Protein 2Y6S (pdb70)

Radius of gyration: 37.16 Å; Cα contacts (8 Å, |Δi|>4): 2306; chains: 6; bounding box: 77×84×99 Å

Nearest PDB structures (foldseek):
  2y6s-assembly2_L  TM=1.005E+00  e=1.956E-42  Mus musculus
  6pxg-assembly2_D  TM=9.757E-01  e=1.021E-35  Mus musculus
  7bsc-assembly1_L  TM=9.675E-01  e=2.766E-33  Homo sapiens
  6w9g-assembly1_L  TM=9.777E-01  e=1.432E-32  Homo sapiens
  6al4-assembly1_A  TM=9.762E-01  e=2.419E-31  Homo sapiens

Secondary structure (DSSP, 8-state):
----EEE-SEEEE-TTS-EEEEEE-SS--B-SSSB-EEEEEE-TTSPEEEEEETTTEEPTT--TTEEEEEETTEEEEEESS--GGG-SEEEEEE-SSSS-EE---EEEEE----B--EEEEE---HHHHTTTEEEEEEEEEEEBSS--EEEEEETTEEE-TTEEEEE-PPPTTT--EEEEEEEEEEHHHHTT--EEEEEEE-SS-SSPEEEEEES--/--EEEE---EEE-TT--EEEEEEEESS-GGGS-EEEEEE-TTS--EEEEEEETTTTEEEE-GGGTTT-EEEEEGGGTEEEEEE-S--GGG-EEEEEEETTSSB---EEEEE--PPPBPPEEEEE---EEEEEEEEEEEBSS--EEEEGGGTB-TTEEEPPPEEETTEEEEEEEEEEEGGGSSSS--EEEEEETTTTEEEEEE----/--EEEE---EEE-TT--EEEEEEEESS-GGGS-EEEEEE-TTS--EEEEEEETTTTEEEE-GGGTTT-EEEEEGGGTEEEEEE-S--GGG-EEEEEEETTSSB---EEEEE--PPPBPPEEEEE---EEEEEEEEEEEBSS--EEEEGGGTB-TTEEEPPPEEETTEEEEEEEEEEEGGGSSSS--EEEEEETTTTEEEEEE----/----EEE-SEEEE-TTS-EEEEEE-SS--B-SSSB-EEEEEE-TTSPEEEEEETTTEEPTT--TTEEEEEETTEEEEEESS--GGG-SEEEEEE-SSSS-EE---EEEEE----B--EEEEE---HHHHTTTEEEEEEEEEEEBSS--EEEEEETTEEE-TTEEEEE-PPPTTT--EEEEEEEEEEHHHHTT--EEEEEEE-SS-SSPEEEEEES--/------SS-SS-S--/------SS-SS-S--

Foldseek 3Di:
DKAKAKPDQEDADAQQAKDKIKIFISWFQQAPPFGFKFKWFDAPPDDIHGQDGSFFDGDPPHDPQWGKDDGGGIIMIMGGGDDPVRQAKMKMWGDSDPPTDIYPIYGYAYDDDFAAWDWDKDWFDPVVLVVWKTKIKIKTDFGPDPDKDKWKDFQHHTDDPQKDKDWDAQDPPRRGIIMMIMRIDTSVVRVVTFKIKMWMDDPVDPGTDMDIGTPVD/DWAWDKDEAAEEAAQFKDKIKIQTDDDQLQPFKKWKWWDAVPGDIHTAKIARPNVRDIDGDPVQPPFWDWAADSVRSMIIIMGGRDDQVSQTWMWIARHPPGIHPTYGYGYHPDDADAWDKAWAADVKDKTKIKTWFGDDDDKDKDKPNPPQDPFKAWDDWDDDPRGTITMIMGMGHVVCPPVPWIWMKMDDVSVPDIDIGIHHHD/DWAWDKDEAAEEAAQFKDKIKIQIDDDQLQPFKKWKWWDAVPGDIHTAKIARPVVRDIDGDPVQPPFWDWAADSVRSMIIIMGGRDDQVSQTWMWIARHPPGIHPTYGYGYHPDDADAWDKAWAADVKDKTKIKTWFGDDDDKDKDKPNPPQDPAKAWDDWDDDPRGTITMIMGMGHVVCPPVPWIWMKMDDVRVPDIDIGIHHHD/DKAKAKPDQEDADAQQAKDKIKIFISWFQQAPPFGFKFKWFDAPPDDIHGQGGSFFDGDPPHDPQWGKDDGGGIIMIMGGGDDPVRQAKMKMWGDSDPPTDIYPIYGYAYDDDFAAWDWDKDWFDPVVLVVWKTKIKIKTDFGPDPDKDKWKDFQHHTDDPQKDKDWDAQDPPRRGIIMMIMRIDTSVVRVVTFKIKMWMDDPVDPGTDMDIGTPVD/DPDDDPPPHDDDPPD/DPDDDPPPHDDDPPD

B-factor: mean 45.61, std 15.34, range [10.71, 119.76]

CATH classification: 2.60.40.10 (+1 more: 2.60.40.10)

Solvent-accessible surface area: 38256 Å² total; per-residue (Å²): 147,7,90,9,86,19,55,52,83,41,36,40,13,47,99,44,98,128,2,59,0,18,0,130,16,71,104,55,0,58,43,122,68,140,28,15,0,0,0,0,14,11,58,102,92,73,20,2,155,9,16,0,37,19,15,65,62,72,22,90,84,20,52,96,37,10,48,12,56,39,86,29,56,65,0,34,0,40,0,43,72,7,71,139,101,3,35,12,35,0,12,0,0,0,3,22,46,76,21,11,26,22,2,66,10,0,62,5,8,49,112,72,78,80,18,68,9,76,12,15,11,5,29,8,11,71,23,5,42,78,78,43,22,0,4,0,2,1,0,0,7,43,1,11,36,64,116,30,102,42,66,3,63,11,70,45,80,102,53,138,114,41,28,56,44,10,141,28,92,34,38,124,153,59,14,7,8,2,2,4,0,13,0,24,8,76,71,96,39,11,76,164,58,58,32,0,11,1,21,2,49,13,145,52,45,142,74,53,47,70,74,57,27,75,96,125,189,180,30,104,12,104,9,31,45,117,52,89,34,126,57,64,42,58,10,115,1,28,1,98,3,33,55,24,80,6,45,39,8,0,0,0,0,0,21,20,85,109,82,108,28,17,68,9,0,0,1,11,3,1,25,58,76,27,47,56,40,15,149,108,6,124,76,81,6,54,5,50,26,55,105,107,41,85,8,0,59,1,52,0,32,68,2,46,66,125,2,24,5,34,0,6,0,0,0,0,0,6,80,24,3,91,11,1,68,1,35,5,19,70,20,72,64,10,19,13,47,13,20,16,8,17,57,135,134,18,21,0,0,0,3,0,48,15,0,2,25,66,91,22,68,20,46,1,34,96,34,91,42,84,80,29,32,22,62,2,71,27,26,108,58,98,66,52,30,11,14,5,0,1,1,48,17,56,43,87,48,21,78,84,104,77,3,26,0,22,2,20,1,88,48,10,15,11,104,12,34,5,86,3,61,67,178,181,29,104,13,104,9,30,45,116,54,91,33,124,56,66,42,58,10,116,1,28,1,99,3,32,54,24,80,5,45,37,6,0,0,0,0,0,22,19,84,109,82,109,29,17,67,10,0,0,1,11,4,2,24,62,75,25,49,60,37,15,149,108,6,123,76,81,7,56,5,49,26,56,105,107,41,88,8,0,59,1,54,0,31,69,2,44,65,125,3,25,5,34,0,6,0,0,0,0,0,6,80,24,2,94,10,1,68,1,36,5,18,70,19,70,63,10,20,12,45,12,18,19,7,17,58,135,134,20,21,0,0,0,3,0,45,15,0,2,24,67,88,22,68,20,44,0,35,95,36,91,42,84,81,28,33,24,62,1,70,28,27,104,58,98,64,54,30,9,15,5,0,1,0,46,16,55,43,88,48,22,79,84,103,79,3,25,0,23,2,20,1,89,50,12,17,13,101,13,30,4,79,3,61,67,178,150,7,91,9,86,20,53,53,84,41,35,39,13,47,96,43,100,130,2,59,0,17,0,130,15,70,102,55,0,58,45,124,69,141,28,16,0,0,0,0,16,12,58,102,92,75,23,3,155,10,15,0,39,19,16,66,60,71,24,94,84,20,50,95,37,10,48,10,55,39,88,28,55,65,0,33,0,41,0,43,71,7,70,139,101,3,35,12,36,0,12,0,0,0,4,22,46,76,20,9,26,20,2,65,9,1,62,4,7,50,110,72,76,79,19,69,9,77,12,16,11,5,30,8,11,69,25,4,43,80,78,42,22,0,4,0,2,2,0,0,6,44,2,11,35,66,116,29,102,42,66,4,63,11,69,44,81,102,54,140,114,39,28,52,43,9,142,28,92,34,38,125,156,59,13,7,9,2,2,4,0,13,0,22,8,77,70,97,39,11,77,166,56,57,32,0,12,1,22,2,49,15,146,52,46,144,73,52,48,70,75,60,26,75,95,127,190,164,180,42,45,54,57,46,0,0,47,20,41,4,22,215,163,181,41,46,52,59,48,0,0,47,20,41,6,22,214

Structure (mmCIF, N/CA/C/O backbone):
data_2Y6S
#
_entry.id   2Y6S
#
_cell.length_a   89.554
_cell.length_b   68.376
_cell.length_c   92.827
_cell.angle_alpha   90.00
_cell.angle_beta   112.50
_cell.angle_gamma   90.00
#
_symmetry.space_group_name_H-M   'P 1 2 1'
#
loop_
_entity.id
_entity.type
_entity.pdbx_description
1 polymer 'LIGHT CHAIN'
2 polymer 'HEAVY CHAIN'
3 polymer 'ENVELOPE GLYCOPROTEIN'
4 water water
#
loop_
_atom_site.group_PDB
_atom_site.id
_atom_site.type_symbol
_atom_site.label_atom_id
_atom_site.label_alt_id
_atom_site.label_comp_id
_atom_site.label_asym_id
_atom_site.label_entity_id
_atom_site.label_seq_id
_atom_site.pdbx_PDB_ins_code
_atom_site.Cartn_x
_atom_site.Cartn_y
_atom_site.Cartn_z
_atom_site.occupancy
_atom_site.B_iso_or_equiv
_atom_site.auth_seq_id
_atom_site.auth_comp_id
_atom_site.auth_asym_id
_atom_site.auth_atom_id
_atom_site.pdbx_PDB_model_num
ATOM 1 N N . ASP A 1 1 ? 29.959 -19.328 33.317 1.00 71.28 1 ASP C N 1
ATOM 2 C CA . ASP A 1 1 ? 31.227 -19.360 32.598 1.00 60.06 1 ASP C CA 1
ATOM 3 C C . ASP A 1 1 ? 32.232 -18.409 33.232 1.00 51.46 1 ASP C C 1
ATOM 4 O O . ASP A 1 1 ? 31.870 -17.557 34.043 1.00 56.62 1 ASP C O 1
ATOM 9 N N . ILE A 1 2 ? 33.497 -18.559 32.857 1.00 40.85 2 ILE C N 1
ATOM 10 C CA . ILE A 1 2 ? 34.544 -17.676 33.352 1.00 39.60 2 ILE C CA 1
ATOM 11 C C . ILE A 1 2 ? 34.645 -16.428 32.485 1.00 43.18 2 ILE C C 1
ATOM 12 O O . ILE A 1 2 ? 34.872 -16.509 31.278 1.00 41.13 2 ILE C O 1
ATOM 17 N N . VAL A 1 3 ? 34.472 -15.272 33.113 1.00 40.82 3 VAL C N 1
ATOM 18 C CA . VAL A 1 3 ? 34.431 -14.009 32.393 1.00 35.62 3 VAL C CA 1
ATOM 19 C C . VAL A 1 3 ? 35.813 -13.417 32.155 1.00 36.28 3 VAL C C 1
ATOM 20 O O . VAL A 1 3 ? 36.572 -13.187 33.096 1.00 35.21 3 VAL C O 1
ATOM 24 N N . LEU A 1 4 ? 36.128 -13.172 30.887 1.00 40.02 4 LEU C N 1
ATOM 25 C CA . LEU A 1 4 ? 37.379 -12.525 30.516 1.00 36.06 4 LEU C CA 1
ATOM 26 C C . LEU A 1 4 ? 37.119 -11.072 30.138 1.00 40.91 4 LEU C C 1
ATOM 27 O O . LEU A 1 4 ? 36.525 -10.781 29.100 1.00 46.21 4 LEU C O 1
ATOM 32 N N . THR A 1 5 ? 37.557 -10.160 30.997 1.00 36.94 5 THR C N 1
ATOM 33 C CA . THR A 1 5 ? 37.333 -8.740 30.778 1.00 39.09 5 THR C CA 1
ATOM 34 C C . THR A 1 5 ? 38.570 -8.075 30.188 1.00 34.20 5 THR C C 1
ATOM 35 O O . THR A 1 5 ? 39.669 -8.180 30.733 1.00 38.30 5 THR C O 1
ATOM 39 N N . GLN A 1 6 ? 38.375 -7.384 29.071 1.00 39.24 6 GLN C N 1
ATOM 40 C CA . GLN A 1 6 ? 39.478 -6.870 28.272 1.00 35.20 6 GLN C CA 1
ATOM 41 C C . GLN A 1 6 ? 39.405 -5.355 28.113 1.00 36.29 6 GLN C C 1
ATOM 42 O O . GLN A 1 6 ? 38.430 -4.830 27.581 1.00 53.05 6 GLN C O 1
ATOM 48 N N . SER A 1 7 ? 40.441 -4.657 28.569 1.00 33.20 7 SER C N 1
ATOM 49 C CA . SER A 1 7 ? 40.475 -3.199 28.485 1.00 33.30 7 SER C CA 1
ATOM 50 C C . SER A 1 7 ? 41.793 -2.704 27.896 1.00 35.22 7 SER C C 1
ATOM 51 O O . SER A 1 7 ? 42.823 -3.363 28.037 1.00 37.45 7 SER C O 1
ATOM 54 N N . PRO A 1 8 ? 41.767 -1.538 27.232 1.00 34.62 8 PRO C N 1
ATOM 55 C CA . PRO A 1 8 ? 40.575 -0.721 26.981 1.00 28.63 8 PRO C CA 1
ATOM 56 C C . PRO A 1 8 ? 39.708 -1.311 25.881 1.00 32.52 8 PRO C C 1
ATOM 57 O O . PRO A 1 8 ? 40.190 -2.122 25.095 1.00 33.55 8 PRO C O 1
ATOM 61 N N . ALA A 1 9 ? 38.445 -0.901 25.824 1.00 38.40 9 ALA C N 1
ATOM 62 C CA . ALA A 1 9 ? 37.567 -1.301 24.735 1.00 29.56 9 ALA C CA 1
ATOM 63 C C . ALA A 1 9 ? 38.073 -0.687 23.434 1.00 30.31 9 ALA C C 1
ATOM 64 O O . ALA A 1 9 ? 37.794 -1.185 22.344 1.00 31.61 9 ALA C O 1
ATOM 66 N N . SER A 1 10 ? 38.824 0.401 23.566 1.00 31.47 10 SER C N 1
ATOM 67 C CA . SER A 1 10 ? 39.423 1.082 22.425 1.00 36.34 10 SER C CA 1
ATOM 68 C C . SER A 1 10 ? 40.707 1.798 22.843 1.00 43.63 10 SER C C 1
ATOM 69 O O . SER A 1 10 ? 40.734 2.512 23.847 1.00 33.94 10 SER C O 1
ATOM 72 N N . LEU A 1 11 ? 41.767 1.604 22.064 1.00 42.03 11 LEU C N 1
ATOM 73 C CA . LEU A 1 11 ? 43.082 2.138 22.406 1.00 47.42 11 LEU C CA 1
ATOM 74 C C . LEU A 1 11 ? 43.649 3.016 21.298 1.00 44.11 11 LEU C C 1
ATOM 75 O O . LEU A 1 11 ? 44.189 2.517 20.311 1.00 33.37 11 LEU C O 1
ATOM 80 N N . ALA A 1 12 ? 43.522 4.327 21.467 1.00 43.62 12 ALA C N 1
ATOM 81 C CA . ALA A 1 12 ? 44.076 5.272 20.511 1.00 38.74 12 ALA C CA 1
ATOM 82 C C . ALA A 1 12 ? 45.593 5.332 20.664 1.00 40.84 12 ALA C C 1
ATOM 83 O O . ALA A 1 12 ? 46.106 5.552 21.761 1.00 52.42 12 ALA C O 1
ATOM 85 N N . VAL A 1 13 ? 46.306 5.130 19.562 1.00 30.79 13 VAL C N 1
ATOM 86 C CA . VAL A 1 13 ? 47.765 5.133 19.583 1.00 22.90 13 VAL C CA 1
ATOM 87 C C . VAL A 1 13 ? 48.312 5.789 18.323 1.00 34.04 13 VAL C C 1
ATOM 88 O O . VAL A 1 13 ? 47.599 5.947 17.336 1.00 47.33 13 VAL C O 1
ATOM 92 N N . SER A 1 14 ? 49.580 6.174 18.359 1.00 31.39 14 SER C N 1
ATOM 93 C CA . SER A 1 14 ? 50.218 6.780 17.202 1.00 30.14 14 SER C CA 1
ATOM 94 C C . SER A 1 14 ? 51.240 5.813 16.617 1.00 36.26 14 SER C C 1
ATOM 95 O O . SER A 1 14 ? 51.966 5.145 17.355 1.00 33.77 14 SER C O 1
ATOM 98 N N . LEU A 1 15 ? 51.288 5.724 15.293 1.00 31.52 15 LEU C N 1
ATOM 99 C CA . LEU A 1 15 ? 52.265 4.861 14.642 1.00 33.30 15 LEU C CA 1
ATOM 100 C C . LEU A 1 15 ? 53.655 5.093 15.227 1.00 37.57 15 LEU C C 1
ATOM 101 O O . LEU A 1 15 ? 54.203 6.190 15.140 1.00 40.85 15 LEU C O 1
ATOM 106 N N . GLY A 1 16 ? 54.212 4.054 15.837 1.00 28.90 16 GLY C N 1
ATOM 107 C CA . GLY A 1 16 ? 55.518 4.155 16.456 1.00 25.81 16 GLY C CA 1
ATOM 108 C C . GLY A 1 16 ? 55.458 3.942 17.954 1.00 39.28 16 GLY C C 1
ATOM 109 O O . GLY A 1 16 ? 56.399 3.423 18.548 1.00 37.88 16 GLY C O 1
ATOM 110 N N . GLN A 1 17 ? 54.350 4.345 18.570 1.00 49.01 17 GLN C N 1
ATOM 111 C CA . GLN A 1 17 ? 54.180 4.170 20.008 1.00 38.46 17 GLN C CA 1
ATOM 112 C C . GLN A 1 17 ? 54.171 2.689 20.353 1.00 36.89 17 GLN C C 1
ATOM 113 O O . GLN A 1 17 ? 54.082 1.835 19.472 1.00 35.38 17 GLN C O 1
ATOM 119 N N . ARG A 1 18 ? 54.269 2.388 21.641 1.00 44.49 18 ARG C N 1
ATOM 120 C CA . ARG A 1 18 ? 54.092 1.024 22.104 1.00 44.35 18 ARG C CA 1
ATOM 121 C C . ARG A 1 18 ? 52.632 0.865 22.495 1.00 37.38 18 ARG C C 1
ATOM 122 O O . ARG A 1 18 ? 51.930 1.853 22.694 1.00 42.05 18 ARG C O 1
ATOM 130 N N . ALA A 1 19 ? 52.165 -0.372 22.591 1.00 44.09 19 ALA C N 1
ATOM 131 C CA . ALA A 1 19 ? 50.767 -0.609 22.921 1.00 36.34 19 ALA C CA 1
ATOM 132 C C . ALA A 1 19 ? 50.606 -1.748 23.917 1.00 34.21 19 ALA C C 1
ATOM 133 O O . ALA A 1 19 ? 51.097 -2.856 23.702 1.00 32.48 19 ALA C O 1
ATOM 135 N N . THR A 1 20 ? 49.919 -1.456 25.013 1.00 34.29 20 THR C N 1
ATOM 136 C CA . THR A 1 20 ? 49.622 -2.456 26.024 1.00 23.91 20 THR C CA 1
ATOM 137 C C . THR A 1 20 ? 48.124 -2.694 26.088 1.00 29.55 20 THR C C 1
ATOM 138 O O . THR A 1 20 ? 47.350 -1.789 26.402 1.00 35.06 20 THR C O 1
ATOM 142 N N . ILE A 1 21 ? 47.720 -3.915 25.771 1.00 29.24 21 ILE C N 1
ATOM 143 C CA . ILE A 1 21 ? 46.335 -4.322 25.926 1.00 32.74 21 ILE C CA 1
ATOM 144 C C . ILE A 1 21 ? 46.241 -5.242 27.137 1.00 35.09 21 ILE C C 1
ATOM 145 O O . ILE A 1 21 ? 47.190 -5.964 27.448 1.00 39.25 21 ILE C O 1
ATOM 150 N N . SER A 1 22 ? 45.106 -5.210 27.826 1.00 33.48 22 SER C N 1
ATOM 151 C CA . SER A 1 22 ? 44.946 -5.983 29.053 1.00 37.95 22 SER C CA 1
ATOM 152 C C . SER A 1 22 ? 43.794 -6.981 28.990 1.00 34.93 22 SER C C 1
ATOM 153 O O . SER A 1 22 ? 42.763 -6.728 28.369 1.00 34.18 22 SER C O 1
ATOM 156 N N . CYS A 1 23 ? 43.984 -8.118 29.648 1.00 34.48 23 CYS C N 1
ATOM 157 C CA . CYS A 1 23 ? 42.956 -9.143 29.740 1.00 24.00 23 CYS C CA 1
ATOM 158 C C . CYS A 1 23 ? 42.959 -9.700 31.155 1.00 30.47 23 CYS C C 1
ATOM 159 O O . CYS A 1 23 ? 43.995 -10.144 31.646 1.00 42.90 23 CYS C O 1
ATOM 162 N N . ARG A 1 24 ? 41.806 -9.670 31.816 1.00 31.24 24 ARG C N 1
ATOM 163 C CA . ARG A 1 24 ? 41.714 -10.173 33.184 1.00 39.91 24 ARG C CA 1
ATOM 164 C C . ARG A 1 24 ? 40.697 -11.304 33.326 1.00 34.47 24 ARG C C 1
ATOM 165 O O . ARG A 1 24 ? 39.555 -11.188 32.886 1.00 37.09 24 ARG C O 1
ATOM 173 N N . ALA A 1 25 ? 41.132 -12.398 33.946 1.00 38.82 25 ALA C N 1
ATOM 174 C CA . ALA A 1 25 ? 40.309 -13.594 34.099 1.00 35.00 25 ALA C CA 1
ATOM 175 C C . ALA A 1 25 ? 39.395 -13.509 35.317 1.00 41.92 25 ALA C C 1
ATOM 176 O O . ALA A 1 25 ? 39.665 -12.768 36.262 1.00 44.24 25 ALA C O 1
ATOM 178 N N . SER A 1 26 ? 38.312 -14.277 35.284 1.00 40.53 26 SER C N 1
ATOM 179 C CA . SER A 1 26 ? 37.402 -14.381 36.417 1.00 33.26 26 SER C CA 1
ATOM 180 C C . SER A 1 26 ? 37.976 -15.326 37.468 1.00 45.43 26 SER C C 1
ATOM 181 O O . SER A 1 26 ? 37.696 -15.190 38.659 1.00 46.80 26 SER C O 1
ATOM 184 N N . LYS A 1 27 ? 38.775 -16.288 37.014 1.00 42.08 27 LYS C N 1
ATOM 185 C CA . LYS A 1 27 ? 39.468 -17.211 37.907 1.00 41.55 27 LYS C CA 1
ATOM 186 C C . LYS A 1 27 ? 40.821 -17.566 37.302 1.00 41.15 27 LYS C C 1
ATOM 187 O O . LYS A 1 27 ? 41.046 -17.352 36.110 1.00 45.42 27 LYS C O 1
ATOM 193 N N . SER A 1 28 ? 41.726 -18.098 38.117 1.00 43.87 28 SER C N 1
ATOM 194 C CA . SER A 1 28 ? 43.050 -18.461 37.625 1.00 38.79 28 SER C CA 1
ATOM 195 C C . SER A 1 28 ? 42.930 -19.373 36.412 1.00 38.34 28 SER C C 1
ATOM 196 O O . SER A 1 28 ? 42.270 -20.415 36.470 1.00 38.61 28 SER C O 1
ATOM 199 N N . VAL A 1 29 ? 43.566 -18.973 35.315 1.00 23.58 29 VAL C N 1
ATOM 200 C CA . VAL A 1 29 ? 43.456 -19.711 34.061 1.00 35.85 29 VAL C CA 1
ATOM 201 C C . VAL A 1 29 ? 44.635 -20.656 33.824 1.00 38.72 29 VAL C C 1
ATOM 202 O O . VAL A 1 29 ? 45.083 -20.832 32.691 1.00 50.62 29 VAL C O 1
ATOM 206 N N . SER A 1 30 ? 45.135 -21.269 34.891 1.00 25.80 30 SER C N 1
ATOM 207 C CA . SER A 1 30 ? 46.179 -22.273 34.745 1.00 35.56 30 SER C CA 1
ATOM 208 C C . SER A 1 30 ? 45.599 -23.675 34.894 1.00 35.64 30 SER C C 1
ATOM 209 O O . SER A 1 30 ? 44.944 -23.975 35.893 1.00 25.72 30 SER C O 1
ATOM 212 N N . THR A 1 31 ? 45.821 -24.515 33.884 1.00 35.28 31 THR C N 1
ATOM 213 C CA . THR A 1 31 ? 45.433 -25.922 33.936 1.00 35.61 31 THR C CA 1
ATOM 214 C C . THR A 1 31 ? 46.519 -26.650 34.710 1.00 35.16 31 THR C C 1
ATOM 215 O O . THR A 1 31 ? 47.487 -26.034 35.154 1.00 32.94 31 THR C O 1
ATOM 219 N N . SER A 1 32 ? 46.365 -27.956 34.875 1.00 46.81 32 SER C N 1
ATOM 220 C CA . SER A 1 32 ? 47.430 -28.765 35.445 1.00 32.39 32 SER C CA 1
ATOM 221 C C . SER A 1 32 ? 48.579 -28.834 34.437 1.00 37.65 32 SER C C 1
ATOM 222 O O . SER A 1 32 ? 48.691 -29.785 33.664 1.00 34.78 32 SER C O 1
ATOM 225 N N . GLY A 1 33 ? 49.416 -27.802 34.444 1.00 37.33 33 GLY C N 1
ATOM 226 C CA . GLY A 1 33 ? 50.504 -27.676 33.493 1.00 33.84 33 GLY C CA 1
ATOM 227 C C . GLY A 1 33 ? 50.716 -26.226 33.078 1.00 64.47 33 GLY C C 1
ATOM 228 O O . GLY A 1 33 ? 51.338 -25.441 33.798 1.00 43.26 33 GLY C O 1
ATOM 229 N N . TYR A 1 34 ? 50.184 -25.864 31.916 1.00 54.95 34 TYR C N 1
ATOM 230 C CA . TYR A 1 34 ? 50.376 -24.525 31.369 1.00 47.27 34 TYR C CA 1
ATOM 231 C C . TYR A 1 34 ? 49.233 -23.562 31.715 1.00 35.58 34 TYR C C 1
ATOM 232 O O . TYR A 1 34 ? 48.319 -23.902 32.466 1.00 29.33 34 TYR C O 1
ATOM 241 N N . SER A 1 35 ? 49.305 -22.353 31.166 1.00 43.30 35 SER C N 1
ATOM 242 C CA . SER A 1 35 ? 48.231 -21.370 31.299 1.00 41.69 35 SER C CA 1
ATOM 243 C C . SER A 1 35 ? 47.685 -21.020 29.921 1.00 41.22 35 SER C C 1
ATOM 244 O O . SER A 1 35 ? 48.382 -20.436 29.088 1.00 32.51 35 SER C O 1
ATOM 247 N N . TYR A 1 36 ? 46.431 -21.377 29.682 1.00 41.58 36 TYR C N 1
ATOM 248 C CA . TYR A 1 36 ? 45.864 -21.248 28.347 1.00 42.16 36 TYR C CA 1
ATOM 249 C C . TYR A 1 36 ? 45.177 -19.906 28.091 1.00 38.47 36 TYR C C 1
ATOM 250 O O . TYR A 1 36 ? 43.980 -19.836 27.821 1.00 26.02 36 TYR C O 1
ATOM 259 N N . MET A 1 37 ? 45.971 -18.844 28.183 1.00 37.80 37 MET C N 1
ATOM 260 C CA . MET A 1 37 ? 45.556 -17.503 27.808 1.00 25.41 37 MET C CA 1
ATOM 261 C C . MET A 1 37 ? 46.167 -17.182 26.446 1.00 25.77 37 MET C C 1
ATOM 262 O O . MET A 1 37 ? 47.379 -17.295 26.260 1.00 27.23 37 MET C O 1
ATOM 267 N N . HIS A 1 38 ? 45.329 -16.797 25.490 1.00 26.39 38 HIS C N 1
ATOM 268 C CA . HIS A 1 38 ? 45.788 -16.584 24.122 1.00 25.30 38 HIS C CA 1
ATOM 269 C C . HIS A 1 38 ? 45.346 -15.231 23.577 1.00 25.01 38 HIS C C 1
ATOM 270 O O . HIS A 1 38 ? 44.276 -14.732 23.926 1.00 25.88 38 HIS C O 1
ATOM 277 N N . TRP A 1 39 ? 46.180 -14.640 22.726 1.00 23.09 39 TRP C N 1
ATOM 278 C CA . TRP A 1 39 ? 45.856 -13.373 22.077 1.00 22.24 39 TRP C CA 1
ATOM 279 C C . TRP A 1 39 ? 45.657 -13.569 20.579 1.00 27.16 39 TRP C C 1
ATOM 280 O O . TRP A 1 39 ? 46.484 -14.180 19.898 1.00 22.22 39 TRP C O 1
ATOM 291 N N . ASN A 1 40 ? 44.554 -13.039 20.068 1.00 24.59 40 ASN C N 1
ATOM 292 C CA . ASN A 1 40 ? 44.250 -13.145 18.653 1.00 22.59 40 ASN C CA 1
ATOM 293 C C . ASN A 1 40 ? 44.177 -11.751 18.032 1.00 25.01 40 ASN C C 1
ATOM 294 O O . ASN A 1 40 ? 43.949 -10.763 18.729 1.00 25.08 40 ASN C O 1
ATOM 299 N N . GLN A 1 41 ? 44.388 -11.677 16.724 1.00 25.21 41 GLN C N 1
ATOM 300 C CA . GLN A 1 41 ? 44.420 -10.404 16.016 1.00 24.45 41 GLN C CA 1
ATOM 301 C C . GLN A 1 41 ? 43.471 -10.476 14.830 1.00 24.45 41 GLN C C 1
ATOM 302 O O . GLN A 1 41 ? 43.671 -11.283 13.921 1.00 25.29 41 GLN C O 1
ATOM 308 N N . GLN A 1 42 ? 42.435 -9.645 14.834 1.00 20.02 42 GLN C N 1
ATOM 309 C CA . GLN A 1 42 ? 41.462 -9.688 13.751 1.00 36.98 42 GLN C CA 1
ATOM 310 C C . GLN A 1 42 ? 41.273 -8.346 13.065 1.00 37.79 42 GLN C C 1
ATOM 311 O O . GLN A 1 42 ? 41.086 -7.316 13.716 1.00 32.20 42 GLN C O 1
ATOM 317 N N . LYS A 1 43 ? 41.312 -8.377 11.739 1.00 36.99 43 LYS C N 1
ATOM 318 C CA . LYS A 1 43 ? 41.151 -7.178 10.935 1.00 36.45 43 LYS C CA 1
ATOM 319 C C . LYS A 1 43 ? 39.781 -7.184 10.263 1.00 36.49 43 LYS C C 1
ATOM 320 O O . LYS A 1 43 ? 39.127 -8.226 10.185 1.00 34.81 43 LYS C O 1
ATOM 326 N N . PRO A 1 44 ? 39.337 -6.015 9.783 1.00 45.09 44 PRO C N 1
ATOM 327 C CA . PRO A 1 44 ? 38.008 -5.899 9.176 1.00 36.36 44 PRO C CA 1
ATOM 328 C C . PRO A 1 44 ? 37.811 -6.873 8.021 1.00 34.20 44 PRO C C 1
ATOM 329 O O . PRO A 1 44 ? 38.601 -6.880 7.075 1.00 24.98 44 PRO C O 1
ATOM 333 N N . GLY A 1 45 ? 36.764 -7.689 8.109 1.00 31.72 45 GLY C N 1
ATOM 334 C CA . GLY A 1 45 ? 36.395 -8.587 7.030 1.00 28.38 45 GLY C CA 1
ATOM 335 C C . GLY A 1 45 ? 37.131 -9.911 7.041 1.00 42.54 45 GLY C C 1
ATOM 336 O O . GLY A 1 45 ? 36.732 -10.856 6.360 1.00 43.43 45 GLY C O 1
ATOM 337 N N . GLN A 1 46 ? 38.210 -9.985 7.812 1.00 44.80 46 GLN C N 1
ATOM 338 C CA . GLN A 1 46 ? 39.006 -11.202 7.885 1.00 33.22 46 GLN C CA 1
ATOM 339 C C . GLN A 1 46 ? 38.692 -11.982 9.152 1.00 34.35 46 GLN C C 1
ATOM 340 O O . GLN A 1 46 ? 38.073 -11.445 10.073 1.00 36.45 46 GLN C O 1
ATOM 346 N N . PRO A 1 47 ? 39.115 -13.258 9.200 1.00 39.85 47 PRO C N 1
ATOM 347 C CA . PRO A 1 47 ? 39.033 -14.054 10.429 1.00 29.87 47 PRO C CA 1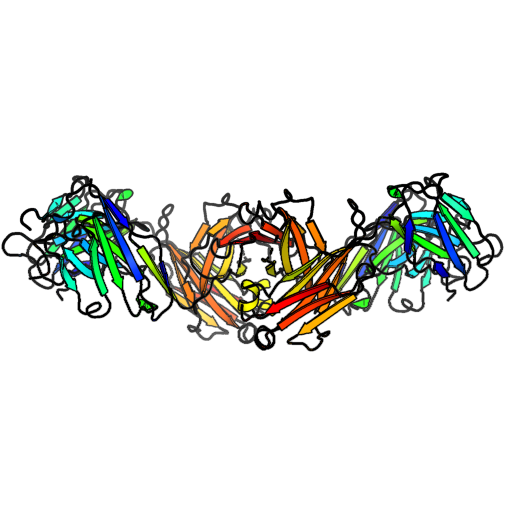
ATOM 348 C C . PRO A 1 47 ? 40.135 -13.641 11.394 1.00 33.86 47 PRO C C 1
ATOM 349 O O . PRO A 1 47 ? 41.086 -12.974 10.982 1.00 42.77 47 PRO C O 1
ATOM 353 N N . PRO A 1 48 ? 40.011 -14.021 12.671 1.00 36.62 48 PRO C N 1
ATOM 354 C CA . PRO A 1 48 ? 41.105 -13.719 13.595 1.00 30.20 48 PRO C CA 1
ATOM 355 C C . PRO A 1 48 ? 42.331 -14.568 13.278 1.00 22.60 48 PRO C C 1
ATOM 356 O O . PRO A 1 48 ? 42.204 -15.637 12.682 1.00 14.19 48 PRO C O 1
ATOM 360 N N . ARG A 1 49 ? 43.508 -14.082 13.656 1.00 28.10 49 ARG C N 1
ATOM 361 C CA . ARG A 1 49 ? 44.733 -14.857 13.509 1.00 25.68 49 ARG C CA 1
ATOM 362 C C . ARG A 1 49 ? 45.435 -14.947 14.857 1.00 27.90 49 ARG C C 1
ATOM 363 O O . ARG A 1 49 ? 45.409 -13.996 15.636 1.00 26.71 49 ARG C O 1
ATOM 371 N N . LEU A 1 50 ? 46.042 -16.097 15.137 1.00 21.44 50 LEU C N 1
ATOM 372 C CA . LEU A 1 50 ? 46.741 -16.305 16.399 1.00 17.90 50 LEU C CA 1
ATOM 373 C C . LEU A 1 50 ? 48.061 -15.549 16.420 1.00 22.00 50 LEU C C 1
ATOM 374 O O . LEU A 1 50 ? 48.824 -15.595 15.454 1.00 22.31 50 LEU C O 1
ATOM 379 N N . LEU A 1 51 ? 48.319 -14.852 17.524 1.00 23.02 51 LEU C N 1
ATOM 380 C CA . LEU A 1 51 ? 49.585 -14.153 17.723 1.00 24.43 51 LEU C CA 1
ATOM 381 C C . LEU A 1 51 ? 50.353 -14.790 18.869 1.00 26.34 51 LEU C C 1
ATOM 382 O O . LEU A 1 51 ? 51.545 -15.072 18.754 1.00 30.76 51 LEU C O 1
ATOM 387 N N . ILE A 1 52 ? 49.656 -15.000 19.980 1.00 20.76 52 ILE C N 1
ATOM 388 C CA . ILE A 1 52 ? 50.269 -15.518 21.193 1.00 23.24 52 ILE C CA 1
ATOM 389 C C . ILE A 1 52 ? 49.417 -16.618 21.803 1.00 21.90 52 ILE C C 1
ATOM 390 O O . ILE A 1 52 ? 48.207 -16.460 21.963 1.00 22.28 52 ILE C O 1
ATOM 395 N N . TYR A 1 53 ? 50.053 -17.732 22.150 1.00 22.02 53 TYR C N 1
ATOM 396 C CA . TYR A 1 53 ? 49.365 -18.806 22.853 1.00 30.74 53 TYR C CA 1
ATOM 397 C C . TYR A 1 53 ? 50.082 -19.132 24.153 1.00 26.93 53 TYR C C 1
ATOM 398 O O . TYR A 1 53 ? 51.271 -18.858 24.301 1.00 27.58 53 TYR C O 1
ATOM 407 N N . LEU A 1 54 ? 49.350 -19.716 25.093 1.00 26.96 54 LEU C N 1
ATOM 408 C CA . LEU A 1 54 ? 49.924 -20.093 26.375 1.00 33.60 54 LEU C CA 1
ATOM 409 C C . LEU A 1 54 ? 50.650 -18.899 26.994 1.00 34.01 54 LEU C C 1
ATOM 410 O O . LEU A 1 54 ? 51.765 -19.022 27.505 1.00 26.92 54 LEU C O 1
ATOM 415 N N . VAL A 1 55 ? 49.999 -17.740 26.916 1.00 22.35 55 VAL C N 1
ATOM 416 C CA . VAL A 1 55 ? 50.440 -16.522 27.594 1.00 26.27 55 VAL C CA 1
ATOM 417 C C . VAL A 1 55 ? 51.557 -15.742 26.886 1.00 33.60 55 VAL C C 1
ATOM 418 O O . VAL A 1 55 ? 51.450 -14.527 26.705 1.00 26.92 55 VAL C O 1
ATOM 422 N N . SER A 1 56 ? 52.623 -16.427 26.488 1.00 26.57 56 SER C N 1
ATOM 423 C CA . SER A 1 56 ? 53.810 -15.727 26.017 1.00 19.87 56 SER C CA 1
ATOM 424 C C . SER A 1 56 ? 54.380 -16.254 24.711 1.00 30.73 56 SER C C 1
ATOM 425 O O . SER A 1 56 ? 55.327 -15.679 24.174 1.00 37.66 56 SER C O 1
ATOM 428 N N . ASN A 1 57 ? 53.813 -17.342 24.200 1.00 30.60 57 ASN C N 1
ATOM 429 C CA . ASN A 1 57 ? 54.381 -18.004 23.028 1.00 24.74 57 ASN C CA 1
ATOM 430 C C . ASN A 1 57 ? 53.974 -17.394 21.695 1.00 27.13 57 ASN C C 1
ATOM 431 O O . ASN A 1 57 ? 52.798 -17.368 21.341 1.00 37.81 57 ASN C O 1
ATOM 436 N N . LEU A 1 58 ? 54.968 -16.909 20.962 1.00 36.44 58 LEU C N 1
ATOM 437 C CA . LEU A 1 58 ? 54.762 -16.346 19.634 1.00 28.26 58 LEU C CA 1
ATOM 438 C C . LEU A 1 58 ? 54.357 -17.446 18.653 1.00 32.29 58 LEU C C 1
ATOM 439 O O . LEU A 1 58 ? 55.114 -18.390 18.427 1.00 38.45 58 LEU C O 1
ATOM 444 N N . GLU A 1 59 ? 53.163 -17.331 18.079 1.00 30.76 59 GLU C N 1
ATOM 445 C CA . GLU A 1 59 ? 52.743 -18.227 17.005 1.00 35.46 59 GLU C CA 1
ATOM 446 C C . GLU A 1 59 ? 53.706 -18.087 15.823 1.00 35.82 59 GLU C C 1
ATOM 447 O O . GLU A 1 59 ? 54.334 -17.045 15.647 1.00 44.35 59 GLU C O 1
ATOM 453 N N . SER A 1 60 ? 53.833 -19.139 15.021 1.00 36.21 60 SER C N 1
ATOM 454 C CA . SER A 1 60 ? 54.715 -19.099 13.860 1.00 38.87 60 SER C CA 1
ATOM 455 C C . SER A 1 60 ? 54.324 -17.968 12.916 1.00 42.28 60 SER C C 1
ATOM 456 O O . SER A 1 60 ? 53.162 -17.846 12.527 1.00 40.50 60 SER C O 1
ATOM 459 N N . GLY A 1 61 ? 55.296 -17.136 12.556 1.00 38.97 61 GLY C N 1
ATOM 460 C CA . GLY A 1 61 ? 55.062 -16.075 11.595 1.00 41.45 61 GLY C CA 1
ATOM 461 C C . GLY A 1 61 ? 54.982 -14.679 12.182 1.00 50.48 61 GLY C C 1
ATOM 462 O O . GLY A 1 61 ? 55.359 -13.707 11.528 1.00 57.47 61 GLY C O 1
ATOM 463 N N . VAL A 1 62 ? 54.489 -14.570 13.411 1.00 37.23 62 VAL C N 1
ATOM 464 C CA . VAL A 1 62 ? 54.350 -13.264 14.047 1.00 35.47 62 VAL C CA 1
ATOM 465 C C . VAL A 1 62 ? 55.689 -12.745 14.567 1.00 31.03 62 VAL C C 1
ATOM 466 O O . VAL A 1 62 ? 56.470 -13.499 15.147 1.00 34.80 62 VAL C O 1
ATOM 470 N N . PRO A 1 63 ? 55.951 -11.448 14.349 1.00 29.47 63 PRO C N 1
ATOM 471 C CA . PRO A 1 63 ? 57.229 -10.782 14.629 1.00 31.65 63 PRO C CA 1
ATOM 472 C C . PRO A 1 63 ? 57.507 -10.581 16.115 1.00 41.72 63 PRO C C 1
ATOM 473 O O . PRO A 1 63 ? 56.581 -10.592 16.927 1.00 42.21 63 PRO C O 1
ATOM 477 N N . ALA A 1 64 ? 58.781 -10.387 16.454 1.00 43.61 64 ALA C N 1
ATOM 478 C CA . ALA A 1 64 ? 59.201 -10.184 17.837 1.00 51.65 64 ALA C CA 1
ATOM 479 C C . ALA A 1 64 ? 58.551 -8.932 18.418 1.00 40.37 64 ALA C C 1
ATOM 480 O O . ALA A 1 64 ? 58.585 -8.697 19.628 1.00 39.53 64 ALA C O 1
ATOM 482 N N . ARG A 1 65 ? 57.963 -8.134 17.535 1.00 40.98 65 ARG C N 1
ATOM 483 C CA . ARG A 1 65 ? 57.264 -6.916 17.915 1.00 34.40 65 ARG C CA 1
ATOM 484 C C . ARG A 1 65 ? 56.200 -7.205 18.975 1.00 39.61 65 ARG C C 1
ATOM 485 O O . ARG A 1 65 ? 55.970 -6.404 19.881 1.00 39.42 65 ARG C O 1
ATOM 493 N N . PHE A 1 66 ? 55.557 -8.362 18.860 1.00 31.62 66 PHE C N 1
ATOM 494 C CA . PHE A 1 66 ? 54.503 -8.744 19.789 1.00 27.14 66 PHE C CA 1
ATOM 495 C C . PHE A 1 66 ? 55.052 -9.529 20.975 1.00 35.16 66 PHE C C 1
ATOM 496 O O . PHE A 1 66 ? 55.935 -10.372 20.825 1.00 46.97 66 PHE C O 1
ATOM 504 N N . SER A 1 67 ? 54.519 -9.241 22.155 1.00 39.77 67 SER C N 1
ATOM 505 C CA . SER A 1 67 ? 54.987 -9.860 23.387 1.00 32.16 67 SER C CA 1
ATOM 506 C C . SER A 1 67 ? 53.811 -10.152 24.312 1.00 27.91 67 SER C C 1
ATOM 507 O O . SER A 1 67 ? 52.846 -9.391 24.360 1.00 29.13 67 SER C O 1
ATOM 510 N N . GLY A 1 68 ? 53.890 -11.258 25.042 1.00 27.32 68 GLY C N 1
ATOM 511 C CA . GLY A 1 68 ? 52.837 -11.623 25.971 1.00 25.96 68 GLY C CA 1
ATOM 512 C C . GLY A 1 68 ? 53.370 -11.839 27.373 1.00 28.44 68 GLY C C 1
ATOM 513 O O . GLY A 1 68 ? 54.440 -12.420 27.557 1.00 31.45 68 GLY C O 1
ATOM 514 N N . SER A 1 69 ? 52.625 -11.366 28.367 1.00 30.55 69 SER C N 1
ATOM 515 C CA . SER A 1 69 ? 53.036 -11.511 29.759 1.00 25.72 69 SER C CA 1
ATOM 516 C C . SER A 1 69 ? 51.829 -11.719 30.659 1.00 22.16 69 SER C C 1
ATOM 517 O O . SER A 1 69 ? 50.688 -11.728 30.198 1.00 30.08 69 SER C O 1
ATOM 520 N N . GLY A 1 70 ? 52.082 -11.886 31.950 1.00 18.79 70 GLY C N 1
ATOM 521 C CA . GLY A 1 70 ? 51.006 -12.049 32.906 1.00 16.94 70 GLY C CA 1
ATOM 522 C C . GLY A 1 70 ? 50.991 -13.419 33.549 1.00 27.73 70 GLY C C 1
ATOM 523 O O . GLY A 1 70 ? 51.746 -14.315 33.165 1.00 26.15 70 GLY C O 1
ATOM 524 N N . SER A 1 71 ? 50.119 -13.580 34.535 1.00 29.79 71 SER C N 1
ATOM 525 C CA . SER A 1 71 ? 50.026 -14.827 35.272 1.00 31.36 71 SER C CA 1
ATOM 526 C C . SER A 1 71 ? 48.736 -14.863 36.077 1.00 28.73 71 SER C C 1
ATOM 527 O O . SER A 1 71 ? 48.229 -13.825 36.504 1.00 26.30 71 SER C O 1
ATOM 530 N N . GLY A 1 72 ? 48.210 -16.066 36.275 1.00 28.78 72 GLY C N 1
ATOM 531 C CA . GLY A 1 72 ? 47.022 -16.257 37.082 1.00 28.87 72 GLY C CA 1
ATOM 532 C C . GLY A 1 72 ? 45.771 -15.703 36.434 1.00 35.86 72 GLY C C 1
ATOM 533 O O . GLY A 1 72 ? 45.057 -16.417 35.729 1.00 36.95 72 GLY C O 1
ATOM 534 N N . THR A 1 73 ? 45.504 -14.425 36.672 1.00 25.78 73 THR C N 1
ATOM 535 C CA . THR A 1 73 ? 44.271 -13.817 36.195 1.00 32.40 73 THR C CA 1
ATOM 536 C C . THR A 1 73 ? 44.530 -12.493 35.496 1.00 32.31 73 THR C C 1
ATOM 537 O O . THR A 1 73 ? 43.601 -11.849 35.013 1.00 37.94 73 THR C O 1
ATOM 541 N N . ASP A 1 74 ? 45.795 -12.094 35.438 1.00 32.12 74 ASP C N 1
ATOM 542 C CA . ASP A 1 74 ? 46.162 -10.808 34.858 1.00 33.76 74 ASP C CA 1
ATOM 543 C C . ASP A 1 74 ? 47.177 -10.986 33.735 1.00 30.65 74 ASP C C 1
ATOM 544 O O . ASP A 1 74 ? 48.298 -11.436 33.967 1.00 30.02 74 ASP C O 1
ATOM 549 N N . PHE A 1 75 ? 46.775 -10.625 32.519 1.00 29.97 75 PHE C N 1
ATOM 550 C CA . PHE A 1 75 ? 47.622 -10.806 31.347 1.00 23.54 75 PHE C CA 1
ATOM 551 C C . PHE A 1 75 ? 47.701 -9.541 30.500 1.00 34.27 75 PHE C C 1
ATOM 552 O O . PHE A 1 75 ? 46.793 -8.708 30.516 1.00 40.42 75 PHE C O 1
ATOM 560 N N . THR A 1 76 ? 48.796 -9.405 29.762 1.00 26.31 76 THR C N 1
ATOM 561 C CA . THR A 1 76 ? 49.062 -8.193 29.009 1.00 28.08 76 THR C CA 1
ATOM 562 C C . THR A 1 76 ? 49.666 -8.504 27.650 1.00 33.48 76 THR C C 1
ATOM 563 O O . THR A 1 76 ? 50.665 -9.220 27.548 1.00 29.15 76 THR C O 1
ATOM 567 N N . LEU A 1 77 ? 49.052 -7.959 26.608 1.00 25.75 77 LEU C N 1
ATOM 568 C CA . LEU A 1 77 ? 49.617 -8.026 25.273 1.00 21.62 77 LEU C CA 1
ATOM 569 C C . LEU A 1 77 ? 50.423 -6.756 25.026 1.00 28.45 77 LEU C C 1
ATOM 570 O O . LEU A 1 77 ? 49.958 -5.651 25.302 1.00 28.56 77 LEU C O 1
ATOM 575 N N . ASN A 1 78 ? 51.635 -6.920 24.507 1.00 31.04 78 ASN C N 1
ATOM 576 C CA . ASN A 1 78 ? 52.558 -5.806 24.354 1.00 26.33 78 ASN C CA 1
ATOM 577 C C . ASN A 1 78 ? 53.063 -5.671 22.923 1.00 31.29 78 ASN C C 1
ATOM 578 O O . ASN A 1 78 ? 53.793 -6.530 22.428 1.00 42.83 78 ASN C O 1
ATOM 583 N N . ILE A 1 79 ? 52.675 -4.588 22.261 1.00 34.74 79 ILE C N 1
ATOM 584 C CA . ILE A 1 79 ? 53.110 -4.339 20.892 1.00 34.15 79 ILE C CA 1
ATOM 585 C C . ILE A 1 79 ? 54.103 -3.184 20.838 1.00 43.38 79 ILE C C 1
ATOM 586 O O . ILE A 1 79 ? 53.733 -2.027 21.026 1.00 56.03 79 ILE C O 1
ATOM 591 N N . ALA A 1 80 ? 55.365 -3.500 20.576 1.00 41.37 80 ALA C N 1
ATOM 592 C CA . ALA A 1 80 ? 56.412 -2.490 20.564 1.00 45.02 80 ALA C CA 1
ATOM 593 C C . ALA A 1 80 ? 57.308 -2.635 19.342 1.00 71.18 80 ALA C C 1
ATOM 594 O O . ALA A 1 80 ? 58.081 -3.588 19.255 1.00 73.50 80 ALA C O 1
ATOM 596 N N . PRO A 1 81 ? 57.212 -1.690 18.390 1.00 74.35 81 PRO C N 1
ATOM 597 C CA . PRO A 1 81 ? 56.248 -0.589 18.341 1.00 40.03 81 PRO C CA 1
ATOM 598 C C . PRO A 1 81 ? 55.143 -0.877 17.329 1.00 48.42 81 PRO C C 1
ATOM 599 O O . PRO A 1 81 ? 55.228 -1.864 16.602 1.00 48.90 81 PRO C O 1
ATOM 603 N N . VAL A 1 82 ? 54.136 -0.012 17.269 1.00 33.99 82 VAL C N 1
ATOM 604 C CA . VAL A 1 82 ? 52.954 -0.259 16.445 1.00 30.31 82 VAL C CA 1
ATOM 605 C C . VAL A 1 82 ? 53.127 0.103 14.968 1.00 32.53 82 VAL C C 1
ATOM 606 O O . VAL A 1 82 ? 53.653 1.165 14.635 1.00 28.47 82 VAL C O 1
ATOM 610 N N . GLU A 1 83 ? 52.662 -0.787 14.091 1.00 38.73 83 GLU C N 1
ATOM 611 C CA . GLU A 1 83 ? 52.726 -0.577 12.647 1.00 29.77 83 GLU C CA 1
ATOM 612 C C . GLU A 1 83 ? 51.341 -0.497 12.016 1.00 35.48 83 GLU C C 1
ATOM 613 O O . GLU A 1 83 ? 50.333 -0.767 12.666 1.00 35.05 83 GLU C O 1
ATOM 619 N N . GLU A 1 84 ? 51.306 -0.143 10.736 1.00 41.07 84 GLU C N 1
ATOM 620 C CA . GLU A 1 84 ? 50.059 -0.064 9.983 1.00 46.30 84 GLU C CA 1
ATOM 621 C C . GLU A 1 84 ? 49.267 -1.370 10.051 1.00 43.89 84 GLU C C 1
ATOM 622 O O . GLU A 1 84 ? 48.070 -1.371 10.338 1.00 35.35 84 GLU C O 1
ATOM 628 N N . GLU A 1 85 ? 49.946 -2.480 9.779 1.00 42.06 85 GLU C N 1
ATOM 629 C CA . GLU A 1 85 ? 49.298 -3.782 9.712 1.00 42.56 85 GLU C CA 1
ATOM 630 C C . GLU A 1 85 ? 48.878 -4.281 11.090 1.00 41.06 85 GLU C C 1
ATOM 631 O O . GLU A 1 85 ? 48.256 -5.335 11.215 1.00 36.25 85 GLU C O 1
ATOM 637 N N . ASP A 1 86 ? 49.225 -3.523 12.123 1.00 48.68 86 ASP C N 1
ATOM 638 C CA . ASP A 1 86 ? 48.856 -3.877 13.487 1.00 30.33 86 ASP C CA 1
ATOM 639 C C . ASP A 1 86 ? 47.509 -3.270 13.852 1.00 30.12 86 ASP C C 1
ATOM 640 O O . ASP A 1 86 ? 46.821 -3.759 14.744 1.00 31.13 86 ASP C O 1
ATOM 645 N N . ALA A 1 87 ? 47.141 -2.199 13.153 1.00 45.27 87 ALA C N 1
ATOM 646 C CA . ALA A 1 87 ? 45.894 -1.493 13.417 1.00 44.83 87 ALA C CA 1
ATOM 647 C C . ALA A 1 87 ? 44.689 -2.394 13.150 1.00 38.34 87 ALA C C 1
ATOM 648 O O . ALA A 1 87 ? 44.442 -2.782 12.011 1.00 44.75 87 ALA C O 1
ATOM 650 N N . ALA A 1 88 ? 43.952 -2.726 14.209 1.00 40.39 88 ALA C N 1
ATOM 651 C CA . ALA A 1 88 ? 42.770 -3.585 14.111 1.00 30.75 88 ALA C CA 1
ATOM 652 C C . ALA A 1 88 ? 42.163 -3.879 15.486 1.00 29.35 88 ALA C C 1
ATOM 653 O O . ALA A 1 88 ? 42.311 -3.089 16.416 1.00 35.21 88 ALA C O 1
ATOM 655 N N . THR A 1 89 ? 41.480 -5.015 15.612 1.00 27.76 89 THR C N 1
ATOM 656 C CA . THR A 1 89 ? 40.858 -5.385 16.883 1.00 29.44 89 THR C CA 1
ATOM 657 C C . THR A 1 89 ? 41.447 -6.655 17.493 1.00 29.23 89 THR C C 1
ATOM 658 O O . THR A 1 89 ? 41.498 -7.701 16.849 1.00 21.09 89 THR C O 1
ATOM 662 N N . TYR A 1 90 ? 41.875 -6.546 18.747 1.00 31.31 90 TYR C N 1
ATOM 663 C CA . TYR A 1 90 ? 42.564 -7.623 19.443 1.00 19.94 90 TYR C CA 1
ATOM 664 C C . TYR A 1 90 ? 41.670 -8.344 20.446 1.00 28.93 90 TYR C C 1
ATOM 665 O O . TYR A 1 90 ? 40.960 -7.710 21.224 1.00 30.58 90 TYR C O 1
ATOM 674 N N . TYR A 1 91 ? 41.722 -9.672 20.429 1.00 25.92 91 TYR C N 1
ATOM 675 C CA . TYR A 1 91 ? 40.965 -10.487 21.370 1.00 23.56 91 TYR C CA 1
ATOM 676 C C . TYR A 1 91 ? 41.878 -11.340 22.232 1.00 24.76 91 TYR C C 1
ATOM 677 O O . TYR A 1 91 ? 42.900 -11.841 21.766 1.00 23.36 91 TYR C O 1
ATOM 686 N N . CYS A 1 92 ? 41.502 -11.510 23.493 1.00 25.72 92 CYS C N 1
ATOM 687 C CA . CYS A 1 92 ? 42.125 -12.528 24.320 1.00 26.87 92 CYS C CA 1
ATOM 688 C C . CYS A 1 92 ? 41.134 -13.672 24.477 1.00 33.52 92 CYS C C 1
ATOM 689 O O . CYS A 1 92 ? 39.976 -13.562 24.077 1.00 21.91 92 CYS C O 1
ATOM 692 N N . GLN A 1 93 ? 41.590 -14.775 25.054 1.00 41.66 93 GLN C N 1
ATOM 693 C CA . GLN A 1 93 ? 40.768 -15.969 25.119 1.00 26.49 93 GLN C CA 1
ATOM 694 C C . GLN A 1 93 ? 41.384 -16.989 26.063 1.00 25.39 93 GLN C C 1
ATOM 695 O O . GLN A 1 93 ? 42.602 -17.145 26.111 1.00 25.05 93 GLN C O 1
ATOM 701 N N . HIS A 1 94 ? 40.538 -17.671 26.825 1.00 28.00 94 HIS C N 1
ATOM 702 C CA . HIS A 1 94 ? 41.013 -18.663 27.779 1.00 29.90 94 HIS C CA 1
ATOM 703 C C . HIS A 1 94 ? 40.621 -20.059 27.318 1.00 25.90 94 HIS C C 1
ATOM 704 O O . HIS A 1 94 ? 39.569 -20.242 26.702 1.00 18.53 94 HIS C O 1
ATOM 711 N N . ILE A 1 95 ? 41.463 -21.039 27.638 1.00 31.12 95 ILE C N 1
ATOM 712 C CA . ILE A 1 95 ? 41.208 -22.434 27.298 1.00 27.31 95 ILE C CA 1
ATOM 713 C C . ILE A 1 95 ? 41.514 -23.355 28.479 1.00 29.06 95 ILE C C 1
ATOM 714 O O . ILE A 1 95 ? 41.379 -24.574 28.377 1.00 28.63 95 ILE C O 1
ATOM 719 N N . ALA A 1 96 ? 41.934 -22.774 29.600 1.00 32.66 96 ALA C N 1
ATOM 720 C CA . ALA A 1 96 ? 42.177 -23.565 30.801 1.00 40.53 96 ALA C CA 1
ATOM 721 C C . ALA A 1 96 ? 40.853 -24.151 31.276 1.00 36.33 96 ALA C C 1
ATOM 722 O O . ALA A 1 96 ? 40.658 -25.368 31.256 1.00 27.85 96 ALA C O 1
ATOM 724 N N . GLU A 1 97 ? 39.936 -23.278 31.684 1.00 38.88 97 GLU C N 1
ATOM 725 C CA . GLU A 1 97 ? 38.597 -23.707 32.074 1.00 28.27 97 GLU C CA 1
ATOM 726 C C . GLU A 1 97 ? 37.726 -24.005 30.857 1.00 32.27 97 GLU C C 1
ATOM 727 O O . GLU A 1 97 ? 38.138 -23.819 29.712 1.00 46.22 97 GLU C O 1
ATOM 733 N N . LEU A 1 98 ? 36.508 -24.455 31.118 1.00 41.57 98 LEU C N 1
ATOM 734 C CA . LEU A 1 98 ? 35.570 -24.792 30.062 1.00 29.73 98 LEU C CA 1
ATOM 735 C C . LEU A 1 98 ? 34.165 -24.674 30.634 1.00 40.28 98 LEU C C 1
ATOM 736 O O . LEU A 1 98 ? 33.923 -25.100 31.764 1.00 39.10 98 LEU C O 1
ATOM 741 N N . THR A 1 99 ? 33.233 -24.102 29.876 1.00 32.69 99 THR C N 1
ATOM 742 C CA . THR A 1 99 ? 33.430 -23.684 28.489 1.00 37.47 99 THR C CA 1
ATOM 743 C C . THR A 1 99 ? 34.540 -22.659 28.244 1.00 40.21 99 THR C C 1
ATOM 744 O O . THR A 1 99 ? 34.933 -21.914 29.140 1.00 33.29 99 THR C O 1
ATOM 748 N N . ARG A 1 100 ? 35.026 -22.628 27.007 1.00 34.61 100 ARG C N 1
ATOM 749 C CA . ARG A 1 100 ? 36.077 -21.703 26.603 1.00 32.67 100 ARG C CA 1
ATOM 750 C C . ARG A 1 100 ? 35.487 -20.378 26.129 1.00 26.26 100 ARG C C 1
ATOM 751 O O . ARG A 1 100 ? 34.558 -20.353 25.330 1.00 22.64 100 ARG C O 1
ATOM 759 N N . THR A 1 101 ? 36.032 -19.275 26.626 1.00 24.88 101 THR C N 1
ATOM 760 C CA . THR A 1 101 ? 35.435 -17.967 26.385 1.00 28.87 101 THR C CA 1
ATOM 761 C C . THR A 1 101 ? 36.431 -16.917 25.873 1.00 38.92 101 THR C C 1
ATOM 762 O O . THR A 1 101 ? 37.646 -17.070 26.018 1.00 33.56 101 THR C O 1
ATOM 766 N N . PHE A 1 102 ? 35.901 -15.857 25.266 1.00 36.43 102 PHE C N 1
ATOM 767 C CA . PHE A 1 102 ? 36.719 -14.785 24.702 1.00 29.45 102 PHE C CA 1
ATOM 768 C C . PHE A 1 102 ? 36.484 -13.464 25.421 1.00 34.49 102 PHE C C 1
ATOM 769 O O . PHE A 1 102 ? 35.465 -13.277 26.084 1.00 41.53 102 PHE C O 1
ATOM 777 N N . GLY A 1 103 ? 37.431 -12.544 25.271 1.00 27.25 103 GLY C N 1
ATOM 778 C CA . GLY A 1 103 ? 37.279 -11.202 25.796 1.00 29.34 103 GLY C CA 1
ATOM 779 C C . GLY A 1 103 ? 36.485 -10.341 24.831 1.00 34.54 103 GLY C C 1
ATOM 780 O O . GLY A 1 103 ? 36.340 -10.683 23.656 1.00 37.49 103 GLY C O 1
ATOM 781 N N . GLY A 1 104 ? 35.968 -9.222 25.325 1.00 34.63 104 GLY C N 1
ATOM 782 C CA . GLY A 1 104 ? 35.146 -8.339 24.517 1.00 45.75 104 GLY C CA 1
ATOM 783 C C . GLY A 1 104 ? 35.881 -7.750 23.328 1.00 42.64 104 GLY C C 1
ATOM 784 O O . GLY A 1 104 ? 35.263 -7.276 22.374 1.00 38.67 104 GLY C O 1
ATOM 785 N N . GLY A 1 105 ? 37.206 -7.775 23.387 1.00 36.53 105 GLY C N 1
ATOM 786 C CA . GLY A 1 105 ? 38.020 -7.255 22.307 1.00 29.48 105 GLY C CA 1
ATOM 787 C C . GLY A 1 105 ? 38.497 -5.841 22.570 1.00 41.95 105 GLY C C 1
ATOM 788 O O . GLY A 1 105 ? 37.906 -5.113 23.369 1.00 53.44 105 GLY C O 1
ATOM 789 N N . THR A 1 106 ? 39.578 -5.460 21.897 1.00 31.75 106 THR C N 1
ATOM 790 C CA . THR A 1 106 ? 40.126 -4.116 21.998 1.00 24.27 106 THR C CA 1
ATOM 791 C C . THR A 1 106 ? 40.359 -3.563 20.600 1.00 29.95 106 THR C C 1
ATOM 792 O O . THR A 1 106 ? 40.921 -4.239 19.742 1.00 32.79 106 THR C O 1
ATOM 796 N N . LYS A 1 107 ? 39.920 -2.332 20.370 1.00 28.51 107 LYS C N 1
ATOM 797 C CA . LYS A 1 107 ? 40.091 -1.704 19.071 1.00 32.31 107 LYS C CA 1
ATOM 798 C C . LYS A 1 107 ? 41.336 -0.828 19.077 1.00 33.70 107 LYS C C 1
ATOM 799 O O . LYS A 1 107 ? 41.383 0.196 19.756 1.00 45.83 107 LYS C O 1
ATOM 805 N N . LEU A 1 108 ? 42.348 -1.246 18.326 1.00 28.48 108 LEU C N 1
ATOM 806 C CA . LEU A 1 108 ? 43.582 -0.482 18.196 1.00 29.19 108 LEU C CA 1
ATOM 807 C C . LEU A 1 108 ? 43.448 0.531 17.066 1.00 38.54 108 LEU C C 1
ATOM 808 O O . LEU A 1 108 ? 43.313 0.156 15.901 1.00 34.78 108 LEU C O 1
ATOM 813 N N . GLU A 1 109 ? 43.487 1.814 17.412 1.00 37.97 109 GLU C N 1
ATOM 814 C CA . GLU A 1 109 ? 43.217 2.870 16.441 1.00 28.08 109 GLU C CA 1
ATOM 815 C C . GLU A 1 109 ? 44.264 3.980 16.463 1.00 35.44 109 GLU C C 1
ATOM 816 O O . GLU A 1 109 ? 45.001 4.135 17.436 1.00 45.33 109 GLU C O 1
ATOM 822 N N . ILE A 1 110 ? 44.318 4.752 15.382 1.00 32.02 110 ILE C N 1
ATOM 823 C CA . ILE A 1 110 ? 45.293 5.829 15.252 1.00 41.01 110 ILE C CA 1
ATOM 824 C C . ILE A 1 110 ? 44.891 7.085 16.021 1.00 35.70 110 ILE C C 1
ATOM 825 O O . ILE A 1 110 ? 43.731 7.484 16.018 1.00 46.54 110 ILE C O 1
ATOM 830 N N . LYS A 1 111 ? 45.864 7.701 16.683 1.00 43.72 111 LYS C N 1
ATOM 831 C CA . LYS A 1 111 ? 45.639 8.941 17.409 1.00 47.56 111 LYS C CA 1
ATOM 832 C C . LYS A 1 111 ? 45.841 10.123 16.471 1.00 54.37 111 LYS C C 1
ATOM 833 O O . LYS A 1 111 ? 46.747 10.117 15.635 1.00 51.70 111 LYS C O 1
ATOM 839 N N . ARG A 1 112 ? 44.992 11.135 16.608 1.00 59.32 112 ARG C N 1
ATOM 840 C CA . ARG A 1 112 ? 45.102 12.339 15.794 1.00 57.90 112 ARG C CA 1
ATOM 841 C C . ARG A 1 112 ? 44.447 13.515 16.503 1.00 63.91 112 ARG C C 1
ATOM 842 O O . ARG A 1 112 ? 43.707 13.333 17.473 1.00 54.31 112 ARG C O 1
ATOM 850 N N . ALA A 1 113 ? 44.720 14.720 16.015 1.00 60.65 113 ALA C N 1
ATOM 851 C CA . ALA A 1 113 ? 44.102 15.917 16.567 1.00 59.77 113 ALA C CA 1
ATOM 852 C C . ALA A 1 113 ? 42.584 15.803 16.487 1.00 66.70 113 ALA C C 1
ATOM 853 O O . ALA A 1 113 ? 42.051 15.155 15.584 1.00 55.46 113 ALA C O 1
ATOM 855 N N . ASP A 1 114 ? 41.891 16.422 17.438 1.00 62.89 114 ASP C N 1
ATOM 856 C CA . ASP A 1 114 ? 40.432 16.401 17.452 1.00 56.77 114 ASP C CA 1
ATOM 857 C C . ASP A 1 114 ? 39.878 17.105 16.216 1.00 59.47 114 ASP C C 1
ATOM 858 O O . ASP A 1 114 ? 40.502 18.021 15.681 1.00 52.48 114 ASP C O 1
ATOM 863 N N . ALA A 1 115 ? 38.710 16.667 15.760 1.00 65.14 115 ALA C N 1
ATOM 864 C CA . ALA A 1 115 ? 38.108 17.226 14.555 1.00 62.97 115 ALA C CA 1
ATOM 865 C C . ALA A 1 115 ? 36.616 17.477 14.740 1.00 57.62 115 ALA C C 1
ATOM 866 O O . ALA A 1 115 ? 35.936 16.742 15.457 1.00 61.83 115 ALA C O 1
ATOM 868 N N . ALA A 1 116 ? 36.112 18.519 14.087 1.00 60.20 116 ALA C N 1
ATOM 869 C CA . ALA A 1 116 ? 34.697 18.866 14.174 1.00 50.91 116 ALA C CA 1
ATOM 870 C C . ALA A 1 116 ? 33.903 18.210 13.052 1.00 44.44 116 ALA C C 1
ATOM 871 O O . ALA A 1 116 ? 34.298 18.263 11.886 1.00 39.68 116 ALA C O 1
ATOM 873 N N . PRO A 1 117 ? 32.773 17.586 13.406 1.00 42.70 117 PRO C N 1
ATOM 874 C CA . PRO A 1 117 ? 31.910 16.914 12.430 1.00 42.23 117 PRO C CA 1
ATOM 875 C C . PRO A 1 117 ? 31.313 17.889 11.417 1.00 55.33 117 PRO C C 1
ATOM 876 O O . PRO A 1 117 ? 30.958 19.014 11.776 1.00 46.92 117 PRO C O 1
ATOM 880 N N . THR A 1 118 ? 31.216 17.459 10.163 1.00 53.13 118 THR C N 1
ATOM 881 C CA . THR A 1 118 ? 30.559 18.256 9.137 1.00 46.55 118 THR C CA 1
ATOM 882 C C . THR A 1 118 ? 29.139 17.737 8.916 1.00 48.82 118 THR C C 1
ATOM 883 O O . THR A 1 118 ? 28.917 16.781 8.168 1.00 36.74 118 THR C O 1
ATOM 887 N N . VAL A 1 119 ? 28.181 18.375 9.582 1.00 48.91 119 VAL C N 1
ATOM 888 C CA . VAL A 1 119 ? 26.791 17.943 9.541 1.00 48.89 119 VAL C CA 1
ATOM 889 C C . VAL A 1 119 ? 26.092 18.399 8.265 1.00 52.58 119 VAL C C 1
ATOM 890 O O . VAL A 1 119 ? 26.201 19.558 7.863 1.00 46.99 119 VAL C O 1
ATOM 894 N N . SER A 1 120 ? 25.376 17.476 7.632 1.00 52.45 120 SER C N 1
ATOM 895 C CA . SER A 1 120 ? 24.651 17.778 6.407 1.00 44.27 120 SER C CA 1
ATOM 896 C C . SER A 1 120 ? 23.310 17.051 6.370 1.00 45.48 120 SER C C 1
ATOM 897 O O . SER A 1 120 ? 23.251 15.830 6.494 1.00 44.58 120 SER C O 1
ATOM 900 N N . ILE A 1 121 ? 22.235 17.812 6.196 1.00 42.62 121 ILE C N 1
ATOM 901 C CA . ILE A 1 121 ? 20.890 17.254 6.214 1.00 45.32 121 ILE C CA 1
ATOM 902 C C . ILE A 1 121 ? 20.270 17.275 4.823 1.00 51.48 121 ILE C C 1
ATOM 903 O O . ILE A 1 121 ? 20.581 18.142 4.005 1.00 47.24 121 ILE C O 1
ATOM 908 N N . PHE A 1 122 ? 19.392 16.314 4.560 1.00 55.26 122 PHE C N 1
ATOM 909 C CA . PHE A 1 122 ? 18.762 16.199 3.251 1.00 48.12 122 PHE C CA 1
ATOM 910 C C . PHE A 1 122 ? 17.302 15.772 3.357 1.00 45.76 122 PHE C C 1
ATOM 911 O O . PHE A 1 122 ? 16.987 14.753 3.975 1.00 42.21 122 PHE C O 1
ATOM 919 N N . PRO A 1 123 ? 16.405 16.562 2.752 1.00 52.28 123 PRO C N 1
ATOM 920 C CA . PRO A 1 123 ? 14.969 16.273 2.731 1.00 48.61 123 PRO C CA 1
ATOM 921 C C . PRO A 1 123 ? 14.682 15.056 1.867 1.00 53.62 123 PRO C C 1
ATOM 922 O O . PRO A 1 123 ? 15.475 14.754 0.972 1.00 42.38 123 PRO C O 1
ATOM 926 N N . PRO A 1 124 ? 13.565 14.361 2.134 1.00 43.85 124 PRO C N 1
ATOM 927 C CA . PRO A 1 124 ? 13.161 13.224 1.307 1.00 38.18 124 PRO C CA 1
ATOM 928 C C . PRO A 1 124 ? 13.294 13.582 -0.165 1.00 49.67 124 PRO C C 1
ATOM 929 O O . PRO A 1 124 ? 12.814 14.635 -0.586 1.00 55.45 124 PRO C O 1
ATOM 933 N N . SER A 1 125 ? 13.955 12.726 -0.934 1.00 52.55 125 SER C N 1
ATOM 934 C CA . SER A 1 125 ? 14.130 12.980 -2.356 1.00 38.30 125 SER C CA 1
ATOM 935 C C . SER A 1 125 ? 12.776 13.071 -3.046 1.00 57.00 125 SER C C 1
ATOM 936 O O . SER A 1 125 ? 11.813 12.414 -2.643 1.00 56.82 125 SER C O 1
ATOM 939 N N . SER A 1 126 ? 12.705 13.894 -4.084 1.00 57.01 126 SER C N 1
ATOM 940 C CA . SER A 1 126 ? 11.484 14.036 -4.859 1.00 42.70 126 SER C CA 1
ATOM 941 C C . SER A 1 126 ? 10.991 12.660 -5.288 1.00 54.34 126 SER C C 1
ATOM 942 O O . SER A 1 126 ? 9.806 12.345 -5.171 1.00 59.07 126 SER C O 1
ATOM 945 N N . GLU A 1 127 ? 11.919 11.841 -5.772 1.00 46.02 127 GLU C N 1
ATOM 946 C CA . GLU A 1 127 ? 11.597 10.521 -6.303 1.00 64.05 127 GLU C CA 1
ATOM 947 C C . GLU A 1 127 ? 10.980 9.586 -5.266 1.00 58.36 127 GLU C C 1
ATOM 948 O O . GLU A 1 127 ? 10.171 8.722 -5.606 1.00 50.01 127 GLU C O 1
ATOM 954 N N . GLN A 1 128 ? 11.371 9.755 -4.007 1.00 57.82 128 GLN C N 1
ATOM 955 C CA . GLN A 1 128 ? 10.900 8.879 -2.941 1.00 53.58 128 GLN C CA 1
ATOM 956 C C . GLN A 1 128 ? 9.509 9.279 -2.462 1.00 52.74 128 GLN C C 1
ATOM 957 O O . GLN A 1 128 ? 8.699 8.427 -2.096 1.00 41.49 128 GLN C O 1
ATOM 963 N N . LEU A 1 129 ? 9.245 10.582 -2.462 1.00 56.56 129 LEU C N 1
ATOM 964 C CA . LEU A 1 129 ? 7.946 11.106 -2.056 1.00 60.02 129 LEU C CA 1
ATOM 965 C C . LEU A 1 129 ? 6.837 10.570 -2.951 1.00 68.89 129 LEU C C 1
ATOM 966 O O . LEU A 1 129 ? 5.796 10.127 -2.466 1.00 80.20 129 LEU C O 1
ATOM 971 N N . THR A 1 130 ? 7.070 10.611 -4.259 1.00 65.52 130 THR C N 1
ATOM 972 C CA . THR A 1 130 ? 6.110 10.108 -5.234 1.00 71.20 130 THR C CA 1
ATOM 973 C C . THR A 1 130 ? 6.022 8.582 -5.195 1.00 68.39 130 THR C C 1
ATOM 974 O O . THR A 1 130 ? 5.185 7.978 -5.869 1.00 71.34 130 THR C O 1
ATOM 978 N N . SER A 1 131 ? 6.891 7.966 -4.400 1.00 72.33 131 SER C N 1
ATOM 979 C CA . SER A 1 131 ? 6.909 6.515 -4.251 1.00 71.71 131 SER C CA 1
ATOM 980 C C . SER A 1 131 ? 5.982 6.075 -3.119 1.00 74.36 131 SER C C 1
ATOM 981 O O . SER A 1 131 ? 5.248 5.096 -3.252 1.00 85.42 131 SER C O 1
ATOM 984 N N . GLY A 1 132 ? 6.016 6.806 -2.008 1.00 55.50 132 GLY C N 1
ATOM 985 C CA . GLY A 1 132 ? 5.183 6.489 -0.863 1.00 58.66 132 GLY C CA 1
ATOM 986 C C . GLY A 1 132 ? 5.853 6.754 0.473 1.00 72.71 132 GLY C C 1
ATOM 987 O O . GLY A 1 132 ? 5.185 7.048 1.465 1.00 51.16 132 GLY C O 1
ATOM 988 N N . GLY A 1 133 ? 7.177 6.649 0.505 1.00 74.47 133 GLY C N 1
ATOM 989 C CA . GLY A 1 133 ? 7.923 6.871 1.730 1.00 60.72 133 GLY C CA 1
ATOM 990 C C . GLY A 1 133 ? 8.620 8.219 1.757 1.00 47.21 133 GLY C C 1
ATOM 991 O O . GLY A 1 133 ? 8.577 8.972 0.786 1.00 51.62 133 GLY C O 1
ATOM 992 N N . ALA A 1 134 ? 9.264 8.523 2.878 1.00 48.34 134 ALA C N 1
ATOM 993 C CA . ALA A 1 134 ? 10.001 9.773 3.020 1.00 44.67 134 ALA C CA 1
ATOM 994 C C . ALA A 1 134 ? 11.147 9.610 4.012 1.00 43.95 134 ALA C C 1
ATOM 995 O O . ALA A 1 134 ? 10.922 9.335 5.190 1.00 52.86 134 ALA C O 1
ATOM 997 N N . SER A 1 135 ? 12.375 9.776 3.531 1.00 42.83 135 SER C N 1
ATOM 998 C CA . SER A 1 135 ? 13.551 9.648 4.387 1.00 48.05 135 SER C CA 1
ATOM 999 C C . SER A 1 135 ? 14.344 10.952 4.467 1.00 36.78 135 SER C C 1
ATOM 1000 O O . SER A 1 135 ? 14.632 11.583 3.450 1.00 37.10 135 SER C O 1
ATOM 1003 N N . VAL A 1 136 ? 14.685 11.350 5.686 1.00 31.18 136 VAL C N 1
ATOM 1004 C CA . VAL A 1 136 ? 15.508 12.528 5.907 1.00 43.14 136 VAL C CA 1
ATOM 1005 C C . VAL A 1 136 ? 16.891 12.084 6.381 1.00 49.33 136 VAL C C 1
ATOM 1006 O O . VAL A 1 136 ? 17.019 11.406 7.402 1.00 41.01 136 VAL C O 1
ATOM 1010 N N . VAL A 1 137 ? 17.923 12.463 5.635 1.00 48.26 137 VAL C N 1
ATOM 1011 C CA . VAL A 1 137 ? 19.275 11.987 5.918 1.00 48.79 137 VAL C CA 1
ATOM 1012 C C . VAL A 1 137 ? 20.178 13.057 6.531 1.00 48.13 137 VAL C C 1
ATOM 1013 O O . VAL A 1 137 ? 20.330 14.153 5.987 1.00 34.82 137 VAL C O 1
ATOM 1017 N N . CYS A 1 138 ? 20.780 12.717 7.668 1.00 57.16 138 CYS C N 1
ATOM 1018 C CA . CYS A 1 138 ? 21.707 13.604 8.360 1.00 48.86 138 CYS C CA 1
ATOM 1019 C C . CYS A 1 138 ? 23.109 12.994 8.350 1.00 56.39 138 CYS C C 1
ATOM 1020 O O . CYS A 1 138 ? 23.336 11.928 8.928 1.00 52.21 138 CYS C O 1
ATOM 1023 N N . PHE A 1 139 ? 24.043 13.667 7.684 1.00 54.45 139 PHE C N 1
ATOM 1024 C CA . PHE A 1 139 ? 25.414 13.179 7.578 1.00 46.29 139 PHE C CA 1
ATOM 1025 C C . PHE A 1 139 ? 26.345 13.870 8.565 1.00 54.48 139 PHE C C 1
ATOM 1026 O O . PHE A 1 139 ? 26.441 15.097 8.590 1.00 47.99 139 PHE C O 1
ATOM 1034 N N . LEU A 1 140 ? 27.027 13.067 9.376 1.00 59.15 140 LEU C N 1
ATOM 1035 C CA . LEU A 1 140 ? 28.029 13.565 10.310 1.00 33.68 140 LEU C CA 1
ATOM 1036 C C . LEU A 1 140 ? 29.397 13.040 9.887 1.00 44.05 140 LEU C C 1
ATOM 1037 O O . LEU A 1 140 ? 29.764 11.907 10.213 1.00 33.69 140 LEU C O 1
ATOM 1042 N N . ASN A 1 141 ? 30.150 13.869 9.167 1.00 43.24 141 ASN C N 1
ATOM 1043 C CA . ASN A 1 141 ? 31.395 13.431 8.540 1.00 44.65 141 ASN C CA 1
ATOM 1044 C C . ASN A 1 141 ? 32.681 13.978 9.158 1.00 49.34 141 ASN C C 1
ATOM 1045 O O . ASN A 1 141 ? 32.726 15.118 9.622 1.00 44.81 141 ASN C O 1
ATOM 1050 N N . ASN A 1 142 ? 33.717 13.138 9.148 1.00 51.12 142 ASN C N 1
ATOM 1051 C CA . ASN A 1 142 ? 35.094 13.535 9.458 1.00 52.02 142 ASN C CA 1
ATOM 1052 C C . ASN A 1 142 ? 35.319 14.204 10.814 1.00 50.28 142 ASN C C 1
ATOM 1053 O O . ASN A 1 142 ? 35.835 15.319 10.887 1.00 48.58 142 ASN C O 1
ATOM 1058 N N . PHE A 1 143 ? 34.952 13.503 11.882 1.00 54.77 143 PHE C N 1
ATOM 1059 C CA . PHE A 1 143 ? 35.120 14.016 13.237 1.00 51.08 143 PHE C CA 1
ATOM 1060 C C . PHE A 1 143 ? 36.003 13.102 14.080 1.00 53.46 143 PHE C C 1
ATOM 1061 O O . PHE A 1 143 ? 36.178 11.926 13.765 1.00 44.61 143 PHE C O 1
ATOM 1069 N N . TYR A 1 144 ? 36.555 13.653 15.155 1.00 58.92 144 TYR C N 1
ATOM 1070 C CA . TYR A 1 144 ? 37.396 12.887 16.067 1.00 57.65 144 TYR C CA 1
ATOM 1071 C C . TYR A 1 144 ? 37.343 13.504 17.456 1.00 49.78 144 TYR C C 1
ATOM 1072 O O . TYR A 1 144 ? 37.442 14.722 17.596 1.00 57.11 144 TYR C O 1
ATOM 1081 N N . PRO A 1 145 ? 37.207 12.665 18.494 1.00 61.15 145 PRO C N 1
ATOM 1082 C CA . PRO A 1 145 ? 37.137 11.201 18.422 1.00 61.31 145 PRO C CA 1
ATOM 1083 C C . PRO A 1 145 ? 35.780 10.682 17.959 1.00 50.42 145 PRO C C 1
ATOM 1084 O O . PRO A 1 145 ? 34.877 11.468 17.674 1.00 45.82 145 PRO C O 1
ATOM 1088 N N . LYS A 1 146 ? 35.647 9.359 17.917 1.00 61.59 146 LYS C N 1
ATOM 1089 C CA . LYS A 1 146 ? 34.484 8.695 17.332 1.00 62.93 146 LYS C CA 1
ATOM 1090 C C . LYS A 1 146 ? 33.180 8.870 18.112 1.00 64.94 146 LYS C C 1
ATOM 1091 O O . LYS A 1 146 ? 32.099 8.886 17.522 1.00 55.87 146 LYS C O 1
ATOM 1097 N N . ASP A 1 147 ? 33.280 8.986 19.432 1.00 62.50 147 ASP C N 1
ATOM 1098 C CA . ASP A 1 147 ? 32.097 9.155 20.269 1.00 49.88 147 ASP C CA 1
ATOM 1099 C C . ASP A 1 147 ? 31.297 10.380 19.847 1.00 55.02 147 ASP C C 1
ATOM 1100 O O . ASP A 1 147 ? 31.855 11.463 19.667 1.00 58.41 147 ASP C O 1
ATOM 1105 N N . ILE A 1 148 ? 29.988 10.201 19.689 1.00 60.04 148 ILE C N 1
ATOM 1106 C CA . ILE A 1 148 ? 29.113 11.288 19.260 1.00 55.69 148 ILE C CA 1
ATOM 1107 C C . ILE A 1 148 ? 27.643 10.939 19.493 1.00 52.45 148 ILE C C 1
ATOM 1108 O O . ILE A 1 148 ? 27.281 9.764 19.564 1.00 48.42 148 ILE C O 1
ATOM 1113 N N . ASN A 1 149 ? 26.803 11.964 19.623 1.00 48.44 149 ASN C N 1
ATOM 1114 C CA . ASN A 1 149 ? 25.370 11.764 19.811 1.00 49.40 149 ASN C CA 1
ATOM 1115 C C . ASN A 1 149 ? 24.535 12.431 18.720 1.00 46.93 149 ASN C C 1
ATOM 1116 O O . ASN A 1 149 ? 24.908 13.476 18.189 1.00 46.78 149 ASN C O 1
ATOM 1121 N N . VAL A 1 150 ? 23.401 11.818 18.397 1.00 64.42 150 VAL C N 1
ATOM 1122 C CA . VAL A 1 150 ? 22.500 12.335 17.373 1.00 45.86 150 VAL C CA 1
ATOM 1123 C C . VAL A 1 150 ? 21.125 12.605 17.970 1.00 42.56 150 VAL C C 1
ATOM 1124 O O . VAL A 1 150 ? 20.622 11.815 18.769 1.00 45.26 150 VAL C O 1
ATOM 1128 N N . LYS A 1 151 ? 20.519 13.721 17.579 1.00 55.94 151 LYS C N 1
ATOM 1129 C CA . LYS A 1 151 ? 19.223 14.114 18.120 1.00 48.70 151 LYS C CA 1
ATOM 1130 C C . LYS A 1 151 ? 18.333 14.719 17.040 1.00 41.10 151 LYS C C 1
ATOM 1131 O O . LYS A 1 151 ? 18.582 15.828 16.570 1.00 59.16 151 LYS C O 1
ATOM 1137 N N . TRP A 1 152 ? 17.298 13.985 16.644 1.00 46.58 152 TRP C N 1
ATOM 1138 C CA . TRP A 1 152 ? 16.340 14.492 15.668 1.00 48.61 152 TRP C CA 1
ATOM 1139 C C . TRP A 1 152 ? 15.221 15.281 16.345 1.00 47.27 152 TRP C C 1
ATOM 1140 O O . TRP A 1 152 ? 14.657 14.846 17.349 1.00 48.62 152 TRP C O 1
ATOM 1151 N N . LYS A 1 153 ? 14.910 16.447 15.788 1.00 44.87 153 LYS C N 1
ATOM 1152 C CA . LYS A 1 153 ? 13.743 17.210 16.204 1.00 37.46 153 LYS C CA 1
ATOM 1153 C C . LYS A 1 153 ? 12.784 17.346 15.031 1.00 41.14 153 LYS C C 1
ATOM 1154 O O . LYS A 1 153 ? 13.212 17.507 13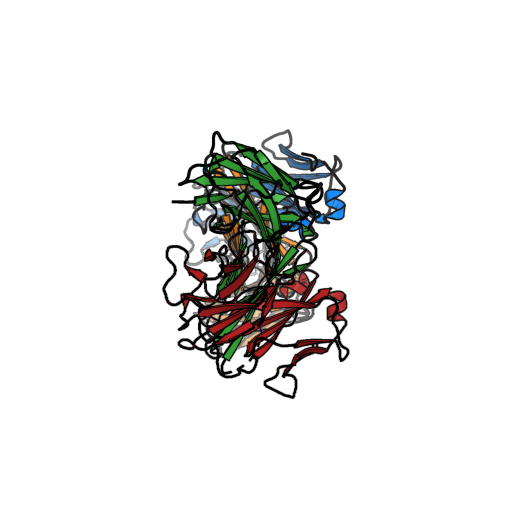.890 1.00 44.87 153 LYS C O 1
ATOM 1160 N N . ILE A 1 154 ? 11.487 17.275 15.314 1.00 40.48 154 ILE C N 1
ATOM 1161 C CA . ILE A 1 154 ? 10.467 17.551 14.310 1.00 36.10 154 ILE C CA 1
ATOM 1162 C C . ILE A 1 154 ? 9.538 18.637 14.831 1.00 34.36 154 ILE C C 1
ATOM 1163 O O . ILE A 1 154 ? 8.923 18.477 15.884 1.00 35.48 154 ILE C O 1
ATOM 1168 N N . ASP A 1 155 ? 9.447 19.741 14.094 1.00 40.94 155 ASP C N 1
ATOM 1169 C CA . ASP A 1 155 ? 8.649 20.890 14.513 1.00 36.47 155 ASP C CA 1
ATOM 1170 C C . ASP A 1 155 ? 8.961 21.287 15.953 1.00 47.05 155 ASP C C 1
ATOM 1171 O O . ASP A 1 155 ? 8.070 21.681 16.705 1.00 45.58 155 ASP C O 1
ATOM 1176 N N . GLY A 1 156 ? 10.230 21.174 16.333 1.00 45.90 156 GLY C N 1
ATOM 1177 C CA . GLY A 1 156 ? 10.661 21.560 17.663 1.00 48.49 156 GLY C CA 1
ATOM 1178 C C . GLY A 1 156 ? 10.876 20.392 18.610 1.00 44.03 156 GLY C C 1
ATOM 1179 O O . GLY A 1 156 ? 11.937 20.268 19.220 1.00 56.61 156 GLY C O 1
ATOM 1180 N N . SER A 1 157 ? 9.866 19.536 18.736 1.00 50.13 157 SER C N 1
ATOM 1181 C CA . SER A 1 157 ? 9.929 18.410 19.665 1.00 55.65 157 SER C CA 1
ATOM 1182 C C . SER A 1 157 ? 10.823 17.292 19.142 1.00 57.03 157 SER C C 1
ATOM 1183 O O . SER A 1 157 ? 11.003 17.139 17.934 1.00 57.99 157 SER C O 1
ATOM 1186 N N . GLU A 1 158 ? 11.373 16.508 20.063 1.00 47.96 158 GLU C N 1
ATOM 1187 C CA . GLU A 1 158 ? 12.330 15.460 19.723 1.00 49.18 158 GLU C CA 1
ATOM 1188 C C . GLU A 1 158 ? 11.664 14.227 19.118 1.00 55.38 158 GLU C C 1
ATOM 1189 O O . GLU A 1 158 ? 10.583 13.823 19.543 1.00 57.98 158 GLU C O 1
ATOM 1195 N N . ARG A 1 159 ? 12.320 13.636 18.123 1.00 52.40 159 ARG C N 1
ATOM 1196 C CA . ARG A 1 159 ? 11.863 12.386 17.523 1.00 48.55 159 ARG C CA 1
ATOM 1197 C C . ARG A 1 159 ? 12.971 11.348 17.597 1.00 59.92 159 ARG C C 1
ATOM 1198 O O . ARG A 1 159 ? 14.120 11.631 17.257 1.00 50.62 159 ARG C O 1
ATOM 1206 N N . GLN A 1 160 ? 12.623 10.147 18.046 1.00 62.57 160 GLN C N 1
ATOM 1207 C CA . GLN A 1 160 ? 13.595 9.067 18.166 1.00 66.12 160 GLN C CA 1
ATOM 1208 C C . GLN A 1 160 ? 13.094 7.789 17.498 1.00 70.63 160 GLN C C 1
ATOM 1209 O O . GLN A 1 160 ? 13.879 6.905 17.154 1.00 65.84 160 GLN C O 1
ATOM 1215 N N . ASN A 1 161 ? 11.782 7.701 17.314 1.00 59.43 161 ASN C N 1
ATOM 1216 C CA . ASN A 1 161 ? 11.193 6.583 16.592 1.00 61.31 161 ASN C CA 1
ATOM 1217 C C . ASN A 1 161 ? 11.376 6.748 15.090 1.00 47.24 161 ASN C C 1
ATOM 1218 O O . ASN A 1 161 ? 10.963 7.754 14.513 1.00 45.21 161 ASN C O 1
ATOM 1223 N N . GLY A 1 162 ? 11.997 5.759 14.458 1.00 34.44 162 GLY C N 1
ATOM 1224 C CA . GLY A 1 162 ? 12.173 5.780 13.018 1.00 39.93 162 GLY C CA 1
ATOM 1225 C C . GLY A 1 162 ? 13.511 6.351 12.594 1.00 52.96 162 GLY C C 1
ATOM 1226 O O . GLY A 1 162 ? 13.743 6.605 11.411 1.00 43.39 162 GLY C O 1
ATOM 1227 N N . VAL A 1 163 ? 14.393 6.560 13.565 1.00 48.71 163 VAL C N 1
ATOM 1228 C CA . VAL A 1 163 ? 15.737 7.035 13.278 1.00 48.45 163 VAL C CA 1
ATOM 1229 C C . VAL A 1 163 ? 16.721 5.875 13.282 1.00 50.23 163 VAL C C 1
ATOM 1230 O O . VAL A 1 163 ? 16.933 5.232 14.312 1.00 52.04 163 VAL C O 1
ATOM 1234 N N . LEU A 1 164 ? 17.310 5.601 12.124 1.00 42.29 164 LEU C N 1
ATOM 1235 C CA . LEU A 1 164 ? 18.334 4.568 12.021 1.00 59.30 164 LEU C CA 1
ATOM 1236 C C . LEU A 1 164 ? 19.714 5.213 11.931 1.00 53.25 164 LEU C C 1
ATOM 1237 O O . LEU A 1 164 ? 19.853 6.332 11.436 1.00 51.90 164 LEU C O 1
ATOM 1242 N N . ASN A 1 165 ? 20.729 4.512 12.425 1.00 46.44 165 ASN C N 1
ATOM 1243 C CA . ASN A 1 165 ? 22.090 5.036 12.402 1.00 48.66 165 ASN C CA 1
ATOM 1244 C C . ASN A 1 165 ? 23.119 4.035 11.884 1.00 52.32 165 ASN C C 1
ATOM 1245 O O . ASN A 1 165 ? 22.964 2.822 12.039 1.00 52.73 165 ASN C O 1
ATOM 1250 N N . SER A 1 166 ? 24.171 4.564 11.268 1.00 60.70 166 SER C N 1
ATOM 1251 C CA . SER A 1 166 ? 25.241 3.752 10.704 1.00 52.85 166 SER C CA 1
ATOM 1252 C C . SER A 1 166 ? 26.567 4.491 10.831 1.00 45.92 166 SER C C 1
ATOM 1253 O O . SER A 1 166 ? 26.680 5.650 10.430 1.00 45.69 166 SER C O 1
ATOM 1256 N N . TRP A 1 167 ? 27.568 3.822 11.392 1.00 42.27 167 TRP C N 1
ATOM 1257 C CA . TRP A 1 167 ? 28.868 4.448 11.612 1.00 53.27 167 TRP C CA 1
ATOM 1258 C C . TRP A 1 167 ? 29.946 3.826 10.731 1.00 47.61 167 TRP C C 1
ATOM 1259 O O . TRP A 1 167 ? 29.773 2.727 10.204 1.00 46.36 167 TRP C O 1
ATOM 1270 N N . THR A 1 168 ? 31.056 4.539 10.570 1.00 43.50 168 THR C N 1
ATOM 1271 C CA . THR A 1 168 ? 32.181 4.034 9.794 1.00 45.90 168 THR C CA 1
ATOM 1272 C C . THR A 1 168 ? 33.392 3.820 10.688 1.00 49.40 168 THR C C 1
ATOM 1273 O O . THR A 1 168 ? 33.559 4.507 11.696 1.00 57.81 168 THR C O 1
ATOM 1277 N N . ASP A 1 169 ? 34.236 2.866 10.315 1.00 46.22 169 ASP C N 1
ATOM 1278 C CA . ASP A 1 169 ? 35.488 2.654 11.024 1.00 53.66 169 ASP C CA 1
ATOM 1279 C C . ASP A 1 169 ? 36.414 3.835 10.759 1.00 60.81 169 ASP C C 1
ATOM 1280 O O . ASP A 1 169 ? 36.141 4.663 9.889 1.00 58.44 169 ASP C O 1
ATOM 1285 N N . GLN A 1 170 ? 37.505 3.916 11.513 1.00 54.07 170 GLN C N 1
ATOM 1286 C CA . GLN A 1 170 ? 38.448 5.013 11.361 1.00 43.18 170 GLN C CA 1
ATOM 1287 C C . GLN A 1 170 ? 38.930 5.101 9.919 1.00 46.02 170 GLN C C 1
ATOM 1288 O O . GLN A 1 170 ? 39.355 4.102 9.337 1.00 46.23 170 GLN C O 1
ATOM 1294 N N . ASP A 1 171 ? 38.854 6.299 9.345 1.00 49.11 171 ASP C N 1
ATOM 1295 C CA . ASP A 1 171 ? 39.280 6.524 7.968 1.00 52.49 171 ASP C CA 1
ATOM 1296 C C . ASP A 1 171 ? 40.773 6.246 7.815 1.00 48.30 171 ASP C C 1
ATOM 1297 O O . ASP A 1 171 ? 41.583 6.691 8.626 1.00 54.57 171 ASP C O 1
ATOM 1302 N N . SER A 1 172 ? 41.131 5.507 6.772 1.00 45.84 172 SER C N 1
ATOM 1303 C CA . SER A 1 172 ? 42.516 5.091 6.576 1.00 57.87 172 SER C CA 1
ATOM 1304 C C . SER A 1 172 ? 43.380 6.198 5.974 1.00 65.15 172 SER C C 1
ATOM 1305 O O . SER A 1 172 ? 44.584 6.020 5.789 1.00 66.38 172 SER C O 1
ATOM 1308 N N . LYS A 1 173 ? 42.765 7.339 5.676 1.00 54.94 173 LYS C N 1
ATOM 1309 C CA . LYS A 1 173 ? 43.491 8.458 5.087 1.00 48.59 173 LYS C CA 1
ATOM 1310 C C . LYS A 1 173 ? 43.785 9.551 6.113 1.00 58.35 173 LYS C C 1
ATOM 1311 O O . LYS A 1 173 ? 44.941 9.919 6.324 1.00 45.88 173 LYS C O 1
ATOM 1317 N N . ASP A 1 174 ? 42.740 10.070 6.750 1.00 54.47 174 ASP C N 1
ATOM 1318 C CA . ASP A 1 174 ? 42.914 11.144 7.725 1.00 46.49 174 ASP C CA 1
ATOM 1319 C C . ASP A 1 174 ? 42.536 10.721 9.143 1.00 49.40 174 ASP C C 1
ATOM 1320 O O . ASP A 1 174 ? 42.478 11.548 10.051 1.00 47.23 174 ASP C O 1
ATOM 1325 N N . SER A 1 175 ? 42.267 9.431 9.321 1.00 45.37 175 SER C N 1
ATOM 1326 C CA . SER A 1 175 ? 42.039 8.864 10.648 1.00 51.97 175 SER C CA 1
ATOM 1327 C C . SER A 1 175 ? 40.835 9.454 11.384 1.00 44.63 175 SER C C 1
ATOM 1328 O O . SER A 1 175 ? 40.732 9.335 12.605 1.00 51.66 175 SER C O 1
ATOM 1331 N N . THR A 1 176 ? 39.922 10.081 10.648 1.00 46.35 176 THR C N 1
ATOM 1332 C CA . THR A 1 176 ? 38.715 10.634 11.258 1.00 47.64 176 THR C CA 1
ATOM 1333 C C . THR A 1 176 ? 37.582 9.614 11.238 1.00 46.62 176 THR C C 1
ATOM 1334 O O . THR A 1 176 ? 37.722 8.534 10.668 1.00 52.95 176 THR C O 1
ATOM 1338 N N . TYR A 1 177 ? 36.463 9.960 11.866 1.00 49.27 177 TYR C N 1
ATOM 1339 C CA . TYR A 1 177 ? 35.297 9.082 11.900 1.00 48.18 177 TYR C CA 1
ATOM 1340 C C . TYR A 1 177 ? 34.076 9.777 11.304 1.00 45.92 177 TYR C C 1
ATOM 1341 O O . TYR A 1 177 ? 34.048 11.002 11.186 1.00 38.72 177 TYR C O 1
ATOM 1350 N N . SER A 1 178 ? 33.070 8.989 10.932 1.00 53.65 178 SER C N 1
ATOM 1351 C CA . SER A 1 178 ? 31.823 9.533 10.398 1.00 46.01 178 SER C CA 1
ATOM 1352 C C . SER A 1 178 ? 30.640 8.617 10.697 1.00 59.67 178 SER C C 1
ATOM 1353 O O . SER A 1 178 ? 30.815 7.430 10.991 1.00 47.11 178 SER C O 1
ATOM 1356 N N . MET A 1 179 ? 29.436 9.179 10.623 1.00 55.50 179 MET C N 1
ATOM 1357 C CA . MET A 1 179 ? 28.213 8.400 10.771 1.00 36.87 179 MET C CA 1
ATOM 1358 C C . MET A 1 179 ? 27.069 9.019 9.980 1.00 44.46 179 MET C C 1
ATOM 1359 O O . MET A 1 179 ? 27.126 10.181 9.574 1.00 34.42 179 MET C O 1
ATOM 1364 N N . SER A 1 180 ? 26.031 8.223 9.758 1.00 55.88 180 SER C N 1
ATOM 1365 C CA . SER A 1 180 ? 24.837 8.689 9.075 1.00 42.34 180 SER C CA 1
ATOM 1366 C C . SER A 1 180 ? 23.634 8.471 9.977 1.00 48.60 180 SER C C 1
ATOM 1367 O O . SER A 1 180 ? 23.636 7.573 10.822 1.00 52.44 180 SER C O 1
ATOM 1370 N N . SER A 1 181 ? 22.613 9.303 9.811 1.00 40.72 181 SER C N 1
ATOM 1371 C CA . SER A 1 181 ? 21.364 9.112 10.532 1.00 40.06 181 SER C CA 1
ATOM 1372 C C . SER A 1 181 ? 20.177 9.382 9.623 1.00 44.54 181 SER C C 1
ATOM 1373 O O . SER A 1 181 ? 20.028 10.478 9.079 1.00 42.58 181 SER C O 1
ATOM 1376 N N . THR A 1 182 ? 19.334 8.371 9.458 1.00 47.97 182 THR C N 1
ATOM 1377 C CA . THR A 1 182 ? 18.172 8.490 8.594 1.00 44.97 182 THR C CA 1
ATOM 1378 C C . THR A 1 182 ? 16.881 8.464 9.402 1.00 50.07 182 THR C C 1
ATOM 1379 O O . THR A 1 182 ? 16.613 7.513 10.143 1.00 45.60 182 THR C O 1
ATOM 1383 N N . LEU A 1 183 ? 16.094 9.525 9.258 1.00 42.39 183 LEU C N 1
ATOM 1384 C CA . LEU A 1 183 ? 14.772 9.601 9.857 1.00 35.49 183 LEU C CA 1
ATOM 1385 C C . LEU A 1 183 ? 13.742 9.210 8.805 1.00 46.03 183 LEU C C 1
ATOM 1386 O O . LEU A 1 183 ? 13.542 9.923 7.820 1.00 34.81 183 LEU C O 1
ATOM 1391 N N . THR A 1 184 ? 13.097 8.066 9.007 1.00 47.26 184 THR C N 1
ATOM 1392 C CA . THR A 1 184 ? 12.144 7.562 8.027 1.00 39.55 184 THR C CA 1
ATOM 1393 C C . THR A 1 184 ? 10.704 7.734 8.493 1.00 39.79 184 THR C C 1
ATOM 1394 O O . THR A 1 184 ? 10.355 7.380 9.620 1.00 45.28 184 THR C O 1
ATOM 1398 N N . LEU A 1 185 ? 9.876 8.288 7.613 1.00 41.62 185 LEU C N 1
ATOM 1399 C CA . LEU A 1 185 ? 8.456 8.455 7.882 1.00 45.68 185 LEU C CA 1
ATOM 1400 C C . LEU A 1 185 ? 7.672 8.105 6.626 1.00 45.14 185 LEU C C 1
ATOM 1401 O O . LEU A 1 185 ? 8.254 7.764 5.596 1.00 40.77 185 LEU C O 1
ATOM 1406 N N . THR A 1 186 ? 6.350 8.189 6.713 1.00 50.38 186 THR C N 1
ATOM 1407 C CA . THR A 1 186 ? 5.512 8.041 5.532 1.00 50.69 186 THR C CA 1
ATOM 1408 C C . THR A 1 186 ? 5.343 9.410 4.888 1.00 55.19 186 THR C C 1
ATOM 1409 O O . THR A 1 186 ? 5.454 10.435 5.560 1.00 50.90 186 THR C O 1
ATOM 1413 N N . LYS A 1 187 ? 5.084 9.425 3.585 1.00 60.05 187 LYS C N 1
ATOM 1414 C CA . LYS A 1 187 ? 4.848 10.676 2.878 1.00 55.88 187 LYS C CA 1
ATOM 1415 C C . LYS A 1 187 ? 3.813 11.506 3.625 1.00 55.07 187 LYS C C 1
ATOM 1416 O O . LYS A 1 187 ? 3.951 12.723 3.744 1.00 47.08 187 LYS C O 1
ATOM 1422 N N . ASP A 1 188 ? 2.788 10.833 4.143 1.00 59.22 188 ASP C N 1
ATOM 1423 C CA . ASP A 1 188 ? 1.668 11.507 4.797 1.00 62.74 188 ASP C CA 1
ATOM 1424 C C . ASP A 1 188 ? 2.042 12.204 6.105 1.00 52.82 188 ASP C C 1
ATOM 1425 O O . ASP A 1 188 ? 1.703 13.371 6.306 1.00 56.26 188 ASP C O 1
ATOM 1430 N N . GLU A 1 189 ? 2.735 11.501 6.995 1.00 47.16 189 GLU C N 1
ATOM 1431 C CA . GLU A 1 189 ? 3.117 12.106 8.267 1.00 57.23 189 GLU C CA 1
ATOM 1432 C C . GLU A 1 189 ? 4.302 13.051 8.096 1.00 52.22 189 GLU C C 1
ATOM 1433 O O . GLU A 1 189 ? 4.517 13.945 8.914 1.00 59.63 189 GLU C O 1
ATOM 1439 N N . TYR A 1 190 ? 5.066 12.851 7.028 1.00 41.07 190 TYR C N 1
ATOM 1440 C CA . TYR A 1 190 ? 6.186 13.732 6.729 1.00 45.85 190 TYR C CA 1
ATOM 1441 C C . TYR A 1 190 ? 5.710 15.119 6.303 1.00 52.81 190 TYR C C 1
ATOM 1442 O O . TYR A 1 190 ? 6.131 16.134 6.859 1.00 45.57 190 TYR C O 1
ATOM 1451 N N . GLU A 1 191 ? 4.834 15.158 5.305 1.00 56.05 191 GLU C N 1
ATOM 1452 C CA . GLU A 1 191 ? 4.291 16.423 4.831 1.00 54.80 191 GLU C CA 1
ATOM 1453 C C . GLU A 1 191 ? 3.216 16.933 5.790 1.00 54.00 191 GLU C C 1
ATOM 1454 O O . GLU A 1 191 ? 2.364 17.742 5.419 1.00 51.07 191 GLU C O 1
ATOM 1460 N N . ARG A 1 192 ? 3.267 16.445 7.026 1.00 54.56 192 ARG C N 1
ATOM 1461 C CA . ARG A 1 192 ? 2.359 16.892 8.074 1.00 46.81 192 ARG C CA 1
ATOM 1462 C C . ARG A 1 192 ? 3.069 17.885 8.982 1.00 52.06 192 ARG C C 1
ATOM 1463 O O . ARG A 1 192 ? 2.433 18.578 9.779 1.00 38.01 192 ARG C O 1
ATOM 1471 N N . HIS A 1 193 ? 4.392 17.945 8.861 1.00 53.84 193 HIS C N 1
ATOM 1472 C CA . HIS A 1 193 ? 5.199 18.815 9.706 1.00 46.62 193 HIS C CA 1
ATOM 1473 C C . HIS A 1 193 ? 6.086 19.736 8.878 1.00 49.38 193 HIS C C 1
ATOM 1474 O O . HIS A 1 193 ? 6.192 19.581 7.662 1.00 42.00 193 HIS C O 1
ATOM 1481 N N . ASN A 1 194 ? 6.727 20.688 9.548 1.00 58.78 194 ASN C N 1
ATOM 1482 C CA . ASN A 1 194 ? 7.517 21.706 8.866 1.00 62.59 194 ASN C CA 1
ATOM 1483 C C . ASN A 1 194 ? 9.013 21.636 9.190 1.00 62.37 194 ASN C C 1
ATOM 1484 O O . ASN A 1 194 ? 9.831 21.310 8.327 1.00 55.47 194 ASN C O 1
ATOM 1489 N N . SER A 1 195 ? 9.362 21.942 10.437 1.00 53.37 195 SER C N 1
ATOM 1490 C CA . SER A 1 195 ? 10.762 22.008 10.852 1.00 56.89 195 SER C CA 1
ATOM 1491 C C . SER A 1 195 ? 11.393 20.635 11.067 1.00 58.74 195 SER C C 1
ATOM 1492 O O . SER A 1 195 ? 10.956 19.868 11.925 1.00 55.71 195 SER C O 1
ATOM 1495 N N . TYR A 1 196 ? 12.429 20.336 10.291 1.00 53.67 196 TYR C N 1
ATOM 1496 C CA . TYR A 1 196 ? 13.178 19.095 10.462 1.00 49.67 196 TYR C CA 1
ATOM 1497 C C . TYR A 1 196 ? 14.625 19.382 10.853 1.00 43.09 196 TYR C C 1
ATOM 1498 O O . TYR A 1 196 ? 15.380 19.980 10.086 1.00 49.96 196 TYR C O 1
ATOM 1507 N N . THR A 1 197 ? 15.001 18.950 12.053 1.00 36.95 197 THR C N 1
ATOM 1508 C CA . THR A 1 197 ? 16.301 19.286 12.624 1.00 56.75 197 THR C CA 1
ATOM 1509 C C . THR A 1 197 ? 17.076 18.046 13.073 1.00 57.97 197 THR C C 1
ATOM 1510 O O . THR A 1 197 ? 16.487 17.044 13.485 1.00 45.90 197 THR C O 1
ATOM 1514 N N . CYS A 1 198 ? 18.400 18.117 12.975 1.00 46.68 198 CYS C N 1
ATOM 1515 C CA . CYS A 1 198 ? 19.265 17.129 13.606 1.00 47.62 198 CYS C CA 1
ATOM 1516 C C . CYS A 1 198 ? 20.422 17.823 14.326 1.00 53.06 198 CYS C C 1
ATOM 1517 O O . CYS A 1 198 ? 21.110 18.670 13.754 1.00 44.87 198 CYS C O 1
ATOM 1520 N N . GLU A 1 199 ? 20.613 17.472 15.593 1.00 47.40 199 GLU C N 1
ATOM 1521 C CA . GLU A 1 199 ? 21.667 18.067 16.404 1.00 52.74 199 GLU C CA 1
ATOM 1522 C C . GLU A 1 199 ? 22.756 17.050 16.728 1.00 52.64 199 GLU C C 1
ATOM 1523 O O . GLU A 1 199 ? 22.526 16.086 17.462 1.00 41.68 199 GLU C O 1
ATOM 1529 N N . ALA A 1 200 ? 23.942 17.270 16.174 1.00 44.42 200 ALA C N 1
ATOM 1530 C CA . ALA A 1 200 ? 25.094 16.436 16.481 1.00 34.83 200 ALA C CA 1
ATOM 1531 C C . ALA A 1 200 ? 25.900 17.066 17.608 1.00 50.75 200 ALA C C 1
ATOM 1532 O O . ALA A 1 200 ? 26.526 18.110 17.424 1.00 64.94 200 ALA C O 1
ATOM 1534 N N . THR A 1 201 ? 25.872 16.440 18.779 1.00 48.86 201 THR C N 1
ATOM 1535 C CA . THR A 1 201 ? 26.684 16.898 19.897 1.00 59.78 201 THR C CA 1
ATOM 1536 C C . THR A 1 201 ? 28.016 16.166 19.885 1.00 61.45 201 THR C C 1
ATOM 1537 O O . THR A 1 201 ? 28.062 14.947 19.710 1.00 46.28 201 THR C O 1
ATOM 1541 N N . HIS A 1 202 ? 29.099 16.912 20.062 1.00 74.07 202 HIS C N 1
ATOM 1542 C CA . HIS A 1 202 ? 30.425 16.315 20.105 1.00 68.97 202 HIS C CA 1
ATOM 1543 C C . HIS A 1 202 ? 31.269 16.980 21.184 1.00 70.23 202 HIS C C 1
ATOM 1544 O O . HIS A 1 202 ? 30.963 18.087 21.628 1.00 78.51 202 HIS C O 1
ATOM 1551 N N . LYS A 1 203 ? 32.326 16.295 21.608 1.00 61.17 203 LYS C N 1
ATOM 1552 C CA . LYS A 1 203 ? 33.241 16.836 22.603 1.00 62.39 203 LYS C CA 1
ATOM 1553 C C . LYS A 1 203 ? 33.890 18.115 22.083 1.00 68.78 203 LYS C C 1
ATOM 1554 O O . LYS A 1 203 ? 34.192 19.031 22.851 1.00 64.05 203 LYS C O 1
ATOM 1560 N N . THR A 1 204 ? 34.092 18.169 20.770 1.00 62.83 204 THR C N 1
ATOM 1561 C CA . THR A 1 204 ? 34.702 19.326 20.126 1.00 47.17 204 THR C CA 1
ATOM 1562 C C . THR A 1 204 ? 34.030 20.634 20.535 1.00 60.42 204 THR C C 1
ATOM 1563 O O . THR A 1 204 ? 34.684 21.542 21.050 1.00 82.09 204 THR C O 1
ATOM 1567 N N . SER A 1 205 ? 32.725 20.726 20.308 1.00 63.68 205 SER C N 1
ATOM 1568 C CA . SER A 1 205 ? 31.981 21.942 20.623 1.00 71.57 205 SER C CA 1
ATOM 1569 C C . SER A 1 205 ? 31.010 21.723 21.780 1.00 70.26 205 SER C C 1
ATOM 1570 O O . SER A 1 205 ? 30.359 20.681 21.871 1.00 72.30 205 SER C O 1
ATOM 1573 N N . THR A 1 206 ? 30.922 22.711 22.665 1.00 86.41 206 THR C N 1
ATOM 1574 C CA . THR A 1 206 ? 29.974 22.665 23.773 1.00 88.29 206 THR C CA 1
ATOM 1575 C C . THR A 1 206 ? 28.555 22.956 23.277 1.00 88.32 206 THR C C 1
ATOM 1576 O O . THR A 1 206 ? 27.573 22.542 23.896 1.00 72.18 206 THR C O 1
ATOM 1580 N N . SER A 1 207 ? 28.458 23.667 22.156 1.00 70.09 207 SER C N 1
ATOM 1581 C CA . SER A 1 207 ? 27.177 23.900 21.498 1.00 79.90 207 SER C CA 1
ATOM 1582 C C . SER A 1 207 ? 26.972 22.895 20.371 1.00 74.02 207 SER C C 1
ATOM 1583 O O . SER A 1 207 ? 27.784 22.815 19.450 1.00 72.62 207 SER C O 1
ATOM 1586 N N . PRO A 1 208 ? 25.873 22.129 20.440 1.00 75.70 208 PRO C N 1
ATOM 1587 C CA . PRO A 1 208 ? 25.586 21.064 19.472 1.00 64.98 208 PRO C CA 1
ATOM 1588 C C . PRO A 1 208 ? 25.454 21.599 18.052 1.00 63.53 208 PRO C C 1
ATOM 1589 O O . PRO A 1 208 ? 24.661 22.511 17.812 1.00 56.04 208 PRO C O 1
ATOM 1593 N N . ILE A 1 209 ? 26.227 21.043 17.125 1.00 54.24 209 ILE C N 1
ATOM 1594 C CA . ILE A 1 209 ? 26.117 21.439 15.730 1.00 34.79 209 ILE C CA 1
ATOM 1595 C C . ILE A 1 209 ? 24.716 21.106 15.250 1.00 37.13 209 ILE C C 1
ATOM 1596 O O . ILE A 1 209 ? 24.291 19.956 15.310 1.00 39.61 209 ILE C O 1
ATOM 1601 N N . VAL A 1 210 ? 23.996 22.119 14.784 1.00 47.77 210 VAL C N 1
ATOM 1602 C CA . VAL A 1 210 ? 22.598 21.947 14.420 1.00 36.19 210 VAL C CA 1
ATOM 1603 C C . VAL A 1 210 ? 22.338 22.274 12.960 1.00 44.87 210 VAL C C 1
ATOM 1604 O O . VAL A 1 210 ? 22.594 23.388 12.504 1.00 72.80 210 VAL C O 1
ATOM 1608 N N . LYS A 1 211 ? 21.827 21.292 12.229 1.00 46.05 211 LYS C N 1
ATOM 1609 C CA . LYS A 1 211 ? 21.374 21.517 10.867 1.00 56.24 211 LYS C CA 1
ATOM 1610 C C . LYS A 1 211 ? 19.874 21.271 10.787 1.00 51.27 211 LYS C C 1
ATOM 1611 O O . LYS A 1 211 ? 19.376 20.242 11.244 1.00 51.92 211 LYS C O 1
ATOM 1617 N N . SER A 1 212 ? 19.156 22.228 10.211 1.00 46.06 212 SER C N 1
ATOM 1618 C CA . SER A 1 212 ? 17.705 22.152 10.140 1.00 48.76 212 SER C CA 1
ATOM 1619 C C . SER A 1 212 ? 17.187 22.683 8.810 1.00 49.35 212 SER C C 1
ATOM 1620 O O . SER A 1 212 ? 17.902 23.378 8.089 1.00 40.32 212 SER C O 1
ATOM 1623 N N . PHE A 1 213 ? 15.941 22.348 8.488 1.00 45.39 213 PHE C N 1
ATOM 1624 C CA . PHE A 1 213 ? 15.321 22.844 7.269 1.00 37.70 213 PHE C CA 1
ATOM 1625 C C . PHE A 1 213 ? 13.801 22.809 7.349 1.00 51.88 213 PHE C C 1
ATOM 1626 O O . PHE A 1 213 ? 13.220 22.012 8.089 1.00 44.70 213 PHE C O 1
ATOM 1634 N N . ASN A 1 214 ? 13.168 23.682 6.570 1.00 69.56 214 ASN C N 1
ATOM 1635 C CA . ASN A 1 214 ? 11.716 23.763 6.497 1.00 59.69 214 ASN C CA 1
ATOM 1636 C C . ASN A 1 214 ? 11.221 23.351 5.115 1.00 60.98 214 ASN C C 1
ATOM 1637 O O . ASN A 1 214 ? 11.867 23.641 4.107 1.00 61.84 214 ASN C O 1
ATOM 1642 N N . ARG A 1 215 ? 10.077 22.676 5.069 1.00 63.36 215 ARG C N 1
ATOM 1643 C CA . ARG A 1 215 ? 9.485 22.275 3.797 1.00 60.10 215 ARG C CA 1
ATOM 1644 C C . ARG A 1 215 ? 8.840 23.480 3.123 1.00 77.91 215 ARG C C 1
ATOM 1645 O O . ARG A 1 215 ? 8.458 23.424 1.953 1.00 75.32 215 ARG C O 1
ATOM 1653 N N . ASN A 1 216 ? 8.726 24.569 3.876 1.00 85.14 216 ASN C N 1
ATOM 1654 C CA . ASN A 1 216 ? 8.149 25.810 3.374 1.00 94.39 216 ASN C CA 1
ATOM 1655 C C . ASN A 1 216 ? 9.044 26.456 2.317 1.00 111.74 216 ASN C C 1
ATOM 1656 O O . ASN A 1 216 ? 8.572 26.867 1.255 1.00 115.86 216 ASN C O 1
ATOM 1661 N N . GLU A 1 217 ? 10.338 26.540 2.614 1.00 101.55 217 GLU C N 1
ATOM 1662 C CA . GLU A 1 217 ? 11.302 27.113 1.682 1.00 95.54 217 GLU C CA 1
ATOM 1663 C C . GLU A 1 217 ? 11.428 26.268 0.417 1.00 97.03 217 GLU C C 1
ATOM 1664 O O . GLU A 1 217 ? 11.639 25.057 0.485 1.00 94.52 217 GLU C O 1
ATOM 1670 N N . GLN B 2 1 ? 50.664 -26.774 4.694 1.00 73.08 1 GLN D N 1
ATOM 1671 C CA . GLN B 2 1 ? 50.355 -25.904 5.822 1.00 63.85 1 GLN D CA 1
ATOM 1672 C C . GLN B 2 1 ? 48.862 -25.921 6.125 1.00 59.09 1 GLN D C 1
ATOM 1673 O O . GLN B 2 1 ? 48.034 -26.016 5.215 1.00 42.62 1 GLN D O 1
ATOM 1679 N N . VAL B 2 2 ? 48.525 -25.830 7.408 1.00 56.19 2 VAL D N 1
ATOM 1680 C CA . VAL B 2 2 ? 47.133 -25.843 7.828 1.00 44.09 2 VAL D CA 1
ATOM 1681 C C . VAL B 2 2 ? 46.315 -24.881 6.983 1.00 40.83 2 VAL D C 1
ATOM 1682 O O . VAL B 2 2 ? 46.732 -23.752 6.723 1.00 31.91 2 VAL D O 1
ATOM 1686 N N . GLN B 2 3 ? 45.149 -25.345 6.554 1.00 46.85 3 GLN D N 1
ATOM 1687 C CA . GLN B 2 3 ? 44.297 -24.585 5.657 1.00 41.12 3 GLN D CA 1
ATOM 1688 C C . GLN B 2 3 ? 42.857 -25.039 5.838 1.00 42.76 3 GLN D C 1
ATOM 1689 O O . GLN B 2 3 ? 42.580 -26.239 5.854 1.00 48.33 3 GLN D O 1
ATOM 1695 N N . LEU B 2 4 ? 41.943 -24.084 5.981 1.00 39.41 4 LEU D N 1
ATOM 1696 C CA . LEU B 2 4 ? 40.544 -24.406 6.251 1.00 30.90 4 LEU D CA 1
ATOM 1697 C C . LEU B 2 4 ? 39.600 -23.831 5.203 1.00 48.87 4 LEU D C 1
ATOM 1698 O O . LEU B 2 4 ? 39.373 -22.621 5.155 1.00 56.85 4 LEU D O 1
ATOM 1703 N N . GLN B 2 5 ? 39.050 -24.712 4.372 1.00 47.59 5 GLN D N 1
ATOM 1704 C CA . GLN B 2 5 ? 38.116 -24.318 3.323 1.00 49.23 5 GLN D CA 1
ATOM 1705 C C . GLN B 2 5 ? 36.669 -24.463 3.790 1.00 38.09 5 GLN D C 1
ATOM 1706 O O . GLN B 2 5 ? 36.151 -25.573 3.888 1.00 41.85 5 GLN D O 1
ATOM 1712 N N . GLN B 2 6 ? 36.021 -23.339 4.079 1.00 37.79 6 GLN D N 1
ATOM 1713 C CA . GLN B 2 6 ? 34.647 -23.354 4.571 1.00 44.10 6 GLN D CA 1
ATOM 1714 C C . GLN B 2 6 ? 33.633 -23.096 3.465 1.00 51.92 6 GLN D C 1
ATOM 1715 O O . GLN B 2 6 ? 33.871 -22.285 2.568 1.00 52.83 6 GLN D O 1
ATOM 1721 N N . SER B 2 7 ? 32.495 -23.780 3.545 1.00 48.76 7 SER D N 1
ATOM 1722 C CA . SER B 2 7 ? 31.418 -23.590 2.581 1.00 50.47 7 SER D CA 1
ATOM 1723 C C . SER B 2 7 ? 31.084 -22.108 2.387 1.00 57.34 7 SER D C 1
ATOM 1724 O O . SER B 2 7 ? 31.347 -21.277 3.264 1.00 29.06 7 SER D O 1
ATOM 1727 N N . GLY B 2 8 ? 30.512 -21.791 1.227 1.00 48.98 8 GLY D N 1
ATOM 1728 C CA . GLY B 2 8 ? 30.184 -20.422 0.876 1.00 35.92 8 GLY D CA 1
ATOM 1729 C C . GLY B 2 8 ? 29.061 -19.865 1.723 1.00 38.83 8 GLY D C 1
ATOM 1730 O O . GLY B 2 8 ? 28.545 -20.557 2.602 1.00 48.81 8 GLY D O 1
ATOM 1731 N N . PRO B 2 9 ? 28.672 -18.607 1.462 1.00 37.71 9 PRO D N 1
ATOM 1732 C CA . PRO B 2 9 ? 27.593 -17.957 2.215 1.00 37.24 9 PRO D CA 1
ATOM 1733 C C . PRO B 2 9 ? 26.284 -18.732 2.101 1.00 50.04 9 PRO D C 1
ATOM 1734 O O . PRO B 2 9 ? 26.000 -19.332 1.060 1.00 38.74 9 PRO D O 1
ATOM 1738 N N . GLU B 2 10 ? 25.500 -18.715 3.172 1.00 51.68 10 GLU D N 1
ATOM 1739 C CA . GLU B 2 10 ? 24.268 -19.487 3.229 1.00 45.16 10 GLU D CA 1
ATOM 1740 C C . GLU B 2 10 ? 23.072 -18.575 3.474 1.00 47.04 10 GLU D C 1
ATOM 1741 O O . GLU B 2 10 ? 23.085 -17.746 4.390 1.00 37.26 10 GLU D O 1
ATOM 1747 N N . LEU B 2 11 ? 22.044 -18.729 2.646 1.00 49.73 11 LEU D N 1
ATOM 1748 C CA . LEU B 2 11 ? 20.802 -17.987 2.822 1.00 54.21 11 LEU D CA 1
ATOM 1749 C C . LEU B 2 11 ? 19.630 -18.944 2.990 1.00 61.43 11 LEU D C 1
ATOM 1750 O O . LEU B 2 11 ? 19.272 -19.679 2.069 1.00 54.81 11 LEU D O 1
ATOM 1755 N N . VAL B 2 12 ? 19.043 -18.930 4.180 1.00 62.13 12 VAL D N 1
ATOM 1756 C CA . VAL B 2 12 ? 17.919 -19.798 4.492 1.00 56.10 12 VAL D CA 1
ATOM 1757 C C . VAL B 2 12 ? 16.887 -19.049 5.329 1.00 49.70 12 VAL D C 1
ATOM 1758 O O . VAL B 2 12 ? 17.167 -17.973 5.863 1.00 40.69 12 VAL D O 1
ATOM 1762 N N . LYS B 2 13 ? 15.693 -19.623 5.437 1.00 45.30 13 LYS D N 1
ATOM 1763 C CA . LYS B 2 13 ? 14.603 -18.985 6.164 1.00 54.35 13 LYS D CA 1
ATOM 1764 C C . LYS B 2 13 ? 14.482 -19.535 7.581 1.00 50.88 13 LYS D C 1
ATOM 1765 O O . LYS B 2 13 ? 14.911 -20.659 7.852 1.00 47.34 13 LYS D O 1
ATOM 1771 N N . PRO B 2 14 ? 13.901 -18.738 8.494 1.00 48.14 14 PRO D N 1
ATOM 1772 C CA . PRO B 2 14 ? 13.667 -19.189 9.869 1.00 49.20 14 PRO D CA 1
ATOM 1773 C C . PRO B 2 14 ? 13.036 -20.579 9.902 1.00 47.49 14 PRO D C 1
ATOM 1774 O O . PRO B 2 14 ? 12.370 -20.974 8.942 1.00 46.76 14 PRO D O 1
ATOM 1778 N N . GLY B 2 15 ? 13.258 -21.310 10.990 1.00 37.98 15 GLY D N 1
ATOM 1779 C CA . GLY B 2 15 ? 12.654 -22.619 11.174 1.00 55.66 15 GLY D CA 1
ATOM 1780 C C . GLY B 2 15 ? 13.359 -23.750 10.446 1.00 64.43 15 GLY D C 1
ATOM 1781 O O . GLY B 2 15 ? 13.064 -24.925 10.674 1.00 60.96 15 GLY D O 1
ATOM 1782 N N . ALA B 2 16 ? 14.291 -23.398 9.565 1.00 59.70 16 ALA D N 1
ATOM 1783 C CA . ALA B 2 16 ? 15.022 -24.394 8.791 1.00 43.15 16 ALA D CA 1
ATOM 1784 C C . ALA B 2 16 ? 16.354 -24.734 9.451 1.00 47.66 16 ALA D C 1
ATOM 1785 O O . ALA B 2 16 ? 16.614 -24.342 10.590 1.00 38.78 16 ALA D O 1
ATOM 1787 N N . SER B 2 17 ? 17.193 -25.470 8.730 1.00 38.28 17 SER D N 1
ATOM 1788 C CA . SER B 2 17 ? 18.509 -25.835 9.235 1.00 55.84 17 SER D CA 1
ATOM 1789 C C . SER B 2 17 ? 19.558 -25.759 8.132 1.00 52.68 17 SER D C 1
ATOM 1790 O O . SER B 2 17 ? 19.232 -25.813 6.945 1.00 37.19 17 SER D O 1
ATOM 1793 N N . VAL B 2 18 ? 20.818 -25.638 8.536 1.00 48.97 18 VAL D N 1
ATOM 1794 C CA . VAL B 2 18 ? 21.924 -25.560 7.592 1.00 46.51 18 VAL D CA 1
ATOM 1795 C C . VAL B 2 18 ? 23.052 -26.507 7.998 1.00 43.01 18 VAL D C 1
ATOM 1796 O O . VAL B 2 18 ? 23.220 -26.817 9.179 1.00 43.76 18 VAL D O 1
ATOM 1800 N N . LYS B 2 19 ? 23.815 -26.973 7.015 1.00 33.13 19 LYS D N 1
ATOM 1801 C CA . LYS B 2 19 ? 24.970 -27.817 7.281 1.00 29.76 19 LYS D CA 1
ATOM 1802 C C . LYS B 2 19 ? 26.219 -27.217 6.641 1.00 34.30 19 LYS D C 1
ATOM 1803 O O . LYS B 2 19 ? 26.509 -27.469 5.471 1.00 33.99 19 LYS D O 1
ATOM 1809 N N . MET B 2 20 ? 26.951 -26.417 7.413 1.00 40.94 20 MET D N 1
ATOM 1810 C CA . MET B 2 20 ? 28.140 -25.738 6.909 1.00 28.84 20 MET D CA 1
ATOM 1811 C C . MET B 2 20 ? 29.329 -26.680 6.907 1.00 39.69 20 MET D C 1
ATOM 1812 O O . MET B 2 20 ? 29.409 -27.590 7.731 1.00 42.06 20 MET D O 1
ATOM 1817 N N . SER B 2 21 ? 30.258 -26.456 5.985 1.00 36.30 21 SER D N 1
ATOM 1818 C CA . SER B 2 21 ? 31.394 -27.357 5.836 1.00 43.22 21 SER D CA 1
ATOM 1819 C C . SER B 2 21 ? 32.731 -26.658 6.058 1.00 56.29 21 SER D C 1
ATOM 1820 O O . SER B 2 21 ? 32.848 -25.441 5.916 1.00 49.33 21 SER D O 1
ATOM 1823 N N . CYS B 2 22 ? 33.736 -27.456 6.403 1.00 38.73 22 CYS D N 1
ATOM 1824 C CA . CYS B 2 22 ? 35.069 -26.964 6.698 1.00 37.37 22 CYS D CA 1
ATOM 1825 C C . CYS B 2 22 ? 36.075 -28.027 6.266 1.00 45.70 22 CYS D C 1
ATOM 1826 O O . CYS B 2 22 ? 36.217 -29.061 6.919 1.00 39.04 22 CYS D O 1
ATOM 1829 N N . LYS B 2 23 ? 36.760 -27.782 5.155 1.00 41.77 23 LYS D N 1
ATOM 1830 C CA . LYS B 2 23 ? 37.691 -28.767 4.619 1.00 46.21 23 LYS D CA 1
ATOM 1831 C C . LYS B 2 23 ? 39.121 -28.472 5.056 1.00 42.36 23 LYS D C 1
ATOM 1832 O O . LYS B 2 23 ? 39.688 -27.433 4.715 1.00 36.84 23 LYS D O 1
ATOM 1838 N N . ALA B 2 24 ? 39.694 -29.401 5.812 1.00 32.89 24 ALA D N 1
ATOM 1839 C CA . ALA B 2 24 ? 41.029 -29.234 6.370 1.00 41.78 24 ALA D CA 1
ATOM 1840 C C . ALA B 2 24 ? 42.120 -29.709 5.418 1.00 39.03 24 ALA D C 1
ATOM 1841 O O . ALA B 2 24 ? 42.037 -30.797 4.850 1.00 43.41 24 ALA D O 1
ATOM 1843 N N . SER B 2 25 ? 43.150 -28.886 5.259 1.00 40.56 25 SER D N 1
ATOM 1844 C CA . SER B 2 25 ? 44.252 -29.205 4.367 1.00 45.76 25 SER D CA 1
ATOM 1845 C C . SER B 2 25 ? 45.577 -28.928 5.065 1.00 52.21 25 SER D C 1
ATOM 1846 O O . SER B 2 25 ? 45.662 -28.050 5.924 1.00 54.22 25 SER D O 1
ATOM 1849 N N . GLY B 2 26 ? 46.607 -29.685 4.700 1.00 53.09 26 GLY D N 1
ATOM 1850 C CA . GLY B 2 26 ? 47.956 -29.402 5.154 1.00 54.90 26 GLY D CA 1
ATOM 1851 C C . GLY B 2 26 ? 48.379 -30.104 6.431 1.00 52.90 26 GLY D C 1
ATOM 1852 O O . GLY B 2 26 ? 49.514 -29.944 6.882 1.00 52.79 26 GLY D O 1
ATOM 1853 N N . TYR B 2 27 ? 47.478 -30.881 7.020 1.00 46.09 27 TYR D N 1
ATOM 1854 C CA . TYR B 2 27 ? 47.803 -31.586 8.255 1.00 44.97 27 TYR D CA 1
ATOM 1855 C C . TYR B 2 27 ? 47.050 -32.907 8.387 1.00 46.47 27 TYR D C 1
ATOM 1856 O O . TYR B 2 27 ? 46.088 -33.165 7.660 1.00 46.60 27 TYR D O 1
ATOM 1865 N N . THR B 2 28 ? 47.498 -33.739 9.322 1.00 33.99 28 THR D N 1
ATOM 1866 C CA . THR B 2 28 ? 46.826 -34.997 9.626 1.00 33.36 28 THR D CA 1
ATOM 1867 C C . THR B 2 28 ? 45.512 -34.731 10.354 1.00 44.95 28 THR D C 1
ATOM 1868 O O . THR B 2 28 ? 45.504 -34.386 11.534 1.00 48.31 28 THR D O 1
ATOM 1872 N N . PHE B 2 29 ? 44.408 -34.903 9.635 1.00 43.60 29 PHE D N 1
ATOM 1873 C CA . PHE B 2 29 ? 43.068 -34.582 10.126 1.00 42.17 29 PHE D CA 1
ATOM 1874 C C . PHE B 2 29 ? 42.828 -34.890 11.610 1.00 38.35 29 PHE D C 1
ATOM 1875 O O . PHE B 2 29 ? 42.158 -34.127 12.307 1.00 37.99 29 PHE D O 1
ATOM 1883 N N . THR B 2 30 ? 43.382 -36.000 12.088 1.00 44.92 30 THR D N 1
ATOM 1884 C CA . THR B 2 30 ? 43.093 -36.492 13.437 1.00 46.59 30 THR D CA 1
ATOM 1885 C C . THR B 2 30 ? 43.984 -35.893 14.523 1.00 42.67 30 THR D C 1
ATOM 1886 O O . THR B 2 30 ? 43.918 -36.298 15.684 1.00 40.23 30 THR D O 1
ATOM 1890 N N . ASP B 2 31 ? 44.818 -34.932 14.141 1.00 47.53 31 ASP D N 1
ATOM 1891 C CA . ASP B 2 31 ? 45.721 -34.281 15.083 1.00 41.58 31 ASP D CA 1
ATOM 1892 C C . ASP B 2 31 ? 45.096 -33.020 15.683 1.00 44.80 31 ASP D C 1
ATOM 1893 O O . ASP B 2 31 ? 45.433 -32.613 16.798 1.00 42.90 31 ASP D O 1
ATOM 1898 N N . TYR B 2 32 ? 44.183 -32.409 14.934 1.00 36.97 32 TYR D N 1
ATOM 1899 C CA . TYR B 2 32 ? 43.623 -31.116 15.301 1.00 34.82 32 TYR D CA 1
ATOM 1900 C C . TYR B 2 32 ? 42.150 -31.207 15.661 1.00 36.04 32 TYR D C 1
ATOM 1901 O O . TYR B 2 32 ? 41.342 -31.726 14.890 1.00 42.81 32 TYR D O 1
ATOM 1910 N N . VAL B 2 33 ? 41.810 -30.698 16.840 1.00 36.32 33 VAL D N 1
ATOM 1911 C CA . VAL B 2 33 ? 40.420 -30.489 17.208 1.00 25.17 33 VAL D CA 1
ATOM 1912 C C . VAL B 2 33 ? 39.842 -29.456 16.257 1.00 27.62 33 VAL D C 1
ATOM 1913 O O . VAL B 2 33 ? 40.548 -28.545 15.825 1.00 36.95 33 VAL D O 1
ATOM 1917 N N . ILE B 2 34 ? 38.566 -29.596 15.918 1.00 30.58 34 ILE D N 1
ATOM 1918 C CA . ILE B 2 34 ? 37.898 -28.586 15.109 1.00 29.69 34 ILE D CA 1
ATOM 1919 C C . ILE B 2 34 ? 37.032 -27.718 16.004 1.00 27.28 34 ILE D C 1
ATOM 1920 O O . ILE B 2 34 ? 36.075 -28.200 16.604 1.00 32.64 34 ILE D O 1
ATOM 1925 N N . SER B 2 35 ? 37.377 -26.438 16.101 1.00 22.03 35 SER D N 1
ATOM 1926 C CA . SER B 2 35 ? 36.615 -25.506 16.920 1.00 22.76 35 SER D CA 1
ATOM 1927 C C . SER B 2 35 ? 35.591 -24.766 16.071 1.00 28.58 35 SER D C 1
ATOM 1928 O O . SER B 2 35 ? 35.838 -24.472 14.903 1.00 29.87 35 SER D O 1
ATOM 1931 N N . TRP B 2 36 ? 34.438 -24.472 16.660 1.00 33.45 36 TRP D N 1
ATOM 1932 C CA . TRP B 2 36 ? 33.408 -23.698 15.976 1.00 28.37 36 TRP D CA 1
ATOM 1933 C C . TRP B 2 36 ? 33.077 -22.440 16.758 1.00 19.79 36 TRP D C 1
ATOM 1934 O O . TRP B 2 36 ? 32.506 -22.508 17.843 1.00 30.67 36 TRP D O 1
ATOM 1945 N N . VAL B 2 37 ? 33.446 -21.292 16.206 1.00 27.75 37 VAL D N 1
ATOM 1946 C CA . VAL B 2 37 ? 33.202 -20.017 16.869 1.00 31.09 37 VAL D CA 1
ATOM 1947 C C . VAL B 2 37 ? 32.199 -19.188 16.084 1.00 32.02 37 VAL D C 1
ATOM 1948 O O . VAL B 2 37 ? 32.196 -19.197 14.851 1.00 33.33 37 VAL D O 1
ATOM 1952 N N . LYS B 2 38 ? 31.344 -18.477 16.810 1.00 31.82 38 LYS D N 1
ATOM 1953 C CA . LYS B 2 38 ? 30.347 -17.612 16.202 1.00 28.54 38 LYS D CA 1
ATOM 1954 C C . LYS B 2 38 ? 30.687 -16.157 16.443 1.00 28.41 38 LYS D C 1
ATOM 1955 O O . LYS B 2 38 ? 31.028 -15.767 17.561 1.00 32.18 38 LYS D O 1
ATOM 1961 N N . GLN B 2 39 ? 30.593 -15.353 15.389 1.00 35.91 39 GLN D N 1
ATOM 1962 C CA . GLN B 2 39 ? 30.758 -13.914 15.525 1.00 46.98 39 GLN D CA 1
ATOM 1963 C C . GLN B 2 39 ? 29.630 -13.170 14.831 1.00 39.36 39 GLN D C 1
ATOM 1964 O O . GLN B 2 39 ? 29.566 -13.121 13.601 1.00 45.61 39 GLN D O 1
ATOM 1970 N N . ARG B 2 40 ? 28.739 -12.595 15.629 1.00 42.89 40 ARG D N 1
ATOM 1971 C CA . ARG B 2 40 ? 27.643 -11.805 15.093 1.00 52.59 40 ARG D CA 1
ATOM 1972 C C . ARG B 2 40 ? 28.213 -10.473 14.635 1.00 54.13 40 ARG D C 1
ATOM 1973 O O . ARG B 2 40 ? 28.898 -9.794 15.396 1.00 54.10 40 ARG D O 1
ATOM 1981 N N . THR B 2 41 ? 27.943 -10.116 13.383 1.00 56.48 41 THR D N 1
ATOM 1982 C CA . THR B 2 41 ? 28.514 -8.918 12.771 1.00 49.72 41 THR D CA 1
ATOM 1983 C C . THR B 2 41 ? 28.694 -7.757 13.752 1.00 51.56 41 THR D C 1
ATOM 1984 O O . THR B 2 41 ? 27.740 -7.306 14.389 1.00 46.55 41 THR D O 1
ATOM 1988 N N . GLY B 2 42 ? 29.932 -7.285 13.873 1.00 62.23 42 GLY D N 1
ATOM 1989 C CA . GLY B 2 42 ? 30.248 -6.174 14.752 1.00 53.44 42 GLY D CA 1
ATOM 1990 C C . GLY B 2 42 ? 30.441 -6.567 16.207 1.00 63.43 42 GLY D C 1
ATOM 1991 O O . GLY B 2 42 ? 30.961 -5.782 17.002 1.00 50.95 42 GLY D O 1
ATOM 1992 N N . GLN B 2 43 ? 30.026 -7.781 16.558 1.00 63.71 43 GLN D N 1
ATOM 1993 C CA . GLN B 2 43 ? 30.107 -8.249 17.940 1.00 60.65 43 GLN D CA 1
ATOM 1994 C C . GLN B 2 43 ? 31.386 -9.038 18.210 1.00 61.13 43 GLN D C 1
ATOM 1995 O O . GLN B 2 43 ? 32.277 -9.113 17.361 1.00 48.71 43 GLN D O 1
ATOM 2001 N N . GLY B 2 44 ? 31.466 -9.627 19.400 1.00 52.03 44 GLY D N 1
ATOM 2002 C CA . GLY B 2 44 ? 32.635 -10.383 19.807 1.00 28.51 44 GLY D CA 1
ATOM 2003 C C . GLY B 2 44 ? 32.609 -11.823 19.332 1.00 38.13 44 GLY D C 1
ATOM 2004 O O . GLY B 2 44 ? 31.856 -12.178 18.426 1.00 49.46 44 GLY D O 1
ATOM 2005 N N . LEU B 2 45 ? 33.436 -12.659 19.950 1.00 27.92 45 LEU D N 1
ATOM 2006 C CA . LEU B 2 45 ? 33.545 -14.055 19.552 1.00 24.55 45 LEU D CA 1
ATOM 2007 C C . LEU B 2 45 ? 32.858 -14.959 20.561 1.00 32.33 45 LEU D C 1
ATOM 2008 O O . LEU B 2 45 ? 32.983 -14.759 21.768 1.00 27.31 45 LEU D O 1
ATOM 2013 N N . GLU B 2 46 ? 32.133 -15.955 20.060 1.00 29.09 46 GLU D N 1
ATOM 2014 C CA . GLU B 2 46 ? 31.424 -16.891 20.924 1.00 23.47 46 GLU D CA 1
ATOM 2015 C C . GLU B 2 46 ? 31.748 -18.335 20.570 1.00 39.83 46 GLU D C 1
ATOM 2016 O O . GLU B 2 46 ? 31.454 -18.794 19.467 1.00 38.82 46 GLU D O 1
ATOM 2022 N N . TRP B 2 47 ? 32.347 -19.053 21.513 1.00 31.28 47 TRP D N 1
ATOM 2023 C CA . TRP B 2 47 ? 32.640 -20.459 21.299 1.00 22.25 47 TRP D CA 1
ATOM 2024 C C . TRP B 2 47 ? 31.344 -21.269 21.303 1.00 30.10 47 TRP D C 1
ATOM 2025 O O . TRP B 2 47 ? 30.496 -21.104 22.179 1.00 33.84 47 TRP D O 1
ATOM 2036 N N . ILE B 2 48 ? 31.197 -22.136 20.308 1.00 31.26 48 ILE D N 1
ATOM 2037 C CA . ILE B 2 48 ? 30.007 -22.963 20.164 1.00 24.15 48 ILE D CA 1
ATOM 2038 C C . ILE B 2 48 ? 30.264 -24.376 20.669 1.00 31.04 48 ILE D C 1
ATOM 2039 O O . ILE B 2 48 ? 29.489 -24.919 21.456 1.00 37.45 48 ILE D O 1
ATOM 2044 N N . GLY B 2 49 ? 31.357 -24.968 20.203 1.00 29.71 49 GLY D N 1
ATOM 2045 C CA . GLY B 2 49 ? 31.721 -26.319 20.581 1.00 20.98 49 GLY D CA 1
ATOM 2046 C C . GLY B 2 49 ? 32.867 -26.823 19.731 1.00 25.19 49 GLY D C 1
ATOM 2047 O O . GLY B 2 49 ? 33.562 -26.038 19.084 1.00 26.87 49 GLY D O 1
ATOM 2048 N N . GLU B 2 50 ? 33.071 -28.134 19.724 1.00 23.03 50 GLU D N 1
ATOM 2049 C CA . GLU B 2 50 ? 34.161 -28.709 18.949 1.00 33.47 50 GLU D CA 1
ATOM 2050 C C . GLU B 2 50 ? 33.928 -30.171 18.583 1.00 35.27 50 GLU D C 1
ATOM 2051 O O . GLU B 2 50 ? 33.250 -30.908 19.298 1.00 33.43 50 GLU D O 1
ATOM 2057 N N . PHE B 2 51 ? 34.507 -30.578 17.461 1.00 29.06 51 PHE D N 1
ATOM 2058 C CA . PHE B 2 51 ? 34.497 -31.969 17.045 1.00 35.24 51 PHE D CA 1
ATOM 2059 C C . PHE B 2 51 ? 35.932 -32.453 16.877 1.00 35.37 51 PHE D C 1
ATOM 2060 O O . PHE B 2 51 ? 36.683 -31.915 16.063 1.00 41.19 51 PHE D O 1
ATOM 2068 N N . TYR B 2 52 ? 36.317 -33.464 17.647 1.00 35.11 52 TYR D N 1
ATOM 2069 C CA . TYR B 2 52 ? 37.649 -34.044 17.507 1.00 47.58 52 TYR D CA 1
ATOM 2070 C C . TYR B 2 52 ? 37.627 -35.332 16.685 1.00 35.00 52 TYR D C 1
ATOM 2071 O O . TYR B 2 52 ? 37.222 -36.384 17.178 1.00 33.72 52 TYR D O 1
ATOM 2080 N N . PRO B 2 53 ? 38.074 -35.246 15.425 1.00 31.03 53 PRO D N 1
ATOM 2081 C CA . PRO B 2 53 ? 38.081 -36.358 14.470 1.00 40.01 53 PRO D CA 1
ATOM 2082 C C . PRO B 2 53 ? 38.838 -37.578 14.984 1.00 44.15 53 PRO D C 1
ATOM 2083 O O . PRO B 2 53 ? 38.627 -38.680 14.480 1.00 56.08 53 PRO D O 1
ATOM 2087 N N . GLY B 2 54 ? 39.710 -37.382 15.967 1.00 41.30 54 GLY D N 1
ATOM 2088 C CA . GLY B 2 54 ? 40.501 -38.476 16.503 1.00 36.78 54 GLY D CA 1
ATOM 2089 C C . GLY B 2 54 ? 39.656 -39.546 17.166 1.00 49.90 54 GLY D C 1
ATOM 2090 O O . GLY B 2 54 ? 39.929 -40.741 17.038 1.00 46.83 54 GLY D O 1
ATOM 2091 N N . THR B 2 55 ? 38.624 -39.115 17.882 1.00 47.98 55 THR D N 1
ATOM 2092 C CA . THR B 2 55 ? 37.754 -40.035 18.599 1.00 50.38 55 THR D CA 1
ATOM 2093 C C . THR B 2 55 ? 36.299 -39.622 18.426 1.00 49.48 55 THR D C 1
ATOM 2094 O O . THR B 2 55 ? 35.426 -40.058 19.179 1.00 48.28 55 THR D O 1
ATOM 2098 N N . ASP B 2 56 ? 36.051 -38.775 17.432 1.00 43.22 56 ASP D N 1
ATOM 2099 C CA . ASP B 2 56 ? 34.714 -38.248 17.172 1.00 49.42 56 ASP D CA 1
ATOM 2100 C C . ASP B 2 56 ? 34.124 -37.578 18.411 1.00 51.01 56 ASP D C 1
ATOM 2101 O O . ASP B 2 56 ? 32.926 -37.293 18.462 1.00 46.65 56 ASP D O 1
ATOM 2106 N N . SER B 2 57 ? 34.967 -37.324 19.408 1.00 42.18 57 SER D N 1
ATOM 2107 C CA . SER B 2 57 ? 34.514 -36.681 20.636 1.00 44.29 57 SER D CA 1
ATOM 2108 C C . SER B 2 57 ? 34.008 -35.268 20.356 1.00 41.02 57 SER D C 1
ATOM 2109 O O . SER B 2 57 ? 34.614 -34.520 19.585 1.00 44.40 57 SER D O 1
ATOM 2112 N N . THR B 2 58 ? 32.895 -34.905 20.984 1.00 29.86 58 THR D N 1
ATOM 2113 C CA . THR B 2 58 ? 32.288 -33.603 20.742 1.00 37.36 58 THR D CA 1
ATOM 2114 C C . THR B 2 58 ? 31.909 -32.890 22.033 1.00 37.18 58 THR D C 1
ATOM 2115 O O . THR B 2 58 ? 31.729 -33.520 23.076 1.00 40.92 58 THR D O 1
ATOM 2119 N N . TYR B 2 59 ? 31.783 -31.569 21.949 1.00 31.47 59 TYR D N 1
ATOM 2120 C CA . TYR B 2 59 ? 31.286 -30.768 23.059 1.00 43.60 59 TYR D CA 1
ATOM 2121 C C . TYR B 2 59 ? 30.362 -29.660 22.557 1.00 31.88 59 TYR D C 1
ATOM 2122 O O . TYR B 2 59 ? 30.689 -28.948 21.610 1.00 34.55 59 TYR D O 1
ATOM 2131 N N . TYR B 2 60 ? 29.207 -29.523 23.200 1.00 47.53 60 TYR D N 1
ATOM 2132 C CA . TYR B 2 60 ? 28.235 -28.498 22.834 1.00 37.45 60 TYR D CA 1
ATOM 2133 C C . TYR B 2 60 ? 28.016 -27.534 23.988 1.00 34.02 60 TYR D C 1
ATOM 2134 O O . TYR B 2 60 ? 27.832 -27.957 25.128 1.00 52.32 60 TYR D O 1
ATOM 2143 N N . THR B 2 61 ? 28.041 -26.238 23.696 1.00 31.25 61 THR D N 1
ATOM 2144 C CA . THR B 2 61 ? 27.698 -25.243 24.701 1.00 37.06 61 THR D CA 1
ATOM 2145 C C . THR B 2 61 ? 26.188 -25.236 24.889 1.00 43.09 61 THR D C 1
ATOM 2146 O O . THR B 2 61 ? 25.449 -25.709 24.028 1.00 51.34 61 THR D O 1
ATOM 2150 N N . GLU B 2 62 ? 25.736 -24.702 26.018 1.00 51.47 62 GLU D N 1
ATOM 2151 C CA . GLU B 2 62 ? 24.326 -24.766 26.388 1.00 56.31 62 GLU D CA 1
ATOM 2152 C C . GLU B 2 62 ? 23.407 -24.206 25.302 1.00 56.94 62 GLU D C 1
ATOM 2153 O O . GLU B 2 62 ? 22.313 -24.726 25.076 1.00 58.48 62 GLU D O 1
ATOM 2159 N N . ASN B 2 63 ? 23.858 -23.152 24.629 1.00 53.45 63 ASN D N 1
ATOM 2160 C CA . ASN B 2 63 ? 23.030 -22.458 23.645 1.00 46.15 63 ASN D CA 1
ATOM 2161 C C . ASN B 2 63 ? 22.866 -23.208 22.324 1.00 45.36 63 ASN D C 1
ATOM 2162 O O . ASN B 2 63 ? 22.005 -22.868 21.513 1.00 48.13 63 ASN D O 1
ATOM 2167 N N . PHE B 2 64 ? 23.691 -24.227 22.111 1.00 40.18 64 PHE D N 1
ATOM 2168 C CA . PHE B 2 64 ? 23.617 -25.022 20.893 1.00 44.36 64 PHE D CA 1
ATOM 2169 C C . PHE B 2 64 ? 23.420 -26.494 21.227 1.00 54.60 64 PHE D C 1
ATOM 2170 O O . PHE B 2 64 ? 23.571 -27.359 20.362 1.00 53.58 64 PHE D O 1
ATOM 2178 N N . LYS B 2 65 ? 23.080 -26.772 22.482 1.00 52.77 65 LYS D N 1
ATOM 2179 C CA . LYS B 2 65 ? 22.964 -28.148 22.960 1.00 60.75 65 LYS D CA 1
ATOM 2180 C C . LYS B 2 65 ? 21.962 -28.956 22.140 1.00 57.70 65 LYS D C 1
ATOM 2181 O O . LYS B 2 65 ? 22.197 -30.126 21.833 1.00 50.37 65 LYS D O 1
ATOM 2187 N N . GLY B 2 66 ? 20.848 -28.324 21.783 1.00 47.63 66 GLY D N 1
ATOM 2188 C CA . GLY B 2 66 ? 19.807 -28.995 21.027 1.00 54.65 66 GLY D CA 1
ATOM 2189 C C . GLY B 2 66 ? 19.892 -28.741 19.535 1.00 48.28 66 GLY D C 1
ATOM 2190 O O . GLY B 2 66 ? 19.688 -29.648 18.728 1.00 47.83 66 GLY D O 1
ATOM 2191 N N . ARG B 2 67 ? 20.203 -27.501 19.172 1.00 64.51 67 ARG D N 1
ATOM 2192 C CA . ARG B 2 67 ? 20.253 -27.087 17.773 1.00 63.51 67 ARG D CA 1
ATOM 2193 C C . ARG B 2 67 ? 21.378 -27.746 16.972 1.00 52.97 67 ARG D C 1
ATOM 2194 O O . ARG B 2 67 ? 21.144 -28.340 15.917 1.00 57.03 67 ARG D O 1
ATOM 2202 N N . ALA B 2 68 ? 22.601 -27.626 17.475 1.00 40.43 68 ALA D N 1
ATOM 2203 C CA . ALA B 2 68 ? 23.782 -27.939 16.681 1.00 41.88 68 ALA D CA 1
ATOM 2204 C C . ALA B 2 68 ? 24.072 -29.429 16.546 1.00 47.02 68 ALA D C 1
ATOM 2205 O O . ALA B 2 68 ? 23.601 -30.247 17.337 1.00 49.92 68 ALA D O 1
ATOM 2207 N N . THR B 2 69 ? 24.857 -29.765 15.527 1.00 40.36 69 THR D N 1
ATOM 2208 C CA . THR B 2 69 ? 25.294 -31.134 15.299 1.00 41.24 69 THR D CA 1
ATOM 2209 C C . THR B 2 69 ? 26.631 -31.143 14.554 1.00 43.40 69 THR D C 1
ATOM 2210 O O . THR B 2 69 ? 26.681 -30.985 13.334 1.00 42.48 69 THR D O 1
ATOM 2214 N N . LEU B 2 70 ? 27.712 -31.325 15.303 1.00 31.03 70 LEU D N 1
ATOM 2215 C CA . LEU B 2 70 ? 29.049 -31.329 14.730 1.00 38.83 70 LEU D CA 1
ATOM 2216 C C . LEU B 2 70 ? 29.423 -32.715 14.221 1.00 40.88 70 LEU D C 1
ATOM 2217 O O . LEU B 2 70 ? 29.263 -33.708 14.929 1.00 42.09 70 LEU D O 1
ATOM 2222 N N . THR B 2 71 ? 29.925 -32.772 12.992 1.00 39.05 71 THR D N 1
ATOM 2223 C CA . THR B 2 71 ? 30.297 -34.036 12.367 1.00 34.44 71 THR D CA 1
ATOM 2224 C C . THR B 2 71 ? 31.582 -33.894 11.559 1.00 35.63 71 THR D C 1
ATOM 2225 O O . THR B 2 71 ? 32.141 -32.801 11.458 1.00 35.00 71 THR D O 1
ATOM 2229 N N . ALA B 2 72 ? 32.049 -35.000 10.988 1.00 42.36 72 ALA D N 1
ATOM 2230 C CA . ALA B 2 72 ? 33.243 -34.974 10.146 1.00 47.71 72 ALA D CA 1
ATOM 2231 C C . ALA B 2 72 ? 33.393 -36.236 9.302 1.00 56.79 72 ALA D C 1
ATOM 2232 O O . ALA B 2 72 ? 33.083 -37.340 9.751 1.00 64.26 72 ALA D O 1
ATOM 2234 N N . ASP B 2 73 ? 33.871 -36.059 8.075 1.00 52.80 73 ASP D N 1
ATOM 2235 C CA . ASP B 2 73 ? 34.156 -37.179 7.191 1.00 42.73 73 ASP D CA 1
ATOM 2236 C C . ASP B 2 73 ? 35.659 -37.335 7.025 1.00 46.42 73 ASP D C 1
ATOM 2237 O O . ASP B 2 73 ? 36.269 -36.666 6.192 1.00 50.67 73 ASP D O 1
ATOM 2242 N N . LYS B 2 74 ? 36.250 -38.219 7.822 1.00 56.04 74 LYS D N 1
ATOM 2243 C CA . LYS B 2 74 ? 37.686 -38.468 7.758 1.00 58.76 74 LYS D CA 1
ATOM 2244 C C . LYS B 2 74 ? 38.142 -38.780 6.334 1.00 63.31 74 LYS D C 1
ATOM 2245 O O . LYS B 2 74 ? 39.300 -38.553 5.981 1.00 71.02 74 LYS D O 1
ATOM 2251 N N . SER B 2 75 ? 37.224 -39.296 5.523 1.00 61.15 75 SER D N 1
ATOM 2252 C CA . SER B 2 75 ? 37.526 -39.631 4.135 1.00 57.59 75 SER D CA 1
ATOM 2253 C C . SER B 2 75 ? 37.965 -38.401 3.344 1.00 66.87 75 SER D C 1
ATOM 2254 O O . SER B 2 75 ? 38.957 -38.443 2.616 1.00 63.27 75 SER D O 1
ATOM 2257 N N . SER B 2 76 ? 37.223 -37.308 3.490 1.00 48.95 76 SER D N 1
ATOM 2258 C CA . SER B 2 76 ? 37.531 -36.080 2.766 1.00 57.09 76 SER D CA 1
ATOM 2259 C C . SER B 2 76 ? 38.061 -35.001 3.704 1.00 65.73 76 SER D C 1
ATOM 2260 O O . SER B 2 76 ? 38.035 -33.811 3.377 1.00 64.07 76 SER D O 1
ATOM 2263 N N . LYS B 2 77 ? 38.543 -35.431 4.867 1.00 52.84 77 LYS D N 1
ATOM 2264 C CA . LYS B 2 77 ? 39.119 -34.527 5.857 1.00 40.90 77 LYS D CA 1
ATOM 2265 C C . LYS B 2 77 ? 38.296 -33.254 6.039 1.00 47.68 77 LYS D C 1
ATOM 2266 O O . LYS B 2 77 ? 38.850 -32.172 6.231 1.00 49.54 77 LYS D O 1
ATOM 2272 N N . THR B 2 78 ? 36.975 -33.385 5.977 1.00 44.33 78 THR D N 1
ATOM 2273 C CA . THR B 2 78 ? 36.098 -32.235 6.140 1.00 42.48 78 THR D CA 1
ATOM 2274 C C . THR B 2 78 ? 35.212 -32.383 7.368 1.00 44.98 78 THR D C 1
ATOM 2275 O O . THR B 2 78 ? 34.740 -33.476 7.676 1.00 45.57 78 THR D O 1
ATOM 2279 N N . ALA B 2 79 ? 34.998 -31.272 8.065 1.00 44.86 79 ALA D N 1
ATOM 2280 C CA . ALA B 2 79 ? 34.151 -31.254 9.249 1.00 40.99 79 ALA D CA 1
ATOM 2281 C C . ALA B 2 79 ? 32.936 -30.374 9.002 1.00 36.29 79 ALA D C 1
ATOM 2282 O O . ALA B 2 79 ? 33.041 -29.317 8.385 1.00 40.12 79 ALA D O 1
ATOM 2284 N N . TYR B 2 80 ? 31.783 -30.812 9.489 1.00 35.43 80 TYR D N 1
ATOM 2285 C CA . TYR B 2 80 ? 30.549 -30.075 9.275 1.00 41.40 80 TYR D CA 1
ATOM 2286 C C . TYR B 2 80 ? 29.963 -29.577 10.590 1.00 38.92 80 TYR D C 1
ATOM 2287 O O . TYR B 2 80 ? 30.140 -30.202 11.636 1.00 35.29 80 TYR D O 1
ATOM 2296 N N . MET B 2 81 ? 29.271 -28.443 10.533 1.00 33.80 81 MET D N 1
ATOM 2297 C CA . MET B 2 81 ? 28.427 -28.018 11.640 1.00 26.18 81 MET D CA 1
ATOM 2298 C C . MET B 2 81 ? 27.007 -27.817 11.155 1.00 40.70 81 MET D C 1
ATOM 2299 O O . MET B 2 81 ? 26.764 -27.076 10.199 1.00 42.23 81 MET D O 1
ATOM 2304 N N . GLN B 2 82 ? 26.068 -28.480 11.819 1.00 46.30 82 GLN D N 1
ATOM 2305 C CA . GLN B 2 82 ? 24.662 -28.346 11.477 1.00 45.10 82 GLN D CA 1
ATOM 2306 C C . GLN B 2 82 ? 23.926 -27.564 12.553 1.00 45.95 82 GLN D C 1
ATOM 2307 O O . GLN B 2 82 ? 23.963 -27.928 13.727 1.00 52.20 82 GLN D O 1
ATOM 2313 N N . LEU B 2 83 ? 23.269 -26.482 12.152 1.00 36.90 83 LEU D N 1
ATOM 2314 C CA . LEU B 2 83 ? 22.436 -25.724 13.073 1.00 38.91 83 LEU D CA 1
ATOM 2315 C C . LEU B 2 83 ? 20.976 -25.859 12.664 1.00 46.67 83 LEU D C 1
ATOM 2316 O O . LEU B 2 83 ? 20.631 -25.638 11.504 1.00 42.63 83 LEU D O 1
ATOM 2321 N N . SER B 2 84 ? 20.126 -26.227 13.619 1.00 57.43 84 SER D N 1
ATOM 2322 C CA . SER B 2 84 ? 18.709 -26.474 13.345 1.00 58.45 84 SER D CA 1
ATOM 2323 C C . SER B 2 84 ? 17.805 -25.367 13.889 1.00 47.41 84 SER D C 1
ATOM 2324 O O . SER B 2 84 ? 18.231 -24.543 14.702 1.00 50.12 84 SER D O 1
ATOM 2327 N N . SER B 2 85 ? 16.555 -25.361 13.437 1.00 43.15 85 SER D N 1
ATOM 2328 C CA . SER B 2 85 ? 15.561 -24.405 13.917 1.00 55.47 85 SER D CA 1
ATOM 2329 C C . SER B 2 85 ? 16.123 -22.988 13.955 1.00 44.91 85 SER D C 1
ATOM 2330 O O . SER B 2 85 ? 16.145 -22.339 15.003 1.00 34.41 85 SER D O 1
ATOM 2333 N N . LEU B 2 86 ? 16.572 -22.518 12.797 1.00 41.05 86 LEU D N 1
ATOM 2334 C CA . LEU B 2 86 ? 17.263 -21.240 12.693 1.00 48.90 86 LEU D CA 1
ATOM 2335 C C . LEU B 2 86 ? 16.342 -20.045 12.935 1.00 45.30 86 LEU D C 1
ATOM 2336 O O . LEU B 2 86 ? 15.134 -20.125 12.718 1.00 42.66 86 LEU D O 1
ATOM 2341 N N . THR B 2 87 ? 16.923 -18.941 13.398 1.00 42.13 87 THR D N 1
ATOM 2342 C CA . THR B 2 87 ? 16.185 -17.697 13.579 1.00 37.14 87 THR D CA 1
ATOM 2343 C C . THR B 2 87 ? 17.016 -16.543 13.044 1.00 49.29 87 THR D C 1
ATOM 2344 O O . THR B 2 87 ? 18.157 -16.733 12.630 1.00 55.55 87 THR D O 1
ATOM 2348 N N . SER B 2 88 ? 16.446 -15.343 13.058 1.00 61.97 88 SER D N 1
ATOM 2349 C CA . SER B 2 88 ? 17.162 -14.168 12.580 1.00 52.03 88 SER D CA 1
ATOM 2350 C C . SER B 2 88 ? 18.395 -13.927 13.438 1.00 50.39 88 SER D C 1
ATOM 2351 O O . SER B 2 88 ? 19.378 -13.346 12.982 1.00 77.23 88 SER D O 1
ATOM 2354 N N . GLU B 2 89 ? 18.334 -14.375 14.687 1.00 47.91 89 GLU D N 1
ATOM 2355 C CA . GLU B 2 89 ? 19.419 -14.148 15.635 1.00 60.24 89 GLU D CA 1
ATOM 2356 C C . GLU B 2 89 ? 20.564 -15.146 15.456 1.00 45.88 89 GLU D C 1
ATOM 2357 O O . GLU B 2 89 ? 21.586 -15.064 16.137 1.00 41.33 89 GLU D O 1
ATOM 2363 N N . ASP B 2 90 ? 20.387 -16.081 14.530 1.00 44.16 90 ASP D N 1
ATOM 2364 C CA . ASP B 2 90 ? 21.457 -16.990 14.142 1.00 39.19 90 ASP D CA 1
ATOM 2365 C C . ASP B 2 90 ? 22.277 -16.407 12.995 1.00 41.54 90 ASP D C 1
ATOM 2366 O O . ASP B 2 90 ? 23.266 -16.996 12.567 1.00 35.21 90 ASP D O 1
ATOM 2371 N N . SER B 2 91 ? 21.856 -15.250 12.494 1.00 54.11 91 SER D N 1
ATOM 2372 C CA . SER B 2 91 ? 22.553 -14.604 11.388 1.00 45.02 91 SER D CA 1
ATOM 2373 C C . SER B 2 91 ? 23.876 -14.032 11.864 1.00 46.25 91 SER D C 1
ATOM 2374 O O . SER B 2 91 ? 23.912 -13.018 12.562 1.00 59.48 91 SER D O 1
ATOM 2377 N N . ALA B 2 92 ? 24.962 -14.693 11.484 1.00 42.68 92 ALA D N 1
ATOM 2378 C CA . ALA B 2 92 ? 26.293 -14.281 11.897 1.00 37.86 92 ALA D CA 1
ATOM 2379 C C . ALA B 2 92 ? 27.335 -14.953 11.016 1.00 42.08 92 ALA D C 1
ATOM 2380 O O . ALA B 2 92 ? 26.997 -15.659 10.065 1.00 33.28 92 ALA D O 1
ATOM 2382 N N . VAL B 2 93 ? 28.605 -14.727 11.328 1.00 38.54 93 VAL D N 1
ATOM 2383 C CA . VAL B 2 93 ? 29.671 -15.428 10.634 1.00 35.22 93 VAL D CA 1
ATOM 2384 C C . VAL B 2 93 ? 30.124 -16.587 11.505 1.00 29.91 93 VAL D C 1
ATOM 2385 O O . VAL B 2 93 ? 30.298 -16.436 12.714 1.00 38.28 93 VAL D O 1
ATOM 2389 N N . TYR B 2 94 ? 30.303 -17.748 10.891 1.00 23.80 94 TYR D N 1
ATOM 2390 C CA . TYR B 2 94 ? 30.667 -18.943 11.635 1.00 29.39 94 TYR D CA 1
ATOM 2391 C C . TYR B 2 94 ? 32.019 -19.474 11.193 1.00 28.84 94 TYR D C 1
ATOM 2392 O O . TYR B 2 94 ? 32.170 -19.993 10.089 1.00 21.65 94 TYR D O 1
ATOM 2401 N N . PHE B 2 95 ? 33.006 -19.326 12.066 1.00 29.75 95 PHE D N 1
ATOM 2402 C CA . PHE B 2 95 ? 34.344 -19.797 11.772 1.00 27.54 95 PHE D CA 1
ATOM 2403 C C . PHE B 2 95 ? 34.506 -21.224 12.245 1.00 29.00 95 PHE D C 1
ATOM 2404 O O . PHE B 2 95 ? 33.935 -21.620 13.259 1.00 42.73 95 PHE D O 1
ATOM 2412 N N . CYS B 2 96 ? 35.280 -21.998 11.499 1.00 25.35 96 CYS D N 1
ATOM 2413 C CA . CYS B 2 96 ? 35.810 -23.243 12.021 1.00 41.00 96 CYS D CA 1
ATOM 2414 C C . CYS B 2 96 ? 37.317 -23.063 12.134 1.00 36.25 96 CYS D C 1
ATOM 2415 O O . CYS B 2 96 ? 37.958 -22.530 11.228 1.00 39.75 96 CYS D O 1
ATOM 2418 N N . ALA B 2 97 ? 37.879 -23.480 13.259 1.00 25.15 97 ALA D N 1
ATOM 2419 C CA . ALA B 2 97 ? 39.299 -23.292 13.494 1.00 32.07 97 ALA D CA 1
ATOM 2420 C C . ALA B 2 97 ? 39.953 -24.575 13.994 1.00 34.35 97 ALA D C 1
ATOM 2421 O O . ALA B 2 97 ? 39.343 -25.349 14.729 1.00 31.56 97 ALA D O 1
ATOM 2423 N N . THR B 2 98 ? 41.192 -24.805 13.576 1.00 28.17 98 THR D N 1
ATOM 2424 C CA . THR B 2 98 ? 41.961 -25.916 14.109 1.00 30.77 98 THR D CA 1
ATOM 2425 C C . THR B 2 98 ? 42.373 -25.570 15.526 1.00 32.98 98 THR D C 1
ATOM 2426 O O . THR B 2 98 ? 43.493 -25.123 15.766 1.00 33.45 98 THR D O 1
ATOM 2430 N N . ALA B 2 99 ? 41.444 -25.760 16.457 1.00 37.24 99 ALA D N 1
ATOM 2431 C CA . ALA B 2 99 ? 41.694 -25.505 17.867 1.00 34.16 99 ALA D CA 1
ATOM 2432 C C . ALA B 2 99 ? 42.327 -24.139 18.087 1.00 36.12 99 ALA D C 1
ATOM 2433 O O . ALA B 2 99 ? 43.366 -24.033 18.732 1.00 42.23 99 ALA D O 1
ATOM 2435 N N . PHE B 2 100 ? 41.706 -23.101 17.536 1.00 28.95 100 PHE D N 1
ATOM 2436 C CA . PHE B 2 100 ? 42.160 -21.719 17.734 1.00 22.10 100 PHE D CA 1
ATOM 2437 C C . PHE B 2 100 ? 43.541 -21.405 17.168 1.00 21.58 100 PHE D C 1
ATOM 2438 O O . PHE B 2 100 ? 43.990 -20.262 17.243 1.00 22.13 100 PHE D O 1
ATOM 2446 N N . ASP B 2 101 ? 44.206 -22.407 16.597 1.00 23.74 101 ASP D N 1
ATOM 2447 C CA . ASP B 2 101 ? 45.496 -22.189 15.946 1.00 29.12 101 ASP D CA 1
ATOM 2448 C C . ASP B 2 101 ? 45.323 -21.507 14.592 1.00 24.75 101 ASP D C 1
ATOM 2449 O O . ASP B 2 101 ? 46.000 -20.526 14.291 1.00 37.12 101 ASP D O 1
ATOM 2454 N N . TYR B 2 102 ? 44.414 -22.034 13.780 1.00 24.38 102 TYR D N 1
ATOM 2455 C CA . TYR B 2 102 ? 44.125 -21.464 12.469 1.00 26.61 102 TYR D CA 1
ATOM 2456 C C . TYR B 2 102 ? 42.621 -21.351 12.285 1.00 27.11 102 TYR D C 1
ATOM 2457 O O . TYR B 2 102 ? 41.874 -22.198 12.767 1.00 24.42 102 TYR D O 1
ATOM 2466 N N . TRP B 2 103 ? 42.176 -20.313 11.584 1.00 27.33 103 TRP D N 1
ATOM 2467 C CA . TRP B 2 103 ? 40.746 -20.100 11.378 1.00 29.14 103 TRP D CA 1
ATOM 2468 C C . TRP B 2 103 ? 40.415 -19.982 9.898 1.00 39.47 103 TRP D C 1
ATOM 2469 O O . TRP B 2 103 ? 41.114 -19.297 9.153 1.00 48.37 103 TRP D O 1
ATOM 2480 N N . GLY B 2 104 ? 39.339 -20.639 9.475 1.00 37.81 104 GLY D N 1
ATOM 2481 C CA . GLY B 2 104 ? 38.849 -20.483 8.120 1.00 30.34 104 GLY D CA 1
ATOM 2482 C C . GLY B 2 104 ? 38.334 -19.071 7.907 1.00 41.91 104 GLY D C 1
ATOM 2483 O O . GLY B 2 104 ? 38.183 -18.306 8.864 1.00 32.11 104 GLY D O 1
ATOM 2484 N N . GLN B 2 105 ? 38.066 -18.718 6.653 1.00 39.77 105 GLN D N 1
ATOM 2485 C CA . GLN B 2 105 ? 37.529 -17.399 6.340 1.00 36.78 105 GLN D CA 1
ATOM 2486 C C . GLN B 2 105 ? 36.147 -17.245 6.959 1.00 34.11 105 GLN D C 1
ATOM 2487 O O . GLN B 2 105 ? 35.626 -16.136 7.080 1.00 27.03 105 GLN D O 1
ATOM 2493 N N . GLY B 2 106 ? 35.557 -18.370 7.352 1.00 39.83 106 GLY D N 1
ATOM 2494 C CA . GLY B 2 106 ? 34.248 -18.367 7.975 1.00 43.86 106 GLY D CA 1
ATOM 2495 C C . GLY B 2 106 ? 33.118 -18.436 6.966 1.00 43.01 106 GLY D C 1
ATOM 2496 O O . GLY B 2 106 ? 33.326 -18.256 5.764 1.00 27.77 106 GLY D O 1
ATOM 2497 N N . THR B 2 107 ? 31.915 -18.701 7.463 1.00 44.76 107 THR D N 1
ATOM 2498 C CA . THR B 2 107 ? 30.736 -18.782 6.616 1.00 26.79 107 THR D CA 1
ATOM 2499 C C . THR B 2 107 ? 29.653 -17.849 7.130 1.00 28.61 107 THR D C 1
ATOM 2500 O O . THR B 2 107 ? 29.087 -18.068 8.198 1.00 34.40 107 THR D O 1
ATOM 2504 N N . THR B 2 108 ? 29.376 -16.798 6.370 1.00 34.80 108 THR D N 1
ATOM 2505 C CA . THR B 2 108 ? 28.314 -15.877 6.733 1.00 41.07 108 THR D CA 1
ATOM 2506 C C . THR B 2 108 ? 26.971 -16.574 6.551 1.00 49.72 108 THR D C 1
ATOM 2507 O O . THR B 2 108 ? 26.650 -17.045 5.458 1.00 42.64 108 THR D O 1
ATOM 2511 N N . LEU B 2 109 ? 26.197 -16.653 7.628 1.00 51.36 109 LEU D N 1
ATOM 2512 C CA . LEU B 2 109 ? 24.856 -17.218 7.555 1.00 42.81 109 LEU D CA 1
ATOM 2513 C C . LEU B 2 109 ?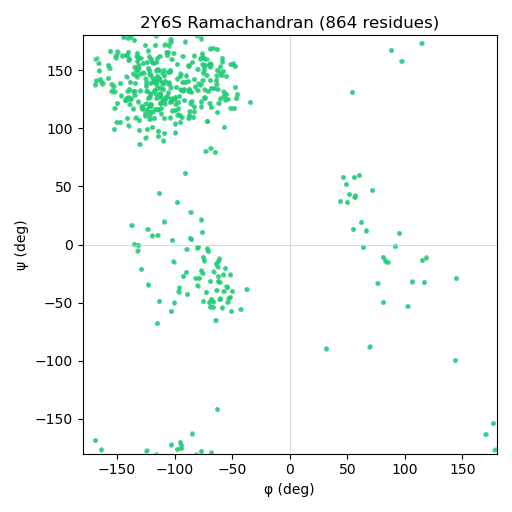 23.819 -16.115 7.682 1.00 46.86 109 LEU D C 1
ATOM 2514 O O . LEU B 2 109 ? 23.850 -15.322 8.627 1.00 38.61 109 LEU D O 1
ATOM 2519 N N . THR B 2 110 ? 22.905 -16.066 6.719 1.00 43.64 110 THR D N 1
ATOM 2520 C CA . THR B 2 110 ? 21.844 -15.072 6.734 1.00 40.72 110 THR D CA 1
ATOM 2521 C C . THR B 2 110 ? 20.480 -15.743 6.774 1.00 45.88 110 THR D C 1
ATOM 2522 O O . THR B 2 110 ? 19.981 -16.234 5.761 1.00 49.58 110 THR D O 1
ATOM 2526 N N . VAL B 2 111 ? 19.892 -15.773 7.963 1.00 51.67 111 VAL D N 1
ATOM 2527 C CA . VAL B 2 111 ? 18.565 -16.332 8.152 1.00 43.64 111 VAL D CA 1
ATOM 2528 C C . VAL B 2 111 ? 17.535 -15.223 8.003 1.00 52.13 111 VAL D C 1
ATOM 2529 O O . VAL B 2 111 ? 17.602 -14.206 8.695 1.00 46.54 111 VAL D O 1
ATOM 2533 N N . SER B 2 112 ? 16.588 -15.418 7.092 1.00 48.09 112 SER D N 1
ATOM 2534 C CA . SER B 2 112 ? 15.570 -14.411 6.835 1.00 51.81 112 SER D CA 1
ATOM 2535 C C . SER B 2 112 ? 14.436 -14.961 5.986 1.00 52.22 112 SER D C 1
ATOM 2536 O O . SER B 2 112 ? 14.592 -15.970 5.296 1.00 48.24 112 SER D O 1
ATOM 2539 N N . SER B 2 113 ? 13.297 -14.280 6.041 1.00 58.68 113 SER D N 1
ATOM 2540 C CA . SER B 2 113 ? 12.127 -14.669 5.270 1.00 49.84 113 SER D CA 1
ATOM 2541 C C . SER B 2 113 ? 11.974 -13.767 4.054 1.00 35.18 113 SER D C 1
ATOM 2542 O O . SER B 2 113 ? 11.009 -13.880 3.303 1.00 42.91 113 SER D O 1
ATOM 2545 N N . ALA B 2 114 ? 12.931 -12.867 3.864 1.00 51.93 114 ALA D N 1
ATOM 2546 C CA . ALA B 2 114 ? 12.868 -11.918 2.760 1.00 52.04 114 ALA D CA 1
ATOM 2547 C C . ALA B 2 114 ? 13.211 -12.570 1.426 1.00 45.80 114 ALA D C 1
ATOM 2548 O O . ALA B 2 114 ? 14.009 -13.509 1.363 1.00 33.56 114 ALA D O 1
ATOM 2550 N N . ALA B 2 115 ? 12.588 -12.067 0.365 1.00 43.11 115 ALA D N 1
ATOM 2551 C CA . ALA B 2 115 ? 12.885 -12.508 -0.988 1.00 47.15 115 ALA D CA 1
ATOM 2552 C C . ALA B 2 115 ? 13.746 -11.449 -1.663 1.00 40.81 115 ALA D C 1
ATOM 2553 O O . ALA B 2 115 ? 13.772 -10.298 -1.225 1.00 38.63 115 ALA D O 1
ATOM 2555 N N . THR B 2 116 ? 14.453 -11.838 -2.719 1.00 37.09 116 THR D N 1
ATOM 2556 C CA . THR B 2 116 ? 15.331 -10.913 -3.427 1.00 38.49 116 THR D CA 1
ATOM 2557 C C . THR B 2 116 ? 14.592 -9.636 -3.802 1.00 39.14 116 THR D C 1
ATOM 2558 O O . THR B 2 116 ? 13.633 -9.668 -4.572 1.00 45.42 116 THR D O 1
ATOM 2562 N N . THR B 2 117 ? 15.047 -8.515 -3.253 1.00 34.71 117 THR D N 1
ATOM 2563 C CA . THR B 2 117 ? 14.397 -7.231 -3.474 1.00 35.79 117 THR D CA 1
ATOM 2564 C C . THR B 2 117 ? 15.396 -6.180 -3.937 1.00 42.68 117 THR D C 1
ATOM 2565 O O . THR B 2 117 ? 16.336 -5.856 -3.215 1.00 38.89 117 THR D O 1
ATOM 2569 N N . PRO B 2 118 ? 15.187 -5.635 -5.145 1.00 50.91 118 PRO D N 1
ATOM 2570 C CA . PRO B 2 118 ? 16.047 -4.579 -5.688 1.00 45.44 118 PRO D CA 1
ATOM 2571 C C . PRO B 2 118 ? 15.871 -3.271 -4.927 1.00 37.98 118 PRO D C 1
ATOM 2572 O O . PRO B 2 118 ? 14.753 -2.922 -4.547 1.00 27.42 118 PRO D O 1
ATOM 2576 N N . PRO B 2 119 ? 16.976 -2.547 -4.717 1.00 38.62 119 PRO D N 1
ATOM 2577 C CA . PRO B 2 119 ? 16.997 -1.310 -3.934 1.00 43.61 119 PRO D CA 1
ATOM 2578 C C . PRO B 2 119 ? 16.409 -0.138 -4.697 1.00 33.77 119 PRO D C 1
ATOM 2579 O O . PRO B 2 119 ? 16.403 -0.137 -5.925 1.00 41.79 119 PRO D O 1
ATOM 2583 N N . SER B 2 120 ? 15.916 0.853 -3.967 1.00 37.66 120 SER D N 1
ATOM 2584 C CA . SER B 2 120 ? 15.493 2.097 -4.580 1.00 28.26 120 SER D CA 1
ATOM 2585 C C . SER B 2 120 ? 16.574 3.126 -4.322 1.00 33.83 120 SER D C 1
ATOM 2586 O O . SER B 2 120 ? 16.937 3.373 -3.174 1.00 39.16 120 SER D O 1
ATOM 2589 N N . VAL B 2 121 ? 17.098 3.716 -5.389 1.00 47.36 121 VAL D N 1
ATOM 2590 C CA . VAL B 2 121 ? 18.156 4.710 -5.257 1.00 50.29 121 VAL D CA 1
ATOM 2591 C C . VAL B 2 121 ? 17.607 6.125 -5.341 1.00 34.12 121 VAL D C 1
ATOM 2592 O O . VAL B 2 121 ? 17.005 6.508 -6.342 1.00 53.73 121 VAL D O 1
ATOM 2596 N N . TYR B 2 122 ? 17.819 6.900 -4.285 1.00 33.83 122 TYR D N 1
ATOM 2597 C CA . TYR B 2 122 ? 17.385 8.289 -4.265 1.00 32.96 122 TYR D CA 1
ATOM 2598 C C . TYR B 2 122 ? 18.592 9.201 -4.114 1.00 31.15 122 TYR D C 1
ATOM 2599 O O . TYR B 2 122 ? 19.512 8.890 -3.365 1.00 30.78 122 TYR D O 1
ATOM 2608 N N . PRO B 2 123 ? 18.596 10.331 -4.837 1.00 44.38 123 PRO D N 1
ATOM 2609 C CA . PRO B 2 123 ? 19.686 11.307 -4.766 1.00 35.90 123 PRO D CA 1
ATOM 2610 C C . PRO B 2 123 ? 19.521 12.245 -3.586 1.00 30.07 123 PRO D C 1
ATOM 2611 O O . PRO B 2 123 ? 18.402 12.639 -3.270 1.00 42.15 123 PRO D O 1
ATOM 2615 N N . LEU B 2 124 ? 20.629 12.599 -2.947 1.00 41.54 124 LEU D N 1
ATOM 2616 C CA . LEU B 2 124 ? 20.610 13.561 -1.852 1.00 40.74 124 LEU D CA 1
ATOM 2617 C C . LEU B 2 124 ? 21.267 14.860 -2.295 1.00 29.77 124 LEU D C 1
ATOM 2618 O O . LEU B 2 124 ? 22.474 15.035 -2.150 1.00 31.32 124 LEU D O 1
ATOM 2623 N N . ALA B 2 125 ? 20.461 15.762 -2.845 1.00 48.88 125 ALA D N 1
ATOM 2624 C CA . ALA B 2 125 ? 20.951 17.050 -3.327 1.00 57.39 125 ALA D CA 1
ATOM 2625 C C . ALA B 2 125 ? 20.935 18.085 -2.208 1.00 54.62 125 ALA D C 1
ATOM 2626 O O . ALA B 2 125 ? 20.136 17.978 -1.277 1.00 53.88 125 ALA D O 1
ATOM 2628 N N . PRO B 2 126 ? 21.820 19.095 -2.297 1.00 51.57 126 PRO D N 1
ATOM 2629 C CA . PRO B 2 126 ? 21.904 20.155 -1.286 1.00 51.90 126 PRO D CA 1
ATOM 2630 C C . PRO B 2 126 ? 20.615 20.964 -1.221 1.00 63.46 126 PRO D C 1
ATOM 2631 O O . PRO B 2 126 ? 20.129 21.393 -2.270 1.00 70.47 126 PRO D O 1
ATOM 2635 N N . SER B 2 134 ? 35.332 26.654 0.140 1.00 72.52 134 SER D N 1
ATOM 2636 C CA . SER B 2 134 ? 34.001 26.125 0.412 1.00 66.58 134 SER D CA 1
ATOM 2637 C C . SER B 2 134 ? 33.779 24.821 -0.352 1.00 63.90 134 SER D C 1
ATOM 2638 O O . SER B 2 134 ? 34.042 24.740 -1.551 1.00 62.35 134 SER D O 1
ATOM 2641 N N . MET B 2 135 ? 33.304 23.800 0.353 1.00 79.99 135 MET D N 1
ATOM 2642 C CA . MET B 2 135 ? 33.047 22.501 -0.257 1.00 69.73 135 MET D CA 1
ATOM 2643 C C . MET B 2 135 ? 31.550 22.237 -0.380 1.00 63.89 135 MET D C 1
ATOM 2644 O O . MET B 2 135 ? 30.733 23.001 0.132 1.00 64.02 135 MET D O 1
ATOM 2649 N N . VAL B 2 136 ? 31.195 21.156 -1.066 1.00 56.77 136 VAL D N 1
ATOM 2650 C CA . VAL B 2 136 ? 29.797 20.753 -1.165 1.00 72.54 136 VAL D CA 1
ATOM 2651 C C . VAL B 2 136 ? 29.651 19.255 -0.929 1.00 56.66 136 VAL D C 1
ATOM 2652 O O . VAL B 2 136 ? 30.462 18.459 -1.402 1.00 57.06 136 VAL D O 1
ATOM 2656 N N . THR B 2 137 ? 28.616 18.881 -0.186 1.00 59.81 137 THR D N 1
ATOM 2657 C CA . THR B 2 137 ? 28.372 17.485 0.144 1.00 58.14 137 THR D CA 1
ATOM 2658 C C . THR B 2 137 ? 27.110 16.965 -0.532 1.00 51.20 137 THR D C 1
ATOM 2659 O O . THR B 2 137 ? 26.018 17.506 -0.345 1.00 51.24 137 THR D O 1
ATOM 2663 N N . LEU B 2 138 ? 27.274 15.914 -1.325 1.00 40.30 138 LEU D N 1
ATOM 2664 C CA . LEU B 2 138 ? 26.150 15.245 -1.953 1.00 34.23 138 LEU D CA 1
ATOM 2665 C C . LEU B 2 138 ? 26.078 13.821 -1.421 1.00 46.22 138 LEU D C 1
ATOM 2666 O O . LEU B 2 138 ? 26.902 13.416 -0.600 1.00 57.18 138 LEU D O 1
ATOM 2671 N N . GLY B 2 139 ? 25.097 13.058 -1.886 1.00 32.50 139 GLY D N 1
ATOM 2672 C CA . GLY B 2 139 ? 24.970 11.675 -1.474 1.00 29.61 139 GLY D CA 1
ATOM 2673 C C . GLY B 2 139 ? 23.766 11.020 -2.109 1.00 41.00 139 GLY D C 1
ATOM 2674 O O . GLY B 2 139 ? 23.082 11.635 -2.926 1.00 43.39 139 GLY D O 1
ATOM 2675 N N . CYS B 2 140 ? 23.508 9.769 -1.743 1.00 31.20 140 CYS D N 1
ATOM 2676 C CA . CYS B 2 140 ? 22.310 9.084 -2.213 1.00 48.02 140 CYS D CA 1
ATOM 2677 C C . CYS B 2 140 ? 21.898 7.922 -1.312 1.00 43.16 140 CYS D C 1
ATOM 2678 O O . CYS B 2 140 ? 22.740 7.217 -0.759 1.00 45.56 140 CYS D O 1
ATOM 2681 N N . LEU B 2 141 ? 20.591 7.744 -1.158 1.00 28.25 141 LEU D N 1
ATOM 2682 C CA . LEU B 2 141 ? 20.061 6.681 -0.319 1.00 35.88 141 LEU D CA 1
ATOM 2683 C C . LEU B 2 141 ? 19.731 5.434 -1.129 1.00 39.45 141 LEU D C 1
ATOM 2684 O O . LEU B 2 141 ? 19.098 5.509 -2.183 1.00 41.72 141 LEU D O 1
ATOM 2689 N N . VAL B 2 142 ? 20.163 4.285 -0.624 1.00 40.28 142 VAL D N 1
ATOM 2690 C CA . VAL B 2 142 ? 19.859 3.006 -1.248 1.00 43.26 142 VAL D CA 1
ATOM 2691 C C . VAL B 2 142 ? 18.968 2.195 -0.310 1.00 50.76 142 VAL D C 1
ATOM 2692 O O . VAL B 2 142 ? 19.459 1.477 0.566 1.00 42.83 142 VAL D O 1
ATOM 2696 N N . LYS B 2 143 ? 17.657 2.315 -0.505 1.00 49.28 143 LYS D N 1
ATOM 2697 C CA . LYS B 2 143 ? 16.681 1.822 0.463 1.00 36.65 143 LYS D CA 1
ATOM 2698 C C . LYS B 2 143 ? 15.920 0.583 -0.004 1.00 33.68 143 LYS D C 1
ATOM 2699 O O . LYS B 2 143 ? 15.566 0.461 -1.178 1.00 37.67 143 LYS D O 1
ATOM 2705 N N . GLY B 2 144 ? 15.684 -0.335 0.928 1.00 34.13 144 GLY D N 1
ATOM 2706 C CA . GLY B 2 144 ? 14.810 -1.474 0.699 1.00 45.91 144 GLY D CA 1
ATOM 2707 C C . GLY B 2 144 ? 15.317 -2.564 -0.227 1.00 41.03 144 GLY D C 1
ATOM 2708 O O . GLY B 2 144 ? 14.586 -3.036 -1.100 1.00 46.83 144 GLY D O 1
ATOM 2709 N N . TYR B 2 145 ? 16.561 -2.987 -0.038 1.00 34.93 145 TYR D N 1
ATOM 2710 C CA . TYR B 2 145 ? 17.098 -4.062 -0.861 1.00 45.58 145 TYR D CA 1
ATOM 2711 C C . TYR B 2 145 ? 17.430 -5.300 -0.044 1.00 31.26 145 TYR D C 1
ATOM 2712 O O . TYR B 2 145 ? 17.648 -5.227 1.163 1.00 30.20 145 TYR D O 1
ATOM 2721 N N . PHE B 2 146 ? 17.459 -6.439 -0.722 1.00 29.31 146 PHE D N 1
ATOM 2722 C CA . PHE B 2 146 ? 17.848 -7.695 -0.104 1.00 38.26 146 PHE D CA 1
ATOM 2723 C C . PHE B 2 146 ? 18.203 -8.706 -1.185 1.00 42.36 146 PHE D C 1
ATOM 2724 O O . PHE B 2 146 ? 17.525 -8.793 -2.208 1.00 40.80 146 PHE D O 1
ATOM 2732 N N . PRO B 2 147 ? 19.273 -9.477 -0.958 1.00 45.71 147 PRO D N 1
ATOM 2733 C CA . PRO B 2 147 ? 20.090 -9.362 0.250 1.00 40.54 147 PRO D CA 1
ATOM 2734 C C . PRO B 2 147 ? 21.333 -8.515 0.011 1.00 43.95 147 PRO D C 1
ATOM 2735 O O . PRO B 2 147 ? 21.507 -7.961 -1.075 1.00 44.17 147 PRO D O 1
ATOM 2739 N N . GLU B 2 148 ? 22.186 -8.420 1.025 1.00 35.60 148 GLU D N 1
ATOM 2740 C CA . GLU B 2 148 ? 23.498 -7.814 0.864 1.00 32.39 148 GLU D CA 1
ATOM 2741 C C . GLU B 2 148 ? 24.281 -8.573 -0.204 1.00 47.17 148 GLU D C 1
ATOM 2742 O O . GLU B 2 148 ? 23.957 -9.717 -0.525 1.00 46.26 148 GLU D O 1
ATOM 2748 N N . PRO B 2 149 ? 25.320 -7.938 -0.762 1.00 41.96 149 PRO D N 1
ATOM 2749 C CA . PRO B 2 149 ? 25.696 -6.556 -0.468 1.00 38.94 149 PRO D CA 1
ATOM 2750 C C . PRO B 2 149 ? 25.269 -5.610 -1.584 1.00 54.82 149 PRO D C 1
ATOM 2751 O O . PRO B 2 149 ? 24.563 -6.008 -2.517 1.00 43.71 149 PRO D O 1
ATOM 2755 N N . VAL B 2 150 ? 25.711 -4.362 -1.486 1.00 52.41 150 VAL D N 1
ATOM 2756 C CA . VAL B 2 150 ? 25.431 -3.365 -2.507 1.00 38.17 150 VAL D CA 1
ATOM 2757 C C . VAL B 2 150 ? 26.706 -2.588 -2.822 1.00 36.11 150 VAL D C 1
ATOM 2758 O O . VAL B 2 150 ? 27.591 -2.464 -1.976 1.00 40.18 150 VAL D O 1
ATOM 2762 N N . THR B 2 151 ? 26.801 -2.073 -4.042 1.00 46.15 151 THR D N 1
ATOM 2763 C CA . THR B 2 151 ? 27.983 -1.333 -4.467 1.00 36.56 151 THR D CA 1
ATOM 2764 C C . THR B 2 151 ? 27.658 0.126 -4.747 1.00 36.89 151 THR D C 1
ATOM 2765 O O . THR B 2 151 ? 26.666 0.434 -5.405 1.00 46.48 151 THR D O 1
ATOM 2769 N N . VAL B 2 152 ? 28.502 1.021 -4.247 1.00 34.80 152 VAL D N 1
ATOM 2770 C CA . VAL B 2 152 ? 28.316 2.449 -4.470 1.00 34.51 152 VAL D CA 1
ATOM 2771 C C . VAL B 2 152 ? 29.628 3.140 -4.833 1.00 39.74 152 VAL D C 1
ATOM 2772 O O . VAL B 2 152 ? 30.568 3.166 -4.037 1.00 30.51 152 VAL D O 1
ATOM 2776 N N . THR B 2 153 ? 29.682 3.692 -6.041 1.00 44.27 153 THR D N 1
ATOM 2777 C CA . THR B 2 153 ? 30.828 4.478 -6.483 1.00 36.37 153 THR D CA 1
ATOM 2778 C C . THR B 2 153 ? 30.367 5.868 -6.897 1.00 33.11 153 THR D C 1
ATOM 2779 O O . THR B 2 153 ? 29.175 6.109 -7.053 1.00 39.43 153 THR D O 1
ATOM 2783 N N . TRP B 2 154 ? 31.313 6.784 -7.070 1.00 35.82 154 TRP D N 1
ATOM 2784 C CA . TRP B 2 154 ? 30.991 8.119 -7.559 1.00 33.75 154 TRP D CA 1
ATOM 2785 C C . TRP B 2 154 ? 31.766 8.419 -8.835 1.00 33.29 154 TRP D C 1
ATOM 2786 O O . TRP B 2 154 ? 32.989 8.289 -8.877 1.00 37.58 154 TRP D O 1
ATOM 2797 N N . ASN B 2 155 ? 31.043 8.818 -9.874 1.00 34.07 155 ASN D N 1
ATOM 2798 C CA . ASN B 2 155 ? 31.645 9.031 -11.182 1.00 34.66 155 ASN D CA 1
ATOM 2799 C C . ASN B 2 155 ? 32.358 7.772 -11.657 1.00 34.05 155 ASN D C 1
ATOM 2800 O O . ASN B 2 155 ? 33.449 7.832 -12.221 1.00 36.35 155 ASN D O 1
ATOM 2805 N N . SER B 2 156 ? 31.722 6.630 -11.411 1.00 41.15 156 SER D N 1
ATOM 2806 C CA . SER B 2 156 ? 32.244 5.329 -11.817 1.00 27.32 156 SER D CA 1
ATOM 2807 C C . SER B 2 156 ? 33.519 4.968 -11.079 1.00 23.65 156 SER D C 1
ATOM 2808 O O . SER B 2 156 ? 34.205 4.022 -11.449 1.00 32.03 156 SER D O 1
ATOM 2811 N N . GLY B 2 157 ? 33.833 5.722 -10.033 1.00 30.82 157 GLY D N 1
ATOM 2812 C CA . GLY B 2 157 ? 35.029 5.474 -9.251 1.00 29.45 157 GLY D CA 1
ATOM 2813 C C . GLY B 2 157 ? 36.035 6.603 -9.353 1.00 35.24 157 GLY D C 1
ATOM 2814 O O . GLY B 2 157 ? 36.986 6.670 -8.571 1.00 35.06 157 GLY D O 1
ATOM 2815 N N . SER B 2 158 ? 35.825 7.491 -10.322 1.00 33.02 158 SER D N 1
ATOM 2816 C CA . SER B 2 158 ? 36.691 8.650 -10.511 1.00 38.90 158 SER D CA 1
ATOM 2817 C C . SER B 2 158 ? 36.827 9.442 -9.214 1.00 43.48 158 SER D C 1
ATOM 2818 O O . SER B 2 158 ? 37.929 9.834 -8.821 1.00 43.49 158 SER D O 1
ATOM 2821 N N . LEU B 2 159 ? 35.701 9.674 -8.549 1.00 31.57 159 LEU D N 1
ATOM 2822 C CA . LEU B 2 159 ? 35.717 10.304 -7.236 1.00 41.99 159 LEU D CA 1
ATOM 2823 C C . LEU B 2 159 ? 35.962 9.264 -6.152 1.00 35.29 159 LEU D C 1
ATOM 2824 O O . LEU B 2 159 ? 35.110 8.425 -5.875 1.00 39.59 159 LEU D O 1
ATOM 2829 N N . SER B 2 160 ? 37.138 9.320 -5.545 1.00 43.28 160 SER D N 1
ATOM 2830 C CA . SER B 2 160 ? 37.500 8.359 -4.516 1.00 49.27 160 SER D CA 1
ATOM 2831 C C . SER B 2 160 ? 37.861 9.076 -3.225 1.00 49.66 160 SER D C 1
ATOM 2832 O O . SER B 2 160 ? 37.592 8.582 -2.130 1.00 51.35 160 SER D O 1
ATOM 2835 N N . SER B 2 161 ? 38.471 10.248 -3.366 1.00 54.31 161 SER D N 1
ATOM 2836 C CA . SER B 2 161 ? 38.891 11.037 -2.217 1.00 56.17 161 SER D CA 1
ATOM 2837 C C . SER B 2 161 ? 37.763 11.949 -1.749 1.00 59.40 161 SER D C 1
ATOM 2838 O O . SER B 2 161 ? 37.422 12.924 -2.419 1.00 77.17 161 SER D O 1
ATOM 2841 N N . GLY B 2 162 ? 37.186 11.628 -0.596 1.00 43.67 162 GLY D N 1
ATOM 2842 C CA . GLY B 2 162 ? 36.106 12.423 -0.043 1.00 40.77 162 GLY D CA 1
ATOM 2843 C C . GLY B 2 162 ? 34.827 11.625 0.089 1.00 39.05 162 GLY D C 1
ATOM 2844 O O . GLY B 2 162 ? 33.870 12.061 0.724 1.00 46.55 162 GLY D O 1
ATOM 2845 N N . VAL B 2 163 ? 34.817 10.445 -0.517 1.00 41.17 163 VAL D N 1
ATOM 2846 C CA . VAL B 2 163 ? 33.655 9.573 -0.471 1.00 32.47 163 VAL D CA 1
ATOM 2847 C C . VAL B 2 163 ? 33.510 8.941 0.909 1.00 37.75 163 VAL D C 1
ATOM 2848 O O . VAL B 2 163 ? 34.487 8.793 1.642 1.00 41.79 163 VAL D O 1
ATOM 2852 N N . HIS B 2 164 ? 32.279 8.580 1.254 1.00 37.90 164 HIS D N 1
ATOM 2853 C CA . HIS B 2 164 ? 31.974 7.928 2.520 1.00 36.06 164 HIS D CA 1
ATOM 2854 C C . HIS B 2 164 ? 30.759 7.015 2.362 1.00 38.01 164 HIS D C 1
ATOM 2855 O O . HIS B 2 164 ? 29.627 7.486 2.269 1.00 42.68 164 HIS D O 1
ATOM 2862 N N . THR B 2 165 ? 30.993 5.710 2.323 1.00 25.79 165 THR D N 1
ATOM 2863 C CA . THR B 2 165 ? 29.896 4.758 2.217 1.00 22.93 165 THR D CA 1
ATOM 2864 C C . THR B 2 165 ? 29.638 4.087 3.562 1.00 29.33 165 THR D C 1
ATOM 2865 O O . THR B 2 165 ? 30.534 3.479 4.148 1.00 48.04 165 THR D O 1
ATOM 2869 N N . PHE B 2 166 ? 28.406 4.208 4.047 1.00 25.43 166 PHE D N 1
ATOM 2870 C CA . PHE B 2 166 ? 28.048 3.728 5.375 1.00 20.85 166 PHE D CA 1
ATOM 2871 C C . PHE B 2 166 ? 27.456 2.323 5.344 1.00 38.66 166 PHE D C 1
ATOM 2872 O O . PHE B 2 166 ? 26.787 1.945 4.381 1.00 34.63 166 PHE D O 1
ATOM 2880 N N . PRO B 2 167 ? 27.716 1.540 6.401 1.00 55.00 167 PRO D N 1
ATOM 2881 C CA . PRO B 2 167 ? 27.185 0.178 6.525 1.00 55.72 167 PRO D CA 1
ATOM 2882 C C . PRO B 2 167 ? 25.668 0.154 6.395 1.00 46.12 167 PRO D C 1
ATOM 2883 O O . PRO B 2 167 ? 24.992 1.087 6.836 1.00 42.11 167 PRO D O 1
ATOM 2887 N N . ALA B 2 168 ? 25.142 -0.904 5.789 1.00 34.00 168 ALA D N 1
ATOM 2888 C CA . ALA B 2 168 ? 23.704 -1.050 5.643 1.00 39.40 168 ALA D CA 1
ATOM 2889 C C . ALA B 2 168 ? 23.065 -1.376 6.986 1.00 48.72 168 ALA D C 1
ATOM 2890 O O . ALA B 2 168 ? 23.667 -2.053 7.822 1.00 38.89 168 ALA D O 1
ATOM 2892 N N . VAL B 2 169 ? 21.851 -0.876 7.194 1.00 36.21 169 VAL D N 1
ATOM 2893 C CA . VAL B 2 169 ? 21.074 -1.240 8.371 1.00 31.98 169 VAL D CA 1
ATOM 2894 C C . VAL B 2 169 ? 19.968 -2.195 7.942 1.00 35.64 169 VAL D C 1
ATOM 2895 O O . VAL B 2 169 ? 19.694 -2.340 6.752 1.00 38.48 169 VAL D O 1
ATOM 2899 N N . LEU B 2 170 ? 19.346 -2.858 8.909 1.00 38.89 170 LEU D N 1
ATOM 2900 C CA . LEU B 2 170 ? 18.271 -3.793 8.605 1.00 44.16 170 LEU D CA 1
ATOM 2901 C C . LEU B 2 170 ? 16.944 -3.248 9.120 1.00 44.13 170 LEU D C 1
ATOM 2902 O O . LEU B 2 170 ? 16.765 -3.054 10.322 1.00 52.55 170 LEU D O 1
ATOM 2907 N N . GLN B 2 171 ? 16.020 -2.998 8.197 1.00 56.13 171 GLN D N 1
ATOM 2908 C CA . GLN B 2 171 ? 14.729 -2.410 8.527 1.00 66.96 171 GLN D CA 1
ATOM 2909 C C . GLN B 2 171 ? 13.597 -3.210 7.892 1.00 62.18 171 GLN D C 1
ATOM 2910 O O . GLN B 2 171 ? 13.294 -3.046 6.708 1.00 53.18 171 GLN D O 1
ATOM 2916 N N . SER B 2 172 ? 12.982 -4.078 8.687 1.00 61.16 172 SER D N 1
ATOM 2917 C CA . SER B 2 172 ? 11.885 -4.917 8.215 1.00 69.61 172 SER D CA 1
ATOM 2918 C C . SER B 2 172 ? 12.312 -5.822 7.057 1.00 60.69 172 SER D C 1
ATOM 2919 O O . SER B 2 172 ? 11.761 -5.739 5.958 1.00 54.15 172 SER D O 1
ATOM 2922 N N . ASP B 2 173 ? 13.298 -6.677 7.319 1.00 53.69 173 ASP D N 1
ATOM 2923 C CA . ASP B 2 173 ? 13.796 -7.646 6.342 1.00 49.55 173 ASP D CA 1
ATOM 2924 C C . ASP B 2 173 ? 14.682 -7.020 5.266 1.00 61.55 173 ASP D C 1
ATOM 2925 O O . ASP B 2 173 ? 15.623 -7.652 4.778 1.00 65.13 173 ASP D O 1
ATOM 2930 N N . LEU B 2 174 ? 14.381 -5.778 4.903 1.00 66.85 174 LEU D N 1
ATOM 2931 C CA . LEU B 2 174 ? 15.068 -5.114 3.800 1.00 54.41 174 LEU D CA 1
ATOM 2932 C C . LEU B 2 174 ? 16.216 -4.225 4.275 1.00 50.67 174 LEU D C 1
ATOM 2933 O O . LEU B 2 174 ? 16.040 -3.377 5.153 1.00 56.14 174 LEU D O 1
ATOM 2938 N N . TYR B 2 175 ? 17.392 -4.428 3.687 1.00 51.20 175 TYR D N 1
ATOM 2939 C CA . TYR B 2 175 ? 18.570 -3.627 4.009 1.00 41.85 175 TYR D CA 1
ATOM 2940 C C . TYR B 2 175 ? 18.482 -2.231 3.403 1.00 41.22 175 TYR D C 1
ATOM 2941 O O . TYR B 2 175 ? 17.871 -2.033 2.351 1.00 39.83 175 TYR D O 1
ATOM 2950 N N . THR B 2 176 ? 19.116 -1.271 4.065 1.00 36.83 176 THR D N 1
ATOM 2951 C CA . THR B 2 176 ? 19.105 0.113 3.613 1.00 43.30 176 THR D CA 1
ATOM 2952 C C . THR B 2 176 ? 20.385 0.837 4.021 1.00 47.69 176 THR D C 1
ATOM 2953 O O . THR B 2 176 ? 20.708 0.919 5.206 1.00 54.76 176 THR D O 1
ATOM 2957 N N . LEU B 2 177 ? 21.116 1.358 3.040 1.00 55.44 177 LEU D N 1
ATOM 2958 C CA . LEU B 2 177 ? 22.312 2.147 3.330 1.00 56.00 177 LEU D CA 1
ATOM 2959 C C . LEU B 2 177 ? 22.342 3.446 2.531 1.00 36.92 177 LEU D C 1
ATOM 2960 O O . LEU B 2 177 ? 21.599 3.610 1.564 1.00 38.66 177 LEU D O 1
ATOM 2965 N N . SER B 2 178 ? 23.205 4.367 2.946 1.00 31.02 178 SER D N 1
ATOM 2966 C CA . SER B 2 178 ? 23.409 5.609 2.214 1.00 34.71 178 SER D CA 1
ATOM 2967 C C . SER B 2 178 ? 24.883 5.762 1.870 1.00 40.75 178 SER D C 1
ATOM 2968 O O . SER B 2 178 ? 25.692 4.882 2.161 1.00 42.48 178 SER D O 1
ATOM 2971 N N . SER B 2 179 ? 25.229 6.884 1.250 1.00 48.69 179 SER D N 1
ATOM 2972 C CA . SER B 2 179 ? 26.616 7.179 0.908 1.00 44.20 179 SER D CA 1
ATOM 2973 C C . SER B 2 179 ? 26.764 8.657 0.584 1.00 41.74 179 SER D C 1
ATOM 2974 O O . SER B 2 179 ? 25.900 9.247 -0.062 1.00 40.40 179 SER D O 1
ATOM 2977 N N . SER B 2 180 ? 27.865 9.250 1.035 1.00 42.37 180 SER D N 1
ATOM 2978 C CA . SER B 2 180 ? 28.091 10.676 0.857 1.00 28.48 180 SER D CA 1
ATOM 2979 C C . SER B 2 180 ? 29.385 10.934 0.105 1.00 44.24 180 SER D C 1
ATOM 2980 O O . SER B 2 180 ? 30.331 10.154 0.187 1.00 47.76 180 SER D O 1
ATOM 2983 N N . VAL B 2 181 ? 29.417 12.039 -0.628 1.00 49.05 181 VAL D N 1
ATOM 2984 C CA . VAL B 2 181 ? 30.633 12.485 -1.291 1.00 41.23 181 VAL D CA 1
ATOM 2985 C C . VAL B 2 181 ? 30.753 13.993 -1.150 1.00 45.53 181 VAL D C 1
ATOM 2986 O O . VAL B 2 181 ? 29.763 14.717 -1.246 1.00 46.63 181 VAL D O 1
ATOM 2990 N N . THR B 2 182 ? 31.967 14.463 -0.906 1.00 51.90 182 THR D N 1
ATOM 2991 C CA . THR B 2 182 ? 32.200 15.888 -0.748 1.00 44.88 182 THR D CA 1
ATOM 2992 C C . THR B 2 182 ? 33.206 16.369 -1.791 1.00 41.50 182 THR D C 1
ATOM 2993 O O . THR B 2 182 ? 34.343 15.900 -1.847 1.00 41.45 182 THR D O 1
ATOM 2997 N N . VAL B 2 183 ? 32.763 17.297 -2.631 1.00 47.86 183 VAL D N 1
ATOM 2998 C CA . VAL B 2 183 ? 33.577 17.810 -3.724 1.00 61.28 183 VAL D CA 1
ATOM 2999 C C . VAL B 2 183 ? 33.611 19.339 -3.641 1.00 67.26 183 VAL D C 1
ATOM 3000 O O . VAL B 2 183 ? 32.726 19.944 -3.033 1.00 52.76 183 VAL D O 1
ATOM 3004 N N . PRO B 2 184 ? 34.654 19.967 -4.213 1.00 63.58 184 PRO D N 1
ATOM 3005 C CA . PRO B 2 184 ? 34.690 21.428 -4.325 1.00 56.68 184 PRO D CA 1
ATOM 3006 C C . PRO B 2 184 ? 33.376 21.991 -4.857 1.00 59.70 184 PRO D C 1
ATOM 3007 O O . PRO B 2 184 ? 32.909 21.570 -5.916 1.00 50.88 184 PRO D O 1
ATOM 3011 N N . SER B 2 185 ? 32.793 22.936 -4.125 1.00 69.34 185 SER D N 1
ATOM 3012 C CA . SER B 2 185 ? 31.530 23.550 -4.527 1.00 70.57 185 SER D CA 1
ATOM 3013 C C . SER B 2 185 ? 31.656 24.294 -5.856 1.00 74.18 185 SER D C 1
ATOM 3014 O O . SER B 2 185 ? 30.653 24.645 -6.479 1.00 74.47 185 SER D O 1
ATOM 3017 N N . SER B 2 186 ? 32.892 24.532 -6.282 1.00 69.38 186 SER D N 1
ATOM 3018 C CA . SER B 2 186 ? 33.153 25.169 -7.567 1.00 53.06 186 SER D CA 1
ATOM 3019 C C . SER B 2 186 ? 32.850 24.199 -8.699 1.00 66.82 186 SER D C 1
ATOM 3020 O O . SER B 2 186 ? 32.277 24.575 -9.722 1.00 71.49 186 SER D O 1
ATOM 3023 N N . THR B 2 187 ? 33.234 22.944 -8.502 1.00 76.28 187 THR D N 1
ATOM 3024 C CA . THR B 2 187 ? 33.059 21.916 -9.519 1.00 69.63 187 THR D CA 1
ATOM 3025 C C . THR B 2 187 ? 31.680 21.264 -9.456 1.00 57.43 187 THR D C 1
ATOM 3026 O O . THR B 2 187 ? 31.518 20.106 -9.840 1.00 66.29 187 THR D O 1
ATOM 3030 N N . TRP B 2 188 ? 30.689 22.006 -8.972 1.00 62.14 188 TRP D N 1
ATOM 3031 C CA . TRP B 2 188 ? 29.327 21.488 -8.895 1.00 56.93 188 TRP D CA 1
ATOM 3032 C C . TRP B 2 188 ? 28.310 22.573 -8.558 1.00 62.08 188 TRP D C 1
ATOM 3033 O O . TRP B 2 188 ? 28.549 23.406 -7.686 1.00 66.25 188 TRP D O 1
ATOM 3044 N N . PRO B 2 189 ? 27.157 22.553 -9.242 1.00 61.79 189 PRO D N 1
ATOM 3045 C CA . PRO B 2 189 ? 26.808 21.554 -10.257 1.00 55.85 189 PRO D CA 1
ATOM 3046 C C . PRO B 2 189 ? 27.528 21.807 -11.573 1.00 62.22 189 PRO D C 1
ATOM 3047 O O . PRO B 2 189 ? 27.196 21.187 -12.586 1.00 51.45 189 PRO D O 1
ATOM 3051 N N . SER B 2 190 ? 28.496 22.718 -11.551 1.00 54.69 190 SER D N 1
ATOM 3052 C CA . SER B 2 190 ? 29.309 23.007 -12.722 1.00 51.25 190 SER D CA 1
ATOM 3053 C C . SER B 2 190 ? 29.703 21.714 -13.431 1.00 61.51 190 SER D C 1
ATOM 3054 O O . SER B 2 190 ? 29.442 21.543 -14.622 1.00 65.68 190 SER D O 1
ATOM 3057 N N . GLU B 2 191 ? 30.325 20.802 -12.689 1.00 70.29 191 GLU D N 1
ATOM 3058 C CA . GLU B 2 191 ? 30.714 19.504 -13.234 1.00 57.70 191 GLU D CA 1
ATOM 3059 C C . GLU B 2 191 ? 29.778 18.406 -12.755 1.00 56.29 191 GLU D C 1
ATOM 3060 O O . GLU B 2 191 ? 29.242 18.474 -11.648 1.00 61.54 191 GLU D O 1
ATOM 3066 N N . THR B 2 192 ? 29.584 17.393 -13.594 1.00 56.16 192 THR D N 1
ATOM 3067 C CA . THR B 2 192 ? 28.687 16.290 -13.266 1.00 57.02 192 THR D CA 1
ATOM 3068 C C . THR B 2 192 ? 29.178 15.457 -12.086 1.00 38.53 192 THR D C 1
ATOM 3069 O O . THR B 2 192 ? 30.356 15.107 -11.998 1.00 44.59 192 THR D O 1
ATOM 3073 N N . VAL B 2 193 ? 28.263 15.152 -11.176 1.00 34.19 193 VAL D N 1
ATOM 3074 C CA . VAL B 2 193 ? 28.538 14.217 -10.098 1.00 34.06 193 VAL D CA 1
ATOM 3075 C C . VAL B 2 193 ? 27.389 13.228 -10.032 1.00 43.97 193 VAL D C 1
ATOM 3076 O O . VAL B 2 193 ? 26.230 13.618 -9.893 1.00 45.87 193 VAL D O 1
ATOM 3080 N N . THR B 2 194 ? 27.713 11.948 -10.144 1.00 43.85 194 THR D N 1
ATOM 3081 C CA . THR B 2 194 ? 26.696 10.909 -10.160 1.00 42.99 194 THR D CA 1
ATOM 3082 C C . THR B 2 194 ? 27.140 9.690 -9.354 1.00 36.89 194 THR D C 1
ATOM 3083 O O . THR B 2 194 ? 28.277 9.241 -9.478 1.00 39.85 194 THR D O 1
ATOM 3087 N N . CYS B 2 195 ? 26.250 9.166 -8.517 1.00 33.97 195 CYS D N 1
ATOM 3088 C CA . CYS B 2 195 ? 26.562 7.951 -7.776 1.00 43.76 195 CYS D CA 1
ATOM 3089 C C . CYS B 2 195 ? 26.071 6.717 -8.521 1.00 35.17 195 CYS D C 1
ATOM 3090 O O . CYS B 2 195 ? 24.997 6.721 -9.119 1.00 28.42 195 CYS D O 1
ATOM 3093 N N . ASN B 2 196 ? 26.885 5.670 -8.498 1.00 37.31 196 ASN D N 1
ATOM 3094 C CA . ASN B 2 196 ? 26.570 4.443 -9.206 1.00 39.79 196 ASN D CA 1
ATOM 3095 C C . ASN B 2 196 ? 26.260 3.347 -8.207 1.00 38.70 196 ASN D C 1
ATOM 3096 O O . ASN B 2 196 ? 27.069 3.049 -7.328 1.00 40.70 196 ASN D O 1
ATOM 3101 N N . VAL B 2 197 ? 25.083 2.752 -8.342 1.00 34.15 197 VAL D N 1
ATOM 3102 C CA . VAL B 2 197 ? 24.643 1.732 -7.408 1.00 34.64 197 VAL D CA 1
ATOM 3103 C C . VAL B 2 197 ? 24.484 0.392 -8.106 1.00 32.07 197 VAL D C 1
ATOM 3104 O O . VAL B 2 197 ? 23.973 0.320 -9.222 1.00 39.44 197 VAL D O 1
ATOM 3108 N N . ALA B 2 198 ? 24.928 -0.669 -7.442 1.00 36.62 198 ALA D N 1
ATOM 3109 C CA . ALA B 2 198 ? 24.821 -2.013 -7.992 1.00 41.59 198 ALA D CA 1
ATOM 3110 C C . ALA B 2 198 ? 24.356 -3.010 -6.934 1.00 43.17 198 ALA D C 1
ATOM 3111 O O . ALA B 2 198 ? 24.872 -3.034 -5.817 1.00 43.34 198 ALA D O 1
ATOM 3113 N N . HIS B 2 199 ? 23.371 -3.824 -7.296 1.00 38.73 199 HIS D N 1
ATOM 3114 C CA . HIS B 2 199 ? 22.897 -4.893 -6.427 1.00 31.09 199 HIS D CA 1
ATOM 3115 C C . HIS B 2 199 ? 22.835 -6.179 -7.234 1.00 38.88 199 HIS D C 1
ATOM 3116 O O . HIS B 2 199 ? 21.791 -6.518 -7.790 1.00 50.16 199 HIS D O 1
ATOM 3123 N N . PRO B 2 200 ? 23.962 -6.901 -7.299 1.00 41.78 200 PRO D N 1
ATOM 3124 C CA . PRO B 2 200 ? 24.121 -8.078 -8.163 1.00 46.83 200 PRO D CA 1
ATOM 3125 C C . PRO B 2 200 ? 23.091 -9.182 -7.905 1.00 46.75 200 PRO D C 1
ATOM 3126 O O . PRO B 2 200 ? 22.796 -9.957 -8.815 1.00 40.14 200 PRO D O 1
ATOM 3130 N N . ALA B 2 201 ? 22.551 -9.247 -6.691 1.00 51.02 201 ALA D N 1
ATOM 3131 C CA . ALA B 2 201 ? 21.560 -10.267 -6.354 1.00 36.21 201 ALA D CA 1
ATOM 3132 C C . ALA B 2 201 ? 20.338 -10.183 -7.267 1.00 47.35 201 ALA D C 1
ATOM 3133 O O . ALA B 2 201 ? 19.953 -11.170 -7.898 1.00 36.71 201 ALA D O 1
ATOM 3135 N N . SER B 2 202 ? 19.734 -9.000 -7.335 1.00 46.81 202 SER D N 1
ATOM 3136 C CA . SER B 2 202 ? 18.573 -8.785 -8.194 1.00 57.16 202 SER D CA 1
ATOM 3137 C C . SER B 2 202 ? 18.996 -8.429 -9.617 1.00 45.01 202 SER D C 1
ATOM 3138 O O . SER B 2 202 ? 18.159 -8.125 -10.464 1.00 37.70 202 SER D O 1
ATOM 3141 N N . SER B 2 203 ? 20.300 -8.469 -9.870 1.00 48.43 203 SER D N 1
ATOM 3142 C CA . SER B 2 203 ? 20.841 -8.132 -11.182 1.00 46.73 203 SER D CA 1
ATOM 3143 C C . SER B 2 203 ? 20.422 -6.726 -11.597 1.00 36.92 203 SER D C 1
ATOM 3144 O O . SER B 2 203 ? 20.066 -6.484 -12.750 1.00 43.52 203 SER D O 1
ATOM 3147 N N . THR B 2 204 ? 20.474 -5.800 -10.646 1.00 32.56 204 THR D N 1
ATOM 3148 C CA . THR B 2 204 ? 20.060 -4.426 -10.888 1.00 29.62 204 THR D CA 1
ATOM 3149 C C . THR B 2 204 ? 21.243 -3.459 -10.811 1.00 47.91 204 THR D C 1
ATOM 3150 O O . THR B 2 204 ? 22.213 -3.695 -10.087 1.00 45.20 204 THR D O 1
ATOM 3154 N N . LYS B 2 205 ? 21.155 -2.371 -11.569 1.00 45.28 205 LYS D N 1
ATOM 3155 C CA . LYS B 2 205 ? 22.173 -1.335 -11.547 1.00 34.24 205 LYS D CA 1
ATOM 3156 C C . LYS B 2 205 ? 21.523 0.020 -11.792 1.00 29.53 205 LYS D C 1
ATOM 3157 O O . LYS B 2 205 ? 20.641 0.151 -12.637 1.00 25.46 205 LYS D O 1
ATOM 3163 N N . VAL B 2 206 ? 21.961 1.031 -11.051 1.00 34.49 206 VAL D N 1
ATOM 3164 C CA . VAL B 2 206 ? 21.362 2.353 -11.163 1.00 30.58 206 VAL D CA 1
ATOM 3165 C C . VAL B 2 206 ? 22.384 3.475 -11.047 1.00 33.44 206 VAL D C 1
ATOM 3166 O O . VAL B 2 206 ? 23.140 3.543 -10.079 1.00 54.11 206 VAL D O 1
ATOM 3170 N N . ASP B 2 207 ? 22.402 4.352 -12.043 1.00 38.06 207 ASP D N 1
ATOM 3171 C CA . ASP B 2 207 ? 23.200 5.569 -11.977 1.00 41.10 207 ASP D CA 1
ATOM 3172 C C . ASP B 2 207 ? 22.255 6.730 -11.721 1.00 39.35 207 ASP D C 1
ATOM 3173 O O . ASP B 2 207 ? 21.163 6.782 -12.284 1.00 44.66 207 ASP D O 1
ATOM 3178 N N . LYS B 2 208 ? 22.668 7.657 -10.866 1.00 30.42 208 LYS D N 1
ATOM 3179 C CA . LYS B 2 208 ? 21.807 8.769 -10.490 1.00 32.90 208 LYS D CA 1
ATOM 3180 C C . LYS B 2 208 ? 22.609 10.056 -10.402 1.00 39.85 208 LYS D C 1
ATOM 3181 O O . LYS B 2 208 ? 23.320 10.280 -9.423 1.00 37.57 208 LYS D O 1
ATOM 3187 N N . LYS B 2 209 ? 22.499 10.902 -11.422 1.00 38.16 209 LYS D N 1
ATOM 3188 C CA . LYS B 2 209 ? 23.216 12.171 -11.413 1.00 40.51 209 LYS D CA 1
ATOM 3189 C C . LYS B 2 209 ? 22.642 13.098 -10.354 1.00 47.56 209 LYS D C 1
ATOM 3190 O O . LYS B 2 209 ? 21.427 13.240 -10.226 1.00 47.22 209 LYS D O 1
ATOM 3196 N N . ILE B 2 210 ? 23.527 13.722 -9.588 1.00 42.36 210 ILE D N 1
ATOM 3197 C CA . ILE B 2 210 ? 23.106 14.620 -8.530 1.00 38.74 210 ILE D CA 1
ATOM 3198 C C . ILE B 2 210 ? 22.917 16.024 -9.079 1.00 53.48 210 ILE D C 1
ATOM 3199 O O . ILE B 2 210 ? 23.877 16.691 -9.469 1.00 44.52 210 ILE D O 1
ATOM 3204 N N . VAL B 2 211 ? 21.664 16.459 -9.113 1.00 58.93 211 VAL D N 1
ATOM 3205 C CA . VAL B 2 211 ? 21.315 17.766 -9.643 1.00 55.17 211 VAL D CA 1
ATOM 3206 C C . VAL B 2 211 ? 20.746 18.646 -8.539 1.00 61.35 211 VAL D C 1
ATOM 3207 O O . VAL B 2 211 ? 20.062 18.153 -7.641 1.00 55.31 211 VAL D O 1
ATOM 3211 N N . PRO B 2 212 ? 21.037 19.954 -8.597 1.00 62.36 212 PRO D N 1
ATOM 3212 C CA . PRO B 2 212 ? 20.503 20.923 -7.633 1.00 67.66 212 PRO D CA 1
ATOM 3213 C C . PRO B 2 212 ? 18.985 20.816 -7.509 1.00 68.42 212 PRO D C 1
ATOM 3214 O O . PRO B 2 212 ? 18.320 20.348 -8.436 1.00 48.04 212 PRO D O 1
ATOM 3218 N N . ARG B 2 213 ? 18.447 21.245 -6.371 1.00 71.44 213 ARG D N 1
ATOM 3219 C CA . ARG B 2 213 ? 17.008 21.193 -6.137 1.00 72.31 213 ARG D CA 1
ATOM 3220 C C . ARG B 2 213 ? 16.260 22.109 -7.102 1.00 61.06 213 ARG D C 1
ATOM 3221 O O . ARG B 2 213 ? 15.060 22.342 -6.952 1.00 54.12 213 ARG D O 1
ATOM 3229 N N . GLN C 2 1 ? 16.936 30.829 -48.141 1.00 65.62 1 GLN H N 1
ATOM 3230 C CA . GLN C 2 1 ? 15.788 29.954 -48.335 1.00 60.16 1 GLN H CA 1
ATOM 3231 C C . GLN C 2 1 ? 14.884 29.975 -47.112 1.00 55.14 1 GLN H C 1
ATOM 3232 O O . GLN C 2 1 ? 15.356 30.072 -45.979 1.00 41.69 1 GLN H O 1
ATOM 3238 N N . VAL C 2 2 ? 13.580 29.883 -47.350 1.00 54.78 2 VAL H N 1
ATOM 3239 C CA . VAL C 2 2 ? 12.610 29.901 -46.267 1.00 43.16 2 VAL H CA 1
ATOM 3240 C C . VAL C 2 2 ? 13.026 28.947 -45.158 1.00 42.47 2 VAL H C 1
ATOM 3241 O O . VAL C 2 2 ? 13.434 27.814 -45.413 1.00 36.54 2 VAL H O 1
ATOM 3245 N N . GLN C 2 3 ? 12.920 29.421 -43.924 1.00 42.77 3 GLN H N 1
ATOM 3246 C CA . GLN C 2 3 ? 13.368 28.667 -42.768 1.00 40.40 3 GLN H CA 1
ATOM 3247 C C . GLN C 2 3 ? 12.584 29.124 -41.546 1.00 44.30 3 GLN H C 1
ATOM 3248 O O . GLN C 2 3 ? 12.447 30.323 -41.307 1.00 42.19 3 GLN H O 1
ATOM 3254 N N . LEU C 2 4 ? 12.060 28.171 -40.780 1.00 39.73 4 LEU H N 1
ATOM 3255 C CA . LEU C 2 4 ? 11.226 28.496 -39.628 1.00 31.22 4 LEU H CA 1
ATOM 3256 C C . LEU C 2 4 ? 11.778 27.929 -38.324 1.00 50.37 4 LEU H C 1
ATOM 3257 O O . LEU C 2 4 ? 11.730 26.720 -38.091 1.00 54.42 4 LEU H O 1
ATOM 3262 N N . GLN C 2 5 ? 12.294 28.815 -37.476 1.00 43.36 5 GLN H N 1
ATOM 3263 C CA . GLN C 2 5 ? 12.847 28.425 -36.182 1.00 50.47 5 GLN H CA 1
ATOM 3264 C C . GLN C 2 5 ? 11.809 28.574 -35.072 1.00 38.62 5 GLN H C 1
ATOM 3265 O O . GLN C 2 5 ? 11.499 29.686 -34.648 1.00 37.78 5 GLN H O 1
ATOM 3271 N N . GLN C 2 6 ? 11.276 27.450 -34.603 1.00 34.19 6 GLN H N 1
ATOM 3272 C CA . GLN C 2 6 ? 10.247 27.468 -33.567 1.00 43.60 6 GLN H CA 1
ATOM 3273 C C . GLN C 2 6 ? 10.811 27.218 -32.172 1.00 45.79 6 GLN H C 1
ATOM 3274 O O . GLN C 2 6 ? 11.718 26.406 -31.994 1.00 46.18 6 GLN H O 1
ATOM 3280 N N . SER C 2 7 ? 10.253 27.911 -31.184 1.00 47.00 7 SER H N 1
ATOM 3281 C CA . SER C 2 7 ? 10.670 27.735 -29.796 1.00 49.52 7 SER H CA 1
ATOM 3282 C C . SER C 2 7 ? 10.707 26.257 -29.403 1.00 54.58 7 SER H C 1
ATOM 3283 O O . SER C 2 7 ? 10.021 25.424 -30.005 1.00 29.53 7 SER H O 1
ATOM 3286 N N . GLY C 2 8 ? 11.520 25.941 -28.397 1.00 51.18 8 GLY H N 1
ATOM 3287 C CA . GLY C 2 8 ? 11.694 24.571 -27.949 1.00 34.50 8 GLY H CA 1
ATOM 3288 C C . GLY C 2 8 ? 10.449 24.020 -27.285 1.00 38.06 8 GLY H C 1
ATOM 3289 O O . GLY C 2 8 ? 9.436 24.714 -27.197 1.00 48.01 8 GLY H O 1
ATOM 3290 N N . PRO C 2 9 ? 10.517 22.765 -26.811 1.00 37.56 9 PRO H N 1
ATOM 3291 C CA . PRO C 2 9 ? 9.376 22.118 -26.154 1.00 30.79 9 PRO H CA 1
ATOM 3292 C C . PRO C 2 9 ? 8.923 22.895 -24.921 1.00 49.87 9 PRO H C 1
ATOM 3293 O O . PRO C 2 9 ? 9.743 23.495 -24.224 1.00 44.84 9 PRO H O 1
ATOM 3297 N N . GLU C 2 10 ? 7.620 22.883 -24.666 1.00 54.95 10 GLU H N 1
ATOM 3298 C CA . GLU C 2 10 ? 7.047 23.661 -23.580 1.00 40.57 10 GLU H CA 1
ATOM 3299 C C . GLU C 2 10 ? 6.316 22.757 -22.598 1.00 42.03 10 GLU H C 1
ATOM 3300 O O . GLU C 2 10 ? 5.500 21.923 -22.993 1.00 33.97 10 GLU H O 1
ATOM 3306 N N . LEU C 2 11 ? 6.622 22.919 -21.317 1.00 47.75 11 LEU H N 1
ATOM 3307 C CA . LEU C 2 11 ? 5.937 22.176 -20.269 1.00 53.98 11 LEU H CA 1
ATOM 3308 C C . LEU C 2 11 ? 5.288 23.139 -19.285 1.00 62.08 11 LEU H C 1
ATOM 3309 O O . LEU C 2 11 ? 5.972 23.880 -18.572 1.00 59.64 11 LEU H O 1
ATOM 3314 N N . VAL C 2 12 ? 3.961 23.125 -19.259 1.00 60.25 12 VAL H N 1
ATOM 3315 C CA . VAL C 2 12 ? 3.199 23.997 -18.378 1.00 60.08 12 VAL H CA 1
ATOM 3316 C C . VAL C 2 12 ? 2.002 23.253 -17.796 1.00 47.89 12 VAL H C 1
ATOM 3317 O O . VAL C 2 12 ? 1.637 22.176 -18.271 1.00 42.62 12 VAL H O 1
ATOM 3321 N N . LYS C 2 13 ? 1.399 23.832 -16.763 1.00 42.78 13 LYS H N 1
ATOM 3322 C CA . LYS C 2 13 ? 0.279 23.198 -16.079 1.00 58.92 13 LYS H CA 1
ATOM 3323 C C . LYS C 2 13 ? -1.059 23.742 -16.575 1.00 47.88 13 LYS H C 1
ATOM 3324 O O . LYS C 2 13 ? -1.126 24.858 -17.090 1.00 49.18 13 LYS H O 1
ATOM 3330 N N . PRO C 2 14 ? -2.131 22.945 -16.428 1.00 46.39 14 PRO H N 1
ATOM 3331 C CA . PRO C 2 14 ? -3.477 23.392 -16.801 1.00 54.10 14 PRO H CA 1
ATOM 3332 C C . PRO C 2 14 ? -3.778 24.782 -16.251 1.00 45.80 14 PRO H C 1
ATOM 3333 O O . PRO C 2 14 ? -3.200 25.178 -15.238 1.00 46.05 14 PRO H O 1
ATOM 3337 N N . GLY C 2 15 ? -4.665 25.511 -16.921 1.00 35.54 15 GLY H N 1
ATOM 3338 C CA . GLY C 2 15 ? -5.084 26.822 -16.459 1.00 56.86 15 GLY H CA 1
ATOM 3339 C C . GLY C 2 15 ? -4.124 27.951 -16.789 1.00 61.35 15 GLY H C 1
ATOM 3340 O O . GLY C 2 15 ? -4.456 29.125 -16.618 1.00 57.12 15 GLY H O 1
ATOM 3341 N N . ALA C 2 16 ? -2.931 27.600 -17.259 1.00 58.46 16 ALA H N 1
ATOM 3342 C CA . ALA C 2 16 ? -1.922 28.596 -17.603 1.00 46.92 16 ALA H CA 1
ATOM 3343 C C . ALA C 2 16 ? -1.954 28.932 -19.092 1.00 49.70 16 ALA H C 1
ATOM 3344 O O . ALA C 2 16 ? -2.874 28.539 -19.810 1.00 36.65 16 ALA H O 1
ATOM 3346 N N . SER C 2 17 ? -0.945 29.666 -19.549 1.00 40.57 17 SER H N 1
ATOM 3347 C CA . SER C 2 17 ? -0.842 30.020 -20.959 1.00 52.68 17 SER H CA 1
ATOM 3348 C C . SER C 2 17 ? 0.601 29.937 -21.441 1.00 49.96 17 SER H C 1
ATOM 3349 O O . SER C 2 17 ? 1.539 29.992 -20.644 1.00 37.11 17 SER H O 1
ATOM 3352 N N . VAL C 2 18 ? 0.770 29.810 -22.753 1.00 49.62 18 VAL H N 1
ATOM 3353 C CA . VAL C 2 18 ? 2.095 29.730 -23.352 1.00 47.92 18 VAL H CA 1
ATOM 3354 C C . VAL C 2 18 ? 2.208 30.669 -24.551 1.00 41.30 18 VAL H C 1
ATOM 3355 O O . VAL C 2 18 ? 1.211 30.972 -25.206 1.00 44.60 18 VAL H O 1
ATOM 3359 N N . LYS C 2 19 ? 3.421 31.135 -24.828 1.00 34.12 19 LYS H N 1
ATOM 3360 C CA . LYS C 2 19 ? 3.671 31.977 -25.989 1.00 29.08 19 LYS H CA 1
ATOM 3361 C C . LYS C 2 19 ? 4.782 31.377 -26.844 1.00 32.04 19 LYS H C 1
ATOM 3362 O O . LYS C 2 19 ? 5.962 31.641 -26.619 1.00 36.05 19 LYS H O 1
ATOM 3368 N N . MET C 2 20 ? 4.397 30.563 -27.822 1.00 41.96 20 MET H N 1
ATOM 3369 C CA . MET C 2 20 ? 5.361 29.886 -28.683 1.00 32.48 20 MET H CA 1
ATOM 3370 C C . MET C 2 20 ? 5.870 30.825 -29.760 1.00 35.52 20 MET H C 1
ATOM 3371 O O . MET C 2 20 ? 5.162 31.736 -30.185 1.00 43.79 20 MET H O 1
ATOM 3376 N N . SER C 2 21 ? 7.098 30.597 -30.209 1.00 38.13 21 SER H N 1
ATOM 3377 C CA . SER C 2 21 ? 7.716 31.490 -31.179 1.00 44.98 21 SER H CA 1
ATOM 3378 C C . SER C 2 21 ? 8.079 30.784 -32.481 1.00 49.80 21 SER H C 1
ATOM 3379 O O . SER C 2 21 ? 8.254 29.565 -32.521 1.00 42.35 21 SER H O 1
ATOM 3382 N N . CYS C 2 22 ? 8.194 31.576 -33.541 1.00 36.85 22 CYS H N 1
ATOM 3383 C CA . CYS C 2 22 ? 8.495 31.077 -34.871 1.00 35.17 22 CYS H CA 1
ATOM 3384 C C . CYS C 2 22 ? 9.314 32.137 -35.602 1.00 43.33 22 CYS H C 1
ATOM 3385 O O . CYS C 2 22 ? 8.783 33.170 -36.012 1.00 36.29 22 CYS H O 1
ATOM 3388 N N . LYS C 2 23 ? 10.611 31.891 -35.748 1.00 40.60 23 LYS H N 1
ATOM 3389 C CA . LYS C 2 23 ? 11.492 32.874 -36.367 1.00 44.76 23 LYS H CA 1
ATOM 3390 C C . LYS C 2 23 ? 11.711 32.572 -37.844 1.00 38.52 23 LYS H C 1
ATOM 3391 O O . LYS C 2 23 ? 12.265 31.534 -38.204 1.00 38.09 23 LYS H O 1
ATOM 3397 N N . ALA C 2 24 ? 11.270 33.495 -38.692 1.00 33.60 24 ALA H N 1
ATOM 3398 C CA . ALA C 2 24 ? 11.335 33.317 -40.137 1.00 46.65 24 ALA H CA 1
ATOM 3399 C C . ALA C 2 24 ? 12.666 33.788 -40.717 1.00 42.91 24 ALA H C 1
ATOM 3400 O O . ALA C 2 24 ? 13.147 34.878 -40.401 1.00 44.41 24 ALA H O 1
ATOM 3402 N N . SER C 2 25 ? 13.250 32.960 -41.576 1.00 36.84 25 SER H N 1
ATOM 3403 C CA . SER C 2 25 ? 14.519 33.283 -42.202 1.00 38.49 25 SER H CA 1
ATOM 3404 C C . SER C 2 25 ? 14.449 32.991 -43.693 1.00 46.40 25 SER H C 1
ATOM 3405 O O . SER C 2 25 ? 13.704 32.113 -44.125 1.00 49.85 25 SER H O 1
ATOM 3408 N N . GLY C 2 26 ? 15.218 33.738 -44.477 1.00 50.34 26 GLY H N 1
ATOM 3409 C CA . GLY C 2 26 ? 15.372 33.447 -45.890 1.00 52.17 26 GLY H CA 1
ATOM 3410 C C . GLY C 2 26 ? 14.399 34.146 -46.819 1.00 50.56 26 GLY H C 1
ATOM 3411 O O . GLY C 2 26 ? 14.475 33.977 -48.037 1.00 54.56 26 GLY H O 1
ATOM 3412 N N . TYR C 2 27 ? 13.486 34.933 -46.259 1.00 41.18 27 TYR H N 1
ATOM 3413 C CA . TYR C 2 27 ? 12.505 35.633 -47.083 1.00 41.56 27 TYR H CA 1
ATOM 3414 C C . TYR C 2 27 ? 12.068 36.958 -46.465 1.00 44.33 27 TYR H C 1
ATOM 3415 O O . TYR C 2 27 ? 12.326 37.223 -45.290 1.00 44.96 27 TYR H O 1
ATOM 3424 N N . THR C 2 28 ? 11.406 37.782 -47.272 1.00 34.29 28 THR H N 1
ATOM 3425 C CA . THR C 2 28 ? 10.847 39.044 -46.801 1.00 35.49 28 THR H CA 1
ATOM 3426 C C . THR C 2 28 ? 9.630 38.780 -45.917 1.00 45.04 28 THR H C 1
ATOM 3427 O O . THR C 2 28 ? 8.560 38.421 -46.406 1.00 47.70 28 THR H O 1
ATOM 3431 N N . PHE C 2 29 ? 9.811 38.964 -44.614 1.00 39.10 29 PHE H N 1
ATOM 3432 C CA . PHE C 2 29 ? 8.798 38.645 -43.609 1.00 43.78 29 PHE H CA 1
ATOM 3433 C C . PHE C 2 29 ? 7.350 38.949 -44.028 1.00 37.87 29 PHE H C 1
ATOM 3434 O O . PHE C 2 29 ? 6.435 38.188 -43.715 1.00 34.13 29 PHE H O 1
ATOM 3442 N N . THR C 2 30 ? 7.151 40.054 -44.740 1.00 45.28 30 THR H N 1
ATOM 3443 C CA . THR C 2 30 ? 5.809 40.544 -45.052 1.00 42.22 30 THR H CA 1
ATOM 3444 C C . THR C 2 30 ? 5.209 39.936 -46.318 1.00 40.81 30 THR H C 1
ATOM 3445 O O . THR C 2 30 ? 4.133 40.340 -46.761 1.00 50.06 30 THR H O 1
ATOM 3449 N N . ASP C 2 31 ? 5.907 38.969 -46.899 1.00 45.82 31 ASP H N 1
ATOM 3450 C CA . ASP C 2 31 ? 5.444 38.311 -48.117 1.00 42.15 31 ASP H CA 1
ATOM 3451 C C . ASP C 2 31 ? 4.639 37.053 -47.805 1.00 43.25 31 ASP H C 1
ATOM 3452 O O . ASP C 2 31 ? 3.772 36.643 -48.580 1.00 42.67 31 ASP H O 1
ATOM 3457 N N . TYR C 2 32 ? 4.932 36.447 -46.661 1.00 37.05 32 TYR H N 1
ATOM 3458 C CA . TYR C 2 32 ? 4.355 35.160 -46.298 1.00 34.53 32 TYR H CA 1
ATOM 3459 C C . TYR C 2 32 ? 3.399 35.260 -45.119 1.00 33.89 32 TYR H C 1
ATOM 3460 O O . TYR C 2 32 ? 3.750 35.787 -44.063 1.00 39.59 32 TYR H O 1
ATOM 3469 N N . VAL C 2 33 ? 2.187 34.752 -45.310 1.00 31.45 33 VAL H N 1
ATOM 3470 C CA . VAL C 2 33 ? 1.264 34.544 -44.209 1.00 24.92 33 VAL H CA 1
ATOM 3471 C C . VAL C 2 33 ? 1.878 33.514 -43.272 1.00 26.77 33 VAL H C 1
ATOM 3472 O O . VAL C 2 33 ? 2.565 32.596 -43.718 1.00 32.52 33 VAL H O 1
ATOM 3476 N N . ILE C 2 34 ? 1.644 33.664 -41.976 1.00 31.05 34 ILE H N 1
ATOM 3477 C CA . ILE C 2 34 ? 2.090 32.659 -41.026 1.00 26.25 34 ILE H CA 1
ATOM 3478 C C . ILE C 2 34 ? 0.913 31.796 -40.616 1.00 27.97 34 ILE H C 1
ATOM 3479 O O . ILE C 2 34 ? -0.036 32.281 -40.005 1.00 37.49 34 ILE H O 1
ATOM 3484 N N . SER C 2 35 ? 0.972 30.515 -40.964 1.00 23.31 35 SER H N 1
ATOM 3485 C CA . SER C 2 35 ? -0.092 29.582 -40.617 1.00 23.02 35 SER H CA 1
ATOM 3486 C C . SER C 2 35 ? 0.242 28.848 -39.323 1.00 27.44 35 SER H C 1
ATOM 3487 O O . SER C 2 35 ? 1.405 28.558 -39.049 1.00 26.46 35 SER H O 1
ATOM 3490 N N . TRP C 2 36 ? -0.782 28.555 -38.528 1.00 32.82 36 TRP H N 1
ATOM 3491 C CA . TRP C 2 36 ? -0.599 27.791 -37.299 1.00 25.23 36 TRP H CA 1
ATOM 3492 C C . TRP C 2 36 ? -1.446 26.534 -37.316 1.00 22.04 36 TRP H C 1
ATOM 3493 O O . TRP C 2 36 ? -2.670 26.604 -37.255 1.00 35.40 36 TRP H O 1
ATOM 3504 N N . VAL C 2 37 ? -0.789 25.384 -37.410 1.00 27.63 37 VAL H N 1
ATOM 3505 C CA . VAL C 2 37 ? -1.493 24.110 -37.472 1.00 29.68 37 VAL H CA 1
ATOM 3506 C C . VAL C 2 37 ? -1.212 23.283 -36.230 1.00 29.80 37 VAL H C 1
ATOM 3507 O O . VAL C 2 37 ? -0.098 23.288 -35.710 1.00 37.59 37 VAL H O 1
ATOM 3511 N N . LYS C 2 38 ? -2.231 22.575 -35.761 1.00 32.64 38 LYS H N 1
ATOM 3512 C CA . LYS C 2 38 ? -2.105 21.720 -34.591 1.00 29.66 38 LYS H CA 1
ATOM 3513 C C . LYS C 2 38 ? -2.176 20.257 -34.991 1.00 27.36 38 LYS H C 1
ATOM 3514 O O . LYS C 2 38 ? -3.038 19.861 -35.772 1.00 28.39 38 LYS H O 1
ATOM 3520 N N . GLN C 2 39 ? -1.263 19.457 -34.454 1.00 36.22 39 GLN H N 1
ATOM 3521 C CA . GLN C 2 39 ? -1.317 18.018 -34.655 1.00 41.93 39 GLN H CA 1
ATOM 3522 C C . GLN C 2 39 ? -1.168 17.284 -33.335 1.00 38.48 39 GLN H C 1
ATOM 3523 O O . GLN C 2 39 ? -0.081 17.232 -32.760 1.00 44.40 39 GLN H O 1
ATOM 3529 N N . ARG C 2 40 ? -2.271 16.723 -32.858 1.00 44.93 40 ARG H N 1
ATOM 3530 C CA . ARG C 2 40 ? -2.252 15.932 -31.639 1.00 54.93 40 ARG H CA 1
ATOM 3531 C C . ARG C 2 40 ? -1.594 14.595 -31.950 1.00 56.35 40 ARG H C 1
ATOM 3532 O O . ARG C 2 40 ? -1.992 13.909 -32.888 1.00 54.60 40 ARG H O 1
ATOM 3540 N N . THR C 2 41 ? -0.578 14.243 -31.169 1.00 60.29 41 THR H N 1
ATOM 3541 C CA . THR C 2 41 ? 0.224 13.047 -31.424 1.00 53.84 41 THR H CA 1
ATOM 3542 C C . THR C 2 41 ? -0.584 11.883 -31.999 1.00 49.48 41 THR H C 1
ATOM 3543 O O . THR C 2 41 ? -1.564 11.438 -31.404 1.00 48.21 41 THR H O 1
ATOM 3547 N N . GLY C 2 42 ? -0.168 11.405 -33.168 1.00 58.46 42 GLY H N 1
ATOM 3548 C CA . GLY C 2 42 ? -0.829 10.289 -33.821 1.00 53.75 42 GLY H CA 1
ATOM 3549 C C . GLY C 2 42 ? -2.065 10.671 -34.616 1.00 64.40 42 GLY H C 1
ATOM 3550 O O . GLY C 2 42 ? -2.566 9.877 -35.413 1.00 52.63 42 GLY H O 1
ATOM 3551 N N . GLN C 2 43 ? -2.559 11.887 -34.403 1.00 65.82 43 GLN H N 1
ATOM 3552 C CA . GLN C 2 43 ? -3.776 12.348 -35.067 1.00 61.06 43 GLN H CA 1
ATOM 3553 C C . GLN C 2 43 ? -3.476 13.132 -36.344 1.00 58.99 43 GLN H C 1
ATOM 3554 O O . GLN C 2 43 ? -2.329 13.209 -36.784 1.00 53.54 43 GLN H O 1
ATOM 3560 N N . GLY C 2 44 ? -4.517 13.714 -36.929 1.00 47.33 44 GLY H N 1
ATOM 3561 C CA . GLY C 2 44 ? -4.382 14.465 -38.162 1.00 24.46 44 GLY H CA 1
ATOM 3562 C C . GLY C 2 44 ? -3.977 15.908 -37.935 1.00 37.74 44 GLY H C 1
ATOM 3563 O O . GLY C 2 44 ? -3.495 16.271 -36.862 1.00 40.88 44 GLY H O 1
ATOM 3564 N N . LEU C 2 45 ? -4.174 16.737 -38.954 1.00 28.07 45 LEU H N 1
ATOM 3565 C CA . LEU C 2 45 ? -3.773 18.135 -38.891 1.00 24.26 45 LEU H CA 1
ATOM 3566 C C . LEU C 2 45 ? -4.984 19.042 -38.703 1.00 31.81 45 LEU H C 1
ATOM 3567 O O . LEU C 2 45 ? -6.023 18.841 -39.331 1.00 27.44 45 LEU H O 1
ATOM 3572 N N . GLU C 2 46 ? -4.844 20.041 -37.837 1.00 25.80 46 GLU H N 1
ATOM 3573 C CA . GLU C 2 46 ? -5.928 20.979 -37.577 1.00 22.37 46 GLU H CA 1
ATOM 3574 C C . GLU C 2 46 ? -5.469 22.421 -37.728 1.00 35.85 46 GLU H C 1
ATOM 3575 O O . GLU C 2 46 ? -4.593 22.883 -36.997 1.00 37.90 46 GLU H O 1
ATOM 3581 N N . TRP C 2 47 ? -6.066 23.136 -38.676 1.00 22.49 47 TRP H N 1
ATOM 3582 C CA . TRP C 2 47 ? -5.747 24.540 -38.856 1.00 17.84 47 TRP H CA 1
ATOM 3583 C C . TRP C 2 47 ? -6.303 25.361 -37.694 1.00 29.36 47 TRP H C 1
ATOM 3584 O O . TRP C 2 47 ? -7.458 25.201 -37.301 1.00 33.48 47 TRP H O 1
ATOM 3595 N N . ILE C 2 48 ? -5.465 26.229 -37.140 1.00 32.78 48 ILE H N 1
ATOM 3596 C CA . ILE C 2 48 ? -5.841 27.057 -36.002 1.00 27.03 48 ILE H CA 1
ATOM 3597 C C . ILE C 2 48 ? -6.189 28.468 -36.456 1.00 33.57 48 ILE H C 1
ATOM 3598 O O . ILE C 2 48 ? -7.228 29.015 -36.082 1.00 38.48 48 ILE H O 1
ATOM 3603 N N . GLY C 2 49 ? -5.309 29.052 -37.262 1.00 27.87 49 GLY H N 1
ATOM 3604 C CA . GLY C 2 49 ? -5.494 30.404 -37.752 1.00 21.55 49 GLY H CA 1
ATOM 3605 C C . GLY C 2 49 ? -4.236 30.903 -38.428 1.00 26.63 49 GLY H C 1
ATOM 3606 O O . GLY C 2 49 ? -3.362 30.112 -38.784 1.00 28.00 49 GLY H O 1
ATOM 3607 N N . GLU C 2 50 ? -4.135 32.215 -38.606 1.00 23.85 50 GLU H N 1
ATOM 3608 C CA . GLU C 2 50 ? -2.970 32.783 -39.269 1.00 32.94 50 GLU H CA 1
ATOM 3609 C C . GLU C 2 50 ? -2.739 34.244 -38.909 1.00 38.18 50 GLU H C 1
ATOM 3610 O O . GLU C 2 50 ? -3.677 34.978 -38.594 1.00 38.44 50 GLU H O 1
ATOM 3616 N N . PHE C 2 51 ? -1.476 34.655 -38.964 1.00 26.62 51 PHE H N 1
ATOM 3617 C CA . PHE C 2 51 ? -1.106 36.048 -38.786 1.00 35.07 51 PHE H CA 1
ATOM 3618 C C . PHE C 2 51 ? -0.344 36.526 -40.018 1.00 33.89 51 PHE H C 1
ATOM 3619 O O . PHE C 2 51 ? 0.710 35.986 -40.348 1.00 40.27 51 PHE H O 1
ATOM 3627 N N . TYR C 2 52 ? -0.877 37.531 -40.702 1.00 31.34 52 TYR H N 1
ATOM 3628 C CA . TYR C 2 52 ? -0.182 38.107 -41.848 1.00 42.93 52 TYR H CA 1
ATOM 3629 C C . TYR C 2 52 ? 0.549 39.400 -41.483 1.00 36.21 52 TYR H C 1
ATOM 3630 O O . TYR C 2 52 ? -0.070 40.452 -41.333 1.00 33.14 52 TYR H O 1
ATOM 3639 N N . PRO C 2 53 ? 1.879 39.317 -41.349 1.00 30.27 53 PRO H N 1
ATOM 3640 C CA . PRO C 2 53 ? 2.743 40.435 -40.957 1.00 38.83 53 PRO H CA 1
ATOM 3641 C C . PRO C 2 53 ? 2.604 41.649 -41.873 1.00 44.20 53 PRO H C 1
ATOM 3642 O O . PRO C 2 53 ? 2.973 42.756 -41.477 1.00 50.87 53 PRO H O 1
ATOM 3646 N N . GLY C 2 54 ? 2.088 41.445 -43.080 1.00 37.32 54 GLY H N 1
ATOM 3647 C CA . GLY C 2 54 ? 1.934 42.530 -44.030 1.00 30.19 54 GLY H CA 1
ATOM 3648 C C . GLY C 2 54 ? 0.972 43.602 -43.552 1.00 50.19 54 GLY H C 1
ATOM 3649 O O . GLY C 2 54 ? 1.207 44.795 -43.751 1.00 46.81 54 GLY H O 1
ATOM 3650 N N . THR C 2 55 ? -0.116 43.175 -42.919 1.00 46.87 55 THR H N 1
ATOM 3651 C CA . THR C 2 55 ? -1.138 44.098 -42.439 1.00 44.20 55 THR H CA 1
ATOM 3652 C C . THR C 2 55 ? -1.600 43.706 -41.042 1.00 44.13 55 THR H C 1
ATOM 3653 O O . THR C 2 55 ? -2.653 44.146 -40.577 1.00 49.01 55 THR H O 1
ATOM 3657 N N . ASP C 2 56 ? -0.804 42.870 -40.382 1.00 38.45 56 ASP H N 1
ATOM 3658 C CA . ASP C 2 56 ? -1.145 42.343 -39.064 1.00 48.56 56 ASP H CA 1
ATOM 3659 C C . ASP C 2 56 ? -2.515 41.656 -39.061 1.00 49.76 56 ASP H C 1
ATOM 3660 O O . ASP C 2 56 ? -3.072 41.364 -38.002 1.00 45.72 56 ASP H O 1
ATOM 3665 N N . SER C 2 57 ? -3.048 41.388 -40.250 1.00 40.54 57 SER H N 1
ATOM 3666 C CA . SER C 2 57 ? -4.353 40.745 -40.360 1.00 46.81 57 SER H CA 1
ATOM 3667 C C . SER C 2 57 ? -4.319 39.338 -39.774 1.00 38.38 57 SER H C 1
ATOM 3668 O O . SER C 2 57 ? -3.367 38.590 -39.987 1.00 40.93 57 SER H O 1
ATOM 3671 N N . THR C 2 58 ? -5.361 38.982 -39.032 1.00 32.14 58 THR H N 1
ATOM 3672 C CA . THR C 2 58 ? -5.400 37.685 -38.369 1.00 38.36 58 THR H CA 1
ATOM 3673 C C . THR C 2 58 ? -6.727 36.974 -38.573 1.00 34.21 58 THR H C 1
ATOM 3674 O O . THR C 2 58 ? -7.743 37.602 -38.870 1.00 41.76 58 THR H O 1
ATOM 3678 N N . TYR C 2 59 ? -6.703 35.655 -38.407 1.00 29.66 59 TYR H N 1
ATOM 3679 C CA . TYR C 2 59 ? -7.917 34.849 -38.429 1.00 44.69 59 TYR H CA 1
ATOM 3680 C C . TYR C 2 59 ? -7.854 33.747 -37.377 1.00 31.31 59 TYR H C 1
ATOM 3681 O O . TYR C 2 59 ? -6.861 33.033 -37.275 1.00 32.94 59 TYR H O 1
ATOM 3690 N N . TYR C 2 60 ? -8.925 33.615 -36.601 1.00 44.36 60 TYR H N 1
ATOM 3691 C CA . TYR C 2 60 ? -9.009 32.594 -35.566 1.00 33.69 60 TYR H CA 1
ATOM 3692 C C . TYR C 2 60 ? -10.145 31.631 -35.865 1.00 29.25 60 TYR H C 1
ATOM 3693 O O . TYR C 2 60 ? -11.251 32.050 -36.194 1.00 53.32 60 TYR H O 1
ATOM 3702 N N . THR C 2 61 ? -9.872 30.337 -35.754 1.00 30.37 61 THR H N 1
ATOM 3703 C CA . THR C 2 61 ? -10.928 29.340 -35.854 1.00 37.23 61 THR H CA 1
ATOM 3704 C C . THR C 2 61 ? -11.743 29.346 -34.567 1.00 41.63 61 THR H C 1
ATOM 3705 O O . THR C 2 61 ? -11.281 29.831 -33.535 1.00 52.06 61 THR H O 1
ATOM 3709 N N . GLU C 2 62 ? -12.956 28.810 -34.633 1.00 51.41 62 GLU H N 1
ATOM 3710 C CA . GLU C 2 62 ? -13.889 28.877 -33.512 1.00 57.56 62 GLU H CA 1
ATOM 3711 C C . GLU C 2 62 ? -13.296 28.321 -32.218 1.00 57.25 62 GLU H C 1
ATOM 3712 O O . GLU C 2 62 ? -13.556 28.843 -31.132 1.00 57.77 62 GLU H O 1
ATOM 3718 N N . ASN C 2 63 ? -12.496 27.267 -32.338 1.00 49.00 63 ASN H N 1
ATOM 3719 C CA . ASN C 2 63 ? -11.957 26.580 -31.168 1.00 46.87 63 ASN H CA 1
ATOM 3720 C C . ASN C 2 63 ? -10.834 27.335 -30.457 1.00 46.91 63 ASN H C 1
ATOM 3721 O O . ASN C 2 63 ? -10.473 27.005 -29.327 1.00 55.07 63 ASN H O 1
ATOM 3726 N N . PHE C 2 64 ? -10.285 28.346 -31.120 1.00 41.56 64 PHE H N 1
ATOM 3727 C CA . PHE C 2 64 ? -9.218 29.146 -30.535 1.00 44.28 64 PHE H CA 1
ATOM 3728 C C . PHE C 2 64 ? -9.602 30.619 -30.507 1.00 58.49 64 PHE H C 1
ATOM 3729 O O . PHE C 2 64 ? -8.753 31.485 -30.280 1.00 54.18 64 PHE H O 1
ATOM 3737 N N . LYS C 2 65 ? -10.883 30.897 -30.735 1.00 53.28 65 LYS H N 1
ATOM 3738 C CA . LYS C 2 65 ? -11.365 32.271 -30.842 1.00 55.72 65 LYS H CA 1
ATOM 3739 C C . LYS C 2 65 ? -11.054 33.082 -29.588 1.00 57.18 65 LYS H C 1
ATOM 3740 O O . LYS C 2 65 ? -10.678 34.253 -29.673 1.00 54.53 65 LYS H O 1
ATOM 3746 N N . GLY C 2 66 ? -11.208 32.455 -28.426 1.00 46.66 66 GLY H N 1
ATOM 3747 C CA . GLY C 2 66 ? -10.965 33.133 -27.167 1.00 55.03 66 GLY H CA 1
ATOM 3748 C C . GLY C 2 66 ? -9.577 32.885 -26.612 1.00 46.29 66 GLY H C 1
ATOM 3749 O O . GLY C 2 66 ? -8.932 33.796 -26.095 1.00 44.60 66 GLY H O 1
ATOM 3750 N N . ARG C 2 67 ? -9.116 31.644 -26.729 1.00 65.54 67 ARG H N 1
ATOM 3751 C CA . ARG C 2 67 ? -7.829 31.235 -26.175 1.00 60.21 67 ARG H CA 1
ATOM 3752 C C . ARG C 2 67 ? -6.628 31.891 -26.853 1.00 47.28 67 ARG H C 1
ATOM 3753 O O . ARG C 2 67 ? -5.778 32.489 -26.194 1.00 60.47 67 ARG H O 1
ATOM 3761 N N . ALA C 2 68 ? -6.559 31.762 -28.173 1.00 40.24 68 ALA H N 1
ATOM 3762 C CA . ALA C 2 68 ? -5.339 32.078 -28.910 1.00 39.74 68 ALA H CA 1
ATOM 3763 C C . ALA C 2 68 ? -5.095 33.568 -29.127 1.00 46.24 68 ALA H C 1
ATOM 3764 O O . ALA C 2 68 ? -6.013 34.384 -29.050 1.00 50.08 68 ALA H O 1
ATOM 3766 N N . THR C 2 69 ? -3.840 33.904 -29.402 1.00 37.03 69 THR H N 1
ATOM 3767 C CA . THR C 2 69 ? -3.452 35.272 -29.710 1.00 38.99 69 THR H CA 1
ATOM 3768 C C . THR C 2 69 ? -2.208 35.274 -30.599 1.00 43.97 69 THR H C 1
ATOM 3769 O O . THR C 2 69 ? -1.085 35.115 -30.120 1.00 45.18 69 THR H O 1
ATOM 3773 N N . LEU C 2 70 ? -2.422 35.448 -31.898 1.00 33.18 70 LEU H N 1
ATOM 3774 C CA . LEU C 2 70 ? -1.334 35.446 -32.866 1.00 37.56 70 LEU H CA 1
ATOM 3775 C C . LEU C 2 70 ? -0.712 36.830 -32.992 1.00 43.13 70 LEU H C 1
ATOM 3776 O O . LEU C 2 70 ? -1.419 37.825 -33.155 1.00 48.38 70 LEU H O 1
ATOM 3781 N N . THR C 2 71 ? 0.614 36.886 -32.922 1.00 40.76 71 THR H N 1
ATOM 3782 C CA . THR C 2 71 ? 1.337 38.151 -33.001 1.00 36.32 71 THR H CA 1
ATOM 3783 C C . THR C 2 71 ? 2.614 38.009 -33.820 1.00 33.75 71 THR H C 1
ATOM 3784 O O . THR C 2 71 ? 2.944 36.918 -34.283 1.00 34.24 71 THR H O 1
ATOM 3788 N N . ALA C 2 72 ? 3.330 39.114 -34.002 1.00 42.78 72 ALA H N 1
ATOM 3789 C CA . ALA C 2 72 ? 4.597 39.083 -34.726 1.00 49.62 72 ALA H CA 1
ATOM 3790 C C . ALA C 2 72 ? 5.421 40.346 -34.509 1.00 51.79 72 ALA H C 1
ATOM 3791 O O . ALA C 2 72 ? 4.879 41.449 -34.423 1.00 66.48 72 ALA H O 1
ATOM 3793 N N . ASP C 2 73 ? 6.736 40.172 -34.419 1.00 47.79 73 ASP H N 1
ATOM 3794 C CA . ASP C 2 73 ? 7.656 41.294 -34.311 1.00 43.00 73 ASP H CA 1
ATOM 3795 C C . ASP C 2 73 ? 8.448 41.444 -35.602 1.00 45.13 73 ASP H C 1
ATOM 3796 O O . ASP C 2 73 ? 9.462 40.776 -35.796 1.00 51.14 73 ASP H O 1
ATOM 3801 N N . LYS C 2 74 ? 7.978 42.322 -36.483 1.00 55.46 74 LYS H N 1
ATOM 3802 C CA . LYS C 2 74 ? 8.648 42.564 -37.757 1.00 55.37 74 LYS H CA 1
ATOM 3803 C C . LYS C 2 74 ? 10.130 42.877 -37.564 1.00 62.21 74 LYS H C 1
ATOM 3804 O O . LYS C 2 74 ? 10.942 42.653 -38.461 1.00 67.92 74 LYS H O 1
ATOM 3810 N N . SER C 2 75 ? 10.473 43.393 -36.388 1.00 62.03 75 SER H N 1
ATOM 3811 C CA . SER C 2 75 ? 11.854 43.737 -36.071 1.00 58.19 75 SER H CA 1
ATOM 3812 C C . SER C 2 75 ? 12.757 42.510 -36.125 1.00 62.94 75 SER H C 1
ATOM 3813 O O . SER C 2 75 ? 13.840 42.550 -36.711 1.00 66.19 75 SER H O 1
ATOM 3816 N N . SER C 2 76 ? 12.309 41.421 -35.512 1.00 46.17 76 SER H N 1
ATOM 3817 C CA . SER C 2 76 ? 13.095 40.195 -35.477 1.00 55.20 76 SER H CA 1
ATOM 3818 C C . SER C 2 76 ? 12.476 39.114 -36.352 1.00 63.25 76 SER H C 1
ATOM 3819 O O . SER C 2 76 ? 12.764 37.926 -36.186 1.00 61.98 76 SER H O 1
ATOM 3822 N N . LYS C 2 77 ? 11.625 39.538 -37.283 1.00 49.33 77 LYS H N 1
ATOM 3823 C CA . LYS C 2 77 ? 10.981 38.625 -38.219 1.00 39.33 77 LYS H CA 1
ATOM 3824 C C . LYS C 2 77 ? 10.473 37.355 -37.543 1.00 43.44 77 LYS H C 1
ATOM 3825 O O . LYS C 2 77 ? 10.547 36.270 -38.117 1.00 43.80 77 LYS H O 1
ATOM 3831 N N . THR C 2 78 ? 9.960 37.491 -36.323 1.00 39.24 78 THR H N 1
ATOM 3832 C CA . THR C 2 78 ? 9.437 36.344 -35.590 1.00 40.34 78 THR H CA 1
ATOM 3833 C C . THR C 2 78 ? 7.949 36.489 -35.307 1.00 42.49 78 THR H C 1
ATOM 3834 O O . THR C 2 78 ? 7.467 37.581 -35.011 1.00 46.88 78 THR H O 1
ATOM 3838 N N . ALA C 2 79 ? 7.229 35.377 -35.404 1.00 41.96 79 ALA H N 1
ATOM 3839 C CA . ALA C 2 79 ? 5.794 35.358 -35.151 1.00 38.68 79 ALA H CA 1
ATOM 3840 C C . ALA C 2 79 ? 5.503 34.485 -33.946 1.00 31.99 79 ALA H C 1
ATOM 3841 O O . ALA C 2 79 ? 6.107 33.432 -33.774 1.00 34.93 79 ALA H O 1
ATOM 3843 N N . TYR C 2 80 ? 4.572 34.926 -33.112 1.00 35.16 80 TYR H N 1
ATOM 3844 C CA . TYR C 2 80 ? 4.245 34.196 -31.898 1.00 39.67 80 TYR H CA 1
ATOM 3845 C C . TYR C 2 80 ? 2.808 33.699 -31.923 1.00 38.52 80 TYR H C 1
ATOM 3846 O O . TYR C 2 80 ? 1.936 34.319 -32.537 1.00 37.71 80 TYR H O 1
ATOM 3855 N N . MET C 2 81 ? 2.566 32.572 -31.261 1.00 30.42 81 MET H N 1
ATOM 3856 C CA . MET C 2 81 ? 1.204 32.147 -30.969 1.00 27.61 81 MET H CA 1
ATOM 3857 C C . MET C 2 81 ? 1.036 31.956 -29.475 1.00 39.84 81 MET H C 1
ATOM 3858 O O . MET C 2 81 ? 1.795 31.218 -28.845 1.00 41.41 81 MET H O 1
ATOM 3863 N N . GLN C 2 82 ? 0.035 32.622 -28.913 1.00 38.20 82 GLN H N 1
ATOM 3864 C CA . GLN C 2 82 ? -0.253 32.494 -27.493 1.00 40.83 82 GLN H CA 1
ATOM 3865 C C . GLN C 2 82 ? -1.538 31.715 -27.279 1.00 42.16 82 GLN H C 1
ATOM 3866 O O . GLN C 2 82 ? -2.586 32.080 -27.806 1.00 53.50 82 GLN H O 1
ATOM 3872 N N . LEU C 2 83 ? -1.454 30.637 -26.509 1.00 36.10 83 LEU H N 1
ATOM 3873 C CA . LEU C 2 83 ? -2.641 29.882 -26.142 1.00 39.85 83 LEU H CA 1
ATOM 3874 C C . LEU C 2 83 ? -2.894 30.027 -24.646 1.00 47.66 83 LEU H C 1
ATOM 3875 O O . LEU C 2 83 ? -1.992 29.815 -23.836 1.00 40.84 83 LEU H O 1
ATOM 3880 N N . SER C 2 84 ? -4.122 30.394 -24.289 1.00 55.28 84 SER H N 1
ATOM 3881 C CA . SER C 2 84 ? -4.480 30.647 -22.895 1.00 55.17 84 SER H CA 1
ATOM 3882 C C . SER C 2 84 ? -5.357 29.543 -22.304 1.00 47.62 84 SER H C 1
ATOM 3883 O O . SER C 2 84 ? -5.913 28.717 -23.031 1.00 53.93 84 SER H O 1
ATOM 3886 N N . SER C 2 85 ? -5.476 29.542 -20.979 1.00 43.77 85 SER H N 1
ATOM 3887 C CA . SER C 2 85 ? -6.334 28.589 -20.278 1.00 58.20 85 SER H CA 1
ATOM 3888 C C . SER C 2 85 ? -6.130 27.168 -20.789 1.00 41.96 85 SER H C 1
ATOM 3889 O O . SER C 2 85 ? -7.071 26.518 -21.243 1.00 33.56 85 SER H O 1
ATOM 3892 N N . LEU C 2 86 ? -4.891 26.696 -20.700 1.00 42.95 86 LEU H N 1
ATOM 3893 C CA . LEU C 2 86 ? -4.500 25.417 -21.279 1.00 51.75 86 LEU H CA 1
ATOM 3894 C C . LEU C 2 86 ? -5.113 24.228 -20.541 1.00 46.52 86 LEU H C 1
ATOM 3895 O O . LEU C 2 86 ? -5.429 24.317 -19.355 1.00 44.31 86 LEU H O 1
ATOM 3900 N N . THR C 2 87 ? -5.291 23.122 -21.259 1.00 40.95 87 THR H N 1
ATOM 3901 C CA . THR C 2 87 ? -5.764 21.878 -20.662 1.00 38.94 87 THR H CA 1
ATOM 3902 C C . THR C 2 87 ? -4.929 20.721 -21.184 1.00 50.43 87 THR H C 1
ATOM 3903 O O . THR C 2 87 ? -4.076 20.909 -22.049 1.00 55.53 87 THR H O 1
ATOM 3907 N N . SER C 2 88 ? -5.178 19.524 -20.665 0.89 63.24 88 SER H N 1
ATOM 3908 C CA . SER C 2 88 ? -4.437 18.346 -21.099 0.89 52.14 88 SER H CA 1
ATOM 3909 C C . SER C 2 88 ? -4.688 18.097 -22.576 0.89 52.15 88 SER H C 1
ATOM 3910 O O . SER C 2 88 ? -3.852 17.518 -23.268 0.89 78.44 88 SER H O 1
ATOM 3913 N N . GLU C 2 89 ? -5.845 18.541 -23.054 1.00 46.51 89 GLU H N 1
ATOM 3914 C CA . GLU C 2 89 ? -6.239 18.309 -24.440 1.00 58.58 89 GLU H CA 1
ATOM 3915 C C . GLU C 2 89 ? -5.591 19.305 -25.404 1.00 43.33 89 GLU H C 1
ATOM 3916 O O . GLU C 2 89 ? -5.777 19.224 -26.618 1.00 38.86 89 GLU H O 1
ATOM 3922 N N . ASP C 2 90 ? -4.825 20.238 -24.853 1.00 43.00 90 ASP H N 1
ATOM 3923 C CA . ASP C 2 90 ? -4.024 21.146 -25.663 1.00 41.96 90 ASP H CA 1
ATOM 3924 C C . ASP C 2 90 ? -2.638 20.562 -25.919 1.00 43.95 90 ASP H C 1
ATOM 3925 O O . ASP C 2 90 ? -1.833 21.148 -26.642 1.00 38.94 90 ASP H O 1
ATOM 3930 N N . SER C 2 91 ? -2.364 19.408 -25.319 1.00 48.46 91 SER H N 1
ATOM 3931 C CA . SER C 2 91 ? -1.067 18.762 -25.476 1.00 45.22 91 SER H CA 1
ATOM 3932 C C . SER C 2 91 ? -0.932 18.183 -26.873 1.00 46.21 91 SER H C 1
ATOM 3933 O O . SER C 2 91 ? -1.541 17.166 -27.198 1.00 60.95 91 SER H O 1
ATOM 3936 N N . ALA C 2 92 ? -0.130 18.843 -27.699 1.00 46.28 92 ALA H N 1
ATOM 3937 C CA . ALA C 2 92 ? 0.063 18.422 -29.077 1.00 39.13 92 ALA H CA 1
ATOM 3938 C C . ALA C 2 92 ? 1.299 19.096 -29.646 1.00 42.56 92 ALA H C 1
ATOM 3939 O O . ALA C 2 92 ? 2.006 19.812 -28.938 1.00 39.67 92 ALA H O 1
ATOM 3941 N N . VAL C 2 93 ? 1.563 18.862 -30.924 1.00 37.68 93 VAL H N 1
ATOM 3942 C CA . VAL C 2 93 ? 2.645 19.558 -31.597 1.00 34.81 93 VAL H CA 1
ATOM 3943 C C . VAL C 2 93 ? 2.042 20.708 -32.383 1.00 30.16 93 VAL H C 1
ATOM 3944 O O . VAL C 2 93 ? 1.020 20.548 -33.049 1.00 34.64 93 VAL H O 1
ATOM 3948 N N . TYR C 2 94 ? 2.671 21.871 -32.294 1.00 25.43 94 TYR H N 1
ATOM 3949 C CA . TYR C 2 94 ? 2.154 23.061 -32.950 1.00 26.43 94 TYR H CA 1
ATOM 3950 C C . TYR C 2 94 ? 3.133 23.588 -33.984 1.00 31.79 94 TYR H C 1
ATOM 3951 O O . TYR C 2 94 ? 4.195 24.118 -33.651 1.00 26.52 94 TYR H O 1
ATOM 3960 N N . PHE C 2 95 ? 2.769 23.427 -35.248 1.00 29.35 95 PHE H N 1
ATOM 3961 C CA . PHE C 2 95 ? 3.604 23.897 -36.334 1.00 26.48 95 PHE H CA 1
ATOM 3962 C C . PHE C 2 95 ? 3.244 25.324 -36.688 1.00 29.48 95 PHE H C 1
ATOM 3963 O O . PHE C 2 95 ? 2.085 25.721 -36.600 1.00 45.55 95 PHE H O 1
ATOM 3971 N N . CYS C 2 96 ? 4.247 26.097 -37.079 1.00 27.07 96 CYS H N 1
ATOM 3972 C CA . CYS C 2 96 ? 3.996 27.334 -37.787 1.00 37.19 96 CYS H CA 1
ATOM 3973 C C . CYS C 2 96 ? 4.536 27.138 -39.196 1.00 36.04 96 CYS H C 1
ATOM 3974 O O . CYS C 2 96 ? 5.616 26.581 -39.386 1.00 33.50 96 CYS H O 1
ATOM 3977 N N . ALA C 2 97 ? 3.766 27.564 -40.188 1.00 28.24 97 ALA H N 1
ATOM 3978 C CA . ALA C 2 97 ? 4.159 27.366 -41.570 1.00 28.59 97 ALA H CA 1
ATOM 3979 C C . ALA C 2 97 ? 3.984 28.642 -42.380 1.00 29.05 97 ALA H C 1
ATOM 3980 O O . ALA C 2 97 ? 3.061 29.418 -42.138 1.00 29.44 97 ALA H O 1
ATOM 3982 N N . THR C 2 98 ? 4.884 28.864 -43.331 1.00 26.25 98 THR H N 1
ATOM 3983 C CA . THR C 2 98 ? 4.731 29.973 -44.256 1.00 28.82 98 THR H CA 1
ATOM 3984 C C . THR C 2 98 ? 3.620 29.632 -45.234 1.00 32.30 98 THR H C 1
ATOM 3985 O O . THR C 2 98 ? 3.877 29.182 -46.351 1.00 31.70 98 THR H O 1
ATOM 3989 N N . ALA C 2 99 ? 2.383 29.829 -44.790 1.00 38.38 99 ALA H N 1
ATOM 3990 C CA . ALA C 2 99 ? 1.212 29.562 -45.612 1.00 34.12 99 ALA H CA 1
ATOM 3991 C C . ALA C 2 99 ? 1.274 28.189 -46.272 1.00 35.33 99 ALA H C 1
ATOM 3992 O O . ALA C 2 99 ? 1.132 28.082 -47.485 1.00 40.22 99 ALA H O 1
ATOM 3994 N N . PHE C 2 100 ? 1.506 27.150 -45.473 1.00 26.31 100 PHE H N 1
ATOM 3995 C CA . PHE C 2 100 ? 1.527 25.767 -45.963 1.00 18.15 100 PHE H CA 1
ATOM 3996 C C . PHE C 2 100 ? 2.630 25.452 -46.974 1.00 20.97 100 PHE H C 1
ATOM 3997 O O . PHE C 2 100 ? 2.762 24.310 -47.410 1.00 20.84 100 PHE H O 1
ATOM 4005 N N . ASP C 2 101 ? 3.425 26.454 -47.337 1.00 23.11 101 ASP H N 1
ATOM 4006 C CA . ASP C 2 101 ? 4.566 26.227 -48.220 1.00 30.59 101 ASP H CA 1
ATOM 4007 C C . ASP C 2 101 ? 5.714 25.543 -47.477 1.00 25.03 101 ASP H C 1
ATOM 4008 O O . ASP C 2 101 ? 6.270 24.555 -47.953 1.00 30.75 101 ASP H O 1
ATOM 4013 N N . TYR C 2 102 ? 6.061 26.075 -46.310 1.00 22.26 102 TYR H N 1
ATOM 4014 C CA . TYR C 2 102 ? 7.127 25.513 -45.490 1.00 25.23 102 TYR H CA 1
ATOM 4015 C C . TYR C 2 102 ? 6.657 25.411 -44.049 1.00 24.35 102 TYR H C 1
ATOM 4016 O O . TYR C 2 102 ? 5.908 26.262 -43.580 1.00 23.06 102 TYR H O 1
ATOM 4025 N N . TRP C 2 103 ? 7.102 24.377 -43.344 1.00 27.12 103 TRP H N 1
ATOM 4026 C CA . TRP C 2 103 ? 6.685 24.166 -41.961 1.00 30.77 103 TRP H CA 1
ATOM 4027 C C . TRP C 2 103 ? 7.884 24.051 -41.030 1.00 37.50 103 TRP H C 1
ATOM 4028 O O . TRP C 2 103 ? 8.858 23.364 -41.339 1.00 41.84 103 TRP H O 1
ATOM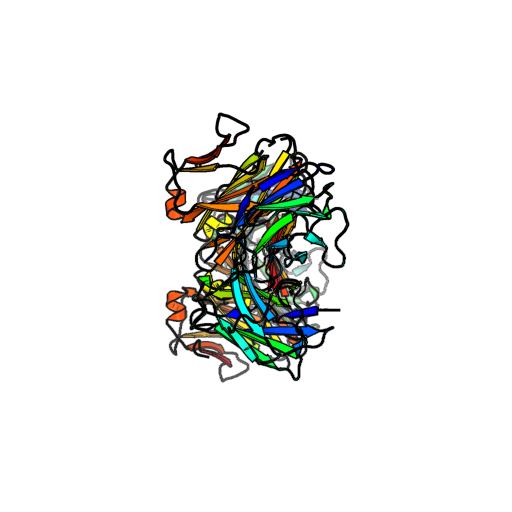 4039 N N . GLY C 2 104 ? 7.805 24.714 -39.882 1.00 36.14 104 GLY H N 1
ATOM 4040 C CA . GLY C 2 104 ? 8.830 24.573 -38.867 1.00 29.24 104 GLY H CA 1
ATOM 4041 C C . GLY C 2 104 ? 8.803 23.166 -38.306 1.00 40.11 104 GLY H C 1
ATOM 4042 O O . GLY C 2 104 ? 7.875 22.402 -38.581 1.00 37.77 104 GLY H O 1
ATOM 4043 N N . GLN C 2 105 ? 9.821 22.815 -37.526 1.00 34.32 105 GLN H N 1
ATOM 4044 C CA . GLN C 2 105 ? 9.872 21.503 -36.893 1.00 35.93 105 GLN H CA 1
ATOM 4045 C C . GLN C 2 105 ? 8.722 21.357 -35.904 1.00 31.75 105 GLN H C 1
ATOM 4046 O O . GLN C 2 105 ? 8.385 20.251 -35.482 1.00 27.24 105 GLN H O 1
ATOM 4052 N N . GLY C 2 106 ? 8.122 22.484 -35.539 1.00 32.58 106 GLY H N 1
ATOM 4053 C CA . GLY C 2 106 ? 6.996 22.485 -34.627 1.00 40.68 106 GLY H CA 1
ATOM 4054 C C . GLY C 2 106 ? 7.425 22.557 -33.177 1.00 40.06 106 GLY H C 1
ATOM 4055 O O . GLY C 2 106 ? 8.599 22.373 -32.855 1.00 34.10 106 GLY H O 1
ATOM 4056 N N . THR C 2 107 ? 6.463 22.828 -32.301 1.00 36.98 107 THR H N 1
ATOM 4057 C CA . THR C 2 107 ? 6.727 22.916 -30.872 1.00 26.20 107 THR H CA 1
ATOM 4058 C C . THR C 2 107 ? 5.804 21.989 -30.096 1.00 31.08 107 THR H C 1
ATOM 4059 O O . THR C 2 107 ? 4.600 22.217 -30.020 1.00 32.53 107 THR H O 1
ATOM 4063 N N . THR C 2 108 ? 6.372 20.935 -29.526 1.00 37.27 108 THR H N 1
ATOM 4064 C CA . THR C 2 108 ? 5.593 20.018 -28.714 1.00 38.08 108 THR H CA 1
ATOM 4065 C C . THR C 2 108 ? 5.187 20.720 -27.425 1.00 47.87 108 THR H C 1
ATOM 4066 O O . THR C 2 108 ? 6.038 21.193 -26.672 1.00 49.09 108 THR H O 1
ATOM 4070 N N . LEU C 2 109 ? 3.885 20.801 -27.181 1.00 47.17 109 LEU H N 1
ATOM 4071 C CA . LEU C 2 109 ? 3.386 21.377 -25.940 1.00 39.96 109 LEU H CA 1
ATOM 4072 C C . LEU C 2 109 ? 2.829 20.282 -25.050 1.00 43.52 109 LEU H C 1
ATOM 4073 O O . LEU C 2 109 ? 1.985 19.492 -25.475 1.00 40.34 109 LEU H O 1
ATOM 4078 N N . THR C 2 110 ? 3.311 20.237 -23.813 1.00 38.11 110 THR H N 1
ATOM 4079 C CA . THR C 2 110 ? 2.848 19.246 -22.855 1.00 38.64 110 THR H CA 1
ATOM 4080 C C . THR C 2 110 ? 2.232 19.921 -21.636 1.00 50.37 110 THR H C 1
ATOM 4081 O O . THR C 2 110 ? 2.936 20.419 -20.756 1.00 45.42 110 THR H O 1
ATOM 4085 N N . VAL C 2 111 ? 0.904 19.946 -21.608 1.00 55.41 111 VAL H N 1
ATOM 4086 C CA . VAL C 2 111 ? 0.168 20.513 -20.492 1.00 43.16 111 VAL H CA 1
ATOM 4087 C C . VAL C 2 111 ? -0.138 19.416 -19.489 1.00 46.94 111 VAL H C 1
ATOM 4088 O O . VAL C 2 111 ? -0.730 18.396 -19.837 1.00 46.08 111 VAL H O 1
ATOM 4092 N N . SER C 2 112 ? 0.271 19.623 -18.244 1.00 45.39 112 SER H N 1
ATOM 4093 C CA . SER C 2 112 ? 0.074 18.616 -17.212 1.00 51.83 112 SER H CA 1
ATOM 4094 C C . SER C 2 112 ? 0.366 19.174 -15.830 1.00 48.14 112 SER H C 1
ATOM 4095 O O . SER C 2 112 ? 1.060 20.181 -15.684 1.00 43.54 112 SER H O 1
ATOM 4098 N N . SER C 2 113 ? -0.169 18.501 -14.817 1.00 56.65 113 SER H N 1
ATOM 4099 C CA . SER C 2 113 ? 0.036 18.896 -13.432 1.00 52.64 113 SER H CA 1
ATOM 4100 C C . SER C 2 113 ? 1.074 17.996 -12.770 1.00 37.69 113 SER H C 1
ATOM 4101 O O . SER C 2 113 ? 1.343 18.116 -11.577 1.00 36.12 113 SER H O 1
ATOM 4104 N N . ALA C 2 114 ? 1.652 17.089 -13.550 1.00 53.78 114 ALA H N 1
ATOM 4105 C CA . ALA C 2 114 ? 2.629 16.147 -13.018 1.00 54.29 114 ALA H CA 1
ATOM 4106 C C . ALA C 2 114 ? 3.980 16.809 -12.762 1.00 48.67 114 ALA H C 1
ATOM 4107 O O . ALA C 2 114 ? 4.374 17.747 -13.462 1.00 29.73 114 ALA H O 1
ATOM 4109 N N . ALA C 2 115 ? 4.675 16.318 -11.741 1.00 43.32 115 ALA H N 1
ATOM 4110 C CA . ALA C 2 115 ? 6.029 16.759 -11.447 1.00 42.76 115 ALA H CA 1
ATOM 4111 C C . ALA C 2 115 ? 7.006 15.695 -11.936 1.00 38.93 115 ALA H C 1
ATOM 4112 O O . ALA C 2 115 ? 6.621 14.541 -12.137 1.00 38.73 115 ALA H O 1
ATOM 4114 N N . THR C 2 116 ? 8.262 16.083 -12.135 1.00 36.08 116 THR H N 1
ATOM 4115 C CA . THR C 2 116 ? 9.277 15.152 -12.617 1.00 38.15 116 THR H CA 1
ATOM 4116 C C . THR C 2 116 ? 9.304 13.880 -11.777 1.00 41.53 116 THR H C 1
ATOM 4117 O O . THR C 2 116 ? 9.587 13.922 -10.580 1.00 43.61 116 THR H O 1
ATOM 4121 N N . THR C 2 117 ? 9.006 12.752 -12.414 1.00 43.40 117 THR H N 1
ATOM 4122 C CA . THR C 2 117 ? 8.929 11.471 -11.722 1.00 35.35 117 THR H CA 1
ATOM 4123 C C . THR C 2 117 ? 9.770 10.420 -12.430 1.00 42.75 117 THR H C 1
ATOM 4124 O O . THR C 2 117 ? 9.516 10.100 -13.591 1.00 38.03 117 THR H O 1
ATOM 4128 N N . PRO C 2 118 ? 10.774 9.875 -11.727 1.00 52.48 118 PRO H N 1
ATOM 4129 C CA . PRO C 2 118 ? 11.635 8.819 -12.267 1.00 44.19 118 PRO H CA 1
ATOM 4130 C C . PRO C 2 118 ? 10.876 7.509 -12.426 1.00 35.21 118 PRO H C 1
ATOM 4131 O O . PRO C 2 118 ? 10.055 7.165 -11.575 1.00 26.85 118 PRO H O 1
ATOM 4135 N N . PRO C 2 119 ? 11.159 6.778 -13.510 1.00 38.83 119 PRO H N 1
ATOM 4136 C CA . PRO C 2 119 ? 10.455 5.542 -13.856 1.00 43.17 119 PRO H CA 1
ATOM 4137 C C . PRO C 2 119 ? 10.893 4.378 -12.987 1.00 36.36 119 PRO H C 1
ATOM 4138 O O . PRO C 2 119 ? 11.997 4.390 -12.452 1.00 42.78 119 PRO H O 1
ATOM 4142 N N . SER C 2 120 ? 10.026 3.385 -12.849 1.00 43.32 120 SER H N 1
ATOM 4143 C CA . SER C 2 120 ? 10.400 2.140 -12.202 1.00 30.56 120 SER H CA 1
ATOM 4144 C C . SER C 2 120 ? 10.624 1.107 -13.288 1.00 35.91 120 SER H C 1
ATOM 4145 O O . SER C 2 120 ? 9.740 0.858 -14.106 1.00 38.52 120 SER H O 1
ATOM 4148 N N . VAL C 2 121 ? 11.813 0.516 -13.306 1.00 53.35 121 VAL H N 1
ATOM 4149 C CA . VAL C 2 121 ? 12.144 -0.482 -14.315 1.00 48.67 121 VAL H CA 1
ATOM 4150 C C . VAL C 2 121 ? 11.989 -1.890 -13.768 1.00 31.20 121 VAL H C 1
ATOM 4151 O O . VAL C 2 121 ? 12.637 -2.262 -12.791 1.00 52.22 121 VAL H O 1
ATOM 4155 N N . TYR C 2 122 ? 11.128 -2.672 -14.406 1.00 37.21 122 TYR H N 1
ATOM 4156 C CA . TYR C 2 122 ? 10.927 -4.059 -14.012 1.00 34.98 122 TYR H CA 1
ATOM 4157 C C . TYR C 2 122 ? 11.308 -4.971 -15.166 1.00 32.21 122 TYR H C 1
ATOM 4158 O O . TYR C 2 122 ? 11.030 -4.655 -16.317 1.00 34.92 122 TYR H O 1
ATOM 4167 N N . PRO C 2 123 ? 11.960 -6.101 -14.860 1.00 46.44 123 PRO H N 1
ATOM 4168 C CA . PRO C 2 123 ? 12.360 -7.082 -15.874 1.00 32.78 123 PRO H CA 1
ATOM 4169 C C . PRO C 2 123 ? 11.221 -8.026 -16.217 1.00 33.66 123 PRO H C 1
ATOM 4170 O O . PRO C 2 123 ? 10.455 -8.417 -15.336 1.00 46.71 123 PRO H O 1
ATOM 4174 N N . LEU C 2 124 ? 11.116 -8.390 -17.489 1.00 42.73 124 LEU H N 1
ATOM 4175 C CA . LEU C 2 124 ? 10.119 -9.354 -17.934 1.00 38.46 124 LEU H CA 1
ATOM 4176 C C . LEU C 2 124 ? 10.803 -10.656 -18.330 1.00 34.23 124 LEU H C 1
ATOM 4177 O O . LEU C 2 124 ? 11.189 -10.843 -19.485 1.00 33.03 124 LEU H O 1
ATOM 4182 N N . ALA C 2 125 ? 10.961 -11.550 -17.359 1.00 50.20 125 ALA H N 1
ATOM 4183 C CA . ALA C 2 125 ? 11.600 -12.841 -17.593 1.00 52.81 125 ALA H CA 1
ATOM 4184 C C . ALA C 2 125 ? 10.580 -13.880 -18.049 1.00 55.22 125 ALA H C 1
ATOM 4185 O O . ALA C 2 125 ? 9.396 -13.774 -17.723 1.00 55.40 125 ALA H O 1
ATOM 4187 N N . PRO C 2 126 ? 11.037 -14.893 -18.807 1.00 55.88 126 PRO H N 1
ATOM 4188 C CA . PRO C 2 126 ? 10.158 -15.957 -19.307 1.00 51.63 126 PRO H CA 1
ATOM 4189 C C . PRO C 2 126 ? 9.552 -16.759 -18.163 1.00 61.59 126 PRO H C 1
ATOM 4190 O O . PRO C 2 126 ? 10.298 -17.184 -17.277 1.00 67.62 126 PRO H O 1
ATOM 4194 N N . SER C 2 134 ? 14.579 -22.517 -32.038 1.00 69.37 134 SER H N 1
ATOM 4195 C CA . SER C 2 134 ? 13.767 -21.982 -30.951 1.00 67.49 134 SER H CA 1
ATOM 4196 C C . SER C 2 134 ? 14.362 -20.678 -30.431 1.00 61.68 134 SER H C 1
ATOM 4197 O O . SER C 2 134 ? 15.559 -20.594 -30.161 1.00 66.60 134 SER H O 1
ATOM 4200 N N . MET C 2 135 ? 13.520 -19.658 -30.300 1.00 79.09 135 MET H N 1
ATOM 4201 C CA . MET C 2 135 ? 13.962 -18.355 -29.817 1.00 69.70 135 MET H CA 1
ATOM 4202 C C . MET C 2 135 ? 13.437 -18.082 -28.414 1.00 60.04 135 MET H C 1
ATOM 4203 O O . MET C 2 135 ? 12.626 -18.841 -27.888 1.00 63.17 135 MET H O 1
ATOM 4208 N N . VAL C 2 136 ? 13.908 -16.999 -27.807 1.00 57.64 136 VAL H N 1
ATOM 4209 C CA . VAL C 2 136 ? 13.405 -16.587 -26.501 1.00 75.26 136 VAL H CA 1
ATOM 4210 C C . VAL C 2 136 ? 13.131 -15.087 -26.472 1.00 56.05 136 VAL H C 1
ATOM 4211 O O . VAL C 2 136 ? 13.902 -14.292 -27.008 1.00 55.02 136 VAL H O 1
ATOM 4215 N N . THR C 2 137 ? 12.020 -14.711 -25.851 1.00 55.10 137 THR H N 1
ATOM 4216 C CA . THR C 2 137 ? 11.615 -13.316 -25.786 1.00 57.42 137 THR H CA 1
ATOM 4217 C C . THR C 2 137 ? 11.687 -12.788 -24.363 1.00 54.23 137 THR H C 1
ATOM 4218 O O . THR C 2 137 ? 11.050 -13.324 -23.454 1.00 49.16 137 THR H O 1
ATOM 4222 N N . LEU C 2 138 ? 12.475 -11.735 -24.180 1.00 45.12 138 LEU H N 1
ATOM 4223 C CA . LEU C 2 138 ? 12.568 -11.057 -22.899 1.00 37.96 138 LEU H CA 1
ATOM 4224 C C . LEU C 2 138 ? 12.057 -9.633 -23.068 1.00 45.74 138 LEU H C 1
ATOM 4225 O O . LEU C 2 138 ? 11.656 -9.238 -24.162 1.00 55.54 138 LEU H O 1
ATOM 4230 N N . GLY C 2 139 ? 12.071 -8.861 -21.991 1.00 33.20 139 GLY H N 1
ATOM 4231 C CA . GLY C 2 139 ? 11.635 -7.482 -22.057 1.00 28.65 139 GLY H CA 1
ATOM 4232 C C . GLY C 2 139 ? 11.687 -6.825 -20.697 1.00 40.04 139 GLY H C 1
ATOM 4233 O O . GLY C 2 139 ? 12.128 -7.435 -19.726 1.00 41.64 139 GLY H O 1
ATOM 4234 N N . CYS C 2 140 ? 11.248 -5.573 -20.626 1.00 34.42 140 CYS H N 1
ATOM 4235 C CA . CYS C 2 140 ? 11.162 -4.880 -19.344 1.00 51.54 140 CYS H CA 1
ATOM 4236 C C . CYS C 2 140 ? 10.168 -3.718 -19.360 1.00 44.27 140 CYS H C 1
ATOM 4237 O O . CYS C 2 140 ? 10.019 -3.020 -20.363 1.00 46.61 140 CYS H O 1
ATOM 4240 N N . LEU C 2 141 ? 9.478 -3.532 -18.240 1.00 28.54 141 LEU H N 1
ATOM 4241 C CA . LEU C 2 141 ? 8.488 -2.473 -18.123 1.00 37.30 141 LEU H CA 1
ATOM 4242 C C . LEU C 2 141 ? 9.084 -1.225 -17.490 1.00 43.55 141 LEU H C 1
ATOM 4243 O O . LEU C 2 141 ? 9.779 -1.298 -16.475 1.00 44.43 141 LEU H O 1
ATOM 4248 N N . VAL C 2 142 ? 8.803 -0.079 -18.099 1.00 43.40 142 VAL H N 1
ATOM 4249 C CA . VAL C 2 142 ? 9.238 1.204 -17.565 1.00 45.11 142 VAL H CA 1
ATOM 4250 C C . VAL C 2 142 ? 8.006 2.012 -17.162 1.00 50.46 142 VAL H C 1
ATOM 4251 O O . VAL C 2 142 ? 7.412 2.717 -17.984 1.00 43.39 142 VAL H O 1
ATOM 4255 N N . LYS C 2 143 ? 7.630 1.903 -15.891 1.00 45.45 143 LYS H N 1
ATOM 4256 C CA . LYS C 2 143 ? 6.340 2.398 -15.419 1.00 35.30 143 LYS H CA 1
ATOM 4257 C C . LYS C 2 143 ? 6.437 3.644 -14.541 1.00 31.81 143 LYS H C 1
ATOM 4258 O O . LYS C 2 143 ? 7.346 3.778 -13.724 1.00 39.07 143 LYS H O 1
ATOM 4264 N N . GLY C 2 144 ? 5.491 4.558 -14.728 1.00 35.81 144 GLY H N 1
ATOM 4265 C CA . GLY C 2 144 ? 5.329 5.699 -13.843 1.00 47.63 144 GLY H CA 1
ATOM 4266 C C . GLY C 2 144 ? 6.383 6.788 -13.914 1.00 41.42 144 GLY H C 1
ATOM 4267 O O . GLY C 2 144 ? 6.858 7.263 -12.880 1.00 40.33 144 GLY H O 1
ATOM 4268 N N . TYR C 2 145 ? 6.740 7.208 -15.122 1.00 32.46 145 TYR H N 1
ATOM 4269 C CA . TYR C 2 145 ? 7.712 8.284 -15.268 1.00 38.38 145 TYR H CA 1
ATOM 4270 C C . TYR C 2 145 ? 7.116 9.518 -15.925 1.00 30.21 145 TYR H C 1
ATOM 4271 O O . TYR C 2 145 ? 6.119 9.442 -16.639 1.00 31.69 145 TYR H O 1
ATOM 4280 N N . PHE C 2 146 ? 7.742 10.658 -15.671 1.00 31.14 146 PHE H N 1
ATOM 4281 C CA . PHE C 2 146 ? 7.341 11.910 -16.288 1.00 36.80 146 PHE H CA 1
ATOM 4282 C C . PHE C 2 146 ? 8.465 12.925 -16.153 1.00 44.88 146 PHE H C 1
ATOM 4283 O O . PHE C 2 146 ? 9.095 13.023 -15.100 1.00 42.10 146 PHE H O 1
ATOM 4291 N N . PRO C 2 147 ? 8.716 13.690 -17.223 1.00 49.85 147 PRO H N 1
ATOM 4292 C CA . PRO C 2 147 ? 7.973 13.564 -18.478 1.00 39.93 147 PRO H CA 1
ATOM 4293 C C . PRO C 2 147 ? 8.718 12.709 -19.494 1.00 40.37 147 PRO H C 1
ATOM 4294 O O . PRO C 2 147 ? 9.773 12.160 -19.185 1.00 38.61 147 PRO H O 1
ATOM 4298 N N . GLU C 2 148 ? 8.164 12.605 -20.697 1.00 36.51 148 GLU H N 1
ATOM 4299 C CA . GLU C 2 148 ? 8.869 11.997 -21.814 1.00 30.62 148 GLU H CA 1
ATOM 4300 C C . GLU C 2 148 ? 10.169 12.757 -22.071 1.00 45.86 148 GLU H C 1
ATOM 4301 O O . GLU C 2 148 ? 10.317 13.903 -21.644 1.00 38.19 148 GLU H O 1
ATOM 4307 N N . PRO C 2 149 ? 11.119 12.121 -22.771 1.00 42.76 149 PRO H N 1
ATOM 4308 C CA . PRO C 2 149 ? 11.015 10.736 -23.230 1.00 42.21 149 PRO H CA 1
ATOM 4309 C C . PRO C 2 149 ? 11.847 9.796 -22.366 1.00 52.85 149 PRO H C 1
ATOM 4310 O O . PRO C 2 149 ? 12.399 10.205 -21.341 1.00 38.76 149 PRO H O 1
ATOM 4314 N N . VAL C 2 150 ? 11.941 8.544 -22.797 1.00 53.75 150 VAL H N 1
ATOM 4315 C CA . VAL C 2 150 ? 12.745 7.551 -22.104 1.00 34.51 150 VAL H CA 1
ATOM 4316 C C . VAL C 2 150 ? 13.570 6.769 -23.122 1.00 35.00 150 VAL H C 1
ATOM 4317 O O . VAL C 2 150 ? 13.182 6.642 -24.283 1.00 42.11 150 VAL H O 1
ATOM 4321 N N . THR C 2 151 ? 14.712 6.252 -22.688 1.00 46.50 151 THR H N 1
ATOM 4322 C CA . THR C 2 151 ? 15.600 5.511 -23.578 1.00 36.08 151 THR H CA 1
ATOM 4323 C C . THR C 2 151 ? 15.718 4.059 -23.155 1.00 33.40 151 THR H C 1
ATOM 4324 O O . THR C 2 151 ? 15.892 3.761 -21.975 1.00 47.46 151 THR H O 1
ATOM 4328 N N . VAL C 2 152 ? 15.627 3.157 -24.126 1.00 34.64 152 VAL H N 1
ATOM 4329 C CA . VAL C 2 152 ? 15.752 1.731 -23.855 1.00 34.38 152 VAL H CA 1
ATOM 4330 C C . VAL C 2 152 ? 16.641 1.039 -24.885 1.00 42.75 152 VAL H C 1
ATOM 4331 O O . VAL C 2 152 ? 16.325 1.007 -26.075 1.00 34.21 152 VAL H O 1
ATOM 4335 N N . THR C 2 153 ? 17.756 0.489 -24.417 1.00 48.87 153 THR H N 1
ATOM 4336 C CA . THR C 2 153 ? 18.642 -0.300 -25.264 1.00 39.48 153 THR H CA 1
ATOM 4337 C C . THR C 2 153 ? 18.826 -1.687 -24.661 1.00 38.09 153 THR H C 1
ATOM 4338 O O . THR C 2 153 ? 18.471 -1.919 -23.504 1.00 40.72 153 THR H O 1
ATOM 4342 N N . TRP C 2 154 ? 19.382 -2.606 -25.443 1.00 33.67 154 TRP H N 1
ATOM 4343 C CA . TRP C 2 154 ? 19.689 -3.939 -24.939 1.00 38.59 154 TRP H CA 1
ATOM 4344 C C . TRP C 2 154 ? 21.175 -4.237 -25.094 1.00 36.54 154 TRP H C 1
ATOM 4345 O O . TRP C 2 154 ? 21.732 -4.110 -26.185 1.00 35.29 154 TRP H O 1
ATOM 4356 N N . ASN C 2 155 ? 21.808 -4.632 -23.993 1.00 37.57 155 ASN H N 1
ATOM 4357 C CA . ASN C 2 155 ? 23.248 -4.850 -23.975 1.00 36.27 155 ASN H CA 1
ATOM 4358 C C . ASN C 2 155 ? 23.984 -3.593 -24.420 1.00 38.17 155 ASN H C 1
ATOM 4359 O O . ASN C 2 155 ? 24.959 -3.659 -25.168 1.00 35.10 155 ASN H O 1
ATOM 4364 N N . SER C 2 156 ? 23.490 -2.449 -23.955 1.00 44.82 156 SER H N 1
ATOM 4365 C CA . SER C 2 156 ? 24.075 -1.147 -24.265 1.00 29.26 156 SER H CA 1
ATOM 4366 C C . SER C 2 156 ? 23.949 -0.792 -25.743 1.00 30.56 156 SER H C 1
ATOM 4367 O O . SER C 2 156 ? 24.573 0.156 -26.214 1.00 36.11 156 SER H O 1
ATOM 4370 N N . GLY C 2 157 ? 23.139 -1.553 -26.470 1.00 32.16 157 GLY H N 1
ATOM 4371 C CA . GLY C 2 157 ? 22.943 -1.307 -27.887 1.00 29.86 157 GLY H CA 1
ATOM 4372 C C . GLY C 2 157 ? 23.471 -2.436 -28.750 1.00 37.40 157 GLY H C 1
ATOM 4373 O O . GLY C 2 157 ? 23.178 -2.501 -29.943 1.00 32.85 157 GLY H O 1
ATOM 4374 N N . SER C 2 158 ? 24.253 -3.324 -28.142 1.00 39.96 158 SER H N 1
ATOM 4375 C CA . SER C 2 158 ? 24.789 -4.489 -28.839 1.00 38.86 158 SER H CA 1
ATOM 4376 C C . SER C 2 158 ? 23.670 -5.284 -29.507 1.00 42.81 158 SER H C 1
ATOM 4377 O O . SER C 2 158 ? 23.777 -5.673 -30.671 1.00 41.74 158 SER H O 1
ATOM 4380 N N . LEU C 2 159 ? 22.593 -5.519 -28.765 1.00 34.77 159 LEU H N 1
ATOM 4381 C CA . LEU C 2 159 ? 21.412 -6.155 -29.335 1.00 43.90 159 LEU H CA 1
ATOM 4382 C C . LEU C 2 159 ? 20.535 -5.115 -30.017 1.00 42.31 159 LEU H C 1
ATOM 4383 O O . LEU C 2 159 ? 19.924 -4.273 -29.360 1.00 43.55 159 LEU H O 1
ATOM 4388 N N . SER C 2 160 ? 20.484 -5.174 -31.342 1.00 50.12 160 SER H N 1
ATOM 4389 C CA . SER C 2 160 ? 19.704 -4.217 -32.115 1.00 49.55 160 SER H CA 1
ATOM 4390 C C . SER C 2 160 ? 18.692 -4.938 -32.992 1.00 46.88 160 SER H C 1
ATOM 4391 O O . SER C 2 160 ? 17.593 -4.443 -33.227 1.00 49.34 160 SER H O 1
ATOM 4394 N N . SER C 2 161 ? 19.076 -6.115 -33.472 1.00 54.18 161 SER H N 1
ATOM 4395 C CA . SER C 2 161 ? 18.215 -6.908 -34.337 1.00 58.55 161 SER H CA 1
ATOM 4396 C C . SER C 2 161 ? 17.313 -7.817 -33.510 1.00 59.90 161 SER H C 1
ATOM 4397 O O . SER C 2 161 ? 17.775 -8.791 -32.913 1.00 82.78 161 SER H O 1
ATOM 4400 N N . GLY C 2 162 ? 16.025 -7.495 -33.477 1.00 41.64 162 GLY H N 1
ATOM 4401 C CA . GLY C 2 162 ? 15.061 -8.290 -32.741 1.00 41.73 162 GLY H CA 1
ATOM 4402 C C . GLY C 2 162 ? 14.398 -7.491 -31.638 1.00 46.61 162 GLY H C 1
ATOM 4403 O O . GLY C 2 162 ? 13.418 -7.930 -31.033 1.00 47.32 162 GLY H O 1
ATOM 4404 N N . VAL C 2 163 ? 14.942 -6.307 -31.378 1.00 48.65 163 VAL H N 1
ATOM 4405 C CA . VAL C 2 163 ? 14.410 -5.429 -30.347 1.00 36.07 163 VAL H CA 1
ATOM 4406 C C . VAL C 2 163 ? 13.097 -4.800 -30.803 1.00 42.31 163 VAL H C 1
ATOM 4407 O O . VAL C 2 163 ? 12.847 -4.664 -32.001 1.00 43.51 163 VAL H O 1
ATOM 4411 N N . HIS C 2 164 ? 12.263 -4.427 -29.837 1.00 36.63 164 HIS H N 1
ATOM 4412 C CA . HIS C 2 164 ? 10.986 -3.781 -30.106 1.00 33.41 164 HIS H CA 1
ATOM 4413 C C . HIS C 2 164 ? 10.608 -2.863 -28.948 1.00 37.07 164 HIS H C 1
ATOM 4414 O O . HIS C 2 164 ? 10.205 -3.327 -27.884 1.00 43.16 164 HIS H O 1
ATOM 4421 N N . THR C 2 165 ? 10.744 -1.558 -29.152 1.00 27.26 165 THR H N 1
ATOM 4422 C CA . THR C 2 165 ? 10.375 -0.599 -28.120 1.00 22.18 165 THR H CA 1
ATOM 4423 C C . THR C 2 165 ? 9.050 0.077 -28.457 1.00 29.10 165 THR H C 1
ATOM 4424 O O . THR C 2 165 ? 8.900 0.688 -29.514 1.00 45.30 165 THR H O 1
ATOM 4428 N N . PHE C 2 166 ? 8.089 -0.043 -27.548 1.00 24.46 166 PHE H N 1
ATOM 4429 C CA . PHE C 2 166 ? 6.735 0.428 -27.793 1.00 22.92 166 PHE H CA 1
ATOM 4430 C C . PHE C 2 166 ? 6.510 1.836 -27.250 1.00 42.92 166 PHE H C 1
ATOM 4431 O O . PHE C 2 166 ? 7.098 2.222 -26.237 1.00 37.13 166 PHE H O 1
ATOM 4439 N N . PRO C 2 167 ? 5.657 2.612 -27.936 1.00 58.37 167 PRO H N 1
ATOM 4440 C CA . PRO C 2 167 ? 5.318 3.976 -27.515 1.00 56.78 167 PRO H CA 1
ATOM 4441 C C . PRO C 2 167 ? 4.789 4.007 -26.089 1.00 40.87 167 PRO H C 1
ATOM 4442 O O . PRO C 2 167 ? 4.102 3.080 -25.659 1.00 39.42 167 PRO H O 1
ATOM 4446 N N . ALA C 2 168 ? 5.115 5.067 -25.362 1.00 31.73 168 ALA H N 1
ATOM 4447 C CA . ALA C 2 168 ? 4.633 5.215 -23.998 1.00 41.01 168 ALA H CA 1
ATOM 4448 C C . ALA C 2 168 ? 3.148 5.546 -23.992 1.00 51.45 168 ALA H C 1
ATOM 4449 O O . ALA C 2 168 ? 2.651 6.227 -24.890 1.00 43.07 168 ALA H O 1
ATOM 4451 N N . VAL C 2 169 ? 2.440 5.051 -22.982 1.00 40.21 169 VAL H N 1
ATOM 4452 C CA . VAL C 2 169 ? 1.046 5.415 -22.783 1.00 30.47 169 VAL H CA 1
ATOM 4453 C C . VAL C 2 169 ? 0.961 6.372 -21.601 1.00 38.18 169 VAL H C 1
ATOM 4454 O O . VAL C 2 169 ? 1.920 6.517 -20.842 1.00 40.93 169 VAL H O 1
ATOM 4458 N N . LEU C 2 170 ? -0.179 7.036 -21.451 1.00 40.74 170 LEU H N 1
ATOM 4459 C CA . LEU C 2 170 ? -0.360 7.977 -20.354 1.00 43.76 170 LEU H CA 1
ATOM 4460 C C . LEU C 2 170 ? -1.389 7.439 -19.368 1.00 38.90 170 LEU H C 1
ATOM 4461 O O . LEU C 2 170 ? -2.553 7.243 -19.714 1.00 59.81 170 LEU H O 1
ATOM 4466 N N . GLN C 2 171 ? -0.944 7.197 -18.141 1.00 53.32 171 GLN H N 1
ATOM 4467 C CA . GLN C 2 171 ? -1.793 6.615 -17.110 1.00 68.11 171 GLN H CA 1
ATOM 4468 C C . GLN C 2 171 ? -1.696 7.422 -15.822 1.00 64.60 171 GLN H C 1
ATOM 4469 O O . GLN C 2 171 ? -0.749 7.263 -15.047 1.00 55.73 171 GLN H O 1
ATOM 4475 N N . SER C 2 172 ? -2.678 8.292 -15.606 1.00 58.07 172 SER H N 1
ATOM 4476 C CA . SER C 2 172 ? -2.720 9.134 -14.417 1.00 64.21 172 SER H CA 1
ATOM 4477 C C . SER C 2 172 ? -1.494 10.043 -14.314 1.00 63.88 172 SER H C 1
ATOM 4478 O O . SER C 2 172 ? -0.740 9.975 -13.342 1.00 58.01 172 SER H O 1
ATOM 4481 N N . ASP C 2 173 ? -1.309 10.887 -15.327 1.00 59.81 173 ASP H N 1
ATOM 4482 C CA . ASP C 2 173 ? -0.215 11.861 -15.365 1.00 53.41 173 ASP H CA 1
ATOM 4483 C C . ASP C 2 173 ? 1.134 11.232 -15.703 1.00 61.11 173 ASP H C 1
ATOM 4484 O O . ASP C 2 173 ? 1.975 11.861 -16.347 1.00 67.07 173 ASP H O 1
ATOM 4489 N N . LEU C 2 174 ? 1.333 9.991 -15.270 1.00 63.16 174 LEU H N 1
ATOM 4490 C CA . LEU C 2 174 ? 2.623 9.327 -15.419 1.00 55.64 174 LEU H CA 1
ATOM 4491 C C . LEU C 2 174 ? 2.683 8.429 -16.655 1.00 47.96 174 LEU H C 1
ATOM 4492 O O . LEU C 2 174 ? 1.815 7.580 -16.862 1.00 49.54 174 LEU H O 1
ATOM 4497 N N . TYR C 2 175 ? 3.716 8.629 -17.471 1.00 45.52 175 TYR H N 1
ATOM 4498 C CA . TYR C 2 175 ? 3.931 7.825 -18.670 1.00 40.42 175 TYR H CA 1
ATOM 4499 C C . TYR C 2 175 ? 4.446 6.431 -18.327 1.00 43.80 175 TYR H C 1
ATOM 4500 O O . TYR C 2 175 ? 5.141 6.242 -17.328 1.00 37.41 175 TYR H O 1
ATOM 4509 N N . THR C 2 176 ? 4.116 5.464 -19.175 1.00 38.99 176 THR H N 1
ATOM 4510 C CA . THR C 2 176 ? 4.521 4.083 -18.963 1.00 38.23 176 THR H CA 1
ATOM 4511 C C . THR C 2 176 ? 4.696 3.353 -20.291 1.00 48.74 176 THR H C 1
ATOM 4512 O O . THR C 2 176 ? 3.760 3.266 -21.085 1.00 59.49 176 THR H O 1
ATOM 4516 N N . LEU C 2 177 ? 5.894 2.832 -20.535 1.00 57.94 177 LEU H N 1
ATOM 4517 C CA . LEU C 2 177 ? 6.141 2.037 -21.737 1.00 55.69 177 LEU H CA 1
ATOM 4518 C C . LEU C 2 177 ? 6.878 0.742 -21.419 1.00 32.32 177 LEU H C 1
ATOM 4519 O O . LEU C 2 177 ? 7.430 0.579 -20.332 1.00 36.10 177 LEU H O 1
ATOM 4524 N N . SER C 2 178 ? 6.879 -0.179 -22.375 1.00 30.33 178 SER H N 1
ATOM 4525 C CA . SER C 2 178 ? 7.624 -1.423 -22.236 1.00 35.71 178 SER H CA 1
ATOM 4526 C C . SER C 2 178 ? 8.564 -1.581 -23.422 1.00 40.30 178 SER H C 1
ATOM 4527 O O . SER C 2 178 ? 8.642 -0.704 -24.281 1.00 41.98 178 SER H O 1
ATOM 4530 N N . SER C 2 179 ? 9.275 -2.702 -23.464 1.00 47.85 179 SER H N 1
ATOM 4531 C CA . SER C 2 179 ? 10.169 -3.002 -24.577 1.00 43.22 179 SER H CA 1
ATOM 4532 C C . SER C 2 179 ? 10.524 -4.481 -24.565 1.00 39.15 179 SER H C 1
ATOM 4533 O O . SER C 2 179 ? 10.733 -5.064 -23.501 1.00 39.46 179 SER H O 1
ATOM 4536 N N . SER C 2 180 ? 10.586 -5.079 -25.751 1.00 37.01 180 SER H N 1
ATOM 4537 C CA . SER C 2 180 ? 10.843 -6.505 -25.879 1.00 29.85 180 SER H CA 1
ATOM 4538 C C . SER C 2 180 ? 12.072 -6.772 -26.731 1.00 43.99 180 SER H C 1
ATOM 4539 O O . SER C 2 180 ? 12.399 -5.999 -27.629 1.00 47.45 180 SER H O 1
ATOM 4542 N N . VAL C 2 181 ? 12.750 -7.875 -26.439 1.00 48.45 181 VAL H N 1
ATOM 4543 C CA . VAL C 2 181 ? 13.871 -8.325 -27.248 1.00 40.80 181 VAL H CA 1
ATOM 4544 C C . VAL C 2 181 ? 13.796 -9.834 -27.405 1.00 50.75 181 VAL H C 1
ATOM 4545 O O . VAL C 2 181 ? 13.466 -10.554 -26.459 1.00 46.75 181 VAL H O 1
ATOM 4549 N N . THR C 2 182 ? 14.094 -10.310 -28.607 1.00 53.58 182 THR H N 1
ATOM 4550 C CA . THR C 2 182 ? 14.049 -11.735 -28.881 1.00 48.79 182 THR H CA 1
ATOM 4551 C C . THR C 2 182 ? 15.419 -12.219 -29.348 1.00 43.17 182 THR H C 1
ATOM 4552 O O . THR C 2 182 ? 15.949 -11.756 -30.358 1.00 43.36 182 THR H O 1
ATOM 4556 N N . VAL C 2 183 ? 15.992 -13.144 -28.586 1.00 51.56 183 VAL H N 1
ATOM 4557 C CA . VAL C 2 183 ? 17.328 -13.656 -28.853 1.00 57.23 183 VAL H CA 1
ATOM 4558 C C . VAL C 2 183 ? 17.266 -15.183 -28.907 1.00 69.24 183 VAL H C 1
ATOM 4559 O O . VAL C 2 183 ? 16.337 -15.781 -28.361 1.00 52.39 183 VAL H O 1
ATOM 4563 N N . PRO C 2 184 ? 18.227 -15.818 -29.603 1.00 69.97 184 PRO H N 1
ATOM 4564 C CA . PRO C 2 184 ? 18.347 -17.278 -29.578 1.00 60.29 184 PRO H CA 1
ATOM 4565 C C . PRO C 2 184 ? 18.269 -17.833 -28.159 1.00 59.51 184 PRO H C 1
ATOM 4566 O O . PRO C 2 184 ? 19.023 -17.402 -27.286 1.00 50.23 184 PRO H O 1
ATOM 4570 N N . SER C 2 185 ? 17.363 -18.781 -27.940 1.00 65.34 185 SER H N 1
ATOM 4571 C CA . SER C 2 185 ? 17.188 -19.385 -26.623 1.00 70.54 185 SER H CA 1
ATOM 4572 C C . SER C 2 185 ? 18.446 -20.123 -26.167 1.00 76.56 185 SER H C 1
ATOM 4573 O O . SER C 2 185 ? 18.587 -20.466 -24.992 1.00 74.12 185 SER H O 1
ATOM 4576 N N . SER C 2 186 ? 19.356 -20.364 -27.105 1.00 69.23 186 SER H N 1
ATOM 4577 C CA . SER C 2 186 ? 20.627 -21.000 -26.790 1.00 52.96 186 SER H CA 1
ATOM 4578 C C . SER C 2 186 ? 21.518 -20.026 -26.037 1.00 66.03 186 SER H C 1
ATOM 4579 O O . SER C 2 186 ? 22.198 -20.394 -25.078 1.00 69.68 186 SER H O 1
ATOM 4582 N N . THR C 2 187 ? 21.500 -18.773 -26.477 1.00 71.96 187 THR H N 1
ATOM 4583 C CA . THR C 2 187 ? 22.345 -17.742 -25.895 1.00 65.18 187 THR H CA 1
ATOM 4584 C C . THR C 2 187 ? 21.697 -17.083 -24.682 1.00 53.04 187 THR H C 1
ATOM 4585 O O . THR C 2 187 ? 21.972 -15.924 -24.378 1.00 64.39 187 THR H O 1
ATOM 4589 N N . TRP C 2 188 ? 20.839 -17.823 -23.988 1.00 64.28 188 TRP H N 1
ATOM 4590 C CA . TRP C 2 188 ? 20.197 -17.299 -22.788 1.00 58.24 188 TRP H CA 1
ATOM 4591 C C . TRP C 2 188 ? 19.463 -18.382 -22.003 1.00 64.45 188 TRP H C 1
ATOM 4592 O O . TRP C 2 188 ? 18.777 -19.219 -22.588 1.00 67.35 188 TRP H O 1
ATOM 4603 N N . PRO C 2 189 ? 19.595 -18.357 -20.666 1.00 62.42 189 PRO H N 1
ATOM 4604 C CA . PRO C 2 189 ? 20.362 -17.352 -19.923 1.00 56.54 189 PRO H CA 1
ATOM 4605 C C . PRO C 2 189 ? 21.861 -17.601 -20.016 1.00 60.13 189 PRO H C 1
ATOM 4606 O O . PRO C 2 189 ? 22.635 -16.977 -19.287 1.00 48.16 189 PRO H O 1
ATOM 4610 N N . SER C 2 190 ? 22.254 -18.510 -20.902 1.00 57.64 190 SER H N 1
ATOM 4611 C CA . SER C 2 190 ? 23.660 -18.802 -21.138 1.00 55.84 190 SER H CA 1
ATOM 4612 C C . SER C 2 190 ? 24.472 -17.512 -21.197 1.00 60.88 190 SER H C 1
ATOM 4613 O O . SER C 2 190 ? 25.440 -17.339 -20.456 1.00 65.88 190 SER H O 1
ATOM 4616 N N . GLU C 2 191 ? 24.063 -16.604 -22.076 1.00 66.80 191 GLU H N 1
ATOM 4617 C CA . GLU C 2 191 ? 24.718 -15.307 -22.202 1.00 56.34 191 GLU H CA 1
ATOM 4618 C C . GLU C 2 191 ? 23.885 -14.208 -21.564 1.00 58.86 191 GLU H C 1
ATOM 4619 O O . GLU C 2 191 ? 22.655 -14.279 -21.544 1.00 62.03 191 GLU H O 1
ATOM 4625 N N . THR C 2 192 ? 24.562 -13.190 -21.044 1.00 60.12 192 THR H N 1
ATOM 4626 C CA . THR C 2 192 ? 23.883 -12.085 -20.376 1.00 59.59 192 THR H CA 1
ATOM 4627 C C . THR C 2 192 ? 23.020 -11.262 -21.328 1.00 40.24 192 THR H C 1
ATOM 4628 O O . THR C 2 192 ? 23.437 -10.925 -22.437 1.00 40.84 192 THR H O 1
ATOM 4632 N N . VAL C 2 193 ? 21.807 -10.956 -20.885 1.00 33.88 193 VAL H N 1
ATOM 4633 C CA . VAL C 2 193 ? 20.944 -10.025 -21.596 1.00 36.09 193 VAL H CA 1
ATOM 4634 C C . VAL C 2 193 ? 20.389 -9.030 -20.594 1.00 44.74 193 VAL H C 1
ATOM 4635 O O . VAL C 2 193 ? 19.754 -9.412 -19.612 1.00 44.63 193 VAL H O 1
ATOM 4639 N N . THR C 2 194 ? 20.637 -7.751 -20.845 1.00 43.22 194 THR H N 1
ATOM 4640 C CA . THR C 2 194 ? 20.218 -6.702 -19.927 1.00 43.98 194 THR H CA 1
ATOM 4641 C C . THR C 2 194 ? 19.675 -5.489 -20.682 1.00 42.55 194 THR H C 1
ATOM 4642 O O . THR C 2 194 ? 20.266 -5.045 -21.666 1.00 40.46 194 THR H O 1
ATOM 4646 N N . CYS C 2 195 ? 18.538 -4.964 -20.234 1.00 35.65 195 CYS H N 1
ATOM 4647 C CA . CYS C 2 195 ? 18.002 -3.752 -20.837 1.00 41.40 195 CYS H CA 1
ATOM 4648 C C . CYS C 2 195 ? 18.478 -2.516 -20.083 1.00 37.98 195 CYS H C 1
ATOM 4649 O O . CYS C 2 195 ? 18.565 -2.510 -18.854 1.00 35.85 195 CYS H O 1
ATOM 4652 N N . ASN C 2 196 ? 18.805 -1.474 -20.835 1.00 42.47 196 ASN H N 1
ATOM 4653 C CA . ASN C 2 196 ? 19.301 -0.241 -20.251 1.00 40.22 196 ASN H CA 1
ATOM 4654 C C . ASN C 2 196 ? 18.261 0.851 -20.404 1.00 36.82 196 ASN H C 1
ATOM 4655 O O . ASN C 2 196 ? 17.811 1.140 -21.511 1.00 39.37 196 ASN H O 1
ATOM 4660 N N . VAL C 2 197 ? 17.878 1.451 -19.286 1.00 38.60 197 VAL H N 1
ATOM 4661 C CA . VAL C 2 197 ? 16.848 2.473 -19.289 1.00 32.29 197 VAL H CA 1
ATOM 4662 C C . VAL C 2 197 ? 17.417 3.815 -18.855 1.00 33.16 197 VAL H C 1
ATOM 4663 O O . VAL C 2 197 ? 18.214 3.891 -17.920 1.00 37.02 197 VAL H O 1
ATOM 4667 N N . ALA C 2 198 ? 17.005 4.872 -19.546 1.00 40.83 198 ALA H N 1
ATOM 4668 C CA . ALA C 2 198 ? 17.453 6.220 -19.224 1.00 38.94 198 ALA H CA 1
ATOM 4669 C C . ALA C 2 198 ? 16.296 7.216 -19.258 1.00 38.80 198 ALA H C 1
ATOM 4670 O O . ALA C 2 198 ? 15.507 7.237 -20.199 1.00 39.53 198 ALA H O 1
ATOM 4672 N N . HIS C 2 199 ? 16.201 8.034 -18.216 1.00 35.25 199 HIS H N 1
ATOM 4673 C CA . HIS C 2 199 ? 15.213 9.102 -18.158 1.00 31.94 199 HIS H CA 1
ATOM 4674 C C . HIS C 2 199 ? 15.911 10.395 -17.768 1.00 36.04 199 HIS H C 1
ATOM 4675 O O . HIS C 2 199 ? 15.970 10.741 -16.590 1.00 44.82 199 HIS H O 1
ATOM 4682 N N . PRO C 2 200 ? 16.444 11.114 -18.765 1.00 37.36 200 PRO H N 1
ATOM 4683 C CA . PRO C 2 200 ? 17.297 12.290 -18.547 1.00 43.51 200 PRO H CA 1
ATOM 4684 C C . PRO C 2 200 ? 16.631 13.397 -17.728 1.00 46.63 200 PRO H C 1
ATOM 4685 O O . PRO C 2 200 ? 17.334 14.176 -17.084 1.00 43.15 200 PRO H O 1
ATOM 4689 N N . ALA C 2 201 ? 15.303 13.462 -17.749 1.00 49.84 201 ALA H N 1
ATOM 4690 C CA . ALA C 2 201 ? 14.578 14.485 -17.002 1.00 33.64 201 ALA H CA 1
ATOM 4691 C C . ALA C 2 201 ? 14.880 14.412 -15.506 1.00 44.85 201 ALA H C 1
ATOM 4692 O O . ALA C 2 201 ? 15.280 15.402 -14.891 1.00 32.96 201 ALA H O 1
ATOM 4694 N N . SER C 2 202 ? 14.685 13.233 -14.925 1.00 44.82 202 SER H N 1
ATOM 4695 C CA . SER C 2 202 ? 14.972 13.024 -13.509 1.00 54.12 202 SER H CA 1
ATOM 4696 C C . SER C 2 202 ? 16.440 12.668 -13.284 1.00 46.49 202 SER H C 1
ATOM 4697 O O . SER C 2 202 ? 16.849 12.369 -12.163 1.00 40.74 202 SER H O 1
ATOM 4700 N N . SER C 2 203 ? 17.225 12.703 -14.357 1.00 45.61 203 SER H N 1
ATOM 4701 C CA . SER C 2 203 ? 18.643 12.365 -14.288 1.00 43.09 203 SER H CA 1
ATOM 4702 C C . SER C 2 203 ? 18.841 10.960 -13.726 1.00 38.01 203 SER H C 1
ATOM 4703 O O . SER C 2 203 ? 19.724 10.725 -12.902 1.00 47.28 203 SER H O 1
ATOM 4706 N N . THR C 2 204 ? 18.015 10.029 -14.184 1.00 31.13 204 THR H N 1
ATOM 4707 C CA . THR C 2 204 ? 18.055 8.661 -13.691 1.00 29.75 204 THR H CA 1
ATOM 4708 C C . THR C 2 204 ? 18.489 7.692 -14.785 1.00 43.86 204 THR H C 1
ATOM 4709 O O . THR C 2 204 ? 18.248 7.925 -15.969 1.00 44.70 204 THR H O 1
ATOM 4713 N N . LYS C 2 205 ? 19.134 6.605 -14.379 1.00 47.60 205 LYS H N 1
ATOM 4714 C CA . LYS C 2 205 ? 19.545 5.564 -15.309 1.00 34.85 205 LYS H CA 1
ATOM 4715 C C . LYS C 2 205 ? 19.494 4.213 -14.613 1.00 30.82 205 LYS H C 1
ATOM 4716 O O . LYS C 2 205 ? 19.888 4.090 -13.455 1.00 35.90 205 LYS H O 1
ATOM 4722 N N . VAL C 2 206 ? 19.007 3.198 -15.315 1.00 33.60 206 VAL H N 1
ATOM 4723 C CA . VAL C 2 206 ? 18.859 1.880 -14.715 1.00 27.03 206 VAL H CA 1
ATOM 4724 C C . VAL C 2 206 ? 19.188 0.755 -15.683 1.00 33.33 206 VAL H C 1
ATOM 4725 O O . VAL C 2 206 ? 18.636 0.684 -16.779 1.00 52.68 206 VAL H O 1
ATOM 4729 N N . ASP C 2 207 ? 20.094 -0.123 -15.271 1.00 37.09 207 ASP H N 1
ATOM 4730 C CA . ASP C 2 207 ? 20.370 -1.341 -16.016 1.00 39.80 207 ASP H CA 1
ATOM 4731 C C . ASP C 2 207 ? 19.735 -2.498 -15.264 1.00 38.63 207 ASP H C 1
ATOM 4732 O O . ASP C 2 207 ? 19.770 -2.539 -14.035 1.00 44.89 207 ASP H O 1
ATOM 4737 N N . LYS C 2 208 ? 19.147 -3.433 -15.997 1.00 26.87 208 LYS H N 1
ATOM 4738 C CA . LYS C 2 208 ? 18.444 -4.539 -15.368 1.00 30.75 208 LYS H CA 1
ATOM 4739 C C . LYS C 2 208 ? 18.705 -5.830 -16.126 1.00 42.36 208 LYS H C 1
ATOM 4740 O O . LYS C 2 208 ? 18.121 -6.060 -17.184 1.00 39.58 208 LYS H O 1
ATOM 4746 N N . LYS C 2 209 ? 19.583 -6.672 -15.590 1.00 42.36 209 LYS H N 1
ATOM 4747 C CA . LYS C 2 209 ? 19.878 -7.944 -16.238 1.00 40.86 209 LYS H CA 1
ATOM 4748 C C . LYS C 2 209 ? 18.673 -8.872 -16.163 1.00 48.49 209 LYS H C 1
ATOM 4749 O O . LYS C 2 209 ? 18.031 -9.000 -15.120 1.00 45.53 209 LYS H O 1
ATOM 4755 N N . ILE C 2 210 ? 18.364 -9.509 -17.284 1.00 44.03 210 ILE H N 1
ATOM 4756 C CA . ILE C 2 210 ? 17.228 -10.407 -17.349 1.00 41.45 210 ILE H CA 1
ATOM 4757 C C . ILE C 2 210 ? 17.644 -11.808 -16.936 1.00 55.81 210 ILE H C 1
ATOM 4758 O O . ILE C 2 210 ? 18.407 -12.479 -17.635 1.00 42.81 210 ILE H O 1
ATOM 4763 N N . VAL C 2 211 ? 17.138 -12.236 -15.784 1.00 59.73 211 VAL H N 1
ATOM 4764 C CA . VAL C 2 211 ? 17.467 -13.540 -15.235 1.00 57.36 211 VAL H CA 1
ATOM 4765 C C . VAL C 2 211 ? 16.226 -14.417 -15.185 1.00 64.43 211 VAL H C 1
ATOM 4766 O O . VAL C 2 211 ? 15.123 -13.922 -14.950 1.00 56.24 211 VAL H O 1
ATOM 4770 N N . PRO C 2 212 ? 16.403 -15.727 -15.417 1.00 63.59 212 PRO H N 1
ATOM 4771 C CA . PRO C 2 212 ? 15.306 -16.697 -15.337 1.00 62.86 212 PRO H CA 1
ATOM 4772 C C . PRO C 2 212 ? 14.545 -16.580 -14.018 1.00 68.40 212 PRO H C 1
ATOM 4773 O O . PRO C 2 212 ? 15.100 -16.099 -13.028 1.00 48.59 212 PRO H O 1
ATOM 4777 N N . ARG C 2 213 ? 13.287 -17.011 -14.012 1.00 75.04 213 ARG H N 1
ATOM 4778 C CA . ARG C 2 213 ? 12.466 -16.952 -12.808 1.00 72.03 213 ARG H CA 1
ATOM 4779 C C . ARG C 2 213 ? 13.022 -17.863 -11.717 1.00 60.04 213 ARG H C 1
ATOM 4780 O O . ARG C 2 213 ? 12.378 -18.090 -10.692 1.00 57.17 213 ARG H O 1
ATOM 4788 N N . ASP D 1 1 ? -17.529 23.534 -41.579 1.00 74.72 1 ASP L N 1
ATOM 4789 C CA . ASP D 1 1 ? -16.342 23.542 -42.426 1.00 61.31 1 ASP L CA 1
ATOM 4790 C C . ASP D 1 1 ? -16.502 22.576 -43.593 1.00 52.39 1 ASP L C 1
ATOM 4791 O O . ASP D 1 1 ? -17.390 21.722 -43.589 1.00 56.70 1 ASP L O 1
ATOM 4796 N N . ILE D 1 2 ? -15.635 22.714 -44.590 1.00 39.11 2 ILE L N 1
ATOM 4797 C CA . ILE D 1 2 ? -15.644 21.810 -45.732 1.00 37.37 2 ILE L CA 1
ATOM 4798 C C . ILE D 1 2 ? -14.823 20.557 -45.445 1.00 41.77 2 ILE L C 1
ATOM 4799 O O . ILE D 1 2 ? -13.630 20.630 -45.153 1.00 37.81 2 ILE L O 1
ATOM 4804 N N . VAL D 1 3 ? -15.477 19.406 -45.531 1.00 42.94 3 VAL L N 1
ATOM 4805 C CA . VAL D 1 3 ? -14.853 18.141 -45.177 1.00 37.22 3 VAL L CA 1
ATOM 4806 C C . VAL D 1 3 ? -14.062 17.532 -46.329 1.00 39.16 3 VAL L C 1
ATOM 4807 O O . VAL D 1 3 ? -14.595 17.304 -47.415 1.00 37.95 3 VAL L O 1
ATOM 4811 N N . LEU D 1 4 ? -12.783 17.269 -46.077 1.00 45.36 4 LEU L N 1
ATOM 4812 C CA . LEU D 1 4 ? -11.929 16.604 -47.052 1.00 36.00 4 LEU L CA 1
ATOM 4813 C C . LEU D 1 4 ? -11.712 15.153 -46.639 1.00 41.49 4 LEU L C 1
ATOM 4814 O O . LEU D 1 4 ? -11.027 14.867 -45.657 1.00 51.58 4 LEU L O 1
ATOM 4819 N N . THR D 1 5 ? -12.311 14.238 -47.390 1.00 35.75 5 THR L N 1
ATOM 4820 C CA . THR D 1 5 ? -12.224 12.822 -47.071 1.00 43.35 5 THR L CA 1
ATOM 4821 C C . THR D 1 5 ? -11.175 12.132 -47.936 1.00 38.93 5 THR L C 1
ATOM 4822 O O . THR D 1 5 ? -11.202 12.224 -49.164 1.00 37.24 5 THR L O 1
ATOM 4826 N N . GLN D 1 6 ? -10.253 11.437 -47.279 1.00 40.37 6 GLN L N 1
ATOM 4827 C CA . GLN D 1 6 ? -9.069 10.907 -47.940 1.00 33.85 6 GLN L CA 1
ATOM 4828 C C . GLN D 1 6 ? -8.973 9.395 -47.786 1.00 35.75 6 GLN L C 1
ATOM 4829 O O . GLN D 1 6 ? -8.917 8.881 -46.670 1.00 55.32 6 GLN L O 1
ATOM 4835 N N . SER D 1 7 ? -8.947 8.685 -48.909 1.00 28.85 7 SER L N 1
ATOM 4836 C CA . SER D 1 7 ? -8.876 7.228 -48.885 1.00 37.37 7 SER L CA 1
ATOM 4837 C C . SER D 1 7 ? -7.791 6.706 -49.825 1.00 36.04 7 SER L C 1
ATOM 4838 O O . SER D 1 7 ? -7.475 7.348 -50.827 1.00 38.31 7 SER L O 1
ATOM 4841 N N . PRO D 1 8 ? -7.215 5.535 -49.504 1.00 28.32 8 PRO L N 1
ATOM 4842 C CA . PRO D 1 8 ? -7.499 4.737 -48.307 1.00 24.73 8 PRO L CA 1
ATOM 4843 C C . PRO D 1 8 ? -6.855 5.336 -47.065 1.00 35.44 8 PRO L C 1
ATOM 4844 O O . PRO D 1 8 ? -5.934 6.143 -47.179 1.00 33.64 8 PRO L O 1
ATOM 4848 N N . ALA D 1 9 ? -7.336 4.942 -45.891 1.00 38.92 9 ALA L N 1
ATOM 4849 C CA . ALA D 1 9 ? -6.716 5.364 -44.644 1.00 29.94 9 ALA L CA 1
ATOM 4850 C C . ALA D 1 9 ? -5.326 4.741 -44.549 1.00 36.36 9 ALA L C 1
ATOM 4851 O O . ALA D 1 9 ? -4.448 5.247 -43.845 1.00 35.63 9 ALA L O 1
ATOM 4853 N N . SER D 1 10 ? -5.138 3.642 -45.275 1.00 35.93 10 SER L N 1
ATOM 4854 C CA . SER D 1 10 ? -3.860 2.941 -45.325 1.00 35.45 10 SER L CA 1
ATOM 4855 C C . SER D 1 10 ? -3.709 2.204 -46.653 1.00 44.37 10 SER L C 1
ATOM 4856 O O . SER D 1 10 ? -4.613 1.487 -47.085 1.00 34.22 10 SER L O 1
ATOM 4859 N N . LEU D 1 11 ? -2.558 2.379 -47.294 1.00 40.65 11 LEU L N 1
ATOM 4860 C CA . LEU D 1 11 ? -2.327 1.824 -48.622 1.00 43.07 11 LEU L CA 1
ATOM 4861 C C . LEU D 1 11 ? -1.092 0.935 -48.664 1.00 49.96 11 LEU L C 1
ATOM 4862 O O . LEU D 1 11 ? 0.036 1.426 -48.763 1.00 43.51 11 LEU L O 1
ATOM 4867 N N . ALA D 1 12 ? -1.309 -0.374 -48.591 1.00 41.85 12 ALA L N 1
ATOM 4868 C CA . ALA D 1 12 ? -0.215 -1.329 -48.682 1.00 38.43 12 ALA L CA 1
ATOM 4869 C C . ALA D 1 12 ? 0.287 -1.412 -50.121 1.00 38.15 12 ALA L C 1
ATOM 4870 O O . ALA D 1 12 ? -0.492 -1.635 -51.046 1.00 49.59 12 ALA L O 1
ATOM 4872 N N . VAL D 1 13 ? 1.589 -1.224 -50.304 1.00 25.50 13 VAL L N 1
ATOM 4873 C CA . VAL D 1 13 ? 2.188 -1.254 -51.634 1.00 22.97 13 VAL L CA 1
ATOM 4874 C C . VAL D 1 13 ? 3.555 -1.928 -51.595 1.00 40.23 13 VAL L C 1
ATOM 4875 O O . VAL D 1 13 ? 4.151 -2.087 -50.530 1.00 50.34 13 VAL L O 1
ATOM 4879 N N . SER D 1 14 ? 4.052 -2.324 -52.760 1.00 31.70 14 SER L N 1
ATOM 4880 C CA . SER D 1 14 ? 5.362 -2.947 -52.844 1.00 28.28 14 SER L CA 1
ATOM 4881 C C . SER D 1 14 ? 6.330 -2.001 -53.538 1.00 36.35 14 SER L C 1
ATOM 4882 O O . SER D 1 14 ? 5.971 -1.341 -54.510 1.00 40.90 14 SER L O 1
ATOM 4885 N N . LEU D 1 15 ? 7.555 -1.921 -53.030 1.00 33.63 15 LEU L N 1
ATOM 4886 C CA . LEU D 1 15 ? 8.560 -1.070 -53.650 1.00 35.71 15 LEU L CA 1
ATOM 4887 C C . LEU D 1 15 ? 8.604 -1.322 -55.152 1.00 40.94 15 LEU L C 1
ATOM 4888 O O . LEU D 1 15 ? 8.892 -2.432 -55.600 1.00 45.50 15 LEU L O 1
ATOM 4893 N N . GLY D 1 16 ? 8.295 -0.290 -55.927 1.00 29.78 16 GLY L N 1
ATOM 4894 C CA . GLY D 1 16 ? 8.289 -0.404 -57.371 1.00 27.93 16 GLY L CA 1
ATOM 4895 C C . GLY D 1 16 ? 6.907 -0.188 -57.952 1.00 45.94 16 GLY L C 1
ATOM 4896 O O . GLY D 1 16 ? 6.765 0.322 -59.064 1.00 43.83 16 GLY L O 1
ATOM 4897 N N . GLN D 1 17 ? 5.881 -0.576 -57.201 1.00 46.57 17 GLN L N 1
ATOM 4898 C CA . GLN D 1 17 ? 4.507 -0.390 -57.650 1.00 35.95 17 GLN L CA 1
ATOM 4899 C C . GLN D 1 17 ? 4.210 1.094 -57.807 1.00 39.56 17 GLN L C 1
ATOM 4900 O O . GLN D 1 17 ? 4.981 1.945 -57.363 1.00 40.07 17 GLN L O 1
ATOM 4906 N N . ARG D 1 18 ? 3.087 1.402 -58.443 1.00 43.02 18 ARG L N 1
ATOM 4907 C CA . ARG D 1 18 ? 2.603 2.769 -58.495 1.00 41.97 18 ARG L CA 1
ATOM 4908 C C . ARG D 1 18 ? 1.639 2.955 -57.336 1.00 36.39 18 ARG L C 1
ATOM 4909 O O . ARG D 1 18 ? 1.157 1.980 -56.766 1.00 44.09 18 ARG L O 1
ATOM 4917 N N . ALA D 1 19 ? 1.365 4.201 -56.974 1.00 40.57 19 ALA L N 1
ATOM 4918 C CA . ALA D 1 19 ? 0.480 4.461 -55.849 1.00 35.91 19 ALA L CA 1
ATOM 4919 C C . ALA D 1 19 ? -0.481 5.603 -56.135 1.00 34.28 19 ALA L C 1
ATOM 4920 O O . ALA D 1 19 ? -0.069 6.705 -56.495 1.00 28.06 19 ALA L O 1
ATOM 4922 N N . THR D 1 20 ? -1.769 5.323 -55.976 1.00 41.40 20 THR L N 1
ATOM 4923 C CA . THR D 1 20 ? -2.802 6.332 -56.140 1.00 25.24 20 THR L CA 1
ATOM 4924 C C . THR D 1 20 ? -3.486 6.594 -54.812 1.00 28.11 20 THR L C 1
ATOM 4925 O O . THR D 1 20 ? -4.100 5.701 -54.231 1.00 32.78 20 THR L O 1
ATOM 4929 N N . ILE D 1 21 ? -3.357 7.821 -54.326 1.00 31.15 21 ILE L N 1
ATOM 4930 C CA . ILE D 1 21 ? -4.075 8.248 -53.137 1.00 37.67 21 ILE L CA 1
ATOM 4931 C C . ILE D 1 21 ? -5.206 9.171 -53.572 1.00 34.94 21 ILE L C 1
ATOM 4932 O O . ILE D 1 21 ? -5.082 9.880 -54.571 1.00 33.69 21 ILE L O 1
ATOM 4937 N N . SER D 1 22 ? -6.309 9.157 -52.832 1.00 31.79 22 SER L N 1
ATOM 4938 C CA . SER D 1 22 ? -7.479 9.937 -53.219 1.00 37.13 22 SER L CA 1
ATOM 4939 C C . SER D 1 22 ? -7.895 10.952 -52.158 1.00 37.17 22 SER L C 1
ATOM 4940 O O . SER D 1 22 ? -7.763 10.708 -50.956 1.00 38.06 22 SER L O 1
ATOM 4943 N N . CYS D 1 23 ? -8.401 12.090 -52.621 1.00 30.89 23 CYS L N 1
ATOM 4944 C CA . CYS D 1 23 ? -8.914 13.132 -51.742 1.00 26.52 23 CYS L CA 1
ATOM 4945 C C . CYS D 1 23 ? -10.192 13.696 -52.344 1.00 33.47 23 CYS L C 1
ATOM 4946 O O . CYS D 1 23 ? -10.199 14.128 -53.497 1.00 46.20 23 CYS L O 1
ATOM 4949 N N . ARG D 1 24 ? -11.274 13.688 -51.574 1.00 33.56 24 ARG L N 1
ATOM 4950 C CA . ARG D 1 24 ? -12.549 14.197 -52.073 1.00 40.97 24 ARG L CA 1
ATOM 4951 C C . ARG D 1 24 ? -13.097 15.341 -51.222 1.00 36.35 24 ARG L C 1
ATOM 4952 O O . ARG D 1 24 ? -13.188 15.232 -49.998 1.00 40.91 24 ARG L O 1
ATOM 4960 N N . ALA D 1 25 ? -13.462 16.433 -51.890 1.00 39.23 25 ALA L N 1
ATOM 4961 C CA . ALA D 1 25 ? -13.937 17.643 -51.222 1.00 37.57 25 ALA L CA 1
ATOM 4962 C C . ALA D 1 25 ? -15.426 17.580 -50.908 1.00 40.72 25 ALA L C 1
ATOM 4963 O O . ALA D 1 25 ? -16.175 16.844 -51.547 1.00 44.60 25 ALA L O 1
ATOM 4965 N N . SER D 1 26 ? -15.845 18.361 -49.918 1.00 41.66 26 SER L N 1
ATOM 4966 C CA . SER D 1 26 ? -17.256 18.482 -49.573 1.00 34.33 26 SER L CA 1
ATOM 4967 C C . SER D 1 26 ? -17.957 19.420 -50.549 1.00 44.04 26 SER L C 1
ATOM 4968 O O . SER D 1 26 ? -19.153 19.290 -50.800 1.00 42.16 26 SER L O 1
ATOM 4971 N N . LYS D 1 27 ? -17.200 20.370 -51.091 1.00 41.06 27 LYS L N 1
ATOM 4972 C CA . LYS D 1 27 ? -17.709 21.285 -52.107 1.00 37.56 27 LYS L CA 1
ATOM 4973 C C . LYS D 1 27 ? -16.587 21.621 -53.083 1.00 35.16 27 LYS L C 1
ATOM 4974 O O . LYS D 1 27 ? -15.416 21.398 -52.788 1.00 39.83 27 LYS L O 1
ATOM 4980 N N . SER D 1 28 ? -16.939 22.148 -54.250 1.00 40.81 28 SER L N 1
ATOM 4981 C CA . SER D 1 28 ? -15.931 22.479 -55.250 1.00 35.40 28 SER L CA 1
ATOM 4982 C C . SER D 1 28 ? -14.872 23.386 -54.648 1.00 36.95 28 SER L C 1
ATOM 4983 O O . SER D 1 28 ? -15.188 24.439 -54.092 1.00 46.42 28 SER L O 1
ATOM 4986 N N . VAL D 1 29 ? -13.615 22.973 -54.761 1.00 25.34 29 VAL L N 1
ATOM 4987 C CA . VAL D 1 29 ? -12.517 23.706 -54.141 1.00 33.66 29 VAL L CA 1
ATOM 4988 C C . VAL D 1 29 ? -11.794 24.633 -55.119 1.00 44.28 29 VAL L C 1
ATOM 4989 O O . VAL D 1 29 ? -10.573 24.799 -55.047 1.00 48.96 29 VAL L O 1
ATOM 4993 N N . SER D 1 30 ? -12.546 25.242 -56.031 1.00 28.51 30 SER L N 1
ATOM 4994 C CA . SER D 1 30 ? -11.965 26.231 -56.930 1.00 31.93 30 SER L CA 1
ATOM 4995 C C . SER D 1 30 ? -12.329 27.642 -56.481 1.00 36.89 30 SER L C 1
ATOM 4996 O O . SER D 1 30 ? -13.508 27.962 -56.318 1.00 27.85 30 SER L O 1
ATOM 4999 N N . THR D 1 31 ? -11.310 28.470 -56.257 1.00 39.48 31 THR L N 1
ATOM 5000 C CA . THR D 1 31 ? -11.504 29.887 -55.953 1.00 39.93 31 THR L CA 1
ATOM 5001 C C . THR D 1 31 ? -11.746 30.601 -57.276 1.00 35.15 31 THR L C 1
ATOM 5002 O O . THR D 1 31 ? -11.740 29.972 -58.333 1.00 31.49 31 THR L O 1
ATOM 5006 N N . SER D 1 32 ? -11.962 31.909 -57.225 1.00 43.67 32 SER L N 1
ATOM 5007 C CA . SER D 1 32 ? -12.018 32.703 -58.442 1.00 30.19 32 SER L CA 1
ATOM 5008 C C . SER D 1 32 ? -10.618 32.752 -59.060 1.00 37.55 32 SER L C 1
ATOM 5009 O O . SER D 1 32 ? -9.855 33.695 -58.842 1.00 28.32 32 SER L O 1
ATOM 5012 N N . GLY D 1 33 ? -10.283 31.709 -59.814 1.00 37.26 33 GLY L N 1
ATOM 5013 C CA . GLY D 1 33 ? -8.962 31.562 -60.396 1.00 32.60 33 GLY L CA 1
ATOM 5014 C C . GLY D 1 33 ? -8.511 30.109 -60.400 1.00 64.33 33 GLY L C 1
ATOM 5015 O O . GLY D 1 33 ? -8.914 29.322 -61.259 1.00 46.62 33 GLY L O 1
ATOM 5016 N N . TYR D 1 34 ? -7.681 29.749 -59.427 1.00 62.84 34 TYR L N 1
ATOM 5017 C CA . TYR D 1 34 ? -7.118 28.404 -59.350 1.00 50.17 34 TYR L CA 1
ATOM 5018 C C . TYR D 1 34 ? -7.922 27.464 -58.447 1.00 36.25 34 TYR L C 1
ATOM 5019 O O . TYR D 1 34 ? -8.987 27.823 -57.945 1.00 32.63 34 TYR L O 1
ATOM 5028 N N . SER D 1 35 ? -7.403 26.253 -58.258 1.00 45.67 35 SER L N 1
ATOM 5029 C CA . SER D 1 35 ? -7.989 25.287 -57.332 1.00 42.07 35 SER L CA 1
ATOM 5030 C C . SER D 1 35 ? -6.973 24.942 -56.252 1.00 42.55 35 SER L C 1
ATOM 5031 O O . SER D 1 35 ? -5.927 24.349 -56.528 1.00 34.08 35 SER L O 1
ATOM 5034 N N . TYR D 1 36 ? -7.282 25.313 -55.017 1.00 43.26 36 TYR L N 1
ATOM 5035 C CA . TYR D 1 36 ? -6.310 25.187 -53.939 1.00 42.62 36 TYR L CA 1
ATOM 5036 C C . TYR D 1 36 ? -6.385 23.856 -53.195 1.00 37.36 36 TYR L C 1
ATOM 5037 O O . TYR D 1 36 ? -6.655 23.805 -51.994 1.00 28.93 36 TYR L O 1
ATOM 5046 N N . MET D 1 37 ? -6.137 22.785 -53.942 1.00 33.76 37 MET L N 1
ATOM 5047 C CA . MET D 1 37 ? -5.984 21.448 -53.390 1.00 28.76 37 MET L CA 1
ATOM 5048 C C . MET D 1 37 ? -4.493 21.114 -53.366 1.00 28.68 37 MET L C 1
ATOM 5049 O O . MET D 1 37 ? -3.811 21.214 -54.387 1.00 23.87 37 MET L O 1
ATOM 5054 N N . HIS D 1 38 ? -3.985 20.730 -52.200 1.00 27.94 38 HIS L N 1
ATOM 5055 C CA . HIS D 1 38 ? -2.552 20.509 -52.040 1.00 27.27 38 HIS L CA 1
ATOM 5056 C C . HIS D 1 38 ? -2.262 19.160 -51.394 1.00 25.97 38 HIS L C 1
ATOM 5057 O O . HIS D 1 38 ? -3.038 18.677 -50.569 1.00 27.08 38 HIS L O 1
ATOM 5064 N N . TRP D 1 39 ? -1.141 18.557 -51.780 1.00 22.88 39 TRP L N 1
ATOM 5065 C CA . TRP D 1 39 ? -0.702 17.294 -51.195 1.00 23.98 39 TRP L CA 1
ATOM 5066 C C . TRP D 1 39 ? 0.574 17.486 -50.384 1.00 27.99 39 TRP L C 1
ATOM 5067 O O . TRP D 1 39 ? 1.548 18.079 -50.857 1.00 23.55 39 TRP L O 1
ATOM 5078 N N . ASN D 1 40 ? 0.564 16.977 -49.161 1.00 26.49 40 ASN L N 1
ATOM 5079 C CA . ASN D 1 40 ? 1.725 17.075 -48.292 1.00 25.74 40 ASN L CA 1
ATOM 5080 C C . ASN D 1 40 ? 2.248 15.678 -47.941 1.00 27.31 40 ASN L C 1
ATOM 5081 O O . ASN D 1 40 ? 1.508 14.692 -47.997 1.00 27.67 40 ASN L O 1
ATOM 5086 N N . GLN D 1 41 ? 3.526 15.599 -47.594 1.00 23.59 41 GLN L N 1
ATOM 5087 C CA . GLN D 1 41 ? 4.170 14.326 -47.302 1.00 24.15 41 GLN L CA 1
ATOM 5088 C C . GLN D 1 41 ? 4.837 14.409 -45.940 1.00 21.42 41 GLN L C 1
ATOM 5089 O O . GLN D 1 41 ? 5.754 15.204 -45.746 1.00 28.57 41 GLN L O 1
ATOM 5095 N N . GLN D 1 42 ? 4.383 13.598 -44.993 1.00 18.61 42 GLN L N 1
ATOM 5096 C CA . GLN D 1 42 ? 4.961 13.646 -43.654 1.00 40.90 42 GLN L CA 1
ATOM 5097 C C . GLN D 1 42 ? 5.494 12.303 -43.175 1.00 36.20 42 GLN L C 1
ATOM 5098 O O . GLN D 1 42 ? 4.813 11.281 -43.258 1.00 26.19 42 GLN L O 1
ATOM 5104 N N . LYS D 1 43 ? 6.716 12.327 -42.657 1.00 34.95 43 LYS L N 1
ATOM 5105 C CA . LYS D 1 43 ? 7.365 11.126 -42.160 1.00 34.13 43 LYS L CA 1
ATOM 5106 C C . LYS D 1 43 ? 7.393 11.154 -40.635 1.00 33.56 43 LYS L C 1
ATOM 5107 O O . LYS D 1 43 ? 7.190 12.204 -40.027 1.00 31.41 43 LYS L O 1
ATOM 5113 N N . PRO D 1 44 ? 7.625 9.993 -40.011 1.00 44.03 44 PRO L N 1
ATOM 5114 C CA . PRO D 1 44 ? 7.618 9.895 -38.547 1.00 31.87 44 PRO L CA 1
ATOM 5115 C C . PRO D 1 44 ? 8.594 10.869 -37.893 1.00 36.83 44 PRO L C 1
ATOM 5116 O O . PRO D 1 44 ? 9.784 10.869 -38.220 1.00 29.35 44 PRO L O 1
ATOM 5120 N N . GLY D 1 45 ? 8.083 11.694 -36.984 1.00 30.07 45 GLY L N 1
ATOM 5121 C CA . GLY D 1 45 ? 8.914 12.603 -36.217 1.00 27.41 45 GLY L CA 1
ATOM 5122 C C . GLY D 1 45 ? 9.226 13.915 -36.910 1.00 37.96 45 GLY L C 1
ATOM 5123 O O . GLY D 1 45 ? 9.681 14.869 -36.276 1.00 41.95 45 GLY L O 1
ATOM 5124 N N . GLN D 1 46 ? 8.986 13.969 -38.214 1.00 35.87 46 GLN L N 1
ATOM 5125 C CA . GLN D 1 46 ? 9.265 15.174 -38.984 1.00 36.21 46 GLN L CA 1
ATOM 5126 C C . GLN D 1 46 ? 7.993 15.969 -39.242 1.00 35.22 46 GLN L C 1
ATOM 5127 O O . GLN D 1 46 ? 6.890 15.452 -39.060 1.00 40.56 46 GLN L O 1
ATOM 5133 N N . PRO D 1 47 ? 8.143 17.237 -39.661 1.00 43.30 47 PRO L N 1
ATOM 5134 C CA . PRO D 1 47 ? 6.998 18.036 -40.108 1.00 27.25 47 PRO L CA 1
ATOM 5135 C C . PRO D 1 47 ? 6.580 17.605 -41.507 1.00 30.07 47 PRO L C 1
ATOM 5136 O O . PRO D 1 47 ? 7.342 16.914 -42.182 1.00 41.19 47 PRO L O 1
ATOM 5140 N N . PRO D 1 48 ? 5.376 17.997 -41.942 1.00 36.63 48 PRO L N 1
ATOM 5141 C CA . PRO D 1 48 ? 4.997 17.683 -43.321 1.00 30.54 48 PRO L CA 1
ATOM 5142 C C . PRO D 1 48 ? 5.804 18.517 -44.309 1.00 22.05 48 PRO L C 1
ATOM 5143 O O . PRO D 1 48 ? 6.289 19.594 -43.961 1.00 11.72 48 PRO 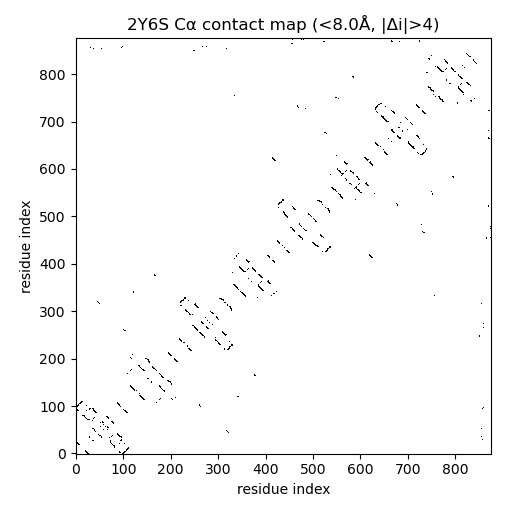L O 1
ATOM 5147 N N . ARG D 1 49 ? 5.957 18.010 -45.526 1.00 26.45 49 ARG L N 1
ATOM 5148 C CA . ARG D 1 49 ? 6.612 18.761 -46.585 1.00 27.03 49 ARG L CA 1
ATOM 5149 C C . ARG D 1 49 ? 5.683 18.848 -47.795 1.00 28.98 49 ARG L C 1
ATOM 5150 O O . ARG D 1 49 ? 4.959 17.899 -48.098 1.00 25.30 49 ARG L O 1
ATOM 5158 N N . LEU D 1 50 ? 5.694 19.994 -48.470 1.00 20.67 50 LEU L N 1
ATOM 5159 C CA . LEU D 1 50 ? 4.855 20.197 -49.646 1.00 20.42 50 LEU L CA 1
ATOM 5160 C C . LEU D 1 50 ? 5.381 19.427 -50.855 1.00 22.85 50 LEU L C 1
ATOM 5161 O 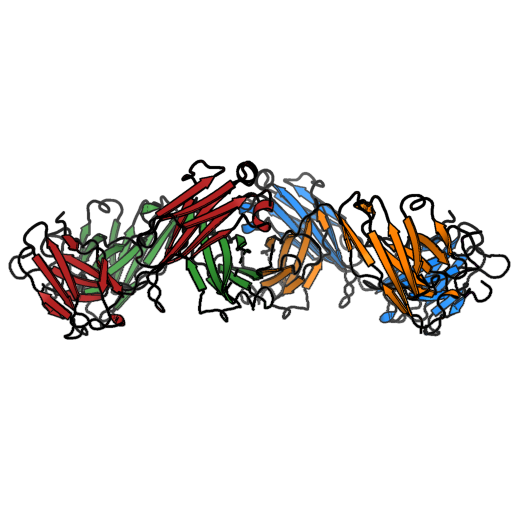O . LEU D 1 50 ? 6.575 19.466 -51.155 1.00 21.31 50 LEU L O 1
ATOM 5166 N N . LEU D 1 51 ? 4.483 18.723 -51.537 1.00 23.81 51 LEU L N 1
ATOM 5167 C CA . LEU D 1 51 ? 4.828 18.001 -52.755 1.00 23.64 51 LEU L CA 1
ATOM 5168 C C . LEU D 1 51 ? 4.115 18.630 -53.938 1.00 27.88 51 LEU L C 1
ATOM 5169 O O . LEU D 1 51 ? 4.720 18.892 -54.977 1.00 32.70 51 LEU L O 1
ATOM 5174 N N . ILE D 1 52 ? 2.815 18.857 -53.774 1.00 22.14 52 ILE L N 1
ATOM 5175 C CA . ILE D 1 52 ? 1.981 19.368 -54.851 1.00 24.00 52 ILE L CA 1
ATOM 5176 C C . ILE D 1 52 ? 1.077 20.479 -54.351 1.00 24.66 52 ILE L C 1
ATOM 5177 O O . ILE D 1 52 ? 0.416 20.337 -53.321 1.00 29.17 52 ILE L O 1
ATOM 5182 N N . TYR D 1 53 ? 1.043 21.584 -55.086 1.00 23.89 53 TYR L N 1
ATOM 5183 C CA . TYR D 1 53 ? 0.127 22.673 -54.769 1.00 31.14 53 TYR L CA 1
ATOM 5184 C C . TYR D 1 53 ? -0.749 22.995 -55.972 1.00 30.54 53 TYR L C 1
ATOM 5185 O O . TYR D 1 53 ? -0.388 22.698 -57.113 1.00 30.60 53 TYR L O 1
ATOM 5194 N N . LEU D 1 54 ? -1.902 23.598 -55.713 1.00 25.31 54 LEU L N 1
ATOM 5195 C CA . LEU D 1 54 ? -2.817 23.965 -56.782 1.00 32.36 54 LEU L CA 1
ATOM 5196 C C . LEU D 1 54 ? -3.090 22.760 -57.684 1.00 34.54 54 LEU L C 1
ATOM 5197 O O . LEU D 1 54 ? -3.088 22.864 -58.912 1.00 29.17 54 LEU L O 1
ATOM 5202 N N . VAL D 1 55 ? -3.300 21.613 -57.045 1.00 25.96 55 VAL L N 1
ATOM 5203 C CA . VAL D 1 55 ? -3.741 20.390 -57.713 1.00 28.91 55 VAL L CA 1
ATOM 5204 C C . VAL D 1 55 ? -2.634 19.588 -58.407 1.00 32.37 55 VAL L C 1
ATOM 5205 O O . VAL D 1 55 ? -2.520 18.380 -58.204 1.00 26.79 55 VAL L O 1
ATOM 5209 N N . SER D 1 56 ? -1.816 20.252 -59.217 1.00 30.78 56 SER L N 1
ATOM 5210 C CA . SER D 1 56 ? -0.900 19.528 -60.092 1.00 21.94 56 SER L CA 1
ATOM 5211 C C . SER D 1 56 ? 0.531 20.045 -60.067 1.00 31.76 56 SER L C 1
ATOM 5212 O O . SER D 1 56 ? 1.413 19.457 -60.687 1.00 40.30 56 SER L O 1
ATOM 5215 N N . ASN D 1 57 ? 0.763 21.142 -59.359 1.00 35.17 57 ASN L N 1
ATOM 5216 C CA . ASN D 1 57 ? 2.070 21.790 -59.394 1.00 27.90 57 ASN L CA 1
ATOM 5217 C C . ASN D 1 57 ? 3.097 21.176 -58.451 1.00 31.60 57 ASN L C 1
ATOM 5218 O O . ASN D 1 57 ? 2.914 21.159 -57.234 1.00 38.46 57 ASN L O 1
ATOM 5223 N N . LEU D 1 58 ? 4.181 20.679 -59.034 1.00 40.99 58 LEU L N 1
ATOM 5224 C CA . LEU D 1 58 ? 5.292 20.114 -58.281 1.00 24.79 58 LEU L CA 1
ATOM 5225 C C . LEU D 1 58 ? 6.021 21.218 -57.515 1.00 34.77 58 LEU L C 1
ATOM 5226 O O . LEU D 1 58 ? 6.556 22.152 -58.118 1.00 39.16 58 LEU L O 1
ATOM 5231 N N . GLU D 1 59 ? 6.037 21.119 -56.190 1.00 33.80 59 GLU L N 1
ATOM 5232 C CA . GLU D 1 59 ? 6.846 22.016 -55.367 1.00 37.34 59 GLU L CA 1
ATOM 5233 C C . GLU D 1 59 ? 8.321 21.857 -55.741 1.00 37.40 59 GLU L C 1
ATOM 5234 O O . GLU D 1 59 ? 8.736 20.800 -56.219 1.00 43.65 59 GLU L O 1
ATOM 5240 N N . SER D 1 60 ? 9.110 22.907 -55.540 1.00 36.01 60 SER L N 1
ATOM 5241 C CA . SER D 1 60 ? 10.537 22.847 -55.840 1.00 41.29 60 SER L CA 1
ATOM 5242 C C . SER D 1 60 ? 11.221 21.716 -55.072 1.00 41.15 60 SER L C 1
ATOM 5243 O O . SER D 1 60 ? 11.090 21.609 -53.853 1.00 40.40 60 SER L O 1
ATOM 5246 N N . GLY D 1 61 ? 11.949 20.869 -55.790 1.00 40.81 61 GLY L N 1
ATOM 5247 C CA . GLY D 1 61 ? 12.711 19.810 -55.154 1.00 43.50 61 GLY L CA 1
ATOM 5248 C C . GLY D 1 61 ? 12.133 18.417 -55.314 1.00 53.91 61 GLY L C 1
ATOM 5249 O O . GLY D 1 61 ? 12.878 17.438 -55.375 1.00 59.65 61 GLY L O 1
ATOM 5250 N N . VAL D 1 62 ? 10.809 18.317 -55.377 1.00 38.05 62 VAL L N 1
ATOM 5251 C CA . VAL D 1 62 ? 10.163 17.016 -55.509 1.00 35.76 62 VAL L CA 1
ATOM 5252 C C . VAL D 1 62 ? 10.251 16.481 -56.943 1.00 35.31 62 VAL L C 1
ATOM 5253 O O . VAL D 1 62 ? 10.072 17.230 -57.906 1.00 40.60 62 VAL L O 1
ATOM 5257 N N . PRO D 1 63 ? 10.533 15.175 -57.078 1.00 30.10 63 PRO L N 1
ATOM 5258 C CA . PRO D 1 63 ? 10.813 14.491 -58.346 1.00 26.57 63 PRO L CA 1
ATOM 5259 C C . PRO D 1 63 ? 9.583 14.286 -59.218 1.00 40.50 63 PRO L C 1
ATOM 5260 O O . PRO D 1 63 ? 8.456 14.306 -58.721 1.00 47.52 63 PRO L O 1
ATOM 5264 N N . ALA D 1 64 ? 9.813 14.078 -60.512 1.00 43.58 64 ALA L N 1
ATOM 5265 C CA . ALA D 1 64 ? 8.732 13.877 -61.474 1.00 56.12 64 ALA L CA 1
ATOM 5266 C C . ALA D 1 64 ? 7.923 12.637 -61.121 1.00 39.15 64 ALA L C 1
ATOM 5267 O O . ALA D 1 64 ? 6.851 12.398 -61.676 1.00 35.80 64 ALA L O 1
ATOM 5269 N N . ARG D 1 65 ? 8.459 11.852 -60.195 1.00 40.53 65 ARG L N 1
ATOM 5270 C CA . ARG D 1 65 ? 7.812 10.643 -59.710 1.00 35.79 65 ARG L CA 1
ATOM 5271 C C . ARG D 1 65 ? 6.406 10.953 -59.197 1.00 38.87 65 ARG L C 1
ATOM 5272 O O . ARG D 1 65 ? 5.482 10.154 -59.357 1.00 37.80 65 ARG L O 1
ATOM 5280 N N . PHE D 1 66 ? 6.252 12.121 -58.580 1.00 35.31 66 PHE L N 1
ATOM 5281 C CA . PHE D 1 66 ? 4.969 12.526 -58.016 1.00 30.84 66 PHE L CA 1
ATOM 5282 C C . PHE D 1 66 ? 4.129 13.308 -59.021 1.00 34.15 66 PHE L C 1
ATOM 5283 O O . PHE D 1 66 ? 4.641 14.142 -59.765 1.00 47.41 66 PHE L O 1
ATOM 5291 N N . SER D 1 67 ? 2.832 13.030 -59.033 1.00 41.47 67 SER L N 1
ATOM 5292 C CA . SER D 1 67 ? 1.922 13.645 -59.988 1.00 31.95 67 SER L CA 1
ATOM 5293 C C . SER D 1 67 ? 0.592 13.953 -59.315 1.00 29.03 67 SER L C 1
ATOM 5294 O O . SER D 1 67 ? 0.138 13.205 -58.451 1.00 39.16 67 SER L O 1
ATOM 5297 N N . GLY D 1 68 ? -0.030 15.059 -59.706 1.00 28.50 68 GLY L N 1
ATOM 5298 C CA . GLY D 1 68 ? -1.314 15.437 -59.146 1.00 23.01 68 GLY L CA 1
ATOM 5299 C C . GLY D 1 68 ? -2.356 15.645 -60.224 1.00 26.88 68 GLY L C 1
ATOM 5300 O O . GLY D 1 68 ? -2.069 16.209 -61.278 1.00 30.63 68 GLY L O 1
ATOM 5301 N N . SER D 1 69 ? -3.573 15.184 -59.964 1.00 32.36 69 SER L N 1
ATOM 5302 C CA . SER D 1 69 ? -4.660 15.337 -60.921 1.00 32.24 69 SER L CA 1
ATOM 5303 C C . SER D 1 69 ? -5.982 15.581 -60.203 1.00 27.24 69 SER L C 1
ATOM 5304 O O . SER D 1 69 ? -6.037 15.609 -58.972 1.00 35.73 69 SER L O 1
ATOM 5307 N N . GLY D 1 70 ? -7.044 15.761 -60.978 1.00 20.10 70 GLY L N 1
ATOM 5308 C CA . GLY D 1 70 ? -8.366 15.935 -60.412 1.00 19.64 70 GLY L CA 1
ATOM 5309 C C . GLY D 1 70 ? -8.944 17.304 -60.690 1.00 30.30 70 GLY L C 1
ATOM 5310 O O . GLY D 1 70 ? -8.272 18.183 -61.229 1.00 24.54 70 GLY L O 1
ATOM 5311 N N . SER D 1 71 ? -10.203 17.485 -60.313 1.00 33.66 71 SER L N 1
ATOM 5312 C CA . SER D 1 71 ? -10.895 18.740 -60.553 1.00 26.36 71 SER L CA 1
ATOM 5313 C C . SER D 1 71 ? -12.168 18.793 -59.726 1.00 32.08 71 SER L C 1
ATOM 5314 O O . SER D 1 71 ? -12.777 17.762 -59.432 1.00 31.28 71 SER L O 1
ATOM 5317 N N . GLY D 1 72 ? -12.563 20.003 -59.352 1.00 26.68 72 GLY L N 1
ATOM 5318 C CA . GLY D 1 72 ? -13.789 20.207 -58.607 1.00 31.12 72 GLY L CA 1
ATOM 5319 C C . GLY D 1 72 ? -13.734 19.671 -57.191 1.00 35.99 72 GLY L C 1
ATOM 5320 O O . GLY D 1 72 ? -13.390 20.393 -56.256 1.00 40.99 72 GLY L O 1
ATOM 5321 N N . THR D 1 73 ? -14.078 18.399 -57.030 1.00 25.33 73 THR L N 1
ATOM 5322 C CA . THR D 1 73 ? -14.171 17.811 -55.703 1.00 31.89 73 THR L CA 1
ATOM 5323 C C . THR D 1 73 ? -13.442 16.480 -55.627 1.00 35.65 73 THR L C 1
ATOM 5324 O O . THR D 1 73 ? -13.404 15.848 -54.572 1.00 46.42 73 THR L O 1
ATOM 5328 N N . ASP D 1 74 ? -12.857 16.061 -56.744 1.00 35.04 74 ASP L N 1
ATOM 5329 C CA . ASP D 1 74 ? -12.185 14.768 -56.817 1.00 35.43 74 ASP L CA 1
ATOM 5330 C C . ASP D 1 74 ? -10.737 14.932 -57.265 1.00 31.37 74 ASP L C 1
ATOM 5331 O O . ASP D 1 74 ? -10.469 15.375 -58.383 1.00 28.84 74 ASP L O 1
ATOM 5336 N N . PHE D 1 75 ? -9.807 14.570 -56.387 1.00 31.15 75 PHE L N 1
ATOM 5337 C CA . PHE D 1 75 ? -8.385 14.733 -56.667 1.00 20.04 75 PHE L CA 1
ATOM 5338 C C . PHE D 1 75 ? -7.596 13.464 -56.368 1.00 33.79 75 PHE L C 1
ATOM 5339 O O . PHE D 1 75 ? -7.994 12.645 -55.536 1.00 42.61 75 PHE L O 1
ATOM 5347 N N . THR D 1 76 ? -6.468 13.311 -57.051 1.00 25.47 76 THR L N 1
ATOM 5348 C CA . THR D 1 76 ? -5.688 12.090 -56.956 1.00 27.26 76 THR L CA 1
ATOM 5349 C C . THR D 1 76 ? -4.200 12.382 -56.936 1.00 33.81 76 THR L C 1
ATOM 5350 O O . THR D 1 76 ? -3.683 13.072 -57.816 1.00 32.56 76 THR L O 1
ATOM 5354 N N . LEU D 1 77 ? -3.519 11.854 -55.924 1.00 28.83 77 LEU L N 1
ATOM 5355 C CA . LEU D 1 77 ? -2.068 11.898 -55.879 1.00 20.27 77 LEU L CA 1
ATOM 5356 C C . LEU D 1 77 ? -1.516 10.613 -56.491 1.00 29.05 77 LEU L C 1
ATOM 5357 O O . LEU D 1 77 ? -1.975 9.510 -56.175 1.00 28.48 77 LEU L O 1
ATOM 5362 N N . ASN D 1 78 ? -0.537 10.761 -57.375 1.00 28.31 78 ASN L N 1
ATOM 5363 C CA . ASN D 1 78 ? -0.018 9.636 -58.138 1.00 30.92 78 ASN L CA 1
ATOM 5364 C C . ASN D 1 78 ? 1.492 9.486 -57.993 1.00 34.93 78 ASN L C 1
ATOM 5365 O O . ASN D 1 78 ? 2.254 10.331 -58.462 1.00 41.60 78 ASN L O 1
ATOM 5370 N N . ILE D 1 79 ? 1.920 8.407 -57.345 1.00 40.02 79 ILE L N 1
ATOM 5371 C CA . ILE D 1 79 ? 3.343 8.145 -57.158 1.00 35.13 79 ILE L CA 1
ATOM 5372 C C . ILE D 1 79 ? 3.796 6.972 -58.019 1.00 42.50 79 ILE L C 1
ATOM 5373 O O . ILE D 1 79 ? 3.455 5.822 -57.746 1.00 47.80 79 ILE L O 1
ATOM 5378 N N . ALA D 1 80 ? 4.570 7.269 -59.057 1.00 43.06 80 ALA L N 1
ATOM 5379 C CA . ALA D 1 80 ? 5.012 6.242 -59.992 1.00 48.61 80 ALA L CA 1
ATOM 5380 C C . ALA D 1 80 ? 6.497 6.367 -60.297 1.00 72.13 80 ALA L C 1
ATOM 5381 O O . ALA D 1 80 ? 6.907 7.303 -60.982 1.00 71.06 80 ALA L O 1
ATOM 5383 N N . PRO D 1 81 ? 7.313 5.422 -59.794 1.00 74.18 81 PRO L N 1
ATOM 5384 C CA . PRO D 1 81 ? 6.944 4.336 -58.881 1.00 41.06 81 PRO L CA 1
ATOM 5385 C C . PRO D 1 81 ? 7.401 4.637 -57.456 1.00 50.95 81 PRO L C 1
ATOM 5386 O O . PRO D 1 81 ? 8.108 5.619 -57.240 1.00 50.91 81 PRO L O 1
ATOM 5390 N N . VAL D 1 82 ? 7.022 3.788 -56.505 1.00 39.81 82 VAL L N 1
ATOM 5391 C CA . VAL D 1 82 ? 7.269 4.056 -55.089 1.00 27.36 82 VAL L CA 1
ATOM 5392 C C . VAL D 1 82 ? 8.677 3.692 -54.630 1.00 28.38 82 VAL L C 1
ATOM 5393 O O . VAL D 1 82 ? 9.194 2.632 -54.969 1.00 31.61 82 VAL L O 1
ATOM 5397 N N . GLU D 1 83 ? 9.283 4.581 -53.845 1.00 43.10 83 GLU L N 1
ATOM 5398 C CA . GLU D 1 83 ? 10.619 4.359 -53.293 1.00 30.74 83 GLU L CA 1
ATOM 5399 C C . GLU D 1 83 ? 10.608 4.298 -51.769 1.00 37.43 83 GLU L C 1
ATOM 5400 O O . GLU D 1 83 ? 9.599 4.588 -51.129 1.00 37.67 83 GLU L O 1
ATOM 5406 N N . GLU D 1 84 ? 11.750 3.932 -51.196 1.00 44.46 84 GLU L N 1
ATOM 5407 C CA . GLU D 1 84 ? 11.907 3.871 -49.748 1.00 46.35 84 GLU L CA 1
ATOM 5408 C C . GLU D 1 84 ? 11.523 5.188 -49.079 1.00 47.29 84 GLU L C 1
ATOM 5409 O O . GLU D 1 84 ? 10.751 5.205 -48.122 1.00 40.87 84 GLU L O 1
ATOM 5415 N N . GLU D 1 85 ? 12.068 6.289 -49.591 1.00 45.05 85 GLU L N 1
ATOM 5416 C CA . GLU D 1 85 ? 11.872 7.601 -48.989 1.00 45.01 85 GLU L CA 1
ATOM 5417 C C . GLU D 1 85 ? 10.450 8.115 -49.199 1.00 40.71 85 GLU L C 1
ATOM 5418 O O . GLU D 1 85 ? 10.088 9.184 -48.711 1.00 35.70 85 GLU L O 1
ATOM 5424 N N . ASP D 1 86 ? 9.652 7.350 -49.933 1.00 44.86 86 ASP L N 1
ATOM 5425 C CA . ASP D 1 86 ? 8.263 7.712 -50.180 1.00 32.28 86 ASP L CA 1
ATOM 5426 C C . ASP D 1 86 ? 7.360 7.126 -49.105 1.00 31.29 86 ASP L C 1
ATOM 5427 O O . ASP D 1 86 ? 6.264 7.626 -48.862 1.00 34.65 86 ASP L O 1
ATOM 5432 N N . ALA D 1 87 ? 7.831 6.061 -48.464 1.00 44.44 87 ALA L N 1
ATOM 5433 C CA . ALA D 1 87 ? 7.057 5.379 -47.434 1.00 46.45 87 ALA L CA 1
ATOM 5434 C C . ALA D 1 87 ? 6.798 6.301 -46.244 1.00 45.31 87 ALA L C 1
ATOM 5435 O O . ALA D 1 87 ? 7.732 6.690 -45.540 1.00 48.80 87 ALA L O 1
ATOM 5437 N N . ALA D 1 88 ? 5.528 6.651 -46.032 1.00 38.86 88 ALA L N 1
ATOM 5438 C CA . ALA D 1 88 ? 5.128 7.526 -44.928 1.00 32.50 88 ALA L CA 1
ATOM 5439 C C . ALA D 1 88 ? 3.630 7.836 -44.960 1.00 30.54 88 ALA L C 1
ATOM 5440 O O . ALA D 1 88 ? 2.840 7.054 -45.483 1.00 35.77 88 ALA L O 1
ATOM 5442 N N . THR D 1 89 ? 3.240 8.977 -44.397 1.00 31.83 89 THR L N 1
ATOM 5443 C CA . THR D 1 89 ? 1.829 9.368 -44.369 1.00 34.76 89 THR L CA 1
ATOM 5444 C C . THR D 1 89 ? 1.533 10.634 -45.183 1.00 30.97 89 THR L C 1
ATOM 5445 O O . THR D 1 89 ? 2.150 11.680 -44.982 1.00 19.65 89 THR L O 1
ATOM 5449 N N . TYR D 1 90 ? 0.573 10.519 -46.096 1.00 31.99 90 TYR L N 1
ATOM 5450 C CA . TYR D 1 90 ? 0.243 11.589 -47.031 1.00 23.95 90 TYR L CA 1
ATOM 5451 C C . TYR D 1 90 ? -1.031 12.327 -46.644 1.00 27.88 90 TYR L C 1
ATOM 5452 O O . TYR D 1 90 ? -2.038 11.710 -46.300 1.00 26.29 90 TYR L O 1
ATOM 5461 N N . TYR D 1 91 ? -0.980 13.653 -46.713 1.00 26.82 91 TYR L N 1
ATOM 5462 C CA . TYR D 1 91 ? -2.144 14.482 -46.425 1.00 24.95 91 TYR L CA 1
ATOM 5463 C C . TYR D 1 91 ? -2.530 15.327 -47.625 1.00 24.04 91 TYR L C 1
ATOM 5464 O O . TYR D 1 91 ? -1.672 15.819 -48.354 1.00 22.52 91 TYR L O 1
ATOM 5473 N N . CYS D 1 92 ? -3.830 15.499 -47.822 1.00 28.39 92 CYS L N 1
ATOM 5474 C CA . CYS D 1 92 ? -4.315 16.510 -48.746 1.00 28.75 92 CYS L CA 1
ATOM 5475 C C . CYS D 1 92 ? -4.866 17.671 -47.928 1.00 33.11 92 CYS L C 1
ATOM 5476 O O . CYS D 1 92 ? -4.994 17.577 -46.706 1.00 21.66 92 CYS L O 1
ATOM 5479 N N . GLN D 1 93 ? -5.186 18.768 -48.599 1.00 38.20 93 GLN L N 1
ATOM 5480 C CA . GLN D 1 93 ? -5.575 19.977 -47.896 1.00 25.00 93 GLN L CA 1
ATOM 5481 C C . GLN D 1 93 ? -6.159 20.991 -48.865 1.00 26.70 93 GLN L C 1
ATOM 5482 O O . GLN D 1 93 ? -5.683 21.132 -49.989 1.00 30.07 93 GLN L O 1
ATOM 5488 N N . HIS D 1 94 ? -7.203 21.687 -48.432 1.00 27.98 94 HIS L N 1
ATOM 5489 C CA . HIS D 1 94 ? -7.857 22.674 -49.278 1.00 30.12 94 HIS L CA 1
ATOM 5490 C C . HIS D 1 94 ? -7.584 24.074 -48.746 1.00 23.01 94 HIS L C 1
ATOM 5491 O O . HIS D 1 94 ? -7.467 24.271 -47.538 1.00 15.98 94 HIS L O 1
ATOM 5498 N N . ILE D 1 95 ? -7.504 25.042 -49.655 1.00 25.93 95 ILE L N 1
ATOM 5499 C CA . ILE D 1 95 ? -7.297 26.440 -49.294 1.00 29.20 95 ILE L CA 1
ATOM 5500 C C . ILE D 1 95 ? -8.234 27.366 -50.078 1.00 33.46 95 ILE L C 1
ATOM 5501 O O . ILE D 1 95 ? -8.194 28.586 -49.914 1.00 26.51 95 ILE L O 1
ATOM 5506 N N . ALA D 1 96 ? -9.076 26.786 -50.930 1.00 36.12 96 ALA L N 1
ATOM 5507 C CA . ALA D 1 96 ? -10.063 27.575 -51.660 1.00 41.71 96 ALA L CA 1
ATOM 5508 C C . ALA D 1 96 ? -11.044 28.181 -50.664 1.00 34.10 96 ALA L C 1
ATOM 5509 O O . ALA D 1 96 ? -11.097 29.399 -50.495 1.00 23.49 96 ALA L O 1
ATOM 5511 N N . GLU D 1 97 ? -11.805 27.323 -49.991 1.00 41.55 97 GLU L N 1
ATOM 5512 C CA . GLU D 1 97 ? -12.718 27.770 -48.944 1.00 30.18 97 GLU L CA 1
ATOM 5513 C C . GLU D 1 97 ? -11.980 28.082 -47.648 1.00 29.94 97 GLU L C 1
ATOM 5514 O O . GLU D 1 97 ? -10.771 27.884 -47.537 1.00 43.70 97 GLU L O 1
ATOM 5520 N N . LEU D 1 98 ? -12.725 28.559 -46.663 1.00 39.41 98 LEU L N 1
ATOM 5521 C CA . LEU D 1 98 ? -12.159 28.902 -45.369 1.00 29.65 98 LEU L CA 1
ATOM 5522 C C . LEU D 1 98 ? -13.270 28.800 -44.335 1.00 42.51 98 LEU L C 1
ATOM 5523 O O . LEU D 1 98 ? -14.394 29.228 -44.599 1.00 44.42 98 LEU L O 1
ATOM 5528 N N . THR D 1 99 ? -12.981 28.238 -43.164 1.00 34.36 99 THR L N 1
ATOM 5529 C CA . THR D 1 99 ? -11.642 27.815 -42.751 1.00 40.67 99 THR L CA 1
ATOM 5530 C C . THR D 1 99 ? -10.959 26.772 -43.639 1.00 37.13 99 THR L C 1
ATOM 5531 O O . THR D 1 99 ? -11.609 26.019 -44.360 1.00 35.88 99 THR L O 1
ATOM 5535 N N . ARG D 1 100 ? -9.635 26.733 -43.560 1.00 31.88 100 ARG L N 1
ATOM 5536 C CA . ARG D 1 100 ? -8.838 25.790 -44.333 1.00 33.94 100 ARG L CA 1
ATOM 5537 C C . ARG D 1 100 ? -8.674 24.468 -43.586 1.00 30.03 100 ARG L C 1
ATOM 5538 O O . ARG D 1 100 ? -8.343 24.448 -42.400 1.00 26.07 100 ARG L O 1
ATOM 5546 N N . THR D 1 101 ? -8.908 23.360 -44.281 1.00 21.87 101 THR L N 1
ATOM 5547 C CA . THR D 1 101 ? -8.952 22.062 -43.620 1.00 28.26 101 THR L CA 1
ATOM 5548 C C . THR D 1 101 ? -8.074 20.994 -44.287 1.00 37.25 101 THR L C 1
ATOM 5549 O O . THR D 1 101 ? -7.686 21.127 -45.447 1.00 32.27 101 THR L O 1
ATOM 5553 N N . PHE D 1 102 ? -7.760 19.940 -43.537 1.00 34.13 102 PHE L N 1
ATOM 5554 C CA . PHE D 1 102 ? -6.913 18.857 -44.031 1.00 28.97 102 PHE L CA 1
ATOM 5555 C C . PHE D 1 102 ? -7.677 17.542 -44.108 1.00 33.58 102 PHE L C 1
ATOM 5556 O O . PHE D 1 102 ? -8.710 17.372 -43.461 1.00 46.02 102 PHE L O 1
ATOM 5564 N N . GLY D 1 103 ? -7.153 16.609 -44.893 1.00 24.35 103 GLY L N 1
ATOM 5565 C CA . GLY D 1 103 ? -7.703 15.269 -44.954 1.00 32.00 103 GLY L CA 1
ATOM 5566 C C . GLY D 1 103 ? -7.171 14.416 -43.818 1.00 35.19 103 GLY L C 1
ATOM 5567 O O . GLY D 1 103 ? -6.169 14.759 -43.196 1.00 35.84 103 GLY L O 1
ATOM 5568 N N . GLY D 1 104 ? -7.843 13.303 -43.546 1.00 34.34 104 GLY L N 1
ATOM 5569 C CA . GLY D 1 104 ? -7.466 12.435 -42.445 1.00 48.45 104 GLY L CA 1
ATOM 5570 C C . GLY D 1 104 ? -6.087 11.825 -42.606 1.00 38.88 104 GLY L C 1
ATOM 5571 O O . GLY D 1 104 ? -5.492 11.347 -41.641 1.00 32.58 104 GLY L O 1
ATOM 5572 N N . GLY D 1 105 ? -5.582 11.840 -43.834 1.00 29.93 105 GLY L N 1
ATOM 5573 C CA . GLY D 1 105 ? -4.267 11.305 -44.121 1.00 27.04 105 GLY L CA 1
ATOM 5574 C C . GLY D 1 105 ? -4.319 9.882 -44.636 1.00 35.66 105 GLY L C 1
ATOM 5575 O O . GLY D 1 105 ? -5.297 9.166 -44.420 1.00 49.03 105 GLY L O 1
ATOM 5576 N N . THR D 1 106 ? -3.260 9.479 -45.328 1.00 30.62 106 THR L N 1
ATOM 5577 C CA . THR D 1 106 ? -3.131 8.126 -45.850 1.00 25.26 106 THR L CA 1
ATOM 5578 C C . THR D 1 106 ? -1.772 7.560 -45.465 1.00 32.36 106 THR L C 1
ATOM 5579 O O . THR D 1 106 ? -0.748 8.219 -45.634 1.00 35.61 106 THR L O 1
ATOM 5583 N N . LYS D 1 107 ? -1.763 6.338 -44.944 1.00 31.13 107 LYS L N 1
ATOM 5584 C CA . LYS D 1 107 ? -0.517 5.703 -44.546 1.00 35.20 107 LYS L CA 1
ATOM 5585 C C . LYS D 1 107 ? -0.006 4.806 -45.669 1.00 40.18 107 LYS L C 1
ATOM 5586 O O . LYS D 1 107 ? -0.611 3.781 -45.980 1.00 51.66 107 LYS L O 1
ATOM 5592 N N . LEU D 1 108 ? 1.101 5.209 -46.286 1.00 33.49 108 LEU L N 1
ATOM 5593 C CA . LEU D 1 108 ? 1.730 4.422 -47.338 1.00 26.74 108 LEU L CA 1
ATOM 5594 C C . LEU D 1 108 ? 2.687 3.409 -46.719 1.00 39.11 108 LEU L C 1
ATOM 5595 O O . LEU D 1 108 ? 3.686 3.786 -46.105 1.00 41.28 108 LEU L O 1
ATOM 5600 N N . GLU D 1 109 ? 2.380 2.125 -46.882 1.00 35.89 109 GLU L N 1
ATOM 5601 C CA . GLU D 1 109 ? 3.141 1.070 -46.219 1.00 24.61 109 GLU L CA 1
ATOM 5602 C C . GLU D 1 109 ? 3.552 -0.054 -47.165 1.00 35.30 109 GLU L C 1
ATOM 5603 O O . GLU D 1 109 ? 2.983 -0.213 -48.240 1.00 49.38 109 GLU L O 1
ATOM 5609 N N . ILE D 1 110 ? 4.544 -0.835 -46.750 1.00 36.43 110 ILE L N 1
ATOM 5610 C CA . ILE D 1 110 ? 5.064 -1.922 -47.572 1.00 41.96 110 ILE L CA 1
ATOM 5611 C C . ILE D 1 110 ? 4.188 -3.168 -47.512 1.00 37.67 110 ILE L C 1
ATOM 5612 O O . ILE D 1 110 ? 3.698 -3.546 -46.449 1.00 45.99 110 ILE L O 1
ATOM 5617 N N . LYS D 1 111 ? 3.995 -3.799 -48.665 1.00 44.81 111 LYS L N 1
ATOM 5618 C CA . LYS D 1 111 ? 3.228 -5.033 -48.752 1.00 51.27 111 LYS L CA 1
ATOM 5619 C C . LYS D 1 111 ? 4.150 -6.220 -48.525 1.00 57.50 111 LYS L C 1
ATOM 5620 O O . LYS D 1 111 ? 5.288 -6.229 -48.997 1.00 58.14 111 LYS L O 1
ATOM 5626 N N . ARG D 1 112 ? 3.659 -7.217 -47.797 1.00 59.78 112 ARG L N 1
ATOM 5627 C CA . ARG D 1 112 ? 4.434 -8.425 -47.540 1.00 61.60 112 ARG L CA 1
ATOM 5628 C C . ARG D 1 112 ? 3.506 -9.589 -47.229 1.00 69.72 112 ARG L C 1
ATOM 5629 O O . ARG D 1 112 ? 2.317 -9.391 -46.974 1.00 62.72 112 ARG L O 1
ATOM 5637 N N . ALA D 1 113 ? 4.055 -10.800 -47.247 1.00 62.91 113 ALA L N 1
ATOM 5638 C CA . ALA D 1 113 ? 3.284 -11.987 -46.903 1.00 58.62 113 ALA L CA 1
ATOM 5639 C C . ALA D 1 113 ? 2.716 -11.849 -45.495 1.00 64.77 113 ALA L C 1
ATOM 5640 O O . ALA D 1 113 ? 3.315 -11.196 -44.639 1.00 56.92 113 ALA L O 1
ATOM 5642 N N . ASP D 1 114 ? 1.555 -12.452 -45.261 1.00 64.81 114 ASP L N 1
ATOM 5643 C CA . ASP D 1 114 ? 0.928 -12.406 -43.945 1.00 51.50 114 ASP L CA 1
ATOM 5644 C C . ASP D 1 114 ? 1.809 -13.107 -42.914 1.00 59.06 114 ASP L C 1
ATOM 5645 O O . ASP D 1 114 ? 2.550 -14.035 -43.242 1.00 56.33 114 ASP L O 1
ATOM 5650 N N . ALA D 1 115 ? 1.732 -12.656 -41.667 1.00 63.72 115 ALA L N 1
ATOM 5651 C CA . ALA D 1 115 ? 2.568 -13.212 -40.610 1.00 62.61 115 ALA L CA 1
ATOM 5652 C C . ALA D 1 115 ? 1.772 -13.439 -39.334 1.00 59.04 115 ALA L C 1
ATOM 5653 O O . ALA D 1 115 ? 0.841 -12.692 -39.031 1.00 61.59 115 ALA L O 1
ATOM 5655 N N . ALA D 1 116 ? 2.146 -14.472 -38.586 1.00 58.09 116 ALA L N 1
ATOM 5656 C CA . ALA D 1 116 ? 1.467 -14.795 -37.337 1.00 51.69 116 ALA L CA 1
ATOM 5657 C C . ALA D 1 116 ? 2.156 -14.123 -36.159 1.00 43.94 116 ALA L C 1
ATOM 5658 O O . ALA D 1 116 ? 3.381 -14.173 -36.039 1.00 39.53 116 ALA L O 1
ATOM 5660 N N . PRO D 1 117 ? 1.365 -13.488 -35.282 1.00 42.91 117 PRO L N 1
ATOM 5661 C CA . PRO D 1 117 ? 1.892 -12.806 -34.096 1.00 44.61 117 PRO L CA 1
ATOM 5662 C C . PRO D 1 117 ? 2.547 -13.772 -33.110 1.00 56.95 117 PRO L C 1
ATOM 5663 O O . PRO D 1 117 ? 2.058 -14.887 -32.911 1.00 42.04 117 PRO L O 1
ATOM 5667 N N . THR D 1 118 ? 3.650 -13.343 -32.504 1.00 55.09 118 THR L N 1
ATOM 5668 C CA . THR D 1 118 ? 4.297 -14.136 -31.468 1.00 51.36 118 THR L CA 1
ATOM 5669 C C . THR D 1 118 ? 3.907 -13.597 -30.093 1.00 50.20 118 THR L C 1
ATOM 5670 O O . THR D 1 118 ? 4.495 -12.630 -29.596 1.00 34.67 118 THR L O 1
ATOM 5674 N N . VAL D 1 119 ? 2.902 -14.228 -29.491 1.00 46.94 119 VAL L N 1
ATOM 5675 C CA . VAL D 1 119 ? 2.351 -13.773 -28.219 1.00 48.40 119 VAL L CA 1
ATOM 5676 C C . VAL D 1 119 ? 3.206 -14.222 -27.041 1.00 54.89 119 VAL L C 1
ATOM 5677 O O . VAL D 1 119 ? 3.597 -15.387 -26.953 1.00 54.45 119 VAL L O 1
ATOM 5681 N N . SER D 1 120 ? 3.494 -13.288 -26.140 1.00 56.05 120 SER L N 1
ATOM 5682 C CA . SER D 1 120 ? 4.299 -13.581 -24.961 1.00 42.93 120 SER L CA 1
ATOM 5683 C C . SER D 1 120 ? 3.780 -12.828 -23.739 1.00 42.18 120 SER L C 1
ATOM 5684 O O . SER D 1 120 ? 3.665 -11.605 -23.749 1.00 34.32 120 SER L O 1
ATOM 5687 N N . ILE D 1 121 ? 3.470 -13.574 -22.685 1.00 42.62 121 ILE L N 1
ATOM 5688 C CA . ILE D 1 121 ? 2.895 -12.997 -21.478 1.00 47.69 121 ILE L CA 1
ATOM 5689 C C . ILE D 1 121 ? 3.895 -13.015 -20.326 1.00 56.21 121 ILE L C 1
ATOM 5690 O O . ILE D 1 121 ? 4.759 -13.893 -20.249 1.00 47.33 121 ILE L O 1
ATOM 5695 N N . PHE D 1 122 ? 3.775 -12.038 -19.433 1.00 56.55 122 PHE L N 1
ATOM 5696 C CA . PHE D 1 122 ? 4.699 -11.917 -18.315 1.00 44.94 122 PHE L CA 1
ATOM 5697 C C . PHE D 1 122 ? 3.993 -11.467 -17.046 1.00 40.22 122 PHE L C 1
ATOM 5698 O O . PHE D 1 122 ? 3.313 -10.441 -17.036 1.00 38.56 122 PHE L O 1
ATOM 5706 N N . PRO D 1 123 ? 4.153 -12.244 -15.968 1.00 52.72 123 PRO L N 1
ATOM 5707 C CA . PRO D 1 123 ? 3.572 -11.933 -14.660 1.00 50.75 123 PRO L CA 1
ATOM 5708 C C . PRO D 1 123 ? 4.243 -10.711 -14.053 1.00 49.66 123 PRO L C 1
ATOM 5709 O O . PRO D 1 123 ? 5.384 -10.413 -14.409 1.00 39.12 123 PRO L O 1
ATOM 5713 N N . PRO D 1 124 ? 3.542 -10.008 -13.151 1.00 43.75 124 PRO L N 1
ATOM 5714 C CA . PRO D 1 124 ? 4.133 -8.868 -12.450 1.00 39.52 124 PRO L CA 1
ATOM 5715 C C . PRO D 1 124 ? 5.523 -9.227 -11.949 1.00 49.56 124 PRO L C 1
ATOM 5716 O O . PRO D 1 124 ? 5.695 -10.274 -11.325 1.00 54.60 124 PRO L O 1
ATOM 5720 N N . SER D 1 125 ? 6.505 -8.382 -12.236 1.00 54.12 125 SER L N 1
ATOM 5721 C CA . SER D 1 125 ? 7.868 -8.645 -11.801 1.00 38.85 125 SER L CA 1
ATOM 5722 C C . SER D 1 125 ? 7.924 -8.711 -10.282 1.00 60.32 125 SER L C 1
ATOM 5723 O O . SER D 1 125 ? 7.160 -8.035 -9.588 1.00 54.42 125 SER L O 1
ATOM 5726 N N . SER D 1 126 ? 8.831 -9.533 -9.770 1.00 60.01 126 SER L N 1
ATOM 5727 C CA . SER D 1 126 ? 9.016 -9.664 -8.336 1.00 43.66 126 SER L CA 1
ATOM 5728 C C . SER D 1 126 ? 9.210 -8.287 -7.717 1.00 53.19 126 SER L C 1
ATOM 5729 O O . SER D 1 126 ? 8.608 -7.958 -6.693 1.00 57.30 126 SER L O 1
ATOM 5732 N N . GLU D 1 127 ? 10.047 -7.482 -8.363 1.00 48.45 127 GLU L N 1
ATOM 5733 C CA . GLU D 1 127 ? 10.407 -6.159 -7.863 1.00 59.48 127 GLU L CA 1
ATOM 5734 C C . GLU D 1 127 ? 9.216 -5.212 -7.754 1.00 58.75 127 GLU L C 1
ATOM 5735 O O . GLU D 1 127 ? 9.188 -4.340 -6.886 1.00 56.45 127 GLU L O 1
ATOM 5741 N N . GLN D 1 128 ? 8.239 -5.379 -8.640 1.00 62.46 128 GLN L N 1
ATOM 5742 C CA . GLN D 1 128 ? 7.079 -4.495 -8.669 1.00 53.09 128 GLN L CA 1
ATOM 5743 C C . GLN D 1 128 ? 6.062 -4.871 -7.600 1.00 52.41 128 GLN L C 1
ATOM 5744 O O . GLN D 1 128 ? 5.403 -4.004 -7.026 1.00 46.69 128 GLN L O 1
ATOM 5750 N N . LEU D 1 129 ? 5.936 -6.170 -7.345 1.00 56.38 129 LEU L N 1
ATOM 5751 C CA . LEU D 1 129 ? 5.011 -6.672 -6.336 1.00 58.49 129 LEU L CA 1
ATOM 5752 C C . LEU D 1 129 ? 5.361 -6.121 -4.961 1.00 69.77 129 LEU L C 1
ATOM 5753 O O . LEU D 1 129 ? 4.489 -5.661 -4.224 1.00 74.91 129 LEU L O 1
ATOM 5758 N N . THR D 1 130 ? 6.646 -6.169 -4.626 1.00 66.48 130 THR L N 1
ATOM 5759 C CA . THR D 1 130 ? 7.131 -5.657 -3.350 1.00 72.96 130 THR L CA 1
ATOM 5760 C C . THR D 1 130 ? 7.075 -4.130 -3.306 1.00 70.46 130 THR L C 1
ATOM 5761 O O . THR D 1 130 ? 7.339 -3.516 -2.271 1.00 74.20 130 THR L O 1
ATOM 5765 N N . SER D 1 131 ? 6.727 -3.525 -4.437 1.00 73.32 131 SER L N 1
ATOM 5766 C CA . SER D 1 131 ? 6.614 -2.075 -4.533 1.00 71.21 131 SER L CA 1
ATOM 5767 C C . SER D 1 131 ? 5.202 -1.618 -4.173 1.00 73.90 131 SER L C 1
ATOM 5768 O O . SER D 1 131 ? 5.023 -0.630 -3.460 1.00 82.88 131 SER L O 1
ATOM 5771 N N . GLY D 1 132 ? 4.202 -2.345 -4.665 1.00 58.25 132 GLY L N 1
ATOM 5772 C CA . GLY D 1 132 ? 2.815 -2.017 -4.391 1.00 61.89 132 GLY L CA 1
ATOM 5773 C C . GLY D 1 132 ? 1.880 -2.289 -5.557 1.00 76.59 132 GLY L C 1
ATOM 5774 O O . GLY D 1 132 ? 0.697 -2.572 -5.364 1.00 47.64 132 GLY L O 1
ATOM 5775 N N . GLY D 1 133 ? 2.408 -2.200 -6.774 1.00 79.46 133 GLY L N 1
ATOM 5776 C CA . GLY D 1 133 ? 1.609 -2.426 -7.964 1.00 61.36 133 GLY L CA 1
ATOM 5777 C C . GLY D 1 133 ? 1.861 -3.784 -8.590 1.00 48.09 133 GLY L C 1
ATOM 5778 O O . GLY D 1 133 ? 2.710 -4.543 -8.127 1.00 53.14 133 GLY L O 1
ATOM 5779 N N . ALA D 1 134 ? 1.117 -4.091 -9.647 1.00 49.20 134 ALA L N 1
ATOM 5780 C CA . ALA D 1 134 ? 1.288 -5.351 -10.359 1.00 44.41 134 ALA L CA 1
ATOM 5781 C C . ALA D 1 134 ? 0.874 -5.201 -11.817 1.00 43.58 134 ALA L C 1
ATOM 5782 O O . ALA D 1 134 ? -0.284 -4.911 -12.113 1.00 53.45 134 ALA L O 1
ATOM 5784 N N . SER D 1 135 ? 1.824 -5.392 -12.727 1.00 43.67 135 SER L N 1
ATOM 5785 C CA . SER D 1 135 ? 1.543 -5.281 -14.155 1.00 48.34 135 SER L CA 1
ATOM 5786 C C . SER D 1 135 ? 1.791 -6.594 -14.889 1.00 38.67 135 SER L C 1
ATOM 5787 O O . SER D 1 135 ? 2.834 -7.227 -14.721 1.00 40.50 135 SER L O 1
ATOM 5790 N N . VAL D 1 136 ? 0.822 -6.997 -15.703 1.00 35.32 136 VAL L N 1
ATOM 5791 C CA . VAL D 1 136 ? 0.958 -8.190 -16.526 1.00 47.33 136 VAL L CA 1
ATOM 5792 C C . VAL D 1 136 ? 1.111 -7.768 -17.982 1.00 45.86 136 VAL L C 1
ATOM 5793 O O . VAL D 1 136 ? 0.241 -7.095 -18.532 1.00 40.77 136 VAL L O 1
ATOM 5797 N N . VAL D 1 137 ? 2.219 -8.161 -18.603 1.00 46.46 137 VAL L N 1
ATOM 5798 C CA . VAL D 1 137 ? 2.531 -7.705 -19.954 1.00 45.35 137 VAL L CA 1
ATOM 5799 C C . VAL D 1 137 ? 2.339 -8.788 -21.012 1.00 43.77 137 VAL L C 1
ATOM 5800 O O . VAL D 1 137 ? 2.867 -9.895 -20.893 1.00 33.23 137 VAL L O 1
ATOM 5804 N N . CYS D 1 138 ? 1.580 -8.449 -22.049 1.00 53.40 138 CYS L N 1
ATOM 5805 C CA . CYS D 1 138 ? 1.334 -9.351 -23.166 1.00 46.49 138 CYS L CA 1
ATOM 5806 C C . CYS D 1 138 ? 1.940 -8.756 -24.435 1.00 51.60 138 CYS L C 1
ATOM 5807 O O . CYS D 1 138 ? 1.534 -7.683 -24.883 1.00 52.45 138 CYS L O 1
ATOM 5810 N N . PHE D 1 139 ? 2.921 -9.451 -25.004 1.00 57.63 139 PHE L N 1
ATOM 5811 C CA . PHE D 1 139 ? 3.598 -8.982 -26.210 1.00 48.19 139 PHE L CA 1
ATOM 5812 C C . PHE D 1 139 ? 3.087 -9.685 -27.459 1.00 51.08 139 PHE L C 1
ATOM 5813 O O . PHE D 1 139 ? 3.094 -10.912 -27.537 1.00 49.62 139 PHE L O 1
ATOM 5821 N N . LEU D 1 140 ? 2.647 -8.892 -28.431 1.00 56.80 140 LEU L N 1
ATOM 5822 C CA . LEU D 1 140 ? 2.219 -9.404 -29.727 1.00 34.12 140 LEU L CA 1
ATOM 5823 C C . LEU D 1 140 ? 3.179 -8.906 -30.802 1.00 41.83 140 LEU L C 1
ATOM 5824 O O . LEU D 1 140 ? 3.044 -7.783 -31.292 1.00 35.50 140 LEU L O 1
ATOM 5829 N N . ASN D 1 141 ? 4.143 -9.747 -31.169 1.00 43.04 141 ASN L N 1
ATOM 5830 C CA . ASN D 1 141 ? 5.237 -9.326 -32.041 1.00 45.84 141 ASN L CA 1
ATOM 5831 C C . ASN D 1 141 ? 5.212 -9.894 -33.454 1.00 44.54 141 ASN L C 1
ATOM 5832 O O . ASN D 1 141 ? 4.802 -11.033 -33.671 1.00 39.75 141 ASN L O 1
ATOM 5837 N N . ASN D 1 142 ? 5.665 -9.074 -34.400 1.00 51.95 142 ASN L N 1
ATOM 5838 C CA . ASN D 1 142 ? 5.958 -9.491 -35.773 1.00 54.27 142 ASN L CA 1
ATOM 5839 C C . ASN D 1 142 ? 4.814 -10.158 -36.533 1.00 50.00 142 ASN L C 1
ATOM 5840 O O . ASN D 1 142 ? 4.952 -11.284 -37.015 1.00 55.94 142 ASN L O 1
ATOM 5845 N N . PHE D 1 143 ? 3.698 -9.447 -36.657 1.00 51.90 143 PHE L N 1
ATOM 5846 C CA . PHE D 1 143 ? 2.537 -9.954 -37.378 1.00 51.58 143 PHE L CA 1
ATOM 5847 C C . PHE D 1 143 ? 2.153 -9.050 -38.548 1.00 58.63 143 PHE L C 1
ATOM 5848 O O . PHE D 1 143 ? 2.523 -7.877 -38.589 1.00 46.45 143 PHE L O 1
ATOM 5856 N N . TYR D 1 144 ? 1.408 -9.608 -39.498 1.00 65.08 144 TYR L N 1
ATOM 5857 C CA . TYR D 1 144 ? 0.940 -8.853 -40.654 1.00 55.70 144 TYR L CA 1
ATOM 5858 C C . TYR D 1 144 ? -0.347 -9.466 -41.177 1.00 50.40 144 TYR L C 1
ATOM 5859 O O . TYR D 1 144 ? -0.447 -10.687 -41.297 1.00 59.36 144 TYR L O 1
ATOM 5868 N N . PRO D 1 145 ? -1.338 -8.623 -41.505 1.00 63.28 145 PRO L N 1
ATOM 5869 C CA . PRO D 1 145 ? -1.288 -7.158 -41.430 1.00 62.74 145 PRO L CA 1
ATOM 5870 C C . PRO D 1 145 ? -1.439 -6.618 -40.010 1.00 53.99 145 PRO L C 1
ATOM 5871 O O . PRO D 1 145 ? -1.576 -7.387 -39.061 1.00 49.46 145 PRO L O 1
ATOM 5875 N N . LYS D 1 146 ? -1.441 -5.293 -39.890 1.00 70.75 146 LYS L N 1
ATOM 5876 C CA . LYS D 1 146 ? -1.390 -4.612 -38.597 1.00 67.39 146 LYS L CA 1
ATOM 5877 C C . LYS D 1 146 ? -2.647 -4.762 -37.741 1.00 64.04 146 LYS L C 1
ATOM 5878 O O . LYS D 1 146 ? -2.566 -4.751 -36.511 1.00 54.16 146 LYS L O 1
ATOM 5884 N N . ASP D 1 147 ? -3.803 -4.884 -38.386 1.00 63.67 147 ASP L N 1
ATOM 5885 C CA . ASP D 1 147 ? -5.064 -5.028 -37.663 1.00 55.34 147 ASP L CA 1
ATOM 5886 C C . ASP D 1 147 ? -5.029 -6.239 -36.739 1.00 53.50 147 ASP L C 1
ATOM 5887 O O . ASP D 1 147 ? -4.635 -7.330 -37.149 1.00 60.06 147 ASP L O 1
ATOM 5892 N N . ILE D 1 148 ? -5.439 -6.040 -35.490 1.00 55.57 148 ILE L N 1
ATOM 5893 C CA . ILE D 1 148 ? -5.426 -7.116 -34.503 1.00 55.67 148 ILE L CA 1
ATOM 5894 C C . ILE D 1 148 ? -6.247 -6.743 -33.268 1.00 54.85 148 ILE L C 1
ATOM 5895 O O . ILE D 1 148 ? -6.448 -5.560 -32.981 1.00 51.49 148 ILE L O 1
ATOM 5900 N N . ASN D 1 149 ? -6.724 -7.756 -32.546 1.00 47.32 149 ASN L N 1
ATOM 5901 C CA . ASN D 1 149 ? -7.507 -7.534 -31.333 1.00 49.62 149 ASN L CA 1
ATOM 5902 C C . ASN D 1 149 ? -6.878 -8.192 -30.107 1.00 50.41 149 ASN L C 1
ATOM 5903 O O . ASN D 1 149 ? -6.249 -9.245 -30.209 1.00 51.74 149 ASN L O 1
ATOM 5908 N N . VAL D 1 150 ? -7.051 -7.559 -28.951 1.00 64.79 150 VAL L N 1
ATOM 5909 C CA . VAL D 1 150 ? -6.504 -8.066 -27.695 1.00 43.25 150 VAL L CA 1
ATOM 5910 C C . VAL D 1 150 ? -7.622 -8.310 -26.692 1.00 43.43 150 VAL L C 1
ATOM 5911 O O . VAL D 1 150 ? -8.552 -7.510 -26.581 1.00 53.32 150 VAL L O 1
ATOM 5915 N N . LYS D 1 151 ? -7.529 -9.418 -25.963 1.00 58.22 151 LYS L N 1
ATOM 5916 C CA . LYS D 1 151 ? -8.570 -9.796 -25.014 1.00 51.67 151 LYS L CA 1
ATOM 5917 C C . LYS D 1 151 ? -7.974 -10.389 -23.741 1.00 36.87 151 LYS L C 1
ATOM 5918 O O . LYS D 1 151 ? -7.451 -11.501 -23.750 1.00 51.53 151 LYS L O 1
ATOM 5924 N N . TRP D 1 152 ? -8.049 -9.640 -22.647 1.00 45.62 152 TRP L N 1
ATOM 5925 C CA . TRP D 1 152 ? -7.567 -10.132 -21.360 1.00 46.69 152 TRP L CA 1
ATOM 5926 C C . TRP D 1 152 ? -8.657 -10.902 -20.624 1.00 42.65 152 TRP L C 1
ATOM 5927 O O . TRP D 1 152 ? -9.801 -10.455 -20.542 1.00 54.98 152 TRP L O 1
ATOM 5938 N N . LYS D 1 153 ? -8.296 -12.065 -20.097 1.00 40.30 153 LYS L N 1
ATOM 5939 C CA . LYS D 1 153 ? -9.170 -12.809 -19.201 1.00 40.09 153 LYS L CA 1
ATOM 5940 C C . LYS D 1 153 ? -8.512 -12.934 -17.831 1.00 44.67 153 LYS L C 1
ATOM 5941 O O . LYS D 1 153 ? -7.295 -13.092 -17.731 1.00 45.41 153 LYS L O 1
ATOM 5947 N N . ILE D 1 154 ? -9.316 -12.853 -16.777 1.00 41.60 154 ILE L N 1
ATOM 5948 C CA . ILE D 1 154 ? -8.833 -13.107 -15.424 1.00 35.82 154 ILE L CA 1
ATOM 5949 C C . ILE D 1 154 ? -9.706 -14.174 -14.781 1.00 32.74 154 ILE L C 1
ATOM 5950 O O . ILE D 1 154 ? -10.917 -13.997 -14.655 1.00 34.81 154 ILE L O 1
ATOM 5955 N N . ASP D 1 155 ? -9.088 -15.281 -14.382 1.00 36.09 155 ASP L N 1
ATOM 5956 C CA . ASP D 1 155 ? -9.814 -16.415 -13.820 1.00 36.48 155 ASP L CA 1
ATOM 5957 C C . ASP D 1 155 ? -10.993 -16.816 -14.701 1.00 45.21 155 ASP L C 1
ATOM 5958 O O . ASP D 1 155 ? -12.051 -17.197 -14.200 1.00 36.64 155 ASP L O 1
ATOM 5963 N N . GLY D 1 156 ? -10.805 -16.721 -16.014 1.00 45.07 156 GLY L N 1
ATOM 5964 C CA . GLY D 1 156 ? -11.835 -17.109 -16.960 1.00 44.37 156 GLY L CA 1
ATOM 5965 C C . GLY D 1 156 ? -12.591 -15.943 -17.567 1.00 42.87 156 GLY L C 1
ATOM 5966 O O . GLY D 1 156 ? -12.694 -15.833 -18.789 1.00 65.06 156 GLY L O 1
ATOM 5967 N N . SER D 1 157 ? -13.125 -15.072 -16.717 1.00 47.13 157 SER L N 1
ATOM 5968 C CA . SER D 1 157 ? -13.926 -13.942 -17.182 1.00 56.73 157 SER L CA 1
ATOM 5969 C C . SER D 1 157 ? -13.063 -12.839 -17.791 1.00 58.55 157 SER L C 1
ATOM 5970 O O . SER D 1 157 ? -11.892 -12.690 -17.447 1.00 54.54 157 SER L O 1
ATOM 5973 N N . GLU D 1 158 ? -13.659 -12.065 -18.693 1.00 48.38 158 GLU L N 1
ATOM 5974 C CA . GLU D 1 158 ? -12.941 -11.027 -19.423 1.00 49.96 158 GLU L CA 1
ATOM 5975 C C . GLU D 1 158 ? -12.660 -9.786 -18.572 1.00 56.63 158 GLU L C 1
ATOM 5976 O O . GLU D 1 158 ? -13.496 -9.365 -17.771 1.00 57.38 158 GLU L O 1
ATOM 5982 N N . ARG D 1 159 ? -11.476 -9.209 -18.754 1.00 50.22 159 ARG L N 1
ATOM 5983 C CA . ARG D 1 159 ? -11.113 -7.952 -18.106 1.00 48.25 159 ARG L CA 1
ATOM 5984 C C . ARG D 1 159 ? -10.703 -6.929 -19.157 1.00 59.99 159 ARG L C 1
ATOM 5985 O O . ARG D 1 159 ? -9.909 -7.229 -20.051 1.00 52.01 159 ARG L O 1
ATOM 5993 N N . GLN D 1 160 ? -11.252 -5.723 -19.051 1.00 61.53 160 GLN L N 1
ATOM 5994 C CA . GLN D 1 160 ? -10.940 -4.658 -19.996 1.00 68.00 160 GLN L CA 1
ATOM 5995 C C . GLN D 1 160 ? -10.531 -3.375 -19.275 1.00 74.13 160 GLN L C 1
ATOM 5996 O O . GLN D 1 160 ? -9.875 -2.506 -19.852 1.00 69.36 160 GLN L O 1
ATOM 6002 N N . ASN D 1 161 ? -10.918 -3.267 -18.008 1.00 58.03 161 ASN L N 1
ATOM 6003 C CA . ASN D 1 161 ? -10.499 -2.144 -17.183 1.00 62.92 161 ASN L CA 1
ATOM 6004 C C . ASN D 1 161 ? -9.061 -2.314 -16.715 1.00 47.47 161 ASN L C 1
ATOM 6005 O O . ASN D 1 161 ? -8.720 -3.311 -16.083 1.00 47.59 161 ASN L O 1
ATOM 6010 N N . GLY D 1 162 ? -8.216 -1.340 -17.031 1.00 39.18 162 GLY L N 1
ATOM 6011 C CA . GLY D 1 162 ? -6.837 -1.368 -16.583 1.00 43.46 162 GLY L CA 1
ATOM 6012 C C . GLY D 1 162 ? -5.897 -1.959 -17.611 1.00 54.96 162 GLY L C 1
ATOM 6013 O O . GLY D 1 162 ? -4.728 -2.226 -17.320 1.00 49.09 162 GLY L O 1
ATOM 6014 N N . VAL D 1 163 ? -6.408 -2.173 -18.818 1.00 51.57 163 VAL L N 1
ATOM 6015 C CA . VAL D 1 163 ? -5.584 -2.675 -19.910 1.00 55.31 163 VAL L CA 1
ATOM 6016 C C . VAL D 1 163 ? -5.160 -1.534 -20.820 1.00 50.26 163 VAL L C 1
ATOM 6017 O O . VAL D 1 163 ? -5.998 -0.893 -21.456 1.00 57.52 163 VAL L O 1
ATOM 6021 N N . LEU D 1 164 ? -3.859 -1.274 -20.872 1.00 40.06 164 LEU L N 1
ATOM 6022 C CA . LEU D 1 164 ? -3.328 -0.255 -21.769 1.00 58.40 164 LEU L CA 1
ATOM 6023 C C . LEU D 1 164 ? -2.669 -0.918 -22.972 1.00 50.43 164 LEU L C 1
ATOM 6024 O O . LEU D 1 164 ? -2.170 -2.040 -22.875 1.00 48.15 164 LEU L O 1
ATOM 6029 N N . ASN D 1 165 ? -2.682 -0.230 -24.109 1.00 45.21 165 ASN L N 1
ATOM 6030 C CA . ASN D 1 165 ? -2.098 -0.777 -25.327 1.00 45.60 165 ASN L CA 1
ATOM 6031 C C . ASN D 1 165 ? -1.192 0.205 -26.057 1.00 50.52 165 ASN L C 1
ATOM 6032 O O . ASN D 1 165 ? -1.391 1.418 -25.993 1.00 55.29 165 ASN L O 1
ATOM 6037 N N . SER D 1 166 ? -0.198 -0.340 -26.751 1.00 63.21 166 SER L N 1
ATOM 6038 C CA . SER D 1 166 ? 0.774 0.453 -27.493 1.00 52.37 166 SER L CA 1
ATOM 6039 C C . SER D 1 166 ? 1.206 -0.309 -28.739 1.00 44.67 166 SER L C 1
ATOM 6040 O O . SER D 1 166 ? 1.595 -1.475 -28.659 1.00 47.94 166 SER L O 1
ATOM 6043 N N . TRP D 1 167 ? 1.135 0.348 -29.891 1.00 42.83 167 TRP L N 1
ATOM 6044 C CA . TRP D 1 167 ? 1.475 -0.300 -31.153 1.00 54.00 167 TRP L CA 1
ATOM 6045 C C . TRP D 1 167 ? 2.730 0.304 -31.767 1.00 47.71 167 TRP L C 1
ATOM 6046 O O . TRP D 1 167 ? 3.142 1.402 -31.400 1.00 44.50 167 TRP L O 1
ATOM 6057 N N . THR D 1 168 ? 3.336 -0.424 -32.699 1.00 44.64 168 THR L N 1
ATOM 6058 C CA . THR D 1 168 ? 4.519 0.063 -33.397 1.00 45.97 168 THR L CA 1
ATOM 6059 C C . THR D 1 168 ? 4.224 0.259 -34.876 1.00 55.24 168 THR L C 1
ATOM 6060 O O . THR D 1 168 ? 3.371 -0.425 -35.443 1.00 63.20 168 THR L O 1
ATOM 6064 N N . ASP D 1 169 ? 4.931 1.196 -35.498 1.00 44.36 169 ASP L N 1
ATOM 6065 C CA . ASP D 1 169 ? 4.813 1.392 -36.934 1.00 52.72 169 ASP L CA 1
ATOM 6066 C C . ASP D 1 169 ? 5.429 0.198 -37.648 1.00 57.57 169 ASP L C 1
ATOM 6067 O O . ASP D 1 169 ? 6.093 -0.631 -37.024 1.00 52.63 169 ASP L O 1
ATOM 6072 N N . GLN D 1 170 ? 5.204 0.106 -38.954 1.00 50.80 170 GLN L N 1
ATOM 6073 C CA . GLN D 1 170 ? 5.725 -1.009 -39.731 1.00 46.25 170 GLN L CA 1
ATOM 6074 C C . GLN D 1 170 ? 7.234 -1.114 -39.561 1.00 46.07 170 GLN L C 1
ATOM 6075 O O . GLN D 1 170 ? 7.951 -0.126 -39.716 1.00 49.02 170 GLN L O 1
ATOM 6081 N N . ASP D 1 171 ? 7.710 -2.313 -39.236 1.00 46.03 171 ASP L N 1
ATOM 6082 C CA . ASP D 1 171 ? 9.136 -2.548 -39.040 1.00 56.09 171 ASP L CA 1
ATOM 6083 C C . ASP D 1 171 ? 9.904 -2.291 -40.334 1.00 54.14 171 ASP L C 1
ATOM 6084 O O . ASP D 1 171 ? 9.500 -2.741 -41.406 1.00 54.24 171 ASP L O 1
ATOM 6089 N N . SER D 1 172 ? 11.011 -1.563 -40.229 1.00 44.94 172 SER L N 1
ATOM 6090 C CA . SER D 1 172 ? 11.777 -1.170 -41.407 1.00 55.06 172 SER L CA 1
ATOM 6091 C C . SER D 1 172 ? 12.673 -2.292 -41.925 1.00 63.72 172 SER L C 1
ATOM 6092 O O . SER D 1 172 ? 13.350 -2.132 -42.942 1.00 64.88 172 SER L O 1
ATOM 6095 N N . LYS D 1 173 ? 12.675 -3.424 -41.228 1.00 55.09 173 LYS L N 1
ATOM 6096 C CA . LYS D 1 173 ? 13.505 -4.558 -41.623 1.00 48.39 173 LYS L CA 1
ATOM 6097 C C . LYS D 1 173 ? 12.688 -5.650 -42.309 1.00 56.58 173 LYS L C 1
ATOM 6098 O O . LYS D 1 173 ? 12.979 -6.032 -43.443 1.00 48.89 173 LYS L O 1
ATOM 6104 N N . ASP D 1 174 ? 11.667 -6.151 -41.622 1.00 52.60 174 ASP L N 1
ATOM 6105 C CA . ASP D 1 174 ? 10.845 -7.224 -42.172 1.00 47.55 174 ASP L CA 1
ATOM 6106 C C . ASP D 1 174 ? 9.401 -6.789 -42.428 1.00 53.16 174 ASP L C 1
ATOM 6107 O O . ASP D 1 174 ? 8.540 -7.610 -42.745 1.00 52.92 174 ASP L O 1
ATOM 6112 N N . SER D 1 175 ? 9.142 -5.495 -42.277 1.00 46.05 175 SER L N 1
ATOM 6113 C CA . SER D 1 175 ? 7.849 -4.920 -42.637 1.00 56.15 175 SER L CA 1
ATOM 6114 C C . SER D 1 175 ? 6.669 -5.489 -41.846 1.00 46.20 175 SER L C 1
ATOM 6115 O O . SER D 1 175 ? 5.520 -5.363 -42.266 1.00 54.59 175 SER L O 1
ATOM 6118 N N . THR D 1 176 ? 6.946 -6.105 -40.702 1.00 43.95 176 THR L N 1
ATOM 6119 C CA . THR D 1 176 ? 5.881 -6.638 -39.859 1.00 45.22 176 THR L CA 1
ATOM 6120 C C . THR D 1 176 ? 5.432 -5.599 -38.835 1.00 52.11 176 THR L C 1
ATOM 6121 O O . THR D 1 176 ? 6.019 -4.522 -38.737 1.00 57.56 176 THR L O 1
ATOM 6125 N N . TYR D 1 177 ? 4.389 -5.928 -38.077 1.00 49.73 177 TYR L N 1
ATOM 6126 C CA . TYR D 1 177 ? 3.875 -5.034 -37.043 1.00 51.63 177 TYR L CA 1
ATOM 6127 C C . TYR D 1 177 ? 3.896 -5.710 -35.674 1.00 47.28 177 TYR L C 1
ATOM 6128 O O . TYR D 1 177 ? 3.985 -6.932 -35.578 1.00 47.61 177 TYR L O 1
ATOM 6137 N N . SER D 1 178 ? 3.811 -4.908 -34.617 1.00 50.96 178 SER L N 1
ATOM 6138 C CA . SER D 1 178 ? 3.762 -5.436 -33.258 1.00 39.82 178 SER L CA 1
ATOM 6139 C C . SER D 1 178 ? 3.006 -4.498 -32.319 1.00 58.19 178 SER L C 1
ATOM 6140 O O . SER D 1 178 ? 2.820 -3.313 -32.614 1.00 44.47 178 SER L O 1
ATOM 6143 N N . MET D 1 179 ? 2.567 -5.041 -31.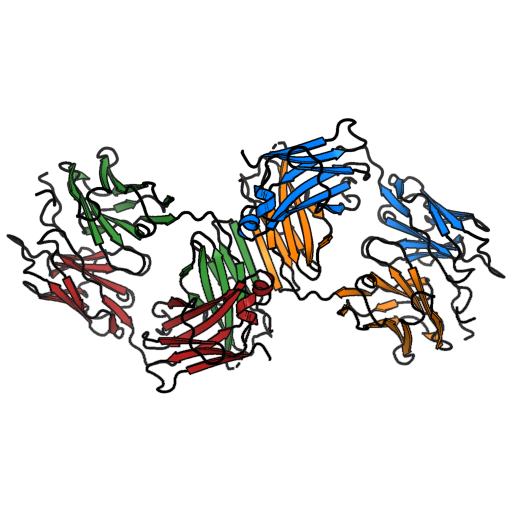188 1.00 53.94 179 MET L N 1
ATOM 6144 C CA . MET D 1 179 ? 1.929 -4.238 -30.153 1.00 39.11 179 MET L CA 1
ATOM 6145 C C . MET D 1 179 ? 2.158 -4.848 -28.776 1.00 50.99 179 MET L C 1
ATOM 6146 O O . MET D 1 179 ? 2.531 -6.016 -28.647 1.00 38.36 179 MET L O 1
ATOM 6151 N N . SER D 1 180 ? 1.931 -4.041 -27.749 1.00 61.53 180 SER L N 1
ATOM 6152 C CA . SER D 1 180 ? 2.041 -4.494 -26.373 1.00 40.78 180 SER L CA 1
ATOM 6153 C C . SER D 1 180 ? 0.720 -4.251 -25.662 1.00 46.96 180 SER L C 1
ATOM 6154 O O . SER D 1 180 ? -0.036 -3.351 -26.029 1.00 57.16 180 SER L O 1
ATOM 6157 N N . SER D 1 181 ? 0.432 -5.063 -24.655 1.00 41.04 181 SER L N 1
ATOM 6158 C CA . SER D 1 181 ? -0.748 -4.846 -23.834 1.00 39.26 181 SER L CA 1
ATOM 6159 C C . SER D 1 181 ? -0.426 -5.103 -22.374 1.00 46.69 181 SER L C 1
ATOM 6160 O O . SER D 1 181 ? -0.015 -6.202 -22.000 1.00 43.60 181 SER L O 1
ATOM 6163 N N . THR D 1 182 ? -0.615 -4.079 -21.550 1.00 52.69 182 THR L N 1
ATOM 6164 C CA . THR D 1 182 ? -0.323 -4.183 -20.130 1.00 41.57 182 THR L CA 1
ATOM 6165 C C . THR D 1 182 ? -1.599 -4.136 -19.297 1.00 46.56 182 THR L C 1
ATOM 6166 O O . THR D 1 182 ? -2.377 -3.184 -19.380 1.00 47.06 182 THR L O 1
ATOM 6170 N N . LEU D 1 183 ? -1.807 -5.184 -18.508 1.00 44.53 183 LEU L N 1
ATOM 6171 C CA . LEU D 1 183 ? -2.911 -5.237 -17.563 1.00 39.74 183 LEU L CA 1
ATOM 6172 C C . LEU D 1 183 ? -2.393 -4.836 -16.190 1.00 46.68 183 LEU L C 1
ATOM 6173 O O . LEU D 1 183 ? -1.601 -5.559 -15.580 1.00 37.98 183 LEU L O 1
ATOM 6178 N N . THR D 1 184 ? -2.834 -3.678 -15.708 1.00 40.71 184 THR L N 1
ATOM 6179 C CA . THR D 1 184 ? -2.342 -3.164 -14.437 1.00 41.44 184 THR L CA 1
ATOM 6180 C C . THR D 1 184 ? -3.369 -3.312 -13.320 1.00 39.34 184 THR L C 1
ATOM 6181 O O . THR D 1 184 ? -4.533 -2.947 -13.478 1.00 47.04 184 THR L O 1
ATOM 6185 N N . LEU D 1 185 ? -2.924 -3.860 -12.193 1.00 40.34 185 LEU L N 1
ATOM 6186 C CA . LEU D 1 185 ? -3.762 -4.003 -11.012 1.00 43.50 185 LEU L CA 1
ATOM 6187 C C . LEU D 1 185 ? -2.947 -3.643 -9.776 1.00 47.24 185 LEU L C 1
ATOM 6188 O O . LEU D 1 185 ? -1.761 -3.324 -9.873 1.00 44.45 185 LEU L O 1
ATOM 6193 N N . THR D 1 186 ? -3.584 -3.692 -8.611 1.00 54.05 186 THR L N 1
ATOM 6194 C CA . THR D 1 186 ? -2.861 -3.540 -7.357 1.00 47.67 186 THR L CA 1
ATOM 6195 C C . THR D 1 186 ? -2.366 -4.909 -6.911 1.00 55.79 186 THR L C 1
ATOM 6196 O O . THR D 1 186 ? -2.938 -5.936 -7.280 1.00 53.48 186 THR L O 1
ATOM 6200 N N . LYS D 1 187 ? -1.296 -4.923 -6.124 1.00 57.58 187 LYS L N 1
ATOM 6201 C CA . LYS D 1 187 ? -0.766 -6.173 -5.600 1.00 60.36 187 LYS L CA 1
ATOM 6202 C C . LYS D 1 187 ? -1.887 -6.989 -4.969 1.00 58.22 187 LYS L C 1
ATOM 6203 O O . LYS D 1 187 ? -1.951 -8.208 -5.137 1.00 44.02 187 LYS L O 1
ATOM 6209 N N . ASP D 1 188 ? -2.780 -6.302 -4.262 1.00 59.89 188 ASP L N 1
ATOM 6210 C CA . ASP D 1 188 ? -3.848 -6.962 -3.517 1.00 56.60 188 ASP L CA 1
ATOM 6211 C C . ASP D 1 188 ? -4.884 -7.658 -4.402 1.00 49.91 188 ASP L C 1
ATOM 6212 O O . ASP D 1 188 ? -5.220 -8.817 -4.168 1.00 54.34 188 ASP L O 1
ATOM 6217 N N . GLU D 1 189 ? -5.392 -6.962 -5.414 1.00 48.35 189 GLU L N 1
ATOM 6218 C CA . GLU D 1 189 ? -6.393 -7.569 -6.287 1.00 52.44 189 GLU L CA 1
ATOM 6219 C C . GLU D 1 189 ? -5.747 -8.533 -7.272 1.00 50.05 189 GLU L C 1
ATOM 6220 O O . GLU D 1 189 ? -6.405 -9.428 -7.798 1.00 58.20 189 GLU L O 1
ATOM 6226 N N . TYR D 1 190 ? -4.455 -8.347 -7.521 1.00 43.33 190 TYR L N 1
ATOM 6227 C CA . TYR D 1 190 ? -3.724 -9.244 -8.403 1.00 44.15 190 TYR L CA 1
ATOM 6228 C C . TYR D 1 190 ? -3.552 -10.623 -7.772 1.00 54.05 190 TYR L C 1
ATOM 6229 O O . TYR D 1 190 ? -3.890 -11.645 -8.375 1.00 46.95 190 TYR L O 1
ATOM 6238 N N . GLU D 1 191 ? -3.017 -10.651 -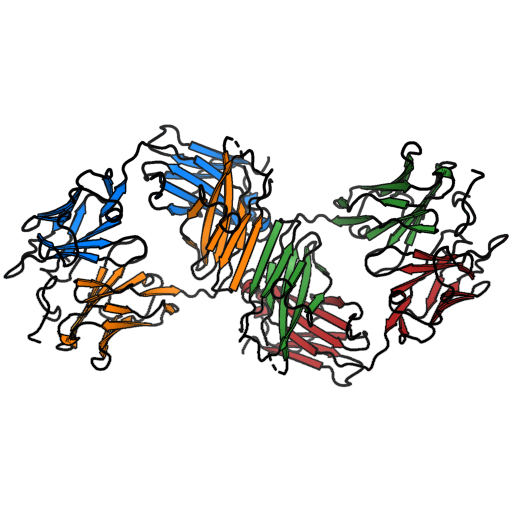6.557 1.00 55.41 191 GLU L N 1
ATOM 6239 C CA . GLU D 1 191 ? -2.826 -11.910 -5.851 1.00 55.04 191 GLU L CA 1
ATOM 6240 C C . GLU D 1 191 ? -4.150 -12.398 -5.271 1.00 53.70 191 GLU L C 1
ATOM 6241 O O . GLU D 1 191 ? -4.178 -13.191 -4.329 1.00 52.07 191 GLU L O 1
ATOM 6247 N N . ARG D 1 192 ? -5.246 -11.913 -5.844 1.00 59.28 192 ARG L N 1
ATOM 6248 C CA . ARG D 1 192 ? -6.578 -12.345 -5.453 1.00 43.54 192 ARG L CA 1
ATOM 6249 C C . ARG D 1 192 ? -7.101 -13.354 -6.466 1.00 45.40 192 ARG L C 1
ATOM 6250 O O . ARG D 1 192 ? -8.076 -14.055 -6.212 1.00 37.96 192 ARG L O 1
ATOM 6258 N N . HIS D 1 193 ? -6.442 -13.425 -7.618 1.00 45.31 193 HIS L N 1
ATOM 6259 C CA . HIS D 1 193 ? -6.886 -14.302 -8.693 1.00 48.92 193 HIS L CA 1
ATOM 6260 C C . HIS D 1 193 ? -5.774 -15.241 -9.141 1.00 48.48 193 HIS L C 1
ATOM 6261 O O . HIS D 1 193 ? -4.626 -15.094 -8.730 1.00 42.07 193 HIS L O 1
ATOM 6268 N N . ASN D 1 194 ? -6.123 -16.198 -9.994 1.00 56.36 194 ASN L N 1
ATOM 6269 C CA . ASN D 1 194 ? -5.181 -17.229 -10.408 1.00 60.46 194 ASN L CA 1
ATOM 6270 C C . ASN D 1 194 ? -4.846 -17.184 -11.899 1.00 62.20 194 ASN L C 1
ATOM 6271 O O . ASN D 1 194 ? -3.715 -16.875 -12.281 1.00 63.00 194 ASN L O 1
ATOM 6276 N N . SER D 1 195 ? -5.831 -17.494 -12.736 1.00 52.32 195 SER L N 1
ATOM 6277 C CA . SER D 1 195 ? -5.616 -17.574 -14.180 1.00 56.09 195 SER L CA 1
ATOM 6278 C C . SER D 1 195 ? -5.532 -16.208 -14.855 1.00 60.39 195 SER L C 1
ATOM 6279 O O . SER D 1 195 ? -6.483 -15.429 -14.824 1.00 58.01 195 SER L O 1
ATOM 6282 N N . TYR D 1 196 ? -4.391 -15.928 -15.475 1.00 54.28 196 TYR L N 1
ATOM 6283 C CA . TYR D 1 196 ? -4.223 -14.702 -16.244 1.00 45.87 196 TYR L CA 1
ATOM 6284 C C . TYR D 1 196 ? -3.975 -15.019 -17.718 1.00 43.14 196 TYR L C 1
ATOM 6285 O O . TYR D 1 196 ? -2.974 -15.642 -18.069 1.00 46.84 196 TYR L O 1
ATOM 6294 N N . THR D 1 197 ? -4.894 -14.582 -18.573 1.00 49.58 197 THR L N 1
ATOM 6295 C CA . THR D 1 197 ? -4.866 -14.933 -19.990 1.00 55.50 197 THR L CA 1
ATOM 6296 C C . THR D 1 197 ? -4.934 -13.703 -20.897 1.00 53.83 197 THR L C 1
ATOM 6297 O O . THR D 1 197 ? -5.538 -12.689 -20.547 1.00 38.35 197 THR L O 1
ATOM 6301 N N . CYS D 1 198 ? -4.298 -13.798 -22.061 1.00 48.72 198 CYS L N 1
ATOM 6302 C CA . CYS D 1 198 ? -4.496 -12.818 -23.121 1.00 46.89 198 CYS L CA 1
ATOM 6303 C C . CYS D 1 198 ? -4.669 -13.528 -24.460 1.00 53.41 198 CYS L C 1
ATOM 6304 O O . CYS D 1 198 ? -3.867 -14.384 -24.829 1.00 53.54 198 CYS L O 1
ATOM 6307 N N . GLU D 1 199 ? -5.732 -13.178 -25.174 1.00 50.53 199 GLU L N 1
ATOM 6308 C CA . GLU D 1 199 ? -6.024 -13.793 -26.460 1.00 48.04 199 GLU L CA 1
ATOM 6309 C C . GLU D 1 199 ? -5.848 -12.790 -27.593 1.00 51.00 199 GLU L C 1
ATOM 6310 O O . GLU D 1 199 ? -6.594 -11.816 -27.697 1.00 47.74 199 GLU L O 1
ATOM 6316 N N . ALA D 1 200 ? -4.853 -13.034 -28.437 1.00 41.94 200 ALA L N 1
ATOM 6317 C CA . ALA D 1 200 ? -4.642 -12.215 -29.619 1.00 34.97 200 ALA L CA 1
ATOM 6318 C C . ALA D 1 200 ? -5.329 -12.850 -30.820 1.00 56.01 200 ALA L C 1
ATOM 6319 O O . ALA D 1 200 ? -4.904 -13.902 -31.302 1.00 69.91 200 ALA L O 1
ATOM 6321 N N . THR D 1 201 ? -6.400 -12.221 -31.294 1.00 53.52 201 THR L N 1
ATOM 6322 C CA . THR D 1 201 ? -7.077 -12.687 -32.498 1.00 59.74 201 THR L CA 1
ATOM 6323 C C . THR D 1 201 ? -6.495 -11.976 -33.711 1.00 58.83 201 THR L C 1
ATOM 6324 O O . THR D 1 201 ? -6.300 -10.761 -33.696 1.00 46.95 201 THR L O 1
ATOM 6328 N N . HIS D 1 202 ? -6.210 -12.739 -34.758 1.00 73.22 202 HIS L N 1
ATOM 6329 C CA . HIS D 1 202 ? -5.686 -12.163 -35.986 1.00 67.80 202 HIS L CA 1
ATOM 6330 C C . HIS D 1 202 ? -6.316 -12.838 -37.198 1.00 71.13 202 HIS L C 1
ATOM 6331 O O . HIS D 1 202 ? -6.850 -13.943 -37.096 1.00 73.98 202 HIS L O 1
ATOM 6338 N N . LYS D 1 203 ? -6.260 -12.163 -38.341 1.00 67.38 203 LYS L N 1
ATOM 6339 C CA . LYS D 1 203 ? -6.780 -12.716 -39.583 1.00 60.92 203 LYS L CA 1
ATOM 6340 C C . LYS D 1 203 ? -6.046 -14.007 -39.932 1.00 68.33 203 LYS L C 1
ATOM 6341 O O . LYS D 1 203 ? -6.626 -14.924 -40.516 1.00 66.13 203 LYS L O 1
ATOM 6347 N N . THR D 1 204 ? -4.769 -14.071 -39.562 1.00 66.96 204 THR L N 1
ATOM 6348 C CA . THR D 1 204 ? -3.937 -15.238 -39.834 1.00 46.59 204 THR L CA 1
ATOM 6349 C C . THR D 1 204 ? -4.606 -16.532 -39.379 1.00 60.92 204 THR L C 1
ATOM 6350 O O . THR D 1 204 ? -4.814 -17.446 -40.177 1.00 81.93 204 THR L O 1
ATOM 6354 N N . SER D 1 205 ? -4.944 -16.604 -38.096 1.00 59.26 205 SER L N 1
ATOM 6355 C CA . SER D 1 205 ? -5.556 -17.805 -37.539 1.00 69.49 205 SER L CA 1
ATOM 6356 C C . SER D 1 205 ? -7.013 -17.569 -37.149 1.00 70.01 205 SER L C 1
ATOM 6357 O O . SER D 1 205 ? -7.359 -16.519 -36.609 1.00 74.53 205 SER L O 1
ATOM 6360 N N . THR D 1 206 ? -7.861 -18.554 -37.429 1.00 84.45 206 THR L N 1
ATOM 6361 C CA . THR D 1 206 ? -9.265 -18.488 -37.040 1.00 86.29 206 THR L CA 1
ATOM 6362 C C . THR D 1 206 ? -9.417 -18.758 -35.542 1.00 88.51 206 THR L C 1
ATOM 6363 O O . THR D 1 206 ? -10.389 -18.327 -34.918 1.00 69.67 206 THR L O 1
ATOM 6367 N N . SER D 1 207 ? -8.446 -19.471 -34.973 1.00 78.39 207 SER L N 1
ATOM 6368 C CA . SER D 1 207 ? -8.389 -19.690 -33.530 1.00 82.91 207 SER L CA 1
ATOM 6369 C C . SER D 1 207 ? -7.441 -18.689 -32.876 1.00 77.78 207 SER L C 1
ATOM 6370 O O . SER D 1 207 ? -6.261 -18.626 -33.223 1.00 74.11 207 SER L O 1
ATOM 6373 N N . PRO D 1 208 ? -7.959 -17.906 -31.916 1.00 80.24 208 PRO L N 1
ATOM 6374 C CA . PRO D 1 208 ? -7.192 -16.839 -31.266 1.00 62.94 208 PRO L CA 1
ATOM 6375 C C . PRO D 1 208 ? -5.967 -17.379 -30.544 1.00 58.51 208 PRO L C 1
ATOM 6376 O O . PRO D 1 208 ? -6.090 -18.284 -29.718 1.00 43.07 208 PRO L O 1
ATOM 6380 N N . ILE D 1 209 ? -4.796 -16.835 -30.861 1.00 52.36 209 ILE L N 1
ATOM 6381 C CA . ILE D 1 209 ? -3.580 -17.232 -30.173 1.00 34.13 209 ILE L CA 1
ATOM 6382 C C . ILE D 1 209 ? -3.731 -16.879 -28.703 1.00 38.21 209 ILE L C 1
ATOM 6383 O O . ILE D 1 209 ? -3.955 -15.722 -28.354 1.00 39.34 209 ILE L O 1
ATOM 6388 N N . VAL D 1 210 ? -3.618 -17.882 -27.842 1.00 46.10 210 VAL L N 1
ATOM 6389 C CA . VAL D 1 210 ? -3.877 -17.689 -26.424 1.00 40.54 210 VAL L CA 1
ATOM 6390 C C . VAL D 1 210 ? -2.667 -18.020 -25.565 1.00 46.94 210 VAL L C 1
ATOM 6391 O O . VAL D 1 210 ? -2.161 -19.141 -25.589 1.00 77.30 210 VAL L O 1
ATOM 6395 N N . LYS D 1 211 ? -2.207 -17.035 -24.806 1.00 44.60 211 LYS L N 1
ATOM 6396 C CA . LYS D 1 211 ? -1.160 -17.259 -23.824 1.00 53.25 211 LYS L CA 1
ATOM 6397 C C . LYS D 1 211 ? -1.714 -16.989 -22.434 1.00 54.27 211 LYS L C 1
ATOM 6398 O O . LYS D 1 211 ? -2.328 -15.948 -22.190 1.00 58.16 211 LYS L O 1
ATOM 6404 N N . SER D 1 212 ? -1.501 -17.934 -21.528 1.00 41.40 212 SER L N 1
ATOM 6405 C CA . SER D 1 212 ? -2.051 -17.834 -20.185 1.00 48.94 212 SER L CA 1
ATOM 6406 C C . SER D 1 212 ? -1.072 -18.362 -19.148 1.00 47.41 212 SER L C 1
ATOM 6407 O O . SER D 1 212 ? -0.126 -19.072 -19.485 1.00 42.08 212 SER L O 1
ATOM 6410 N N . PHE D 1 213 ? -1.301 -18.010 -17.887 1.00 41.95 213 PHE L N 1
ATOM 6411 C CA . PHE D 1 213 ? -0.461 -18.496 -16.802 1.00 40.88 213 PHE L CA 1
ATOM 6412 C C . PHE D 1 213 ? -1.169 -18.439 -15.451 1.00 48.45 213 PHE L C 1
ATOM 6413 O O . PHE D 1 213 ? -2.073 -17.630 -15.238 1.00 48.11 213 PHE L O 1
ATOM 6421 N N . ASN D 1 214 ? -0.739 -19.307 -14.542 1.00 63.80 214 ASN L N 1
ATOM 6422 C CA . ASN D 1 214 ? -1.281 -19.362 -13.192 1.00 61.39 214 ASN L CA 1
ATOM 6423 C C . ASN D 1 214 ? -0.230 -18.946 -12.166 1.00 62.99 214 ASN L C 1
ATOM 6424 O O . ASN D 1 214 ? 0.953 -19.255 -12.316 1.00 57.48 214 ASN L O 1
ATOM 6429 N N . ARG D 1 215 ? -0.663 -18.247 -11.121 1.00 62.95 215 ARG L N 1
ATOM 6430 C CA . ARG D 1 215 ? 0.246 -17.843 -10.053 1.00 60.56 215 ARG L CA 1
ATOM 6431 C C . ARG D 1 215 ? 0.576 -19.040 -9.169 1.00 79.85 215 ARG L C 1
ATOM 6432 O O . ARG D 1 215 ? 1.479 -18.981 -8.334 1.00 72.25 215 ARG L O 1
ATOM 6440 N N . ASN D 1 216 ? -0.167 -20.125 -9.367 1.00 89.32 216 ASN L N 1
ATOM 6441 C CA . ASN D 1 216 ? 0.033 -21.360 -8.617 1.00 94.81 216 ASN L CA 1
ATOM 6442 C C . ASN D 1 216 ? 1.360 -22.025 -8.977 1.00 110.30 216 ASN L C 1
ATOM 6443 O O . ASN D 1 216 ? 2.121 -22.433 -8.098 1.00 118.62 216 ASN L O 1
ATOM 6448 N N . GLU D 1 217 ? 1.634 -22.127 -10.274 1.00 102.60 217 GLU L N 1
ATOM 6449 C CA . GLU D 1 217 ? 2.879 -22.717 -10.751 1.00 100.04 217 GLU L CA 1
ATOM 6450 C C . GLU D 1 217 ? 4.085 -21.876 -10.344 1.00 97.39 217 GLU L C 1
ATOM 6451 O O . GLU D 1 217 ? 4.121 -20.668 -10.582 1.00 96.71 217 GLU L O 1
ATOM 6457 N N . LYS E 3 2 ? 43.492 -40.390 18.758 1.00 72.90 478 LYS P N 1
ATOM 6458 C CA . LYS E 3 2 ? 43.936 -39.971 20.082 1.00 82.12 478 LYS P CA 1
ATOM 6459 C C . LYS E 3 2 ? 45.390 -39.523 20.038 1.00 88.70 478 LYS P C 1
ATOM 6460 O O . LYS E 3 2 ? 45.805 -38.829 19.110 1.00 80.40 478 LYS P O 1
ATOM 6466 N N . LEU E 3 3 ? 46.149 -39.928 21.054 1.00 97.53 479 LEU P N 1
ATOM 6467 C CA . LEU E 3 3 ? 47.589 -39.678 21.138 1.00 97.90 479 LEU P CA 1
ATOM 6468 C C . LEU E 3 3 ? 48.031 -38.369 20.480 1.00 96.82 479 LEU P C 1
ATOM 6469 O O . LEU E 3 3 ? 48.089 -37.328 21.134 1.00 87.38 479 LEU P O 1
ATOM 6474 N N . GLY E 3 4 ? 48.351 -38.433 19.190 1.00 95.36 480 GLY P N 1
ATOM 6475 C CA . GLY E 3 4 ? 48.735 -37.252 18.436 1.00 83.13 480 GLY P CA 1
ATOM 6476 C C . GLY E 3 4 ? 47.666 -36.175 18.473 1.00 74.07 480 GLY P C 1
ATOM 6477 O O . GLY E 3 4 ? 46.664 -36.251 17.759 1.00 72.06 480 GLY P O 1
ATOM 6478 N N . LEU E 3 5 ? 47.883 -35.168 19.313 1.00 48.77 481 LEU P N 1
ATOM 6479 C CA . LEU E 3 5 ? 46.925 -34.086 19.491 1.00 43.27 481 LEU P CA 1
ATOM 6480 C C . LEU E 3 5 ? 47.668 -32.775 19.697 1.00 47.12 481 LEU P C 1
ATOM 6481 O O . LEU E 3 5 ? 48.503 -32.662 20.596 1.00 41.54 481 LEU P O 1
ATOM 6486 N N . ILE E 3 6 ? 47.362 -31.784 18.865 1.00 39.23 482 ILE P N 1
ATOM 6487 C CA . ILE E 3 6 ? 48.093 -30.521 18.893 1.00 43.18 482 ILE P CA 1
ATOM 6488 C C . ILE E 3 6 ? 47.553 -29.577 19.966 1.00 35.95 482 ILE P C 1
ATOM 6489 O O . ILE E 3 6 ? 46.420 -29.103 19.884 1.00 37.45 482 ILE P O 1
ATOM 6494 N N . THR E 3 7 ? 48.381 -29.303 20.969 1.00 27.96 483 THR P N 1
ATOM 6495 C CA . THR E 3 7 ? 47.924 -28.615 22.169 1.00 28.77 483 THR P CA 1
ATOM 6496 C C . THR E 3 7 ? 48.531 -27.227 22.348 1.00 29.50 483 THR P C 1
ATOM 6497 O O . THR E 3 7 ? 48.946 -26.863 23.448 1.00 32.07 483 THR P O 1
ATOM 6501 N N . ASN E 3 8 ? 48.574 -26.450 21.273 1.00 37.68 484 ASN P N 1
ATOM 6502 C CA . ASN E 3 8 ? 49.087 -25.088 21.353 1.00 25.86 484 ASN P CA 1
ATOM 6503 C C . ASN E 3 8 ? 48.150 -24.163 22.119 1.00 29.74 484 ASN P C 1
ATOM 6504 O O . ASN E 3 8 ? 48.578 -23.453 23.029 1.00 26.97 484 ASN P O 1
ATOM 6509 N N . THR E 3 9 ? 46.870 -24.179 21.758 1.00 33.33 485 THR P N 1
ATOM 6510 C CA . THR E 3 9 ? 45.900 -23.306 22.412 1.00 25.35 485 THR P CA 1
ATOM 6511 C C . THR E 3 9 ? 44.768 -24.067 23.101 1.00 20.97 485 THR P C 1
ATOM 6512 O O . THR E 3 9 ? 43.805 -23.465 23.567 1.00 26.46 485 THR P O 1
ATOM 6516 N N . ILE E 3 10 ? 44.885 -25.389 23.164 1.00 22.91 486 ILE P N 1
ATOM 6517 C CA . ILE E 3 10 ? 43.979 -26.191 23.988 1.00 32.07 486 ILE P CA 1
ATOM 6518 C C . ILE E 3 10 ? 44.771 -27.197 24.816 1.00 34.53 486 ILE P C 1
ATOM 6519 O O . ILE E 3 10 ? 45.932 -27.476 24.518 1.00 32.94 486 ILE P O 1
ATOM 6524 N N . ALA E 3 11 ? 44.144 -27.735 25.857 1.00 35.72 487 ALA P N 1
ATOM 6525 C CA . ALA E 3 11 ? 44.801 -28.716 26.716 1.00 30.18 487 ALA P CA 1
ATOM 6526 C C . ALA E 3 11 ? 44.443 -30.127 26.282 1.00 33.11 487 ALA P C 1
ATOM 6527 O O . ALA E 3 11 ? 45.272 -31.034 26.333 1.00 31.54 487 ALA P O 1
ATOM 6529 N N . GLY E 3 12 ? 43.196 -30.304 25.858 1.00 29.49 488 GLY P N 1
ATOM 6530 C CA . GLY E 3 12 ? 42.722 -31.588 25.380 1.00 38.35 488 GLY P CA 1
ATOM 6531 C C . GLY E 3 12 ? 41.366 -31.444 24.724 1.00 39.48 488 GLY P C 1
ATOM 6532 O O . GLY E 3 12 ? 40.919 -30.330 24.450 1.00 48.96 488 GLY P O 1
ATOM 6533 N N . VAL E 3 13 ? 40.709 -32.567 24.462 1.00 45.14 489 VAL P N 1
ATOM 6534 C CA . VAL E 3 13 ? 39.364 -32.522 23.908 1.00 31.84 489 VAL P CA 1
ATOM 6535 C C . VAL E 3 13 ? 38.420 -31.986 24.970 1.00 39.50 489 VAL P C 1
ATOM 6536 O O . VAL E 3 13 ? 38.707 -32.068 26.165 1.00 50.97 489 VAL P O 1
ATOM 6540 N N . ALA E 3 14 ? 37.300 -31.427 24.529 1.00 47.86 490 ALA P N 1
ATOM 6541 C CA . ALA E 3 14 ? 36.320 -30.864 25.446 1.00 45.70 490 ALA P CA 1
ATOM 6542 C C . ALA E 3 14 ? 35.415 -31.954 26.015 1.00 58.40 490 ALA P C 1
ATOM 6543 O O . ALA E 3 14 ? 34.909 -31.829 27.131 1.00 53.77 490 ALA P O 1
ATOM 6545 N N . GLY E 3 15 ? 35.221 -33.021 25.243 1.00 49.32 491 GLY P N 1
ATOM 6546 C CA . GLY E 3 15 ? 34.453 -34.169 25.692 1.00 52.47 491 GLY P CA 1
ATOM 6547 C C . GLY E 3 15 ? 35.129 -34.875 26.853 1.00 67.12 491 GLY P C 1
ATOM 6548 O O . GLY E 3 15 ? 35.780 -35.907 26.672 1.00 53.09 491 GLY P O 1
ATOM 6549 N N . LEU E 3 16 ? 34.964 -34.304 28.045 1.00 77.86 492 LEU P N 1
ATOM 6550 C CA . LEU E 3 16 ? 35.584 -34.798 29.275 1.00 81.68 492 LEU P CA 1
ATOM 6551 C C . LEU E 3 16 ? 37.059 -34.414 29.365 1.00 60.08 492 LEU P C 1
ATOM 6552 O O . LEU E 3 16 ? 37.394 -33.279 29.711 1.00 44.29 492 LEU P O 1
ATOM 6557 N N . LYS F 3 2 ? 1.453 44.364 -47.777 1.00 78.27 478 LYS Q N 1
ATOM 6558 C CA . LYS F 3 2 ? 0.468 43.939 -48.765 1.00 82.98 478 LYS Q CA 1
ATOM 6559 C C . LYS F 3 2 ? 1.157 43.481 -50.043 1.00 88.61 478 LYS Q C 1
ATOM 6560 O O . LYS F 3 2 ? 2.173 42.787 -49.994 1.00 77.60 478 LYS Q O 1
ATOM 6566 N N . LEU F 3 3 ? 0.587 43.878 -51.178 1.00 97.61 479 LEU Q N 1
ATOM 6567 C CA . LEU F 3 3 ? 1.155 43.616 -52.501 1.00 96.76 479 LEU Q CA 1
ATOM 6568 C C . LEU F 3 3 ? 1.942 42.305 -52.588 1.00 98.52 479 LEU Q C 1
ATOM 6569 O O . LEU F 3 3 ? 1.382 41.259 -52.920 1.00 93.57 479 LEU Q O 1
ATOM 6574 N N . GLY F 3 4 ? 3.239 42.372 -52.299 1.00 94.49 480 GLY Q N 1
ATOM 6575 C CA . GLY F 3 4 ? 4.085 41.192 -52.299 1.00 79.26 480 GLY Q CA 1
ATOM 6576 C C . GLY F 3 4 ? 3.575 40.123 -51.350 1.00 71.72 480 GLY Q C 1
ATOM 6577 O O . GLY F 3 4 ? 3.767 40.212 -50.137 1.00 70.90 480 GLY Q O 1
ATOM 6578 N N . LEU F 3 5 ? 2.920 39.111 -51.910 1.00 53.36 481 LEU Q N 1
ATOM 6579 C CA . LEU F 3 5 ? 2.331 38.034 -51.124 1.00 43.27 481 LEU Q CA 1
ATOM 6580 C C . LEU F 3 5 ? 2.477 36.716 -51.867 1.00 41.35 481 LEU Q C 1
ATOM 6581 O O . LEU F 3 5 ? 2.041 36.588 -53.010 1.00 41.75 481 LEU Q O 1
ATOM 6586 N N . ILE F 3 6 ? 3.088 35.735 -51.215 1.00 32.99 482 ILE Q N 1
ATOM 6587 C CA . ILE F 3 6 ? 3.385 34.468 -51.873 1.00 39.73 482 ILE Q CA 1
ATOM 6588 C C . ILE F 3 6 ? 2.183 33.528 -51.854 1.00 32.36 482 ILE Q C 1
ATOM 6589 O O . ILE F 3 6 ? 1.753 33.071 -50.797 1.00 34.14 482 ILE Q O 1
ATOM 6594 N N . THR F 3 7 ? 1.655 33.240 -53.039 1.00 28.81 483 THR Q N 1
ATOM 6595 C CA . THR F 3 7 ? 0.378 32.548 -53.162 1.00 30.66 483 THR Q CA 1
ATOM 6596 C C . THR F 3 7 ? 0.489 31.151 -53.770 1.00 28.68 483 THR Q C 1
ATOM 6597 O O . THR F 3 7 ? -0.312 30.777 -54.627 1.00 28.56 483 THR Q O 1
ATOM 6601 N N . ASN F 3 8 ? 1.471 30.378 -53.323 1.00 33.89 484 ASN Q N 1
ATOM 6602 C CA . ASN F 3 8 ? 1.629 29.014 -53.809 1.00 24.07 484 ASN Q CA 1
ATOM 6603 C C . ASN F 3 8 ? 0.525 28.093 -53.305 1.00 26.64 484 ASN Q C 1
ATOM 6604 O O . ASN F 3 8 ? -0.095 27.376 -54.086 1.00 26.45 484 ASN Q O 1
ATOM 6609 N N . THR F 3 9 ? 0.275 28.119 -52.001 1.00 28.72 485 THR Q N 1
ATOM 6610 C CA . THR F 3 9 ? -0.744 27.252 -51.419 1.00 25.79 485 THR Q CA 1
ATOM 6611 C C . THR F 3 9 ? -1.866 28.020 -50.718 1.00 22.28 485 THR Q C 1
ATOM 6612 O O . THR F 3 9 ? -2.714 27.420 -50.062 1.00 27.30 485 THR Q O 1
ATOM 6616 N N . ILE F 3 10 ? -1.868 29.342 -50.856 1.00 20.73 486 ILE Q N 1
ATOM 6617 C CA . ILE F 3 10 ? -3.008 30.150 -50.423 1.00 30.18 486 ILE Q CA 1
ATOM 6618 C C . ILE F 3 10 ? -3.395 31.153 -51.509 1.00 34.70 486 ILE Q C 1
ATOM 6619 O O . ILE F 3 10 ? -2.612 31.429 -52.416 1.00 34.23 486 ILE Q O 1
ATOM 6624 N N . ALA F 3 11 ? -4.605 31.693 -51.417 1.00 36.35 487 ALA Q N 1
ATOM 6625 C CA . ALA F 3 11 ? -5.079 32.660 -52.399 1.00 33.44 487 ALA Q CA 1
ATOM 6626 C C . ALA F 3 11 ? -4.847 34.074 -51.895 1.00 31.62 487 ALA Q C 1
ATOM 6627 O O . ALA F 3 11 ? -4.514 34.976 -52.667 1.00 32.98 487 ALA Q O 1
ATOM 6629 N N . GLY F 3 12 ? -5.022 34.257 -50.593 1.00 24.83 488 GLY Q N 1
ATOM 6630 C CA . GLY F 3 12 ? -4.810 35.549 -49.968 1.00 39.23 488 GLY Q CA 1
ATOM 6631 C C . GLY F 3 12 ? -4.828 35.419 -48.461 1.00 40.96 488 GLY Q C 1
ATOM 6632 O O . GLY F 3 12 ? -4.775 34.310 -47.929 1.00 48.60 488 GLY Q O 1
ATOM 6633 N N . VAL F 3 13 ? -4.896 36.549 -47.767 1.00 44.03 489 VAL Q N 1
ATOM 6634 C CA . VAL F 3 13 ? -5.003 36.520 -46.317 1.00 32.46 489 VAL Q CA 1
ATOM 6635 C C . VAL F 3 13 ? -6.375 35.989 -45.938 1.00 40.19 489 VAL Q C 1
ATOM 6636 O O . VAL F 3 13 ? -7.319 36.069 -46.724 1.00 54.50 489 VAL Q O 1
ATOM 6640 N N . ALA F 3 14 ? -6.478 35.435 -44.737 1.00 46.89 490 ALA Q N 1
ATOM 6641 C CA . ALA F 3 14 ? -7.734 34.875 -44.263 1.00 47.14 490 ALA Q CA 1
ATOM 6642 C C . ALA F 3 14 ? -8.648 35.971 -43.722 1.00 59.83 490 ALA Q C 1
ATOM 6643 O O . ALA F 3 14 ? -9.872 35.843 -43.766 1.00 55.09 490 ALA Q O 1
ATOM 6645 N N . GLY F 3 15 ? -8.044 37.044 -43.214 1.00 52.38 491 GLY Q N 1
ATOM 6646 C CA . GLY F 3 15 ? -8.785 38.197 -42.733 1.00 54.46 491 GLY Q CA 1
ATOM 6647 C C . GLY F 3 15 ? -9.522 38.893 -43.862 1.00 67.64 491 GLY Q C 1
ATOM 6648 O O . GLY F 3 15 ? -9.067 39.918 -44.376 1.00 55.30 491 GLY Q O 1
ATOM 6649 N N . LEU F 3 16 ? -10.665 38.320 -44.240 1.00 77.87 492 LEU Q N 1
ATOM 6650 C CA . LEU F 3 16 ? -11.489 38.805 -45.348 1.00 81.55 492 LEU Q CA 1
ATOM 6651 C C . LEU F 3 16 ? -10.907 38.409 -46.704 1.00 62.01 492 LEU Q C 1
ATOM 6652 O O . LEU F 3 16 ? -11.057 37.267 -47.145 1.00 46.30 492 LEU Q O 1
#

Sequence (876 aa):
DIVLTQSPASLAVSLGQRATISCRASKSVSTSGYSYMHWNQQKPGQPPRLLIYLVSNLESGVPARFSGSGSGTDFTLNIAPVEEEDAATYYCQHIAELTRTFGGGTKLEIKRADAAPTVSIFPPSSEQLTSGGASVVCFLNNFYPKDINVKWKIDGSERQNGVLNSWTDQDSKDSTYSMSSTLTLTKDEYERHNSYTCEATHKTSTSPIVKSFNRNEQVQLQQSGPELVKPGASVKMSCKASGYTFTDYVISWVKQRTGQGLEWIGEFYPGTDSTYYTENFKGRATLTADKSSKTAYMQLSSLTSEDSAVYFCATAFDYWGQGTTLTVSSAATTPPSVYPLAPSMVTLGCLVKGYFPEPVTVTWNSGSLSSGVHTFPAVLQSDLYTLSSSVTVPSSTWPSETVTCNVAHPASSTKVDKKIVPRQVQLQQSGPELVKPGASVKMSCKASGYTFTDYVISWVKQRTGQGLEWIGEFYPGTDSTYYTENFKGRATLTADKSSKTAYMQLSSLTSEDSAVYFCATAFDYWGQGTTLTVSSAATTPPSVYPLAPSMVTLGCLVKGYFPEPVTVTWNSGSLSSGVHTFPAVLQSDLYTLSSSVTVPSSTWPSETVTCNVAHPASSTKVDKKIVPRDIVLTQSPASLAVSLGQRATISCRASKSVSTSGYSYMHWNQQKPGQPPRLLIYLVSNLESGVPARFSGSGSGTDFTLNIAPVEEEDAATYYCQHIAELTRTFGGGTKLEIKRADAAPTVSIFPPSSEQLTSGGASVVCFLNNFYPKDINVKWKIDGSERQNGVLNSWTDQDSKDSTYSMSSTLTLTKDEYERHNSYTCEATHKTSTSPIVKSFNRNEKLGLITNTIAGVAGLKLGLITNTIAGVAGL